Protein AF-0000000079285535 (afdb_homodimer)

Sequence (1100 aa):
MPKYRPNVFKHKVTVLSRSSKGGRFKRKDVPLKDLFSSGPSDTQQKPQEIQHEISVAPCTSSTFSVNVEEEAVNTRKYAAKKIKQCNAWVGKRLLLENAFFESSAPHLPCCSCGTDEGDRVLCLDCGPQVVRCIDCTMSYHEDSNHLHKPQLILDGILQPFPLKPYLRRVDHDCDSRSRKTIQVFDEKGRLHNCWLVTCSCEEECASLVRLNLWPASPDQPRVAFHMDLMNLLHFLLLEGHMSLKGACQSLGCRNGLPLHEVNLLYLNLVSECFEEYRYFRYRCHNLNAVLDEDIKCPACPKENGDLFVSLDANFGLVRKRSSGVSYTDAKHKSLLFAPQEDVDHFVNVYDDHNISNDCSNFQAGDVLRAKNKTKKLDTTGVFGASCRHGFPLSFLNLRHGERLAYAAFTIDCILEKAQPSVKLHVIYDIACTLTAHFKKKKDKKLELDMALPVFHAYGHKMACQVAYSTRWRCGYGLTDGEVMERLWSYLRRFSSITKEMTPAHREDLLTDALLHYSRRKRADIGSSLVLLMDRAVRVKEDSSKALEEIMPKYRPNVFKHKVTVLSRSSKGGRFKRKDVPLKDLFSSGPSDTQQKPQEIQHEISVAPCTSSTFSVNVEEEAVNTRKYAAKKIKQCNAWVGKRLLLENAFFESSAPHLPCCSCGTDEGDRVLCLDCGPQVVRCIDCTMSYHEDSNHLHKPQLILDGILQPFPLKPYLRRVDHDCDSRSRKTIQVFDEKGRLHNCWLVTCSCEEECASLVRLNLWPASPDQPRVAFHMDLMNLLHFLLLEGHMSLKGACQSLGCRNGLPLHEVNLLYLNLVSECFEEYRYFRYRCHNLNAVLDEDIKCPACPKENGDLFVSLDANFGLVRKRSSGVSYTDAKHKSLLFAPQEDVDHFVNVYDDHNISNDCSNFQAGDVLRAKNKTKKLDTTGVFGASCRHGFPLSFLNLRHGERLAYAAFTIDCILEKAQPSVKLHVIYDIACTLTAHFKKKKDKKLELDMALPVFHAYGHKMACQVAYSTRWRCGYGLTDGEVMERLWSYLRRFSSITKEMTPAHREDLLTDALLHYSRRKRADIGSSLVLLMDRAVRVKEDSSKALEEI

Solvent-accessible surface area (backbone atoms only — not comparable to full-atom values): 61893 Å² total; per-residue (Å²): 126,86,80,75,76,76,63,81,78,60,72,81,74,80,78,80,75,82,71,86,68,81,86,68,78,73,75,76,70,75,69,84,62,75,74,85,67,77,72,85,80,73,84,73,74,76,75,76,73,76,71,74,74,73,75,71,73,72,82,66,81,65,86,64,79,60,54,68,65,56,57,50,49,49,52,49,50,51,47,50,52,50,42,50,51,51,50,47,42,63,72,39,47,67,53,44,51,49,28,39,63,66,46,68,64,71,92,65,44,14,72,82,80,57,49,74,68,79,62,39,30,39,24,67,74,43,26,60,87,40,28,22,32,63,68,54,46,54,59,60,32,57,85,33,43,51,78,55,72,37,25,30,50,52,95,80,39,81,38,83,41,91,71,64,29,69,46,64,64,82,92,56,88,66,92,57,59,42,78,43,76,33,37,34,28,32,63,75,64,50,82,40,62,28,39,36,55,41,42,82,91,48,58,58,37,34,54,32,32,42,54,46,22,42,45,38,36,64,75,76,50,53,39,32,33,23,47,61,30,53,44,45,54,50,24,36,29,66,60,46,53,38,47,68,64,39,48,36,51,19,36,20,62,60,68,66,49,53,67,70,55,34,47,51,55,41,55,41,38,75,60,54,27,48,60,50,47,55,51,48,52,53,49,68,66,34,62,85,42,67,73,63,57,58,53,48,56,86,84,52,59,72,62,57,43,70,41,46,34,27,47,50,73,40,67,66,42,32,24,39,51,84,27,57,72,59,84,54,76,35,86,60,57,66,71,45,37,54,56,62,68,58,51,52,53,49,47,73,67,46,88,63,86,83,71,79,75,86,58,49,84,62,65,64,66,55,64,68,79,47,55,73,76,39,72,58,36,60,26,45,13,34,37,38,33,24,32,77,84,54,27,58,63,42,31,38,76,25,74,55,69,67,51,69,47,58,56,55,51,51,52,49,56,51,56,70,73,44,43,87,62,39,43,60,33,41,24,22,83,55,33,69,60,52,47,53,50,25,55,76,66,68,38,80,67,52,73,47,48,57,19,29,17,59,80,59,30,74,57,38,46,68,70,54,34,59,74,23,27,29,77,72,40,85,88,41,60,87,54,48,54,56,44,56,59,58,51,43,64,60,55,47,57,42,24,84,58,36,24,60,33,24,61,23,59,30,51,35,52,52,48,51,41,49,47,50,50,21,46,53,45,60,72,42,43,66,63,49,50,50,53,51,48,53,48,52,52,49,51,49,50,54,49,52,50,53,58,68,71,105,125,86,80,76,74,76,63,80,79,61,73,80,75,77,78,77,75,82,70,86,68,80,87,67,77,72,75,76,70,75,70,84,64,76,74,86,67,76,74,83,81,74,85,71,76,76,76,77,74,78,73,75,74,75,75,72,74,73,84,68,81,65,86,63,78,60,53,68,64,55,57,48,49,49,50,50,50,52,48,51,51,50,44,50,52,52,49,46,42,64,73,39,46,66,54,41,53,49,28,39,63,66,42,70,65,70,91,65,46,14,74,81,82,58,49,76,69,77,61,40,31,40,24,65,74,42,30,58,83,40,30,21,30,62,68,54,47,54,58,60,33,57,84,33,43,51,79,55,74,36,24,31,50,52,95,80,37,79,38,82,42,91,73,64,30,69,48,64,62,84,92,56,87,66,92,56,58,44,80,43,76,33,36,34,29,31,63,74,63,50,81,41,62,28,39,37,54,41,42,82,91,50,57,56,36,35,53,32,33,46,51,47,22,42,45,38,37,63,74,77,51,54,39,32,31,24,48,60,28,54,44,46,53,50,25,35,30,66,59,43,54,37,47,67,65,38,49,37,51,18,37,20,61,60,68,66,48,54,67,69,56,33,49,52,54,42,54,41,37,74,59,56,27,48,61,48,49,55,50,48,52,51,47,67,68,34,63,86,43,66,73,62,58,59,55,50,56,86,85,52,60,76,62,57,42,70,42,47,34,25,47,52,71,39,66,66,41,32,24,38,50,84,27,57,73,58,84,54,77,34,84,60,57,64,71,45,37,54,56,62,67,60,50,51,52,49,47,72,68,47,87,63,87,84,70,79,75,86,58,47,83,63,65,64,64,56,63,67,78,46,53,73,77,37,73,58,37,58,26,45,12,34,36,39,31,26,33,78,86,55,28,58,63,42,31,39,76,25,72,55,68,67,52,69,46,58,55,55,50,50,51,50,57,52,57,70,72,44,42,87,62,39,43,58,31,41,25,22,82,55,32,70,60,50,46,54,49,25,54,75,65,69,39,81,66,52,76,47,48,59,19,28,17,59,80,60,30,73,59,38,46,67,70,54,35,61,74,22,26,31,79,72,39,86,88,41,61,87,53,47,54,58,44,55,58,58,51,44,64,60,55,47,58,42,22,84,56,37,24,61,33,24,60,24,58,30,51,34,50,52,47,50,43,49,47,51,52,20,47,54,44,60,73,42,43,66,64,49,50,53,53,50,49,53,49,50,51,50,51,51,52,53,50,50,51,53,58,70,72,107

Structure (mmCIF, N/CA/C/O backbone):
data_AF-0000000079285535-model_v1
#
loop_
_entity.id
_entity.type
_entity.pdbx_description
1 polymer 'CxC2-like cysteine cluster KDZ transposase-associated domain-containing protein'
#
loop_
_atom_site.group_PDB
_atom_site.id
_atom_site.type_symbol
_atom_site.label_atom_id
_atom_site.label_alt_id
_atom_site.label_comp_id
_atom_site.label_asym_id
_atom_site.label_entity_id
_atom_site.label_seq_id
_atom_site.pdbx_PDB_ins_code
_atom_site.Cartn_x
_atom_site.Cartn_y
_atom_site.Cartn_z
_atom_site.occupancy
_atom_site.B_iso_or_equiv
_atom_site.auth_seq_id
_atom_site.auth_comp_id
_atom_site.auth_asym_id
_atom_site.auth_atom_id
_atom_site.pdbx_PDB_model_num
ATOM 1 N N . MET A 1 1 ? -32.875 -26.578 -6.125 1 20.5 1 MET A N 1
ATOM 2 C CA . MET A 1 1 ? -32.281 -25.281 -5.84 1 20.5 1 MET A CA 1
ATOM 3 C C . MET A 1 1 ? -30.891 -25.422 -5.254 1 20.5 1 MET A C 1
ATOM 5 O O . MET A 1 1 ? -30.688 -26.141 -4.27 1 20.5 1 MET A O 1
ATOM 9 N N . PRO A 1 2 ? -29.859 -25.359 -6.051 1 20.44 2 PRO A N 1
ATOM 10 C CA . PRO A 1 2 ? -28.531 -25.75 -5.574 1 20.44 2 PRO A CA 1
ATOM 11 C C . PRO A 1 2 ? -28.094 -24.984 -4.32 1 20.44 2 PRO A C 1
ATOM 13 O O . PRO A 1 2 ? -28.438 -23.812 -4.164 1 20.44 2 PRO A O 1
ATOM 16 N N . LYS A 1 3 ? -27.875 -25.656 -3.111 1 26.03 3 LYS A N 1
ATOM 17 C CA . LYS A 1 3 ? -27.453 -25.188 -1.803 1 26.03 3 LYS A CA 1
ATOM 18 C C . LYS A 1 3 ? -26.141 -24.406 -1.905 1 26.03 3 LYS A C 1
ATOM 20 O O . LYS A 1 3 ? -25.156 -24.891 -2.465 1 26.03 3 LYS A O 1
ATOM 25 N N . TYR A 1 4 ? -26.266 -23.094 -2.094 1 29.45 4 TYR A N 1
ATOM 26 C CA . TYR A 1 4 ? -25.203 -22.094 -2.109 1 29.45 4 TYR A CA 1
ATOM 27 C C . TYR A 1 4 ? -24.25 -22.281 -0.931 1 29.45 4 TYR A C 1
ATOM 29 O O . TYR A 1 4 ? -24.688 -22.422 0.214 1 29.45 4 TYR A O 1
ATOM 37 N N . ARG A 1 5 ? -23.156 -22.938 -1.17 1 30.55 5 ARG A N 1
ATOM 38 C CA . ARG A 1 5 ? -22.188 -23.266 -0.132 1 30.55 5 ARG A CA 1
ATOM 39 C C . ARG A 1 5 ? -21.625 -22 0.519 1 30.55 5 ARG A C 1
ATOM 41 O O . ARG A 1 5 ? -21.062 -21.141 -0.164 1 30.55 5 ARG A O 1
ATOM 48 N N . PRO A 1 6 ? -22.141 -21.578 1.664 1 30.34 6 PRO A N 1
ATOM 49 C CA . PRO A 1 6 ? -21.875 -20.391 2.469 1 30.34 6 PRO A CA 1
ATOM 50 C C . PRO A 1 6 ? -20.391 -20.234 2.826 1 30.34 6 PRO A C 1
ATOM 52 O O . PRO A 1 6 ? -20.016 -19.266 3.498 1 30.34 6 PRO A O 1
ATOM 55 N N . ASN A 1 7 ? -19.562 -21.25 2.652 1 29.31 7 ASN A N 1
ATOM 56 C CA . ASN A 1 7 ? -18.375 -21.281 3.498 1 29.31 7 ASN A CA 1
ATOM 57 C C . ASN A 1 7 ? -17.266 -20.438 2.92 1 29.31 7 ASN A C 1
ATOM 59 O O . ASN A 1 7 ? -16.109 -20.516 3.371 1 29.31 7 ASN A O 1
ATOM 63 N N . VAL A 1 8 ? -17.453 -19.906 1.817 1 30.55 8 VAL A N 1
ATOM 64 C CA . VAL A 1 8 ? -16.188 -19.453 1.245 1 30.55 8 VAL A CA 1
ATOM 65 C C . VAL A 1 8 ? -15.562 -18.391 2.145 1 30.55 8 VAL A C 1
ATOM 67 O O . VAL A 1 8 ? -14.336 -18.297 2.24 1 30.55 8 VAL A O 1
ATOM 70 N N . PHE A 1 9 ? -16.328 -17.422 2.559 1 29.31 9 PHE A N 1
ATOM 71 C CA . PHE A 1 9 ? -15.703 -16.297 3.24 1 29.31 9 PHE A CA 1
ATOM 72 C C . PHE A 1 9 ? -15.812 -16.453 4.754 1 29.31 9 PHE A C 1
ATOM 74 O O . PHE A 1 9 ? -16.062 -15.469 5.465 1 29.31 9 PHE A O 1
ATOM 81 N N . LYS A 1 10 ? -15.977 -17.672 5.289 1 30.53 10 LYS A N 1
ATOM 82 C CA . LYS A 1 10 ? -16.25 -17.75 6.723 1 30.53 10 LYS A CA 1
ATOM 83 C C . LYS A 1 10 ? -14.992 -17.422 7.531 1 30.53 10 LYS A C 1
ATOM 85 O O . LYS A 1 10 ? -13.922 -17.953 7.266 1 30.53 10 LYS A O 1
ATOM 90 N N . HIS A 1 11 ? -15.094 -16.344 8.141 1 30.28 11 HIS A N 1
ATOM 91 C CA . HIS A 1 11 ? -14.117 -16 9.172 1 30.28 11 HIS A CA 1
ATOM 92 C C . HIS A 1 11 ? -14.188 -16.953 10.352 1 30.28 11 HIS A C 1
ATOM 94 O O . HIS A 1 11 ? -15.273 -17.266 10.852 1 30.28 11 HIS A O 1
ATOM 100 N N . LYS A 1 12 ? -13.367 -17.922 10.461 1 29.7 12 LYS A N 1
ATOM 101 C CA . LYS A 1 12 ? -13.305 -18.812 11.617 1 29.7 12 LYS A CA 1
ATOM 102 C C . LYS A 1 12 ? -13.227 -18.016 12.914 1 29.7 12 LYS A C 1
ATOM 104 O O . LYS A 1 12 ? -12.367 -17.141 13.062 1 29.7 12 LYS A O 1
ATOM 109 N N . VAL A 1 13 ? -14.445 -17.875 13.477 1 26.69 13 VAL A N 1
ATOM 110 C CA . VAL A 1 13 ? -14.492 -17.328 14.828 1 26.69 13 VAL A CA 1
ATOM 111 C C . VAL A 1 13 ? -13.859 -18.312 15.812 1 26.69 13 VAL A C 1
ATOM 113 O O . VAL A 1 13 ? -14.289 -19.453 15.898 1 26.69 13 VAL A O 1
ATOM 116 N N . THR A 1 14 ? -12.711 -18.188 16.125 1 28.11 14 THR A N 1
ATOM 117 C CA . THR A 1 14 ? -12.133 -18.984 17.188 1 28.11 14 THR A CA 1
ATOM 118 C C . THR A 1 14 ? -12.758 -18.641 18.531 1 28.11 14 THR A C 1
ATOM 120 O O . THR A 1 14 ? -12.711 -17.484 18.969 1 28.11 14 THR A O 1
ATOM 123 N N . VAL A 1 15 ? -13.719 -19.469 18.875 1 27.12 15 VAL A N 1
ATOM 124 C CA . VAL A 1 15 ? -14.328 -19.359 20.203 1 27.12 15 VAL A CA 1
ATOM 125 C C . VAL A 1 15 ? -13.32 -19.797 21.266 1 27.12 15 VAL A C 1
ATOM 127 O O . VAL A 1 15 ? -12.812 -20.922 21.219 1 27.12 15 VAL A O 1
ATOM 130 N N . LEU A 1 16 ? -12.711 -18.906 21.875 1 28.38 16 LEU A N 1
ATOM 131 C CA . LEU A 1 16 ? -11.828 -19.203 23 1 28.38 16 LEU A CA 1
ATOM 132 C C . LEU A 1 16 ? -12.625 -19.484 24.266 1 28.38 16 LEU A C 1
ATOM 134 O O . LEU A 1 16 ? -13.523 -18.719 24.625 1 28.38 16 LEU A O 1
ATOM 138 N N . SER A 1 17 ? -12.93 -20.797 24.5 1 26.48 17 SER A N 1
ATOM 139 C CA . SER A 1 17 ? -13.555 -21.141 25.766 1 26.48 17 SER A CA 1
ATOM 140 C C . SER A 1 17 ? -12.57 -21.016 26.922 1 26.48 17 SER A C 1
ATOM 142 O O . SER A 1 17 ? -11.391 -21.328 26.781 1 26.48 17 SER A O 1
ATOM 144 N N . ARG A 1 18 ? -12.883 -20.188 27.891 1 26.2 18 ARG A N 1
ATOM 145 C CA . ARG A 1 18 ? -12.148 -19.953 29.125 1 26.2 18 ARG A CA 1
ATOM 146 C C . ARG A 1 18 ? -12.102 -21.219 29.984 1 26.2 18 ARG A C 1
ATOM 148 O O . ARG A 1 18 ? -13.133 -21.719 30.438 1 26.2 18 ARG A O 1
ATOM 155 N N . SER A 1 19 ? -11.242 -22.25 29.766 1 28.7 19 SER A N 1
ATOM 156 C CA . SER A 1 19 ? -11.219 -23.141 30.906 1 28.7 19 SER A CA 1
ATOM 157 C C . SER A 1 19 ? -10.703 -22.438 32.156 1 28.7 19 SER A C 1
ATOM 159 O O . SER A 1 19 ? -9.977 -21.438 32.062 1 28.7 19 SER A O 1
ATOM 161 N N . SER A 1 20 ? -11.117 -22.766 33.438 1 26.92 20 SER A N 1
ATOM 162 C CA . SER A 1 20 ? -10.945 -22.266 34.781 1 26.92 20 SER A CA 1
ATOM 163 C C . SER A 1 20 ? -9.492 -21.891 35.062 1 26.92 20 SER A C 1
ATOM 165 O O . SER A 1 20 ? -9.219 -20.875 35.719 1 26.92 20 SER A O 1
ATOM 167 N N . LYS A 1 21 ? -8.578 -22.984 35.406 1 25.45 21 LYS A N 1
ATOM 168 C CA . LYS A 1 21 ? -7.352 -22.672 36.125 1 25.45 21 LYS A CA 1
ATOM 169 C C . LYS A 1 21 ? -6.449 -21.75 35.312 1 25.45 21 LYS A C 1
ATOM 171 O O . LYS A 1 21 ? -6.816 -21.297 34.25 1 25.45 21 LYS A O 1
ATOM 176 N N . GLY A 1 22 ? -5.031 -22.031 35.344 1 25.67 22 GLY A N 1
ATOM 177 C CA . GLY A 1 22 ? -3.926 -21.281 34.781 1 25.67 22 GLY A CA 1
ATOM 178 C C . GLY A 1 22 ? -4.09 -21.031 33.281 1 25.67 22 GLY A C 1
ATOM 179 O O . GLY A 1 22 ? -4.793 -21.781 32.594 1 25.67 22 GLY A O 1
ATOM 180 N N . GLY A 1 23 ? -4.121 -19.734 32.906 1 25.89 23 GLY A N 1
ATOM 181 C CA . GLY A 1 23 ? -4.574 -19.016 31.719 1 25.89 23 GLY A CA 1
ATOM 182 C C . GLY A 1 23 ? -4.066 -19.594 30.422 1 25.89 23 GLY A C 1
ATOM 183 O O . GLY A 1 23 ? -3.906 -18.875 29.438 1 25.89 23 GLY A O 1
ATOM 184 N N . ARG A 1 24 ? -3.623 -20.906 30.469 1 24.45 24 ARG A N 1
ATOM 185 C CA . ARG A 1 24 ? -3.025 -21.469 29.25 1 24.45 24 ARG A CA 1
ATOM 186 C C . ARG A 1 24 ? -4.09 -21.75 28.203 1 24.45 24 ARG A C 1
ATOM 188 O O . ARG A 1 24 ? -5.082 -22.422 28.469 1 24.45 24 ARG A O 1
ATOM 195 N N . PHE A 1 25 ? -4.301 -20.844 27.438 1 23.88 25 PHE A N 1
ATOM 196 C CA . PHE A 1 25 ? -5.227 -21.047 26.328 1 23.88 25 PHE A CA 1
ATOM 197 C C . PHE A 1 25 ? -4.828 -22.266 25.5 1 23.88 25 PHE A C 1
ATOM 199 O O . PHE A 1 25 ? -3.676 -22.391 25.094 1 23.88 25 PHE A O 1
ATOM 206 N N . LYS A 1 26 ? -5.172 -23.531 25.953 1 23.91 26 LYS A N 1
ATOM 207 C CA . LYS A 1 26 ? -4.898 -24.719 25.156 1 23.91 26 LYS A CA 1
ATOM 208 C C . LYS A 1 26 ? -5.664 -24.688 23.844 1 23.91 26 LYS A C 1
ATOM 210 O O . LYS A 1 26 ? -6.887 -24.516 23.828 1 23.91 26 LYS A O 1
ATOM 215 N N . ARG A 1 27 ? -5.055 -24.266 22.891 1 25.3 27 ARG A N 1
ATOM 216 C CA . ARG A 1 27 ? -5.57 -24.438 21.531 1 25.3 27 ARG A CA 1
ATOM 217 C C . ARG A 1 27 ? -5.801 -25.906 21.219 1 25.3 27 ARG A C 1
ATOM 219 O O . ARG A 1 27 ? -4.879 -26.719 21.328 1 25.3 27 ARG A O 1
ATOM 226 N N . LYS A 1 28 ? -6.844 -26.531 21.672 1 26.08 28 LYS A N 1
ATOM 227 C CA . LYS A 1 28 ? -7.078 -27.906 21.234 1 26.08 28 LYS A CA 1
ATOM 228 C C . LYS A 1 28 ? -7.188 -27.984 19.719 1 26.08 28 LYS A C 1
ATOM 230 O O . LYS A 1 28 ? -8.133 -27.453 19.125 1 26.08 28 LYS A O 1
ATOM 235 N N . ASP A 1 29 ? -6.086 -27.984 19.109 1 25.2 29 ASP A N 1
ATOM 236 C CA . ASP A 1 29 ? -6.07 -28.406 17.719 1 25.2 29 ASP A CA 1
ATOM 237 C C . ASP A 1 29 ? -6.684 -29.797 17.547 1 25.2 29 ASP A C 1
ATOM 239 O O . ASP A 1 29 ? -6.305 -30.734 18.266 1 25.2 29 ASP A O 1
ATOM 243 N N . VAL A 1 30 ? -7.961 -29.906 17.516 1 25.14 30 VAL A N 1
ATOM 244 C CA . VAL A 1 30 ? -8.539 -31.219 17.219 1 25.14 30 VAL A CA 1
ATOM 245 C C . VAL A 1 30 ? -7.727 -31.922 16.125 1 25.14 30 VAL A C 1
ATOM 247 O O . VAL A 1 30 ? -7.488 -31.344 15.062 1 25.14 30 VAL A O 1
ATOM 250 N N . PRO A 1 31 ? -6.957 -32.906 16.547 1 26.62 31 PRO A N 1
ATOM 251 C CA . PRO A 1 31 ? -6.141 -33.688 15.625 1 26.62 31 PRO A CA 1
ATOM 252 C C . PRO A 1 31 ? -6.945 -34.25 14.461 1 26.62 31 PRO A C 1
ATOM 254 O O . PRO A 1 31 ? -8.07 -34.719 14.648 1 26.62 31 PRO A O 1
ATOM 257 N N . LEU A 1 32 ? -6.855 -33.688 13.359 1 22.69 32 LEU A N 1
ATOM 258 C CA . LEU A 1 32 ? -7.289 -34.469 12.203 1 22.69 32 LEU A CA 1
ATOM 259 C C . LEU A 1 32 ? -6.684 -35.875 12.219 1 22.69 32 LEU A C 1
ATOM 261 O O . LEU A 1 32 ? -5.516 -36.031 11.859 1 22.69 32 LEU A O 1
ATOM 265 N N . LYS A 1 33 ? -6.684 -36.562 13.43 1 24.27 33 LYS A N 1
ATOM 266 C CA . LYS A 1 33 ? -6.094 -37.906 13.617 1 24.27 33 LYS A CA 1
ATOM 267 C C . LYS A 1 33 ? -6.273 -38.75 12.367 1 24.27 33 LYS A C 1
ATOM 269 O O . LYS A 1 33 ? -5.332 -39.406 11.922 1 24.27 33 LYS A O 1
ATOM 274 N N . ASP A 1 34 ? -7.473 -39.312 12.172 1 24.62 34 ASP A N 1
ATOM 275 C CA . ASP A 1 34 ? -7.559 -40.719 11.781 1 24.62 34 ASP A CA 1
ATOM 276 C C . ASP A 1 34 ? -7.16 -40.906 10.32 1 24.62 34 ASP A C 1
ATOM 278 O O . ASP A 1 34 ? -7.359 -41.969 9.75 1 24.62 34 ASP A O 1
ATOM 282 N N . LEU A 1 35 ? -7.105 -39.75 9.5 1 21.83 35 LEU A N 1
ATOM 283 C CA . LEU A 1 35 ? -7.293 -40.344 8.18 1 21.83 35 LEU A CA 1
ATOM 284 C C . LEU A 1 35 ? -6.113 -41.219 7.805 1 21.83 35 LEU A C 1
ATOM 286 O O . LEU A 1 35 ? -6.289 -42.25 7.152 1 21.83 35 LEU A O 1
ATOM 290 N N . PHE A 1 36 ? -4.766 -40.656 7.594 1 25.33 36 PHE A N 1
ATOM 291 C CA . PHE A 1 36 ? -3.902 -41.562 6.84 1 25.33 36 PHE A CA 1
ATOM 292 C C . PHE A 1 36 ? -3.121 -42.469 7.777 1 25.33 36 PHE A C 1
ATOM 294 O O . PHE A 1 36 ? -2.256 -42 8.523 1 25.33 36 PHE A O 1
ATOM 301 N N . SER A 1 37 ? -3.705 -43.531 8.422 1 23.8 37 SER A N 1
ATOM 302 C CA . SER A 1 37 ? -3.234 -44.562 9.328 1 23.8 37 SER A CA 1
ATOM 303 C C . SER A 1 37 ? -1.881 -45.125 8.891 1 23.8 37 SER A C 1
ATOM 305 O O . SER A 1 37 ? -1.147 -45.688 9.695 1 23.8 37 SER A O 1
ATOM 307 N N . SER A 1 38 ? -1.597 -45.5 7.637 1 24.59 38 SER A N 1
ATOM 308 C CA . SER A 1 38 ? -0.909 -46.781 7.582 1 24.59 38 SER A CA 1
ATOM 309 C C . SER A 1 38 ? 0.571 -46.625 7.918 1 24.59 38 SER A C 1
ATOM 311 O O . SER A 1 38 ? 1.329 -47.594 7.852 1 24.59 38 SER A O 1
ATOM 313 N N . GLY A 1 39 ? 1.24 -45.438 7.863 1 24.06 39 GLY A N 1
ATOM 314 C CA . GLY A 1 39 ? 2.639 -45.781 7.707 1 24.06 39 GLY A CA 1
ATOM 315 C C . GLY A 1 39 ? 3.25 -46.375 8.969 1 24.06 39 GLY A C 1
ATOM 316 O O . GLY A 1 39 ? 2.65 -46.312 10.039 1 24.06 39 GLY A O 1
ATOM 317 N N . PRO A 1 40 ? 4.445 -47.125 8.945 1 25.05 40 PRO A N 1
ATOM 318 C CA . PRO A 1 40 ? 5.074 -47.969 9.945 1 25.05 40 PRO A CA 1
ATOM 319 C C . PRO A 1 40 ? 5.379 -47.25 11.25 1 25.05 40 PRO A C 1
ATOM 321 O O . PRO A 1 40 ? 5.406 -46 11.273 1 25.05 40 PRO A O 1
ATOM 324 N N . SER A 1 41 ? 5.508 -47.938 12.422 1 25.92 41 SER A N 1
ATOM 325 C CA . SER A 1 41 ? 5.586 -47.875 13.875 1 25.92 41 SER A CA 1
ATOM 326 C C . SER A 1 41 ? 6.812 -47.094 14.328 1 25.92 41 SER A C 1
ATOM 328 O O . SER A 1 41 ? 7.125 -47.031 15.516 1 25.92 41 SER A O 1
ATOM 330 N N . ASP A 1 42 ? 7.719 -46.5 13.492 1 23.08 42 ASP A N 1
ATOM 331 C CA . ASP A 1 42 ? 9.023 -46.312 14.125 1 23.08 42 ASP A CA 1
ATOM 332 C C . ASP A 1 42 ? 8.93 -45.375 15.32 1 23.08 42 ASP A C 1
ATOM 334 O O . ASP A 1 42 ? 8.047 -44.5 15.367 1 23.08 42 ASP A O 1
ATOM 338 N N . THR A 1 43 ? 9.617 -45.656 16.484 1 25.78 43 THR A N 1
ATOM 339 C CA . THR A 1 43 ? 9.781 -45.156 17.844 1 25.78 43 THR A CA 1
ATOM 340 C C . THR A 1 43 ? 10.109 -43.656 17.828 1 25.78 43 THR A C 1
ATOM 342 O O . THR A 1 43 ? 11.055 -43.219 18.484 1 25.78 43 THR A O 1
ATOM 345 N N . GLN A 1 44 ? 9.609 -42.906 16.875 1 22.64 44 GLN A N 1
ATOM 346 C CA . GLN A 1 44 ? 10.234 -41.594 16.656 1 22.64 44 GLN A CA 1
ATOM 347 C C . GLN A 1 44 ? 10.07 -40.688 17.875 1 22.64 44 GLN A C 1
ATOM 349 O O . GLN A 1 44 ? 9.016 -40.688 18.5 1 22.64 44 GLN A O 1
ATOM 354 N N . GLN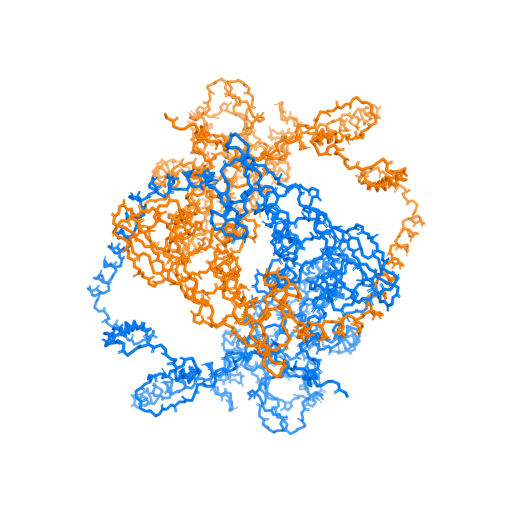 A 1 45 ? 11.266 -40.219 18.469 1 23.05 45 GLN A N 1
ATOM 355 C CA . GLN A 1 45 ? 11.523 -39.344 19.594 1 23.05 45 GLN A CA 1
ATOM 356 C C . GLN A 1 45 ? 10.641 -38.094 19.531 1 23.05 45 GLN A C 1
ATOM 358 O O . GLN A 1 45 ? 10.375 -37.594 18.453 1 23.05 45 GLN A O 1
ATOM 363 N N . LYS A 1 46 ? 9.914 -37.875 20.594 1 27.31 46 LYS A N 1
ATOM 364 C CA . LYS A 1 46 ? 8.914 -36.844 20.859 1 27.31 46 LYS A CA 1
ATOM 365 C C . LYS A 1 46 ? 9.461 -35.438 20.531 1 27.31 46 LYS A C 1
ATOM 367 O O . LYS A 1 46 ? 10.539 -35.062 21 1 27.31 46 LYS A O 1
ATOM 372 N N . PRO A 1 47 ? 9.148 -34.938 19.375 1 24.34 47 PRO A N 1
ATOM 373 C CA . PRO A 1 47 ? 9.688 -33.594 19.109 1 24.34 47 PRO A CA 1
ATOM 374 C C . PRO A 1 47 ? 9.484 -32.625 20.281 1 24.34 47 PRO A C 1
ATOM 376 O O . PRO A 1 47 ? 8.438 -32.656 20.938 1 24.34 47 PRO A O 1
ATOM 379 N N . GLN A 1 48 ? 10.602 -32.281 21.016 1 24.11 48 GLN A N 1
ATOM 380 C CA . GLN A 1 48 ? 10.594 -31.328 22.125 1 24.11 48 GLN A CA 1
ATOM 381 C C . GLN A 1 48 ? 9.75 -30.094 21.797 1 24.11 48 GLN A C 1
ATOM 383 O O . GLN A 1 48 ? 9.898 -29.5 20.719 1 24.11 48 GLN A O 1
ATOM 388 N N . GLU A 1 49 ? 8.594 -30.062 22.312 1 26.12 49 GLU A N 1
ATOM 389 C CA . GLU A 1 49 ? 7.621 -28.984 22.297 1 26.12 49 GLU A CA 1
ATOM 390 C C . GLU A 1 49 ? 8.289 -27.641 22.594 1 26.12 49 GLU A C 1
ATOM 392 O O . GLU A 1 49 ? 8.836 -27.438 23.672 1 26.12 49 GLU A O 1
ATOM 397 N N . ILE A 1 50 ? 9.07 -27.172 21.672 1 24.86 50 ILE A N 1
ATOM 398 C CA . ILE A 1 50 ? 9.633 -25.844 21.938 1 24.86 50 ILE A CA 1
ATOM 399 C C . ILE A 1 50 ? 8.523 -24.891 22.375 1 24.86 50 ILE A C 1
ATOM 401 O O . ILE A 1 50 ? 7.605 -24.609 21.609 1 24.86 50 ILE A O 1
ATOM 405 N N . GLN A 1 51 ? 8.094 -25.016 23.594 1 23.67 51 GLN A N 1
ATOM 406 C CA . GLN A 1 51 ? 7.215 -24.078 24.281 1 23.67 51 GLN A CA 1
ATOM 407 C C . GLN A 1 51 ? 7.746 -22.656 24.172 1 23.67 51 GLN A C 1
ATOM 409 O O . GLN A 1 51 ? 8.781 -22.328 24.75 1 23.67 51 GLN A O 1
ATOM 414 N N . HIS A 1 52 ? 7.879 -22.172 23.047 1 23.17 52 HIS A N 1
ATOM 415 C CA . HIS A 1 52 ? 8.289 -20.766 23.109 1 23.17 52 HIS A CA 1
ATOM 416 C C . HIS A 1 52 ? 7.309 -19.938 23.922 1 23.17 52 HIS A C 1
ATOM 418 O O . HIS A 1 52 ? 6.109 -19.906 23.625 1 23.17 52 HIS A O 1
ATOM 424 N N . GLU A 1 53 ? 7.445 -19.984 25.219 1 23.66 53 GLU A N 1
ATOM 425 C CA . GLU A 1 53 ? 6.816 -19.062 26.156 1 23.66 53 GLU A CA 1
ATOM 426 C C . GLU A 1 53 ? 6.922 -17.625 25.672 1 23.66 53 GLU A C 1
ATOM 428 O O . GLU A 1 53 ? 8.023 -17.062 25.594 1 23.66 53 GLU A O 1
ATOM 433 N N . ILE A 1 54 ? 6.234 -17.375 24.703 1 24.09 54 ILE A N 1
ATOM 434 C CA . ILE A 1 54 ? 6.219 -15.953 24.406 1 24.09 54 ILE A CA 1
ATOM 435 C C . ILE A 1 54 ? 5.664 -15.172 25.594 1 24.09 54 ILE A C 1
ATOM 437 O O . ILE A 1 54 ? 4.5 -15.344 25.969 1 24.09 54 ILE A O 1
ATOM 441 N N . SER A 1 55 ? 6.387 -15.039 26.688 1 22.56 55 SER A N 1
ATOM 442 C CA . SER A 1 55 ? 6.062 -14.188 27.828 1 22.56 55 SER A CA 1
ATOM 443 C C . SER A 1 55 ? 5.656 -12.789 27.375 1 22.56 55 SER A C 1
ATOM 445 O O . SER A 1 55 ? 6.461 -12.062 26.797 1 22.56 55 SER A O 1
ATOM 447 N N . VAL A 1 56 ? 4.52 -12.734 26.906 1 23.45 56 VAL A N 1
ATOM 448 C CA . VAL A 1 56 ? 3.982 -11.391 26.719 1 23.45 56 VAL A CA 1
ATOM 449 C C . VAL A 1 56 ? 3.918 -10.672 28.078 1 23.45 56 VAL A C 1
ATOM 451 O O . VAL A 1 56 ? 3.232 -11.125 28.984 1 23.45 56 VAL A O 1
ATOM 454 N N . ALA A 1 57 ? 4.988 -10.109 28.578 1 25.22 57 ALA A N 1
ATOM 455 C CA . ALA A 1 57 ? 5 -9.328 29.828 1 25.22 57 ALA A CA 1
ATOM 456 C C . ALA A 1 57 ? 3.84 -8.344 29.859 1 25.22 57 ALA A C 1
ATOM 458 O O . ALA A 1 57 ? 3.598 -7.621 28.891 1 25.22 57 ALA A O 1
ATOM 459 N N . PRO A 1 58 ? 2.875 -8.695 30.562 1 23.67 58 PRO A N 1
ATOM 460 C CA . PRO A 1 58 ? 1.808 -7.738 30.875 1 23.67 58 PRO A CA 1
ATOM 461 C C . PRO A 1 58 ? 2.342 -6.371 31.281 1 23.67 58 PRO A C 1
ATOM 463 O O . PRO A 1 58 ? 3.336 -6.285 32 1 23.67 58 PRO A O 1
ATOM 466 N N . CYS A 1 59 ? 2.254 -5.375 30.453 1 24.89 59 CYS A N 1
ATOM 467 C CA . CYS A 1 59 ? 2.639 -4.012 30.797 1 24.89 59 CYS A CA 1
ATOM 468 C C . CYS A 1 59 ? 1.925 -3.547 32.062 1 24.89 59 CYS A C 1
ATOM 470 O O . CYS A 1 59 ? 0.823 -3 31.984 1 24.89 59 CYS A O 1
ATOM 472 N N . THR A 1 60 ? 1.737 -4.43 33.062 1 24.77 60 THR A N 1
ATOM 473 C CA . THR A 1 60 ? 1.153 -3.857 34.25 1 24.77 60 THR A CA 1
ATOM 474 C C . THR A 1 60 ? 1.94 -2.631 34.719 1 24.77 60 THR A C 1
ATOM 476 O O . THR A 1 60 ? 3.164 -2.59 34.594 1 24.77 60 THR A O 1
ATOM 479 N N . SER A 1 61 ? 1.28 -1.495 34.875 1 25.67 61 SER A N 1
ATOM 480 C CA . SER A 1 61 ? 1.615 -0.18 35.406 1 25.67 61 SER A CA 1
ATOM 481 C C . SER A 1 61 ? 2.256 -0.292 36.781 1 25.67 61 SER A C 1
ATOM 483 O O . SER A 1 61 ? 2.275 0.678 37.562 1 25.67 61 SER A O 1
ATOM 485 N N . SER A 1 62 ? 2.48 -1.505 37.406 1 27.09 62 SER A N 1
ATOM 486 C CA . SER A 1 62 ? 2.932 -1.331 38.781 1 27.09 62 SER A CA 1
ATOM 487 C C . SER A 1 62 ? 4.125 -0.386 38.844 1 27.09 62 SER A C 1
ATOM 489 O O . SER A 1 62 ? 4.832 -0.188 37.875 1 27.09 62 SER A O 1
ATOM 491 N N . THR A 1 63 ? 4.215 0.36 40.031 1 30.56 63 THR A N 1
ATOM 492 C CA . THR A 1 63 ? 5.289 1.178 40.594 1 30.56 63 THR A CA 1
ATOM 493 C C . THR A 1 63 ? 6.637 0.483 40.438 1 30.56 63 THR A C 1
ATOM 495 O O . THR A 1 63 ? 6.945 -0.465 41.156 1 30.56 63 THR A O 1
ATOM 498 N N . PHE A 1 64 ? 6.957 0.074 39.312 1 31.81 64 PHE A N 1
ATOM 499 C CA . PHE A 1 64 ? 8.18 -0.668 39.031 1 31.81 64 PHE A CA 1
ATOM 500 C C . PHE A 1 64 ? 9.398 0.068 39.594 1 31.81 64 PHE A C 1
ATOM 502 O O . PHE A 1 64 ? 9.797 1.102 39.062 1 31.81 64 PHE A O 1
ATOM 509 N N . SER A 1 65 ? 9.453 0.11 40.812 1 33.22 65 SER A N 1
ATOM 510 C CA . SER A 1 65 ? 10.844 0.247 41.219 1 33.22 65 SER A CA 1
ATOM 511 C C . SER A 1 65 ? 11.75 -0.7 40.469 1 33.22 65 SER A C 1
ATOM 513 O O . SER A 1 65 ? 11.969 -1.839 40.875 1 33.22 65 SER A O 1
ATOM 515 N N . VAL A 1 66 ? 11.43 -0.932 39.25 1 40.03 66 VAL A N 1
ATOM 516 C CA . VAL A 1 66 ? 12.32 -1.793 38.469 1 40.03 66 VAL A CA 1
ATOM 517 C C . VAL A 1 66 ? 13.766 -1.349 38.656 1 40.03 66 VAL A C 1
ATOM 519 O O . VAL A 1 66 ? 14.086 -0.168 38.5 1 40.03 66 VAL A O 1
ATOM 522 N N . ASN A 1 67 ? 14.398 -2.043 39.344 1 42.22 67 ASN A N 1
ATOM 523 C CA . ASN A 1 67 ? 15.812 -1.834 39.594 1 42.22 67 ASN A CA 1
ATOM 524 C C . ASN A 1 67 ? 16.578 -1.432 38.344 1 42.22 67 ASN A C 1
ATOM 526 O O . ASN A 1 67 ? 16.531 -2.137 37.344 1 42.22 67 ASN A O 1
ATOM 530 N N . VAL A 1 68 ? 16.797 -0.156 38.062 1 51.16 68 VAL A N 1
ATOM 531 C CA . VAL A 1 68 ? 17.625 0.495 37.031 1 51.16 68 VAL A CA 1
ATOM 532 C C . VAL A 1 68 ? 18.719 -0.466 36.562 1 51.16 68 VAL A C 1
ATOM 534 O O . VAL A 1 68 ? 19.047 -0.513 35.375 1 51.16 68 VAL A O 1
ATOM 537 N N . GLU A 1 69 ? 19.094 -1.338 37.5 1 52.47 69 GLU A N 1
ATOM 538 C CA . GLU A 1 69 ? 20.172 -2.258 37.156 1 52.47 69 GLU A CA 1
ATOM 539 C C . GLU A 1 69 ? 19.672 -3.383 36.25 1 52.47 69 GLU A C 1
ATOM 541 O O . GLU A 1 69 ? 20.359 -3.793 35.312 1 52.47 69 GLU A O 1
ATOM 546 N N . GLU A 1 70 ? 18.469 -3.863 36.5 1 55.03 70 GLU A N 1
ATOM 547 C CA . GLU A 1 70 ? 17.938 -4.961 35.688 1 55.03 70 GLU A CA 1
ATOM 548 C C . GLU A 1 70 ? 17.516 -4.48 34.312 1 55.03 70 GLU A C 1
ATOM 550 O O . GLU A 1 70 ? 17.719 -5.184 33.312 1 55.03 70 GLU A O 1
ATOM 555 N N . GLU A 1 71 ? 16.922 -3.336 34.219 1 59.06 71 GLU A N 1
ATOM 556 C CA . GLU A 1 71 ? 16.594 -2.775 32.938 1 59.06 71 GLU A CA 1
ATOM 557 C C . GLU A 1 71 ? 17.844 -2.525 32.094 1 59.06 71 GLU A C 1
ATOM 559 O O . GLU A 1 71 ? 17.859 -2.748 30.891 1 59.06 71 GLU A O 1
ATOM 564 N N . ALA A 1 72 ? 18.875 -2.096 32.844 1 62.38 72 ALA A N 1
ATOM 565 C CA . ALA A 1 72 ? 20.141 -1.861 32.188 1 62.38 72 ALA A CA 1
ATOM 566 C C . ALA A 1 72 ? 20.75 -3.17 31.672 1 62.38 72 ALA A C 1
ATOM 568 O O . ALA A 1 72 ? 21.297 -3.227 30.562 1 62.38 72 ALA A O 1
ATOM 569 N N . VAL A 1 73 ? 20.578 -4.188 32.5 1 67.31 73 VAL A N 1
ATOM 570 C CA . VAL A 1 73 ? 21.094 -5.496 32.094 1 67.31 73 VAL A CA 1
ATOM 571 C C . VAL A 1 73 ? 20.297 -6.035 30.922 1 67.31 73 VAL A C 1
ATOM 573 O O . VAL A 1 73 ? 20.875 -6.594 29.984 1 67.31 73 VAL A O 1
ATOM 576 N N . ASN A 1 74 ? 19.016 -5.82 30.906 1 70.69 74 ASN A N 1
ATOM 577 C CA . ASN A 1 74 ? 18.156 -6.293 29.828 1 70.69 74 ASN A CA 1
ATOM 578 C C . ASN A 1 74 ? 18.422 -5.516 28.531 1 70.69 74 ASN A C 1
ATOM 580 O O . ASN A 1 74 ? 18.438 -6.098 27.453 1 70.69 74 ASN A O 1
ATOM 584 N N . THR A 1 75 ? 18.609 -4.309 28.703 1 70.62 75 THR A N 1
ATOM 585 C CA . THR A 1 75 ? 18.922 -3.482 27.547 1 70.62 75 THR A CA 1
ATOM 586 C C . THR A 1 75 ? 20.266 -3.873 26.938 1 70.62 75 THR A C 1
ATOM 588 O O . THR A 1 75 ? 20.438 -3.877 25.719 1 70.62 75 THR A O 1
ATOM 591 N N . ARG A 1 76 ? 21.219 -4.223 27.812 1 73.56 76 ARG A N 1
ATOM 592 C CA . ARG A 1 76 ? 22.531 -4.641 27.359 1 73.56 76 ARG A CA 1
ATOM 593 C C . ARG A 1 76 ? 22.469 -5.992 26.656 1 73.56 76 ARG A C 1
ATOM 595 O O . ARG A 1 76 ? 23.141 -6.203 25.641 1 73.56 76 ARG A O 1
ATOM 602 N N . LYS A 1 77 ? 21.609 -6.809 27.188 1 81.12 77 LYS A N 1
ATOM 603 C CA . LYS A 1 77 ? 21.453 -8.125 26.562 1 81.12 77 LYS A CA 1
ATOM 604 C C . LYS A 1 77 ? 20.781 -8.008 25.203 1 81.12 77 LYS A C 1
ATOM 606 O O . LYS A 1 77 ? 21.188 -8.672 24.25 1 81.12 77 LYS A O 1
ATOM 611 N N . TYR A 1 78 ? 19.828 -7.199 25.156 1 82.25 78 TYR A N 1
ATOM 612 C CA . TYR A 1 78 ? 19.125 -6.961 23.906 1 82.25 78 TYR A CA 1
ATOM 613 C C . TYR A 1 78 ? 20.062 -6.355 22.859 1 82.25 78 TYR A C 1
ATOM 615 O O . TYR A 1 78 ? 20.078 -6.777 21.703 1 82.25 78 TYR A O 1
ATOM 623 N N . ALA A 1 79 ? 20.859 -5.477 23.359 1 84.44 79 ALA A N 1
ATOM 624 C CA . ALA A 1 79 ? 21.812 -4.828 22.469 1 84.44 79 ALA A CA 1
ATOM 625 C C . ALA A 1 79 ? 22.844 -5.828 21.953 1 84.44 79 ALA A C 1
ATOM 627 O O . ALA A 1 79 ? 23.188 -5.824 20.766 1 84.44 79 ALA A O 1
ATOM 628 N N . ALA A 1 80 ? 23.297 -6.625 22.781 1 87.62 80 ALA A N 1
ATOM 629 C CA . ALA A 1 80 ? 24.297 -7.625 22.406 1 87.62 80 ALA A CA 1
ATOM 630 C C . ALA A 1 80 ? 23.719 -8.609 21.391 1 87.62 80 ALA A C 1
ATOM 632 O O . ALA A 1 80 ? 24.391 -8.992 20.438 1 87.62 80 ALA A O 1
ATOM 633 N N . LYS A 1 81 ? 22.516 -9 21.641 1 86 81 LYS A N 1
ATOM 634 C CA . LYS A 1 81 ? 21.859 -9.922 20.719 1 86 81 LYS A CA 1
ATOM 635 C C . LYS A 1 81 ? 21.672 -9.281 19.359 1 86 81 LYS A C 1
ATOM 637 O O . LYS A 1 81 ? 21.891 -9.938 18.328 1 86 81 LYS A O 1
ATOM 642 N N . LYS A 1 82 ? 21.312 -8.094 19.391 1 86.44 82 LYS A N 1
ATOM 643 C CA . LYS A 1 82 ? 21.094 -7.379 18.141 1 86.44 82 LYS A CA 1
ATOM 644 C C . LYS A 1 82 ? 22.406 -7.207 17.359 1 86.44 82 LYS A C 1
ATOM 646 O O . LYS A 1 82 ? 22.438 -7.379 16.141 1 86.44 82 LYS A O 1
ATOM 651 N N . ILE A 1 83 ? 23.406 -6.898 18.078 1 89.94 83 ILE A N 1
ATOM 652 C CA . ILE A 1 83 ? 24.719 -6.723 17.469 1 89.94 83 ILE A CA 1
ATOM 653 C C . ILE A 1 83 ? 25.203 -8.055 16.891 1 89.94 83 ILE A C 1
ATOM 655 O O . ILE A 1 83 ? 25.734 -8.094 15.773 1 89.94 83 ILE A O 1
ATOM 659 N N . LYS A 1 84 ? 24.969 -9.047 17.594 1 89.38 84 LYS A N 1
ATOM 660 C CA . LYS A 1 84 ? 25.344 -10.375 17.125 1 89.38 84 LYS A CA 1
ATOM 661 C C . LYS A 1 84 ? 24.594 -10.742 15.859 1 89.38 84 LYS A C 1
ATOM 663 O O . LYS A 1 84 ? 25.172 -11.281 14.914 1 89.38 84 LYS A O 1
ATOM 668 N N . GLN A 1 85 ? 23.391 -10.477 15.875 1 88.94 85 GLN A N 1
ATOM 669 C CA . GLN A 1 85 ? 22.562 -10.773 14.711 1 88.94 85 GLN A CA 1
ATOM 670 C C . GLN A 1 85 ? 23.016 -9.969 13.492 1 88.94 85 GLN A C 1
ATOM 672 O O . GLN A 1 85 ? 23.109 -10.508 12.391 1 88.94 85 GLN A O 1
ATOM 677 N N . CYS A 1 86 ? 23.25 -8.75 13.68 1 90.56 86 CYS A N 1
ATOM 678 C CA . CYS A 1 86 ? 23.703 -7.879 12.602 1 90.56 86 CYS A CA 1
ATOM 679 C C . CYS A 1 86 ? 25.047 -8.352 12.047 1 90.56 86 CYS A C 1
ATOM 681 O O . CYS A 1 86 ? 25.234 -8.383 10.828 1 90.56 86 CYS A O 1
ATOM 683 N N . ASN A 1 87 ? 25.875 -8.719 12.953 1 91.69 87 ASN A N 1
ATOM 684 C CA . ASN A 1 87 ? 27.188 -9.195 12.531 1 91.69 87 ASN A CA 1
ATOM 685 C C . ASN A 1 87 ? 27.078 -10.508 11.758 1 91.69 87 ASN A C 1
ATOM 687 O O . ASN A 1 87 ? 27.844 -10.742 10.828 1 91.69 87 ASN A O 1
ATOM 691 N N . ALA A 1 88 ? 26.172 -11.281 12.195 1 93.75 88 ALA A N 1
ATOM 692 C CA . ALA A 1 88 ? 25.953 -12.539 11.484 1 93.75 88 ALA A CA 1
ATOM 693 C C . ALA A 1 88 ? 25.531 -12.289 10.039 1 93.75 88 ALA A C 1
ATOM 695 O O . ALA A 1 88 ? 26 -12.961 9.117 1 93.75 88 ALA A O 1
ATOM 696 N N . TRP A 1 89 ? 24.688 -11.367 9.836 1 95 89 TRP A N 1
ATOM 697 C CA . TRP A 1 89 ? 24.266 -11 8.492 1 95 89 TRP A CA 1
ATOM 698 C C . TRP A 1 89 ? 25.438 -10.469 7.676 1 95 89 TRP A C 1
ATOM 700 O O . TRP A 1 89 ? 25.609 -10.852 6.516 1 95 89 TRP A O 1
ATOM 710 N N . VAL A 1 90 ? 26.203 -9.586 8.297 1 94.44 90 VAL A N 1
ATOM 711 C CA . VAL A 1 90 ? 27.344 -8.977 7.605 1 94.44 90 VAL A CA 1
ATOM 712 C C . VAL A 1 90 ? 28.297 -10.062 7.109 1 94.44 90 VAL A C 1
ATOM 714 O O . VAL A 1 90 ? 28.781 -10 5.977 1 94.44 90 VAL A O 1
ATOM 717 N N . GLY A 1 91 ? 28.484 -11.031 7.926 1 94 91 GLY A N 1
ATOM 718 C CA . GLY A 1 91 ? 29.406 -12.117 7.586 1 94 91 GLY A CA 1
ATOM 719 C C . GLY A 1 91 ? 28.875 -13 6.469 1 94 91 GLY A C 1
ATOM 720 O O . GLY A 1 91 ? 29.656 -13.703 5.812 1 94 91 GLY A O 1
ATOM 721 N N . LYS A 1 92 ? 27.578 -12.992 6.18 1 96.12 92 LYS A N 1
ATOM 722 C CA . LYS A 1 92 ? 26.984 -13.914 5.219 1 96.12 92 LYS A CA 1
ATOM 723 C C . LYS A 1 92 ? 26.625 -13.203 3.918 1 96.12 92 LYS A C 1
ATOM 725 O O . LYS A 1 92 ? 26.188 -13.836 2.953 1 96.12 92 LYS A O 1
ATOM 730 N N . ARG A 1 93 ? 26.844 -11.891 3.803 1 94.88 93 ARG A N 1
ATOM 731 C CA . ARG A 1 93 ? 26.391 -11.094 2.67 1 94.88 93 ARG A CA 1
ATOM 732 C C . ARG A 1 93 ? 27.016 -11.594 1.366 1 94.88 93 ARG A C 1
ATOM 734 O O . ARG A 1 93 ? 26.297 -11.852 0.397 1 94.88 93 ARG A O 1
ATOM 741 N N . LEU A 1 94 ? 28.281 -11.75 1.381 1 94.31 94 LEU A N 1
ATOM 742 C CA . LEU A 1 94 ? 28.953 -12.18 0.167 1 94.31 94 LEU A CA 1
ATOM 743 C C . LEU A 1 94 ? 28.531 -13.594 -0.218 1 94.31 94 LEU A C 1
ATOM 745 O O . LEU A 1 94 ? 28.375 -13.898 -1.402 1 94.31 94 LEU A O 1
ATOM 749 N N . LEU A 1 95 ? 28.344 -14.398 0.782 1 95.69 95 LEU A N 1
ATOM 750 C CA . LEU A 1 95 ? 27.906 -15.766 0.561 1 95.69 95 LEU A CA 1
ATOM 751 C C . LEU A 1 95 ? 26.531 -15.797 -0.116 1 95.69 95 LEU A C 1
ATOM 753 O O . LEU A 1 95 ? 26.328 -16.547 -1.07 1 95.69 95 LEU A O 1
ATOM 757 N N . LEU A 1 96 ? 25.672 -15.023 0.357 1 96.5 96 LEU A N 1
ATOM 758 C CA . LEU A 1 96 ? 24.312 -14.984 -0.164 1 96.5 96 LEU A CA 1
ATOM 759 C C . LEU A 1 96 ? 24.281 -14.414 -1.577 1 96.5 96 LEU A C 1
ATOM 761 O O . LEU A 1 96 ? 23.547 -14.906 -2.438 1 96.5 96 LEU A O 1
ATOM 765 N N . GLU A 1 97 ? 25.078 -13.398 -1.821 1 94.44 97 GLU A N 1
ATOM 766 C CA . GLU A 1 97 ? 25.172 -12.82 -3.158 1 94.44 97 GLU A CA 1
ATOM 767 C C . GLU A 1 97 ? 25.703 -13.844 -4.16 1 94.44 97 GLU A C 1
ATOM 769 O O . GLU A 1 97 ? 25.156 -13.992 -5.254 1 94.44 97 GLU A O 1
ATOM 774 N N . ASN A 1 98 ? 26.688 -14.523 -3.76 1 93.69 98 ASN A N 1
ATOM 775 C CA . ASN A 1 98 ? 27.266 -15.547 -4.625 1 93.69 98 ASN A CA 1
ATOM 776 C C . ASN A 1 98 ? 26.266 -16.656 -4.922 1 93.69 98 ASN A C 1
ATOM 778 O O . ASN A 1 98 ? 26.156 -17.109 -6.066 1 93.69 98 ASN A O 1
ATOM 782 N N . ALA A 1 99 ? 25.594 -17.078 -3.891 1 94.19 99 ALA A N 1
ATOM 783 C CA . ALA A 1 99 ? 24.594 -18.125 -4.07 1 94.19 99 ALA A CA 1
ATOM 784 C C . ALA A 1 99 ? 23.516 -17.688 -5.07 1 94.19 99 ALA A C 1
ATOM 786 O O . ALA A 1 99 ? 23.109 -18.469 -5.926 1 94.19 99 ALA A O 1
ATOM 787 N N . PHE A 1 100 ? 23.141 -16.484 -4.992 1 93.94 100 PHE A N 1
ATOM 788 C CA . PHE A 1 100 ? 22.125 -15.93 -5.867 1 93.94 100 PHE A CA 1
ATOM 789 C C . PHE A 1 100 ? 22.594 -15.906 -7.316 1 93.94 100 PHE A C 1
ATOM 791 O O . PHE A 1 100 ? 21.891 -16.375 -8.211 1 93.94 100 PHE A O 1
ATOM 798 N N . PHE A 1 101 ? 23.75 -15.414 -7.535 1 89.81 101 PHE A N 1
ATOM 799 C CA . PHE A 1 101 ? 24.266 -15.258 -8.891 1 89.81 101 PHE A CA 1
ATOM 800 C C . PHE A 1 101 ? 24.562 -16.625 -9.516 1 89.81 101 PHE A C 1
ATOM 802 O O . PHE A 1 101 ? 24.297 -16.844 -10.695 1 89.81 101 PHE A O 1
ATOM 809 N N . GLU A 1 102 ? 25.016 -17.516 -8.68 1 88.44 102 GLU A N 1
ATOM 810 C CA . GLU A 1 102 ? 25.375 -18.844 -9.18 1 88.44 102 GLU A CA 1
ATOM 811 C C . GLU A 1 102 ? 24.125 -19.625 -9.57 1 88.44 102 GLU A C 1
ATOM 813 O O . GLU A 1 102 ? 24.172 -20.469 -10.469 1 88.44 102 GLU A O 1
ATOM 818 N N . SER A 1 103 ? 23 -19.312 -8.953 1 88.38 103 SER A N 1
ATOM 819 C CA . SER A 1 103 ? 21.797 -20.094 -9.18 1 88.38 103 SER A CA 1
ATOM 820 C C . SER A 1 103 ? 20.875 -19.391 -10.172 1 88.38 103 SER A C 1
ATOM 822 O O . SER A 1 103 ? 19.797 -19.906 -10.492 1 88.38 103 SER A O 1
ATOM 824 N N . SER A 1 104 ? 21.203 -18.312 -10.695 1 84 104 SER A N 1
ATOM 825 C CA . SER A 1 104 ? 20.312 -17.5 -11.531 1 84 104 SER A CA 1
ATOM 826 C C . SER A 1 104 ? 20.141 -18.125 -12.914 1 84 104 SER A C 1
ATOM 828 O O . SER A 1 104 ? 19.109 -17.906 -13.57 1 84 104 SER A O 1
ATOM 830 N N . ALA A 1 105 ? 21.047 -18.844 -13.453 1 81.94 105 ALA A N 1
ATOM 831 C CA . ALA A 1 105 ? 20.953 -19.547 -14.727 1 81.94 105 ALA A CA 1
ATOM 832 C C . ALA A 1 105 ? 21.484 -20.969 -14.609 1 81.94 105 ALA A C 1
ATOM 834 O O . ALA A 1 105 ? 22.609 -21.25 -15.031 1 81.94 105 ALA A O 1
ATOM 835 N N . PRO A 1 106 ? 20.562 -21.781 -14.18 1 82.12 106 PRO A N 1
ATOM 836 C CA . PRO A 1 106 ? 21.031 -23.141 -13.922 1 82.12 106 PRO A CA 1
ATOM 837 C C . PRO A 1 106 ? 21.281 -23.922 -15.211 1 82.12 106 PRO A C 1
ATOM 839 O O . PRO A 1 106 ? 20.547 -23.766 -16.188 1 82.12 106 PRO A O 1
ATOM 842 N N . HIS A 1 107 ? 22.312 -24.641 -15.125 1 83.81 107 HIS A N 1
ATOM 843 C CA . HIS A 1 107 ? 22.609 -25.578 -16.188 1 83.81 107 HIS A CA 1
ATOM 844 C C . HIS A 1 107 ? 22.188 -27 -15.797 1 83.81 107 HIS A C 1
ATOM 846 O O . HIS A 1 107 ? 23 -27.781 -15.312 1 83.81 107 HIS A O 1
ATOM 852 N N . LEU A 1 108 ? 20.922 -27.266 -16.047 1 89.31 108 LEU A N 1
ATOM 853 C CA . LEU A 1 108 ? 20.328 -28.531 -15.641 1 89.31 108 LEU A CA 1
ATOM 854 C C . LEU A 1 108 ? 19.625 -29.203 -16.828 1 89.31 108 LEU A C 1
ATOM 856 O O . LEU A 1 108 ? 19.188 -28.531 -17.75 1 89.31 108 LEU A O 1
ATOM 860 N N . PRO A 1 109 ? 19.594 -30.516 -16.781 1 92.38 109 PRO A N 1
ATOM 861 C CA . PRO A 1 109 ? 18.797 -31.203 -17.797 1 92.38 109 PRO A CA 1
ATOM 862 C C . PRO A 1 109 ? 17.297 -30.969 -17.609 1 92.38 109 PRO A C 1
ATOM 864 O O . PRO A 1 109 ? 16.859 -30.469 -16.562 1 92.38 109 PRO A O 1
ATOM 867 N N . CYS A 1 110 ? 16.625 -31.25 -18.688 1 94.5 110 CYS A N 1
ATOM 868 C CA . CYS A 1 110 ? 15.18 -31.141 -18.609 1 94.5 110 CYS A CA 1
ATOM 869 C C . CYS A 1 110 ? 14.625 -31.984 -17.469 1 94.5 110 CYS A C 1
ATOM 871 O O . CYS A 1 110 ? 14.891 -33.188 -17.406 1 94.5 110 CYS A O 1
ATOM 873 N N . CYS A 1 111 ? 13.852 -31.438 -16.672 1 91.62 111 CYS A N 1
ATOM 874 C CA . CYS A 1 111 ? 13.367 -32.156 -15.492 1 91.62 111 CYS A CA 1
ATOM 875 C C . CYS A 1 111 ? 12.234 -33.094 -15.859 1 91.62 111 CYS A C 1
ATOM 877 O O . CYS A 1 111 ? 11.875 -33.969 -15.07 1 91.62 111 CYS A O 1
ATOM 879 N N . SER A 1 112 ? 11.688 -32.938 -17.031 1 91.5 112 SER A N 1
ATOM 880 C CA . SER A 1 112 ? 10.578 -33.781 -17.469 1 91.5 112 SER A CA 1
ATOM 881 C C . SER A 1 112 ? 11.07 -35 -18.25 1 91.5 112 SER A C 1
ATOM 883 O O . SER A 1 112 ? 10.688 -36.125 -17.969 1 91.5 112 SER A O 1
ATOM 885 N N . CYS A 1 113 ? 11.977 -34.781 -19.234 1 93.75 113 CYS A N 1
ATOM 886 C CA . CYS A 1 113 ? 12.367 -35.875 -20.109 1 93.75 113 CYS A CA 1
ATOM 887 C C . CYS A 1 113 ? 13.828 -36.25 -19.891 1 93.75 113 CYS A C 1
ATOM 889 O O . CYS A 1 113 ? 14.297 -37.25 -20.422 1 93.75 113 CYS A O 1
ATOM 891 N N . GLY A 1 114 ? 14.586 -35.406 -19.234 1 92.56 114 GLY A N 1
ATOM 892 C CA . GLY A 1 114 ? 15.953 -35.75 -18.875 1 92.56 114 GLY A CA 1
ATOM 893 C C . GLY A 1 114 ? 16.969 -35.375 -19.906 1 92.56 114 GLY A C 1
ATOM 894 O O . GLY A 1 114 ? 18.188 -35.5 -19.688 1 92.56 114 GLY A O 1
ATOM 895 N N . THR A 1 115 ? 16.547 -34.781 -21.016 1 92.56 115 THR A N 1
ATOM 896 C CA . THR A 1 115 ? 17.469 -34.438 -22.094 1 92.56 115 THR A CA 1
ATOM 897 C C . THR A 1 115 ? 18.391 -33.312 -21.688 1 92.56 115 THR A C 1
ATOM 899 O O . THR A 1 115 ? 17.953 -32.406 -20.953 1 92.56 115 THR A O 1
ATOM 902 N N . ASP A 1 116 ? 19.547 -33.406 -22.094 1 88.69 116 ASP A N 1
ATOM 903 C CA . ASP A 1 116 ? 20.516 -32.312 -21.859 1 88.69 116 ASP A CA 1
ATOM 904 C C . ASP A 1 116 ? 20.812 -31.547 -23.141 1 88.69 116 ASP A C 1
ATOM 906 O O . ASP A 1 116 ? 21.625 -30.625 -23.141 1 88.69 116 ASP A O 1
ATOM 910 N N . GLU A 1 117 ? 20.109 -31.891 -24.125 1 84.5 117 GLU A N 1
ATOM 911 C CA . GLU A 1 117 ? 20.391 -31.266 -25.422 1 84.5 117 GLU A CA 1
ATOM 912 C C . GLU A 1 117 ? 19.375 -30.172 -25.734 1 84.5 117 GLU A C 1
ATOM 914 O O . GLU A 1 117 ? 18.219 -30.234 -25.281 1 84.5 117 GLU A O 1
ATOM 919 N N . GLY A 1 118 ? 19.922 -29.188 -26.344 1 85.5 118 GLY A N 1
ATOM 920 C CA . GLY A 1 118 ? 19.031 -28.156 -26.875 1 85.5 118 GLY A CA 1
ATOM 921 C C . GLY A 1 118 ? 18.844 -27 -25.922 1 85.5 118 GLY A C 1
ATOM 922 O O . GLY A 1 118 ? 19.516 -26.922 -24.891 1 85.5 118 GLY A O 1
ATOM 923 N N . ASP A 1 119 ? 17.938 -26.109 -26.312 1 88.75 119 ASP A N 1
ATOM 924 C CA . ASP A 1 119 ? 17.625 -24.922 -25.531 1 88.75 119 ASP A CA 1
ATOM 925 C C . ASP A 1 119 ? 16.828 -25.266 -24.281 1 88.75 119 ASP A C 1
ATOM 927 O O . ASP A 1 119 ? 15.992 -26.172 -24.312 1 88.75 119 ASP A O 1
ATOM 931 N N . ARG A 1 120 ? 17.188 -24.562 -23.234 1 92.31 120 ARG A N 1
ATOM 932 C CA . ARG A 1 120 ? 16.547 -24.812 -21.953 1 92.31 120 ARG A CA 1
ATOM 933 C C . ARG A 1 120 ? 15.672 -23.625 -21.547 1 92.31 120 ARG A C 1
ATOM 935 O O . ARG A 1 120 ? 15.992 -22.469 -21.859 1 92.31 120 ARG A O 1
ATOM 942 N N . VAL A 1 121 ? 14.539 -24 -20.938 1 95.19 121 VAL A N 1
ATOM 943 C CA . VAL A 1 121 ? 13.586 -23 -20.469 1 95.19 121 VAL A CA 1
ATOM 944 C C . VAL A 1 121 ? 13.461 -23.078 -18.953 1 95.19 121 VAL A C 1
ATOM 946 O O . VAL A 1 121 ? 13.18 -24.141 -18.391 1 95.19 121 VAL A O 1
ATOM 949 N N . LEU A 1 122 ? 13.758 -21.984 -18.328 1 94.62 122 LEU A N 1
ATOM 950 C CA . LEU A 1 122 ? 13.602 -21.859 -16.891 1 94.62 122 LEU A CA 1
ATOM 951 C C . LEU A 1 122 ? 12.25 -21.25 -16.531 1 94.62 122 LEU A C 1
ATOM 953 O O . LEU A 1 122 ? 11.875 -20.203 -17.062 1 94.62 122 LEU A O 1
ATOM 957 N N . CYS A 1 123 ? 11.461 -21.891 -15.68 1 95.5 123 CYS A N 1
ATOM 958 C CA . CYS A 1 123 ? 10.219 -21.312 -15.188 1 95.5 123 CYS A CA 1
ATOM 959 C C . CYS A 1 123 ? 10.266 -21.125 -13.672 1 95.5 123 CYS A C 1
ATOM 961 O O . CYS A 1 123 ? 9.984 -22.078 -12.93 1 95.5 123 CYS A O 1
ATOM 963 N N . LEU A 1 124 ? 10.453 -19.953 -13.234 1 93.31 124 LEU A N 1
ATOM 964 C CA . LEU A 1 124 ? 10.562 -19.656 -11.812 1 93.31 124 LEU A CA 1
ATOM 965 C C . LEU A 1 124 ? 9.195 -19.719 -11.133 1 93.31 124 LEU A C 1
ATOM 967 O O . LEU A 1 124 ? 9.109 -19.859 -9.914 1 93.31 124 LEU A O 1
ATOM 971 N N . ASP A 1 125 ? 8.125 -19.656 -11.945 1 95.25 125 ASP A N 1
ATOM 972 C CA . ASP A 1 125 ? 6.777 -19.812 -11.398 1 95.25 125 ASP A CA 1
ATOM 973 C C . ASP A 1 125 ? 6.496 -21.266 -11.016 1 95.25 125 ASP A C 1
ATOM 975 O O . ASP A 1 125 ? 5.719 -21.531 -10.102 1 95.25 125 ASP A O 1
ATOM 979 N N . CYS A 1 126 ? 7.141 -22.141 -11.742 1 95.25 126 CYS A N 1
ATOM 980 C CA . CYS A 1 126 ? 7.004 -23.562 -11.422 1 95.25 126 CYS A CA 1
ATOM 981 C C . CYS A 1 126 ? 7.836 -23.922 -10.195 1 95.25 126 CYS A C 1
ATOM 983 O O . CYS A 1 126 ? 7.504 -24.859 -9.469 1 95.25 126 CYS A O 1
ATOM 985 N N . GLY A 1 127 ? 8.891 -23.266 -10.016 1 91.62 127 GLY A N 1
ATOM 986 C CA . GLY A 1 127 ? 9.797 -23.516 -8.898 1 91.62 127 GLY A CA 1
ATOM 987 C C . GLY A 1 127 ? 11.227 -23.125 -9.195 1 91.62 127 GLY A C 1
ATOM 988 O O . GLY A 1 127 ? 11.562 -22.797 -10.336 1 91.62 127 GLY A O 1
ATOM 989 N N . PRO A 1 128 ? 11.875 -23.266 -8.008 1 86.81 128 PRO A N 1
ATOM 990 C CA . PRO A 1 128 ? 13.289 -22.938 -8.211 1 86.81 128 PRO A CA 1
ATOM 991 C C . PRO A 1 128 ? 14.031 -24 -9.008 1 86.81 128 PRO A C 1
ATOM 993 O O . PRO A 1 128 ? 13.703 -25.188 -8.914 1 86.81 128 PRO A O 1
ATOM 996 N N . GLN A 1 129 ? 14.773 -23.75 -9.984 1 87.38 129 GLN A N 1
ATOM 997 C CA . GLN A 1 129 ? 15.625 -24.641 -10.758 1 87.38 129 GLN A CA 1
ATOM 998 C C . GLN A 1 129 ? 14.797 -25.562 -11.656 1 87.38 129 GLN A C 1
ATOM 1000 O O . GLN A 1 129 ? 15.148 -26.719 -11.859 1 87.38 129 GLN A O 1
ATOM 1005 N N . VAL A 1 130 ? 13.594 -25.219 -11.922 1 93 130 VAL A N 1
ATOM 1006 C CA . VAL A 1 130 ? 12.773 -25.984 -12.859 1 93 130 VAL A CA 1
ATOM 1007 C C . VAL A 1 130 ? 13.133 -25.609 -14.289 1 93 130 VAL A C 1
ATOM 1009 O O . VAL A 1 130 ? 12.758 -24.531 -14.773 1 93 130 VAL A O 1
ATOM 1012 N N . VAL A 1 131 ? 13.883 -26.516 -14.883 1 94.25 131 VAL A N 1
ATOM 1013 C CA . VAL A 1 131 ? 14.352 -26.312 -16.25 1 94.25 131 VAL A CA 1
ATOM 1014 C C . VAL A 1 131 ? 13.789 -27.422 -17.156 1 94.25 131 VAL A C 1
ATOM 1016 O O . VAL A 1 131 ? 13.812 -28.594 -16.797 1 94.25 131 VAL A O 1
ATOM 1019 N N . ARG A 1 132 ? 13.219 -27.016 -18.219 1 94.81 132 ARG A N 1
ATOM 1020 C CA . ARG A 1 132 ? 12.672 -27.953 -19.203 1 94.81 132 ARG A CA 1
ATOM 1021 C C . ARG A 1 132 ? 13.156 -27.609 -20.609 1 94.81 132 ARG A C 1
ATOM 1023 O O . ARG A 1 132 ? 13.578 -26.484 -20.875 1 94.81 132 ARG A O 1
ATOM 1030 N N . CYS A 1 133 ? 13.125 -28.672 -21.453 1 95.19 133 CYS A N 1
ATOM 1031 C CA . CYS A 1 133 ? 13.305 -28.391 -22.875 1 95.19 133 CYS A CA 1
ATOM 1032 C C . CYS A 1 133 ? 12.086 -27.672 -23.453 1 95.19 133 CYS A C 1
ATOM 1034 O O . CYS A 1 133 ? 11.047 -27.594 -22.797 1 95.19 133 CYS A O 1
ATOM 1036 N N . ILE A 1 134 ? 12.164 -27.156 -24.609 1 94.56 134 ILE A N 1
ATOM 1037 C CA . ILE A 1 134 ? 11.102 -26.359 -25.234 1 94.56 134 ILE A CA 1
ATOM 1038 C C . ILE A 1 134 ? 9.836 -27.203 -25.359 1 94.56 134 ILE A C 1
ATOM 1040 O O . ILE A 1 134 ? 8.75 -26.766 -24.984 1 94.56 134 ILE A O 1
ATOM 1044 N N . ASP A 1 135 ? 9.977 -28.438 -25.766 1 94.75 135 ASP A N 1
ATOM 1045 C CA . ASP A 1 135 ? 8.828 -29.297 -26 1 94.75 135 ASP A CA 1
ATOM 1046 C C . ASP A 1 135 ? 8.125 -29.625 -24.672 1 94.75 135 ASP A C 1
ATOM 1048 O O . ASP A 1 135 ? 6.898 -29.578 -24.594 1 94.75 135 ASP A O 1
ATOM 1052 N N . CYS A 1 136 ? 8.914 -29.938 -23.688 1 94.75 136 CYS A N 1
ATOM 1053 C CA . CYS A 1 136 ? 8.352 -30.266 -22.391 1 94.75 136 CYS A CA 1
ATOM 1054 C C . CYS A 1 136 ? 7.695 -29.031 -21.75 1 94.75 136 CYS A C 1
ATOM 1056 O O . CYS A 1 136 ? 6.699 -29.156 -21.031 1 94.75 136 CYS A O 1
ATOM 1058 N N . THR A 1 137 ? 8.297 -27.891 -22 1 95.38 137 THR A N 1
ATOM 1059 C CA . THR A 1 137 ? 7.715 -26.656 -21.484 1 95.38 137 THR A CA 1
ATOM 1060 C C . THR A 1 137 ? 6.328 -26.422 -22.062 1 95.38 137 THR A C 1
ATOM 1062 O O . THR A 1 137 ? 5.379 -26.125 -21.344 1 95.38 137 THR A O 1
ATOM 1065 N N . MET A 1 138 ? 6.219 -26.625 -23.328 1 94.62 138 MET A N 1
ATOM 1066 C CA . MET A 1 138 ? 4.941 -26.406 -24.016 1 94.62 138 MET A CA 1
ATOM 1067 C C . MET A 1 138 ? 3.898 -27.422 -23.531 1 94.62 138 MET A C 1
ATOM 1069 O O . MET A 1 138 ? 2.758 -27.047 -23.25 1 94.62 138 MET A O 1
ATOM 1073 N N . SER A 1 139 ? 4.316 -28.578 -23.375 1 92.56 139 SER A N 1
ATOM 1074 C CA . SER A 1 139 ? 3.402 -29.625 -22.953 1 92.56 139 SER A CA 1
ATOM 1075 C C . SER A 1 139 ? 2.959 -29.422 -21.5 1 92.56 139 SER A C 1
ATOM 1077 O O . SER A 1 139 ? 1.779 -29.578 -21.188 1 92.56 139 SER A O 1
ATOM 1079 N N . TYR A 1 140 ? 3.908 -29.047 -20.703 1 92.12 140 TYR A N 1
ATOM 1080 C CA . TYR A 1 140 ? 3.643 -28.891 -19.281 1 92.12 140 TYR A CA 1
ATOM 1081 C C . TYR A 1 140 ? 2.654 -27.75 -19.031 1 92.12 140 TYR A C 1
ATOM 1083 O O . TYR A 1 140 ? 1.813 -27.844 -18.125 1 92.12 140 TYR A O 1
ATOM 1091 N N . HIS A 1 141 ? 2.654 -26.719 -19.812 1 93.62 141 HIS A N 1
ATOM 1092 C CA . HIS A 1 141 ? 1.851 -25.516 -19.562 1 93.62 141 HIS A CA 1
ATOM 1093 C C . HIS A 1 141 ? 0.603 -25.516 -20.453 1 93.62 141 HIS A C 1
ATOM 1095 O O . HIS A 1 141 ? -0.141 -24.531 -20.469 1 93.62 141 HIS A O 1
ATOM 1101 N N . GLU A 1 142 ? 0.398 -26.547 -21.109 1 88.12 142 GLU A N 1
ATOM 1102 C CA . GLU A 1 142 ? -0.763 -26.641 -21.984 1 88.12 142 GLU A CA 1
ATOM 1103 C C . GLU A 1 142 ? -2.051 -26.828 -21.188 1 88.12 142 GLU A C 1
ATOM 1105 O O . GLU A 1 142 ? -3.066 -26.188 -21.484 1 88.12 142 GLU A O 1
ATOM 1110 N N . ASP A 1 143 ? -1.955 -27.625 -20.172 1 80.75 143 ASP A N 1
ATOM 1111 C CA . ASP A 1 143 ? -3.188 -27.969 -19.469 1 80.75 143 ASP A CA 1
ATOM 1112 C C . ASP A 1 143 ? -3.264 -27.25 -18.125 1 80.75 143 ASP A C 1
ATOM 1114 O O . ASP A 1 143 ? -4.34 -27.141 -17.531 1 80.75 143 ASP A O 1
ATOM 1118 N N . SER A 1 144 ? -2.17 -26.859 -17.656 1 89.81 144 SER A N 1
ATOM 1119 C CA . SER A 1 144 ? -2.125 -26.172 -16.359 1 89.81 144 SER A CA 1
ATOM 1120 C C . SER A 1 144 ? -1.025 -25.125 -16.328 1 89.81 144 SER A C 1
ATOM 1122 O O . SER A 1 144 ? -0.202 -25.047 -17.25 1 89.81 144 SER A O 1
ATOM 1124 N N . ASN A 1 145 ? -1.111 -24.234 -15.414 1 94.38 145 ASN A N 1
ATOM 1125 C CA . ASN A 1 145 ? -0.097 -23.203 -15.227 1 94.38 145 ASN A CA 1
ATOM 1126 C C . ASN A 1 145 ? 0.017 -22.297 -16.438 1 94.38 145 ASN A C 1
ATOM 1128 O O . ASN A 1 145 ? 1.123 -21.969 -16.875 1 94.38 145 ASN A O 1
ATOM 1132 N N . HIS A 1 146 ? -1.154 -21.906 -16.922 1 93.12 146 HIS A N 1
ATOM 1133 C CA . HIS A 1 146 ? -1.251 -21.188 -18.188 1 93.12 146 HIS A CA 1
ATOM 1134 C C . HIS A 1 146 ? -0.61 -19.797 -18.094 1 93.12 146 HIS A C 1
ATOM 1136 O O . HIS A 1 146 ? -0.112 -19.266 -19.078 1 93.12 146 HIS A O 1
ATOM 1142 N N . LEU A 1 147 ? -0.595 -19.281 -16.891 1 95.81 147 LEU A N 1
ATOM 1143 C CA . LEU A 1 147 ? -0.205 -17.875 -16.781 1 95.81 147 LEU A CA 1
ATOM 1144 C C . LEU A 1 147 ? 1.191 -17.75 -16.188 1 95.81 147 LEU A C 1
ATOM 1146 O O . LEU A 1 147 ? 1.532 -16.703 -15.617 1 95.81 147 LEU A O 1
ATOM 1150 N N . HIS A 1 148 ? 1.978 -18.844 -16.234 1 96.56 148 HIS A N 1
ATOM 1151 C CA . HIS A 1 148 ? 3.391 -18.766 -15.891 1 96.56 148 HIS A CA 1
ATOM 1152 C C . HIS A 1 148 ? 4.18 -18.016 -16.969 1 96.56 148 HIS A C 1
ATOM 1154 O O . HIS A 1 148 ? 3.717 -17.891 -18.109 1 96.56 148 HIS A O 1
ATOM 1160 N N . LYS A 1 149 ? 5.289 -17.422 -16.609 1 95.31 149 LYS A N 1
ATOM 1161 C CA . LYS A 1 149 ? 6.176 -16.734 -17.547 1 95.31 149 LYS A CA 1
ATOM 1162 C C . LYS A 1 149 ? 7.559 -17.375 -17.562 1 95.31 149 LYS A C 1
ATOM 1164 O O . LYS A 1 149 ? 8.484 -16.875 -16.922 1 95.31 149 LYS A O 1
ATOM 1169 N N . PRO A 1 150 ? 7.68 -18.438 -18.328 1 95.62 150 PRO A N 1
ATOM 1170 C CA . PRO A 1 150 ? 9 -19.062 -18.438 1 95.62 150 PRO A CA 1
ATOM 1171 C C . PRO A 1 150 ? 10 -18.203 -19.203 1 95.62 150 PRO A C 1
ATOM 1173 O O . PRO A 1 150 ? 9.617 -17.234 -19.859 1 95.62 150 PRO A O 1
ATOM 1176 N N . GLN A 1 151 ? 11.281 -18.484 -18.984 1 94.56 151 GLN A N 1
ATOM 1177 C CA . GLN A 1 151 ? 12.375 -17.75 -19.625 1 94.56 151 GLN A CA 1
ATOM 1178 C C . GLN A 1 151 ? 13.32 -18.688 -20.359 1 94.56 151 GLN A C 1
ATOM 1180 O O . GLN A 1 151 ? 13.656 -19.766 -19.844 1 94.56 151 GLN A O 1
ATOM 1185 N N . LEU A 1 152 ? 13.656 -18.297 -21.547 1 93.81 152 LEU A N 1
ATOM 1186 C CA . LEU A 1 152 ? 14.617 -19.047 -22.359 1 93.81 152 LEU A CA 1
ATOM 1187 C C . LEU A 1 152 ? 16.047 -18.734 -21.953 1 93.81 152 LEU A C 1
ATOM 1189 O O . LEU A 1 152 ? 16.406 -17.562 -21.766 1 93.81 152 LEU A O 1
ATOM 1193 N N . ILE A 1 153 ? 16.781 -19.781 -21.672 1 88.25 153 ILE A N 1
ATOM 1194 C CA . ILE A 1 153 ? 18.188 -19.609 -21.344 1 88.25 153 ILE A CA 1
ATOM 1195 C C . ILE A 1 153 ? 19.016 -19.625 -22.625 1 88.25 153 ILE A C 1
ATOM 1197 O O . ILE A 1 153 ? 19.172 -20.688 -23.25 1 88.25 153 ILE A O 1
ATOM 1201 N N . LEU A 1 154 ? 19.484 -18.484 -23.078 1 83.5 154 LEU A N 1
ATOM 1202 C CA . LEU A 1 154 ? 20.328 -18.406 -24.266 1 83.5 154 LEU A CA 1
ATOM 1203 C C . LEU A 1 154 ? 21.703 -17.859 -23.891 1 83.5 154 LEU A C 1
ATOM 1205 O O . LEU A 1 154 ? 21.844 -16.672 -23.578 1 83.5 154 LEU A O 1
ATOM 1209 N N . ASP A 1 155 ? 22.719 -18.641 -24.062 1 76.75 155 ASP A N 1
ATOM 1210 C CA . ASP A 1 155 ? 24.109 -18.234 -23.812 1 76.75 155 ASP A CA 1
ATOM 1211 C C . ASP A 1 155 ? 24.234 -17.547 -22.453 1 76.75 155 ASP A C 1
ATOM 1213 O O . ASP A 1 155 ? 24.844 -16.484 -22.344 1 76.75 155 ASP A O 1
ATOM 1217 N N . GLY A 1 156 ? 23.5 -18.078 -21.562 1 73.25 156 GLY A N 1
ATOM 1218 C CA . GLY A 1 156 ? 23.625 -17.578 -20.203 1 73.25 156 GLY A CA 1
ATOM 1219 C C . GLY A 1 156 ? 22.719 -16.391 -19.922 1 73.25 156 GLY A C 1
ATOM 1220 O O . GLY A 1 156 ? 22.703 -15.867 -18.797 1 73.25 156 GLY A O 1
ATOM 1221 N N . ILE A 1 157 ? 21.953 -15.93 -20.891 1 80.94 157 ILE A N 1
ATOM 1222 C CA . ILE A 1 157 ? 21.062 -14.797 -20.719 1 80.94 157 ILE A CA 1
ATOM 1223 C C . ILE A 1 157 ? 19.609 -15.273 -20.734 1 80.94 157 ILE A C 1
ATOM 1225 O O . ILE A 1 157 ? 19.25 -16.156 -21.516 1 80.94 157 ILE A O 1
ATOM 1229 N N . LEU A 1 158 ? 18.922 -14.656 -19.828 1 87.12 158 LEU A N 1
ATOM 1230 C CA . LEU A 1 158 ? 17.5 -15.031 -19.75 1 87.12 158 LEU A CA 1
ATOM 1231 C C . LEU A 1 158 ? 16.656 -14.117 -20.609 1 87.12 158 LEU A C 1
ATOM 1233 O O . LEU A 1 158 ? 16.797 -12.891 -20.562 1 87.12 158 LEU A O 1
ATOM 1237 N N . GLN A 1 159 ? 15.859 -14.766 -21.453 1 89.19 159 GLN A N 1
ATOM 1238 C CA . GLN A 1 159 ? 14.906 -14.039 -22.281 1 89.19 159 GLN A CA 1
ATOM 1239 C C . GLN A 1 159 ? 13.492 -14.578 -22.109 1 89.19 159 GLN A C 1
ATOM 1241 O O . GLN A 1 159 ? 13.312 -15.766 -21.828 1 89.19 159 GLN A O 1
ATOM 1246 N N . PRO A 1 160 ? 12.578 -13.703 -22.297 1 90.5 160 PRO A N 1
ATOM 1247 C CA . PRO A 1 160 ? 11.203 -14.195 -22.156 1 90.5 160 PRO A CA 1
ATOM 1248 C C . PRO A 1 160 ? 10.875 -15.289 -23.172 1 90.5 160 PRO A C 1
ATOM 1250 O O . PRO A 1 160 ? 11.297 -15.219 -24.328 1 90.5 160 PRO A O 1
ATOM 1253 N N . PHE A 1 161 ? 10.242 -16.328 -22.688 1 92.81 161 PHE A N 1
ATOM 1254 C CA . PHE A 1 161 ? 9.734 -17.391 -23.531 1 92.81 161 PHE A CA 1
ATOM 1255 C C . PHE A 1 161 ? 8.305 -17.094 -23.984 1 92.81 161 PHE A C 1
ATOM 1257 O O . PHE A 1 161 ? 7.434 -16.828 -23.141 1 92.81 161 PHE A O 1
ATOM 1264 N N . PRO A 1 162 ? 8.039 -17.031 -25.203 1 88.19 162 PRO A N 1
ATOM 1265 C CA . PRO A 1 162 ? 6.715 -16.625 -25.688 1 88.19 162 PRO A CA 1
ATOM 1266 C C . PRO A 1 162 ? 5.668 -17.734 -25.531 1 88.19 162 PRO A C 1
ATOM 1268 O O . PRO A 1 162 ? 5.324 -18.406 -26.5 1 88.19 162 PRO A O 1
ATOM 1271 N N . LEU A 1 163 ? 5.133 -17.859 -24.406 1 90.38 163 LEU A N 1
ATOM 1272 C CA . LEU A 1 163 ? 3.992 -18.734 -24.172 1 90.38 163 LEU A CA 1
ATOM 1273 C C . LEU A 1 163 ? 2.686 -18.031 -24.516 1 90.38 163 LEU A C 1
ATOM 1275 O O . LEU A 1 163 ? 2.5 -16.859 -24.188 1 90.38 163 LEU A O 1
ATOM 1279 N N . LYS A 1 164 ? 1.842 -18.594 -25.344 1 90.56 164 LYS A N 1
ATOM 1280 C CA . LYS A 1 164 ? 0.496 -18.094 -25.625 1 90.56 164 LYS A CA 1
ATOM 1281 C C . LYS A 1 164 ? -0.563 -19.078 -25.109 1 90.56 164 LYS A C 1
ATOM 1283 O O . LYS A 1 164 ? -1.008 -19.953 -25.844 1 90.56 164 LYS A O 1
ATOM 1288 N N . PRO A 1 165 ? -0.968 -18.797 -23.906 1 92 165 PRO A N 1
ATOM 1289 C CA . PRO A 1 165 ? -1.884 -19.734 -23.266 1 92 165 PRO A CA 1
ATOM 1290 C C . PRO A 1 165 ? -3.225 -19.859 -23.984 1 92 165 PRO A C 1
ATOM 1292 O O . PRO A 1 165 ? -3.713 -18.875 -24.547 1 92 165 PRO A O 1
ATOM 1295 N N . TYR A 1 166 ? -3.684 -21.078 -23.953 1 92.19 166 TYR A N 1
ATOM 1296 C CA . TYR A 1 166 ? -5.016 -21.406 -24.453 1 92.19 166 TYR A CA 1
ATOM 1297 C C . TYR A 1 166 ? -6 -21.594 -23.312 1 92.19 166 TYR A C 1
ATOM 1299 O O . TYR A 1 166 ? -6.031 -22.641 -22.672 1 92.19 166 TYR A O 1
ATOM 1307 N N . LEU A 1 167 ? -6.867 -20.547 -23.109 1 94.25 167 LEU A N 1
ATOM 1308 C CA . LEU A 1 167 ? -7.832 -20.594 -22.016 1 94.25 167 LEU A CA 1
ATOM 1309 C C . LEU A 1 167 ? -9.172 -21.141 -22.5 1 94.25 167 LEU A C 1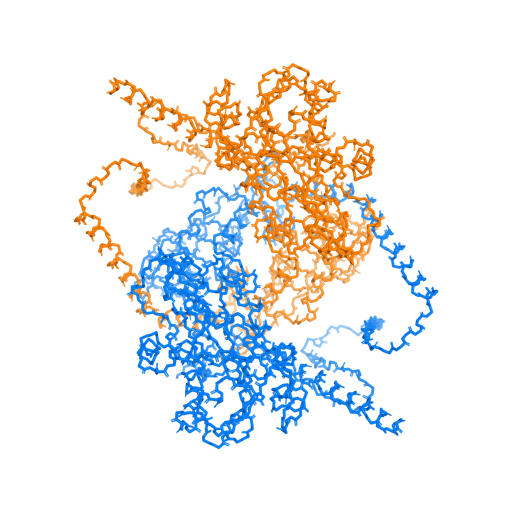
ATOM 1311 O O . LEU A 1 167 ? -9.828 -20.562 -23.359 1 94.25 167 LEU A O 1
ATOM 1315 N N . ARG A 1 168 ? -9.492 -22.266 -21.953 1 91.12 168 ARG A N 1
ATOM 1316 C CA . ARG A 1 168 ? -10.742 -22.922 -22.328 1 91.12 168 ARG A CA 1
ATOM 1317 C C . ARG A 1 168 ? -11.398 -23.594 -21.141 1 91.12 168 ARG A C 1
ATOM 1319 O O . ARG A 1 168 ? -10.711 -24.062 -20.219 1 91.12 168 ARG A O 1
ATOM 1326 N N . ARG A 1 169 ? -12.68 -23.609 -21.203 1 90 169 ARG A N 1
ATOM 1327 C CA . ARG A 1 169 ? -13.438 -24.359 -20.203 1 90 169 ARG A CA 1
ATOM 1328 C C . ARG A 1 169 ? -13.398 -25.859 -20.5 1 90 169 ARG A C 1
ATOM 1330 O O . ARG A 1 169 ? -13.75 -26.281 -21.609 1 90 169 ARG A O 1
ATOM 1337 N N . VAL A 1 170 ? -12.992 -26.516 -19.531 1 86.31 170 VAL A N 1
ATOM 1338 C CA . VAL A 1 170 ? -12.875 -27.953 -19.719 1 86.31 170 VAL A CA 1
ATOM 1339 C C . VAL A 1 170 ? -14.227 -28.625 -19.453 1 86.31 170 VAL A C 1
ATOM 1341 O O . VAL A 1 170 ? -14.5 -29.703 -19.984 1 86.31 170 VAL A O 1
ATOM 1344 N N . ASP A 1 171 ? -15.039 -28.016 -18.672 1 85.69 171 ASP A N 1
ATOM 1345 C CA . ASP A 1 171 ? -16.312 -28.578 -18.25 1 85.69 171 ASP A CA 1
ATOM 1346 C C . ASP A 1 171 ? -17.406 -28.297 -19.281 1 85.69 171 ASP A C 1
ATOM 1348 O O . ASP A 1 171 ? -18.578 -28.594 -19.062 1 85.69 171 ASP A O 1
ATOM 1352 N N . HIS A 1 172 ? -17.016 -27.656 -20.344 1 87.31 172 HIS A N 1
ATOM 1353 C CA . HIS A 1 172 ? -18.031 -27.25 -21.328 1 87.31 172 HIS A CA 1
ATOM 1354 C C . HIS A 1 172 ? -17.578 -27.562 -22.75 1 87.31 172 HIS A C 1
ATOM 1356 O O . HIS A 1 172 ? -16.531 -27.078 -23.188 1 87.31 172 HIS A O 1
ATOM 1362 N N . ASP A 1 173 ? -18.359 -28.438 -23.344 1 84.56 173 ASP A N 1
ATOM 1363 C CA . ASP A 1 173 ? -18.109 -28.75 -24.75 1 84.56 173 ASP A CA 1
ATOM 1364 C C . ASP A 1 173 ? -19.312 -28.375 -25.625 1 84.56 173 ASP A C 1
ATOM 1366 O O . ASP A 1 173 ? -20.453 -28.766 -25.328 1 84.56 173 ASP A O 1
ATOM 1370 N N . CYS A 1 174 ? -19.031 -27.453 -26.453 1 87.31 174 CYS A N 1
ATOM 1371 C CA . CYS A 1 174 ? -20.109 -26.984 -27.312 1 87.31 174 CYS A CA 1
ATOM 1372 C C . CYS A 1 174 ? -19.609 -26.812 -28.75 1 87.31 174 CYS A C 1
ATOM 1374 O O . CYS A 1 174 ? -18.438 -26.578 -28.984 1 87.31 174 CYS A O 1
ATOM 1376 N N . ASP A 1 175 ? -20.516 -26.938 -29.734 1 89.75 175 ASP A N 1
ATOM 1377 C CA . ASP A 1 175 ? -20.188 -26.906 -31.156 1 89.75 175 ASP A CA 1
ATOM 1378 C C . ASP A 1 175 ? -19.969 -25.469 -31.625 1 89.75 175 ASP A C 1
ATOM 1380 O O . ASP A 1 175 ? -19.359 -25.25 -32.688 1 89.75 175 ASP A O 1
ATOM 1384 N N . SER A 1 176 ? -20.312 -24.562 -30.875 1 91.5 176 SER A N 1
ATOM 1385 C CA . SER A 1 176 ? -20.234 -23.172 -31.312 1 91.5 176 SER A CA 1
ATOM 1386 C C . SER A 1 176 ? -18.953 -22.5 -30.797 1 91.5 176 SER A C 1
ATOM 1388 O O . SER A 1 176 ? -18.875 -21.281 -30.734 1 91.5 176 SER A O 1
ATOM 1390 N N . ARG A 1 177 ? -18.047 -23.234 -30.594 1 90.69 177 ARG A N 1
ATOM 1391 C CA . ARG A 1 177 ? -16.812 -22.703 -30.016 1 90.69 177 ARG A CA 1
ATOM 1392 C C . ARG A 1 177 ? -16.094 -21.797 -31 1 90.69 177 ARG A C 1
ATOM 1394 O O . ARG A 1 177 ? -16.062 -22.094 -32.219 1 90.69 177 ARG A O 1
ATOM 1401 N N . SER A 1 178 ? -15.609 -20.672 -30.469 1 91.88 178 SER A N 1
ATOM 1402 C CA . SER A 1 178 ? -14.797 -19.734 -31.234 1 91.88 178 SER A CA 1
ATOM 1403 C C . SER A 1 178 ? -13.617 -19.234 -30.406 1 91.88 178 SER A C 1
ATOM 1405 O O . SER A 1 178 ? -13.641 -19.297 -29.172 1 91.88 178 SER A O 1
ATOM 1407 N N . ARG A 1 179 ? -12.625 -18.844 -31.172 1 92.5 179 ARG A N 1
ATOM 1408 C CA . ARG A 1 179 ? -11.422 -18.375 -30.5 1 92.5 179 ARG A CA 1
ATOM 1409 C C . ARG A 1 179 ? -11.234 -16.875 -30.703 1 92.5 179 ARG A C 1
ATOM 1411 O O . ARG A 1 179 ? -11.484 -16.344 -31.781 1 92.5 179 ARG A O 1
ATOM 1418 N N . LYS A 1 180 ? -10.812 -16.25 -29.625 1 93.75 180 LYS A N 1
ATOM 1419 C CA . LYS A 1 180 ? -10.445 -14.852 -29.719 1 93.75 180 LYS A CA 1
ATOM 1420 C C . LYS A 1 180 ? -9.219 -14.539 -28.875 1 93.75 180 LYS A C 1
ATOM 1422 O O . LYS A 1 180 ? -8.875 -15.305 -27.969 1 93.75 180 LYS A O 1
ATOM 1427 N N . THR A 1 181 ? -8.578 -13.453 -29.234 1 95.69 181 THR A N 1
ATOM 1428 C CA . THR A 1 181 ? -7.426 -13.016 -28.453 1 95.69 181 THR A CA 1
ATOM 1429 C C . THR A 1 181 ? -7.867 -12.148 -27.266 1 95.69 181 THR A C 1
ATOM 1431 O O . THR A 1 181 ? -8.773 -11.328 -27.406 1 95.69 181 THR A O 1
ATOM 1434 N N . ILE A 1 182 ? -7.242 -12.375 -26.141 1 97.31 182 ILE A N 1
ATOM 1435 C CA . ILE A 1 182 ? -7.531 -11.578 -24.953 1 97.31 182 ILE A CA 1
ATOM 1436 C C . ILE A 1 182 ? -6.238 -11.32 -24.172 1 97.31 182 ILE A C 1
ATOM 1438 O O . ILE A 1 182 ? -5.316 -12.141 -24.203 1 97.31 182 ILE A O 1
ATOM 1442 N N . GLN A 1 183 ? -6.133 -10.172 -23.578 1 98 183 GLN A N 1
ATOM 1443 C CA . GLN A 1 183 ? -5.02 -9.859 -22.688 1 98 183 GLN A CA 1
ATOM 1444 C C . GLN A 1 183 ? -5.395 -10.109 -21.234 1 98 183 GLN A C 1
ATOM 1446 O O . GLN A 1 183 ? -6.469 -9.703 -20.781 1 98 183 GLN A O 1
ATOM 1451 N N . VAL A 1 184 ? -4.516 -10.812 -20.516 1 98.38 184 VAL A N 1
ATOM 1452 C CA . VAL A 1 184 ? -4.828 -11.195 -19.141 1 98.38 184 VAL A CA 1
ATOM 1453 C C . VAL A 1 184 ? -3.707 -10.734 -18.219 1 98.38 184 VAL A C 1
ATOM 1455 O O . VAL A 1 184 ? -2.531 -11 -18.469 1 98.38 184 VAL A O 1
ATOM 1458 N N . PHE A 1 185 ? -4.051 -9.961 -17.203 1 98.56 185 PHE A N 1
ATOM 1459 C CA . PHE A 1 185 ? -3.115 -9.719 -16.109 1 98.56 185 PHE A CA 1
ATOM 1460 C C . PHE A 1 185 ? -3.176 -10.852 -15.086 1 98.56 185 PHE A C 1
ATOM 1462 O O . PHE A 1 185 ? -4.238 -11.133 -14.531 1 98.56 185 PHE A O 1
ATOM 1469 N N . ASP A 1 186 ? -2.049 -11.469 -14.859 1 97.62 186 ASP A N 1
ATOM 1470 C CA . ASP A 1 186 ? -2.02 -12.625 -13.969 1 97.62 186 ASP A CA 1
ATOM 1471 C C . ASP A 1 186 ? -2.047 -12.188 -12.508 1 97.62 186 ASP A C 1
ATOM 1473 O O . ASP A 1 186 ? -2.309 -11.023 -12.203 1 97.62 186 ASP A O 1
ATOM 1477 N N . GLU A 1 187 ? -1.844 -13.109 -11.602 1 96.69 187 GLU A N 1
ATOM 1478 C CA . GLU A 1 187 ? -1.993 -12.867 -10.164 1 96.69 187 GLU A CA 1
ATOM 1479 C C . GLU A 1 187 ? -0.925 -11.906 -9.656 1 96.69 187 GLU A C 1
ATOM 1481 O O . GLU A 1 187 ? -1.083 -11.297 -8.594 1 96.69 187 GLU A O 1
ATOM 1486 N N . LYS A 1 188 ? 0.185 -11.742 -10.406 1 96.62 188 LYS A N 1
ATOM 1487 C CA . LYS A 1 188 ? 1.282 -10.875 -10 1 96.62 188 LYS A CA 1
ATOM 1488 C C . LYS A 1 188 ? 1.209 -9.523 -10.719 1 96.62 188 LYS A C 1
ATOM 1490 O O . LYS A 1 188 ? 2.049 -8.648 -10.5 1 96.62 188 LYS A O 1
ATOM 1495 N N . GLY A 1 189 ? 0.219 -9.352 -11.578 1 97.56 189 GLY A N 1
ATOM 1496 C CA . GLY A 1 189 ? 0.057 -8.109 -12.32 1 97.56 189 GLY A CA 1
ATOM 1497 C C . GLY A 1 189 ? 0.81 -8.094 -13.633 1 97.56 189 GLY A C 1
ATOM 1498 O O . GLY A 1 189 ? 1.03 -7.027 -14.219 1 97.56 189 GLY A O 1
ATOM 1499 N N . ARG A 1 190 ? 1.3 -9.297 -14.188 1 96.69 190 ARG A N 1
ATOM 1500 C CA . ARG A 1 190 ? 2.012 -9.391 -15.461 1 96.69 190 ARG A CA 1
ATOM 1501 C C . ARG A 1 190 ? 1.043 -9.625 -16.609 1 96.69 190 ARG A C 1
ATOM 1503 O O . ARG A 1 190 ? 0.067 -10.367 -16.469 1 96.69 190 ARG A O 1
ATOM 1510 N N . LEU A 1 191 ? 1.337 -9.055 -17.703 1 97.31 191 LEU A N 1
ATOM 1511 C CA . LEU A 1 191 ? 0.448 -9.109 -18.859 1 97.31 191 LEU A CA 1
ATOM 1512 C C . LEU A 1 191 ? 0.742 -10.336 -19.703 1 97.31 191 LEU A C 1
ATOM 1514 O O . LEU A 1 191 ? 1.903 -10.648 -19.984 1 97.31 191 LEU A O 1
ATOM 1518 N N . HIS A 1 192 ? -0.328 -11.078 -20.094 1 97.19 192 HIS A N 1
ATOM 1519 C CA . HIS A 1 192 ? -0.27 -12.219 -21.016 1 97.19 192 HIS A CA 1
ATOM 1520 C C . HIS A 1 192 ? -1.182 -12.016 -22.219 1 97.19 192 HIS A C 1
ATOM 1522 O O . HIS A 1 192 ? -2.301 -11.516 -22.078 1 97.19 192 HIS A O 1
ATOM 1528 N N . ASN A 1 193 ? -0.69 -12.312 -23.359 1 96.12 193 ASN A N 1
ATOM 1529 C CA . ASN A 1 193 ? -1.535 -12.438 -24.547 1 96.12 193 ASN A CA 1
ATOM 1530 C C . ASN A 1 193 ? -2.051 -13.867 -24.719 1 96.12 193 ASN A C 1
ATOM 1532 O O . ASN A 1 193 ? -1.272 -14.781 -24.984 1 96.12 193 ASN A O 1
ATOM 1536 N N . CYS A 1 194 ? -3.367 -14.047 -24.609 1 96.69 194 CYS A N 1
ATOM 1537 C CA . CYS A 1 194 ? -3.936 -15.383 -24.562 1 96.69 194 CYS A CA 1
ATOM 1538 C C . CYS A 1 194 ? -4.957 -15.586 -25.672 1 96.69 194 CYS A C 1
ATOM 1540 O O . CYS A 1 194 ? -5.461 -14.617 -26.234 1 96.69 194 CYS A O 1
ATOM 1542 N N . TRP A 1 195 ? -5.125 -16.875 -25.953 1 95.25 195 TRP A N 1
ATOM 1543 C CA . TRP A 1 195 ? -6.309 -17.297 -26.703 1 95.25 195 TRP A CA 1
ATOM 1544 C C . TRP A 1 195 ? -7.438 -17.688 -25.766 1 95.25 195 TRP A C 1
ATOM 1546 O O . TRP A 1 195 ? -7.227 -18.422 -24.797 1 95.25 195 TRP A O 1
ATOM 1556 N N . LEU A 1 196 ? -8.602 -17.125 -25.984 1 95.62 196 LEU A N 1
ATOM 1557 C CA . LEU A 1 196 ? -9.789 -17.469 -25.203 1 95.62 196 LEU A CA 1
ATOM 1558 C C . LEU A 1 196 ? -10.812 -18.203 -26.062 1 95.62 196 LEU A C 1
ATOM 1560 O O . LEU A 1 196 ? -11.156 -17.734 -27.156 1 95.62 196 LEU A O 1
ATOM 1564 N N . VAL A 1 197 ? -11.203 -19.328 -25.562 1 93.5 197 VAL A N 1
ATOM 1565 C CA . VAL A 1 197 ? -12.258 -20.078 -26.25 1 93.5 197 VAL A CA 1
ATOM 1566 C C . VAL A 1 197 ? -13.617 -19.672 -25.688 1 93.5 197 VAL A C 1
ATOM 1568 O O . VAL A 1 197 ? -13.852 -19.797 -24.469 1 93.5 197 VAL A O 1
ATOM 1571 N N . THR A 1 198 ? -14.422 -19.188 -26.516 1 91.25 198 THR A N 1
ATOM 1572 C CA . THR A 1 198 ? -15.773 -18.797 -26.141 1 91.25 198 THR A CA 1
ATOM 1573 C C . THR A 1 198 ? -16.812 -19.562 -26.953 1 91.25 198 THR A C 1
ATOM 1575 O O . THR A 1 198 ? -16.469 -20.312 -27.859 1 91.25 198 THR A O 1
ATOM 1578 N N . CYS A 1 199 ? -18.016 -19.484 -26.484 1 92 199 CYS A N 1
ATOM 1579 C CA . CYS A 1 199 ? -19.125 -20.094 -27.234 1 92 199 CYS A CA 1
ATOM 1580 C C . CYS A 1 199 ? -20.359 -19.188 -27.203 1 92 199 CYS A C 1
ATOM 1582 O O . CYS A 1 199 ? -20.422 -18.234 -26.422 1 92 199 CYS A O 1
ATOM 1584 N N . SER A 1 200 ? -21.375 -19.469 -28.031 1 90.81 200 SER A N 1
ATOM 1585 C CA . SER A 1 200 ? -22.562 -18.656 -28.156 1 90.81 200 SER A CA 1
ATOM 1586 C C . SER A 1 200 ? -23.547 -18.922 -27.016 1 90.81 200 SER A C 1
ATOM 1588 O O . SER A 1 200 ? -24.453 -18.125 -26.781 1 90.81 200 SER A O 1
ATOM 1590 N N . CYS A 1 201 ? -23.344 -19.953 -26.281 1 90.44 201 CYS A N 1
ATOM 1591 C CA . CYS A 1 201 ? -24.297 -20.359 -25.266 1 90.44 201 CYS A CA 1
ATOM 1592 C C . CYS A 1 201 ? -24.125 -19.531 -24 1 90.44 201 CYS A C 1
ATOM 1594 O O . CYS A 1 201 ? -25.016 -19.484 -23.141 1 90.44 201 CYS A O 1
ATOM 1596 N N . GLU A 1 202 ? -23 -18.922 -23.875 1 92.19 202 GLU A N 1
ATOM 1597 C CA . GLU A 1 202 ? -22.719 -18.141 -22.688 1 92.19 202 GLU A CA 1
ATOM 1598 C C . GLU A 1 202 ? -21.984 -16.844 -23.016 1 92.19 202 GLU A C 1
ATOM 1600 O O . GLU A 1 202 ? -21.172 -16.812 -23.938 1 92.19 202 GLU A O 1
ATOM 1605 N N . GLU A 1 203 ? -22.266 -15.906 -22.234 1 94.19 203 GLU A N 1
ATOM 1606 C CA . GLU A 1 203 ? -21.578 -14.633 -22.438 1 94.19 203 GLU A CA 1
ATOM 1607 C C . GLU A 1 203 ? -20.094 -14.742 -22.047 1 94.19 203 GLU A C 1
ATOM 1609 O O . GLU A 1 203 ? -19.75 -15.438 -21.078 1 94.19 203 GLU A O 1
ATOM 1614 N N . GLU A 1 204 ? -19.297 -14 -22.688 1 94.94 204 GLU A N 1
ATOM 1615 C CA . GLU A 1 204 ? -17.859 -14.07 -22.516 1 94.94 204 GLU A CA 1
ATOM 1616 C C . GLU A 1 204 ? -17.469 -13.727 -21.078 1 94.94 204 GLU A C 1
ATOM 1618 O O . GLU A 1 204 ? -16.562 -14.344 -20.516 1 94.94 204 GLU A O 1
ATOM 1623 N N . CYS A 1 205 ? -18.156 -12.75 -20.531 1 96.88 205 CYS A N 1
ATOM 1624 C CA . CYS A 1 205 ? -17.797 -12.32 -19.188 1 96.88 205 CYS A CA 1
ATOM 1625 C C . CYS A 1 205 ? -18.047 -13.438 -18.172 1 96.88 205 CYS A C 1
ATOM 1627 O O . CYS A 1 205 ? -17.266 -13.617 -17.234 1 96.88 205 CYS A O 1
ATOM 1629 N N . ALA A 1 206 ? -19.062 -14.18 -18.375 1 96.25 206 ALA A N 1
ATOM 1630 C CA . ALA A 1 206 ? -19.344 -15.305 -17.484 1 96.25 206 ALA A CA 1
ATOM 1631 C C . ALA A 1 206 ? -18.297 -16.406 -17.641 1 96.25 206 ALA A C 1
ATOM 1633 O O . ALA A 1 206 ? -17.859 -17 -16.641 1 96.25 206 ALA A O 1
ATOM 1634 N N . SER A 1 207 ? -17.891 -16.656 -18.875 1 95.25 207 SER A N 1
ATOM 1635 C CA . SER A 1 207 ? -16.844 -17.656 -19.125 1 95.25 207 SER A CA 1
ATOM 1636 C C . SER A 1 207 ? -15.547 -17.266 -18.438 1 95.25 207 SER A C 1
ATOM 1638 O O . SER A 1 207 ? -14.859 -18.125 -17.875 1 95.25 207 SER A O 1
ATOM 1640 N N . LEU A 1 208 ? -15.266 -16.016 -18.484 1 97.19 208 LEU A N 1
ATOM 1641 C CA . LEU A 1 208 ? -14.047 -15.531 -17.844 1 97.19 208 LEU A CA 1
ATOM 1642 C C . LEU A 1 208 ? -14.102 -15.75 -16.344 1 97.19 208 LEU A C 1
ATOM 1644 O O . LEU A 1 208 ? -13.133 -16.219 -15.734 1 97.19 208 LEU A O 1
ATOM 1648 N N . VAL A 1 209 ? -15.219 -15.453 -15.742 1 97.25 209 VAL A N 1
ATOM 1649 C CA . VAL A 1 209 ? -15.367 -15.633 -14.305 1 97.25 209 VAL A CA 1
ATOM 1650 C C . VAL A 1 209 ? -15.211 -17.109 -13.945 1 97.25 209 VAL A C 1
ATOM 1652 O O . VAL A 1 209 ? -14.57 -17.453 -12.953 1 97.25 209 VAL A O 1
ATOM 1655 N N . ARG A 1 210 ? -15.727 -18 -14.805 1 95.12 210 ARG A N 1
ATOM 1656 C CA . ARG A 1 210 ? -15.602 -19.438 -14.578 1 95.12 210 ARG A CA 1
ATOM 1657 C C . ARG A 1 210 ? -14.148 -19.875 -14.664 1 95.12 210 ARG A C 1
ATOM 1659 O O . ARG A 1 210 ? -13.758 -20.891 -14.055 1 95.12 210 ARG A O 1
ATOM 1666 N N . LEU A 1 211 ? -13.398 -19.125 -15.391 1 95.44 211 LEU A N 1
ATOM 1667 C CA . LEU A 1 211 ? -11.977 -19.406 -15.539 1 95.44 211 LEU A CA 1
ATOM 1668 C C . LEU A 1 211 ? -11.156 -18.672 -14.484 1 95.44 211 LEU A C 1
ATOM 1670 O O . LEU A 1 211 ? -9.938 -18.547 -14.609 1 95.44 211 LEU A O 1
ATOM 1674 N N . ASN A 1 212 ? -11.82 -18.078 -13.492 1 96.38 212 ASN A N 1
ATOM 1675 C CA . ASN A 1 212 ? -11.203 -17.359 -12.383 1 96.38 212 ASN A CA 1
ATOM 1676 C C . ASN A 1 212 ? -10.555 -16.062 -12.844 1 96.38 212 ASN A C 1
ATOM 1678 O O . ASN A 1 212 ? -9.484 -15.688 -12.359 1 96.38 212 ASN A O 1
ATOM 1682 N N . LEU A 1 213 ? -11.188 -15.461 -13.852 1 97.94 213 LEU A N 1
ATOM 1683 C CA . LEU A 1 213 ? -10.758 -14.18 -14.398 1 97.94 213 LEU A CA 1
ATOM 1684 C C . LEU A 1 213 ? -11.883 -13.156 -14.328 1 97.94 213 LEU A C 1
ATOM 1686 O O . LEU A 1 213 ? -13.055 -13.484 -14.555 1 97.94 213 LEU A O 1
ATOM 1690 N N . TRP A 1 214 ? -11.57 -11.961 -13.969 1 98.69 214 TRP A N 1
ATOM 1691 C CA . TRP A 1 214 ? -12.531 -10.867 -13.938 1 98.69 214 TRP A CA 1
ATOM 1692 C C . TRP A 1 214 ? -12.461 -10.047 -15.219 1 98.69 214 TRP A C 1
ATOM 1694 O O . TRP A 1 214 ? -11.391 -9.562 -15.602 1 98.69 214 TRP A O 1
ATOM 1704 N N . PRO A 1 215 ? -13.555 -9.922 -15.883 1 98.44 215 PRO A N 1
ATOM 1705 C CA . PRO A 1 215 ? -13.539 -9.156 -17.125 1 98.44 215 PRO A CA 1
ATOM 1706 C C . PRO A 1 215 ? -13.367 -7.656 -16.891 1 98.44 215 PRO A C 1
ATOM 1708 O O . PRO A 1 215 ? -13.953 -7.102 -15.961 1 98.44 215 PRO A O 1
ATOM 1711 N N . ALA A 1 216 ? -12.617 -6.965 -17.703 1 98.06 216 ALA A N 1
ATOM 1712 C CA . ALA A 1 216 ? -12.422 -5.523 -17.594 1 98.06 216 ALA A CA 1
ATOM 1713 C C . ALA A 1 216 ? -13.664 -4.758 -18.016 1 98.06 216 ALA A C 1
ATOM 1715 O O . ALA A 1 216 ? -13.867 -3.609 -17.625 1 98.06 216 ALA A O 1
ATOM 1716 N N . SER A 1 217 ? -14.453 -5.422 -18.891 1 96.31 217 SER A N 1
ATOM 1717 C CA . SER A 1 217 ? -15.711 -4.863 -19.359 1 96.31 217 SER A CA 1
ATOM 1718 C C . SER A 1 217 ? -16.812 -5.926 -19.406 1 96.31 217 SER A C 1
ATOM 1720 O O . SER A 1 217 ? -16.516 -7.117 -19.531 1 96.31 217 SER A O 1
ATOM 1722 N N . PRO A 1 218 ? -18 -5.543 -19.266 1 94.38 218 PRO A N 1
ATOM 1723 C CA . PRO A 1 218 ? -19.094 -6.523 -19.125 1 94.38 218 PRO A CA 1
ATOM 1724 C C . PRO A 1 218 ? -19.484 -7.145 -20.469 1 94.38 218 PRO A C 1
ATOM 1726 O O . PRO A 1 218 ? -19.875 -8.312 -20.516 1 94.38 218 PRO A O 1
ATOM 1729 N N . ASP A 1 219 ? -19.406 -6.527 -21.562 1 91.31 219 ASP A N 1
ATOM 1730 C CA . ASP A 1 219 ? -20 -7.02 -22.812 1 91.31 219 ASP A CA 1
ATOM 1731 C C . ASP A 1 219 ? -18.953 -7.73 -23.656 1 91.31 219 ASP A C 1
ATOM 1733 O O . ASP A 1 219 ? -19.109 -8.898 -24.016 1 91.31 219 ASP A O 1
ATOM 1737 N N . GLN A 1 220 ? -17.938 -7.086 -24.031 1 91.06 220 GLN A N 1
ATOM 1738 C CA . GLN A 1 220 ? -16.875 -7.664 -24.859 1 91.06 220 GLN A CA 1
ATOM 1739 C C . GLN A 1 220 ? -15.5 -7.359 -24.297 1 91.06 220 GLN A C 1
ATOM 1741 O O . GLN A 1 220 ? -14.742 -6.578 -24.875 1 91.06 220 GLN A O 1
ATOM 1746 N N . PRO A 1 221 ? -15.266 -8.148 -23.328 1 95.88 221 PRO A N 1
ATOM 1747 C CA . PRO A 1 221 ? -13.984 -7.84 -22.688 1 95.88 221 PRO A CA 1
ATOM 1748 C C . PRO A 1 221 ? -12.781 -8.18 -23.562 1 95.88 221 PRO A C 1
ATOM 1750 O O . PRO A 1 221 ? -12.742 -9.25 -24.172 1 95.88 221 PRO A O 1
ATOM 1753 N N . ARG A 1 222 ? -11.805 -7.309 -23.656 1 97 222 ARG A N 1
ATOM 1754 C CA . ARG A 1 222 ? -10.531 -7.527 -24.344 1 97 222 ARG A CA 1
ATOM 1755 C C . ARG A 1 222 ? -9.398 -7.734 -23.344 1 97 222 ARG A C 1
ATOM 1757 O O . ARG A 1 222 ? -8.312 -8.195 -23.703 1 97 222 ARG A O 1
ATOM 1764 N N . VAL A 1 223 ? -9.68 -7.371 -22.172 1 98.38 223 VAL A N 1
ATOM 1765 C CA . VAL A 1 223 ? -8.734 -7.512 -21.062 1 98.38 223 VAL A CA 1
ATOM 1766 C C . VAL A 1 223 ? -9.414 -8.203 -19.891 1 98.38 223 VAL A C 1
ATOM 1768 O O . VAL A 1 223 ? -10.609 -8.016 -19.656 1 98.38 223 VAL A O 1
ATOM 1771 N N . ALA A 1 224 ? -8.68 -9.031 -19.203 1 98.62 224 ALA A N 1
ATOM 1772 C CA . ALA A 1 224 ? -9.18 -9.68 -18 1 98.62 224 ALA A CA 1
ATOM 1773 C C . ALA A 1 224 ? -8.125 -9.688 -16.891 1 98.62 224 ALA A C 1
ATOM 1775 O O . ALA A 1 224 ? -6.938 -9.5 -17.172 1 98.62 224 ALA A O 1
ATOM 1776 N N . PHE A 1 225 ? -8.609 -9.797 -15.672 1 98.75 225 PHE A N 1
ATOM 1777 C CA . PHE A 1 225 ? -7.738 -9.812 -14.5 1 98.75 225 PHE A CA 1
ATOM 1778 C C . PHE A 1 225 ? -7.902 -11.109 -13.719 1 98.75 225 PHE A C 1
ATOM 1780 O O . PHE A 1 225 ? -9.023 -11.562 -13.484 1 98.75 225 PHE A O 1
ATOM 1787 N N . HIS A 1 226 ? -6.785 -11.688 -13.414 1 98.31 226 HIS A N 1
ATOM 1788 C CA . HIS A 1 226 ? -6.867 -12.82 -12.5 1 98.31 226 HIS A CA 1
ATOM 1789 C C . HIS A 1 226 ? -7.559 -12.43 -11.203 1 98.31 226 HIS A C 1
ATOM 1791 O O . HIS A 1 226 ? -7.289 -11.359 -10.648 1 98.31 226 HIS A O 1
ATOM 1797 N N . MET A 1 227 ? -8.375 -13.289 -10.633 1 97.25 227 MET A N 1
ATOM 1798 C CA . MET A 1 227 ? -9.156 -12.977 -9.445 1 97.25 227 MET A CA 1
ATOM 1799 C C . MET A 1 227 ? -8.25 -12.703 -8.25 1 97.25 227 MET A C 1
ATOM 1801 O O . MET A 1 227 ? -8.562 -11.867 -7.402 1 97.25 227 MET A O 1
ATOM 1805 N N . ASP A 1 228 ? -7.137 -13.32 -8.172 1 97.06 228 ASP A N 1
ATOM 1806 C CA . ASP A 1 228 ? -6.195 -13.109 -7.074 1 97.06 228 ASP A CA 1
ATOM 1807 C C . ASP A 1 228 ? -5.609 -11.695 -7.117 1 97.06 228 ASP A C 1
ATOM 1809 O O . ASP A 1 228 ? -5.32 -11.109 -6.074 1 97.06 228 ASP A O 1
ATOM 1813 N N . LEU A 1 229 ? -5.332 -11.234 -8.305 1 98.25 229 LEU A N 1
ATOM 1814 C CA . LEU A 1 229 ? -4.852 -9.859 -8.438 1 98.25 229 LEU A CA 1
ATOM 1815 C C . LEU A 1 229 ? -5.898 -8.867 -7.938 1 98.25 229 LEU A C 1
ATOM 1817 O O . LEU A 1 229 ? -5.574 -7.93 -7.207 1 98.25 229 LEU A O 1
ATOM 1821 N N . MET A 1 230 ? -7.152 -9.125 -8.32 1 98.5 230 MET A N 1
ATOM 1822 C CA . MET A 1 230 ? -8.242 -8.258 -7.891 1 98.5 230 MET A CA 1
ATOM 1823 C C . MET A 1 230 ? -8.375 -8.266 -6.371 1 98.5 230 MET A C 1
ATOM 1825 O O . MET A 1 230 ? -8.578 -7.215 -5.754 1 98.5 230 MET A O 1
ATOM 1829 N N . ASN A 1 231 ? -8.219 -9.422 -5.852 1 97.75 231 ASN A N 1
ATOM 1830 C CA . ASN A 1 231 ? -8.266 -9.562 -4.398 1 97.75 231 ASN A CA 1
ATOM 1831 C C . ASN A 1 231 ? -7.113 -8.828 -3.725 1 97.75 231 ASN A C 1
ATOM 1833 O O . ASN A 1 231 ? -7.305 -8.188 -2.688 1 97.75 231 ASN A O 1
ATOM 1837 N N . LEU A 1 232 ? -5.969 -8.938 -4.285 1 98.06 232 LEU A N 1
ATOM 1838 C CA . LEU A 1 232 ? -4.812 -8.219 -3.756 1 98.06 232 LEU A CA 1
ATOM 1839 C C . LEU A 1 232 ? -5.059 -6.719 -3.752 1 98.06 232 LEU A C 1
ATOM 1841 O O . LEU A 1 232 ? -4.863 -6.055 -2.732 1 98.06 232 LEU A O 1
ATOM 1845 N N . LEU A 1 233 ? -5.504 -6.215 -4.887 1 98.56 233 LEU A N 1
ATOM 1846 C CA . LEU A 1 233 ? -5.75 -4.781 -5.016 1 98.56 233 LEU A CA 1
ATOM 1847 C C . LEU A 1 233 ? -6.809 -4.32 -4.023 1 98.56 233 LEU A C 1
ATOM 1849 O O . LEU A 1 233 ? -6.695 -3.232 -3.451 1 98.56 233 LEU A O 1
ATOM 1853 N N . HIS A 1 234 ? -7.773 -5.172 -3.83 1 98.31 234 HIS A N 1
ATOM 1854 C CA . HIS A 1 234 ? -8.852 -4.879 -2.895 1 98.31 234 HIS A CA 1
ATOM 1855 C C . HIS A 1 234 ? -8.32 -4.664 -1.483 1 98.31 234 HIS A C 1
ATOM 1857 O O . HIS A 1 234 ? -8.664 -3.678 -0.828 1 98.31 234 HIS A O 1
ATOM 1863 N N . PHE A 1 235 ? -7.457 -5.457 -1.066 1 97.88 235 PHE A N 1
ATOM 1864 C CA . PHE A 1 235 ? -7.008 -5.375 0.319 1 97.88 235 PHE A CA 1
ATOM 1865 C C . PHE A 1 235 ? -5.863 -4.375 0.458 1 97.88 235 PHE A C 1
ATOM 1867 O O . PHE A 1 235 ? -5.676 -3.783 1.522 1 97.88 235 PHE A O 1
ATOM 1874 N N . LEU A 1 236 ? -5.102 -4.176 -0.628 1 98 236 LEU A N 1
ATOM 1875 C CA . LEU A 1 236 ? -4.148 -3.074 -0.588 1 98 236 LEU A CA 1
ATOM 1876 C C . LEU A 1 236 ? -4.863 -1.741 -0.406 1 98 236 LEU A C 1
ATOM 1878 O O . LEU A 1 236 ? -4.344 -0.835 0.247 1 98 236 LEU A O 1
ATOM 1882 N N . LEU A 1 237 ? -6.031 -1.721 -0.942 1 97.81 237 LEU A N 1
ATOM 1883 C CA . LEU A 1 237 ? -6.844 -0.514 -0.826 1 97.81 237 LEU A CA 1
ATOM 1884 C C . LEU A 1 237 ? -7.438 -0.392 0.574 1 97.81 237 LEU A C 1
ATOM 1886 O O . LEU A 1 237 ? -7.23 0.614 1.256 1 97.81 237 LEU A O 1
ATOM 1890 N N . LEU A 1 238 ? -8.094 -1.43 1.074 1 97.62 238 LEU A N 1
ATOM 1891 C CA . LEU A 1 238 ? -8.906 -1.334 2.287 1 97.62 238 LEU A CA 1
ATOM 1892 C C . LEU A 1 238 ? -8.023 -1.424 3.531 1 97.62 238 LEU A C 1
ATOM 1894 O O . LEU A 1 238 ? -8.312 -0.791 4.547 1 97.62 238 LEU A O 1
ATOM 1898 N N . GLU A 1 239 ? -7.008 -2.223 3.447 1 96 239 GLU A N 1
ATOM 1899 C CA . GLU A 1 239 ? -6.145 -2.412 4.609 1 96 239 GLU A CA 1
ATOM 1900 C C . GLU A 1 239 ? -4.887 -1.558 4.508 1 96 239 GLU A C 1
ATOM 1902 O O . GLU A 1 239 ? -4.426 -0.999 5.504 1 96 239 GLU A O 1
ATOM 1907 N N . GLY A 1 240 ? -4.398 -1.449 3.336 1 94.69 240 GLY A N 1
ATOM 1908 C CA . GLY A 1 240 ? -3.154 -0.721 3.135 1 94.69 240 GLY A CA 1
ATOM 1909 C C . GLY A 1 240 ? -3.369 0.741 2.789 1 94.69 240 GLY A C 1
ATOM 1910 O O . GLY A 1 240 ? -2.426 1.534 2.814 1 94.69 240 GLY A O 1
ATOM 1911 N N . HIS A 1 241 ? -4.594 1.157 2.441 1 96.06 241 HIS A N 1
ATOM 1912 C CA . HIS A 1 241 ? -4.957 2.521 2.074 1 96.06 241 HIS A CA 1
ATOM 1913 C C . HIS A 1 241 ? -4.16 2.994 0.862 1 96.06 241 HIS A C 1
ATOM 1915 O O . HIS A 1 241 ? -3.723 4.148 0.814 1 96.06 241 HIS A O 1
ATOM 1921 N N . MET A 1 242 ? -3.945 2.051 -0.013 1 95.88 242 MET A N 1
ATOM 1922 C CA . MET A 1 242 ? -3.215 2.365 -1.238 1 95.88 242 MET A CA 1
ATOM 1923 C C . MET A 1 242 ? -4.176 2.664 -2.383 1 95.88 242 MET A C 1
ATOM 1925 O O . MET A 1 242 ? -5.172 1.961 -2.562 1 95.88 242 MET A O 1
ATOM 1929 N N . SER A 1 243 ? -3.875 3.725 -3.076 1 95.38 243 SER A N 1
ATOM 1930 C CA . SER A 1 243 ? -4.672 4.027 -4.262 1 95.38 243 SER A CA 1
ATOM 1931 C C . SER A 1 243 ? -4.434 3.004 -5.363 1 95.38 243 SER A C 1
ATOM 1933 O O . SER A 1 243 ? -3.408 2.322 -5.375 1 95.38 243 SER A O 1
ATOM 1935 N N . LEU A 1 244 ? -5.363 2.904 -6.234 1 96.56 244 LEU A N 1
ATOM 1936 C CA . LEU A 1 244 ? -5.207 2.002 -7.371 1 96.56 244 LEU A CA 1
ATOM 1937 C C . LEU A 1 244 ? -4.004 2.396 -8.219 1 96.56 244 LEU A C 1
ATOM 1939 O O . LEU A 1 244 ? -3.271 1.531 -8.703 1 96.56 244 LEU A O 1
ATOM 1943 N N . LYS A 1 245 ? -3.836 3.639 -8.406 1 95.69 245 LYS A N 1
ATOM 1944 C CA . LYS A 1 245 ? -2.68 4.121 -9.164 1 95.69 245 LYS A CA 1
ATOM 1945 C C . LYS A 1 245 ? -1.375 3.691 -8.5 1 95.69 245 LYS A C 1
ATOM 1947 O O . LYS A 1 245 ? -0.473 3.18 -9.164 1 95.69 245 LYS A O 1
ATOM 1952 N N . GLY A 1 246 ? -1.297 3.949 -7.191 1 95.31 246 GLY A N 1
ATOM 1953 C CA . GLY A 1 246 ? -0.113 3.535 -6.453 1 95.31 246 GLY A CA 1
ATOM 1954 C C . GLY A 1 246 ? 0.136 2.041 -6.516 1 95.31 246 GLY A C 1
ATOM 1955 O O . GLY A 1 246 ? 1.279 1.601 -6.648 1 95.31 246 GLY A O 1
ATOM 1956 N N . ALA A 1 247 ? -0.909 1.287 -6.449 1 97.88 247 ALA A N 1
ATOM 1957 C CA . ALA A 1 247 ? -0.79 -0.167 -6.516 1 97.88 247 ALA A CA 1
ATOM 1958 C C . ALA A 1 247 ? -0.285 -0.613 -7.887 1 97.88 247 ALA A C 1
ATOM 1960 O O . ALA A 1 247 ? 0.591 -1.476 -7.98 1 97.88 247 ALA A O 1
ATOM 1961 N N . CYS A 1 248 ? -0.846 -0.027 -8.914 1 98 248 CYS A N 1
ATOM 1962 C CA . CYS A 1 248 ? -0.435 -0.38 -10.266 1 98 248 CYS A CA 1
ATOM 1963 C C . CYS A 1 248 ? 1.027 -0.022 -10.5 1 98 248 CYS A C 1
ATOM 1965 O O . CYS A 1 248 ? 1.772 -0.8 -11.102 1 98 248 CYS A O 1
ATOM 1967 N N . GLN A 1 249 ? 1.442 1.102 -10.016 1 96.44 249 GLN A N 1
ATOM 1968 C CA . GLN A 1 249 ? 2.836 1.512 -10.148 1 96.44 249 GLN A CA 1
ATOM 1969 C C . GLN A 1 249 ? 3.76 0.564 -9.383 1 96.44 249 GLN A C 1
ATOM 1971 O O . GLN A 1 249 ? 4.832 0.204 -9.883 1 96.44 249 GLN A O 1
ATOM 1976 N N . SER A 1 250 ? 3.355 0.193 -8.211 1 97.5 250 SER A N 1
ATOM 1977 C CA . SER A 1 250 ? 4.145 -0.739 -7.41 1 97.5 250 SER A CA 1
ATOM 1978 C C . SER A 1 250 ? 4.305 -2.078 -8.125 1 97.5 250 SER A C 1
ATOM 1980 O O . SER A 1 250 ? 5.402 -2.643 -8.156 1 97.5 250 SER A O 1
ATOM 1982 N N . LEU A 1 251 ? 3.217 -2.51 -8.703 1 97.94 251 LEU A N 1
ATOM 1983 C CA . LEU A 1 251 ? 3.27 -3.766 -9.445 1 97.94 251 LEU A CA 1
ATOM 1984 C C . LEU A 1 251 ? 4.133 -3.625 -10.695 1 97.94 251 LEU A C 1
ATOM 1986 O O . LEU A 1 251 ? 4.836 -4.562 -11.078 1 97.94 251 LEU A O 1
ATOM 1990 N N . GLY A 1 252 ? 3.994 -2.459 -11.328 1 96.94 252 GLY A N 1
ATOM 1991 C CA . GLY A 1 252 ? 4.848 -2.188 -12.477 1 96.94 252 GLY A CA 1
ATOM 1992 C C . GLY A 1 252 ? 6.324 -2.256 -12.148 1 96.94 252 GLY A C 1
ATOM 1993 O O . GLY A 1 252 ? 7.098 -2.896 -12.867 1 96.94 252 GLY A O 1
ATOM 1994 N N . CYS A 1 253 ? 6.719 -1.694 -11.039 1 94.69 253 CYS A N 1
ATOM 1995 C CA . CYS A 1 253 ? 8.109 -1.706 -10.602 1 94.69 253 CYS A CA 1
ATOM 1996 C C . CYS A 1 253 ? 8.547 -3.111 -10.203 1 94.69 253 CYS A C 1
ATOM 1998 O O . CYS A 1 253 ? 9.625 -3.561 -10.578 1 94.69 253 CYS A O 1
ATOM 2000 N N . ARG A 1 254 ? 7.703 -3.754 -9.555 1 95.06 254 ARG A N 1
ATOM 2001 C CA . ARG A 1 254 ? 7.996 -5.102 -9.07 1 95.06 254 ARG A CA 1
ATOM 2002 C C . ARG A 1 254 ? 8.32 -6.035 -10.234 1 95.06 254 ARG A C 1
ATOM 2004 O O . ARG A 1 254 ? 9.227 -6.863 -10.133 1 95.06 254 ARG A O 1
ATOM 2011 N N . ASN A 1 255 ? 7.551 -5.855 -11.281 1 95.38 255 ASN A N 1
ATOM 2012 C CA . ASN A 1 255 ? 7.641 -6.801 -12.391 1 95.38 255 ASN A CA 1
ATOM 2013 C C . ASN A 1 255 ? 8.461 -6.23 -13.547 1 95.38 255 ASN A C 1
ATOM 2015 O O . ASN A 1 255 ? 8.641 -6.895 -14.57 1 95.38 255 ASN A O 1
ATOM 2019 N N . GLY A 1 256 ? 8.906 -4.996 -13.414 1 91.69 256 GLY A N 1
ATOM 2020 C CA . GLY A 1 256 ? 9.625 -4.367 -14.516 1 91.69 256 GLY A CA 1
ATOM 2021 C C . GLY A 1 256 ? 8.766 -4.156 -15.742 1 91.69 256 GLY A C 1
ATOM 2022 O O . GLY A 1 256 ? 9.211 -4.398 -16.875 1 91.69 256 GLY A O 1
ATOM 2023 N N . LEU A 1 257 ? 7.523 -3.752 -15.547 1 93.88 257 LEU A N 1
ATOM 2024 C CA . LEU A 1 257 ? 6.613 -3.527 -16.656 1 93.88 257 LEU A CA 1
ATOM 2025 C C . LEU A 1 257 ? 6.934 -2.217 -17.375 1 93.88 257 LEU A C 1
ATOM 2027 O O . LEU A 1 257 ? 7.242 -1.215 -16.719 1 93.88 257 LEU A O 1
ATOM 2031 N N . PRO A 1 258 ? 6.809 -2.307 -18.672 1 90.75 258 PRO A N 1
ATOM 2032 C CA . PRO A 1 258 ? 6.875 -1.019 -19.375 1 90.75 258 PRO A CA 1
ATOM 2033 C C . PRO A 1 258 ? 5.719 -0.091 -19 1 90.75 258 PRO A C 1
ATOM 2035 O O . PRO A 1 258 ? 4.664 -0.556 -18.562 1 90.75 258 PRO A O 1
ATOM 2038 N N . LEU A 1 259 ? 5.906 1.077 -19.234 1 88.81 259 LEU A N 1
ATOM 2039 C CA . LEU A 1 259 ? 4.949 2.105 -18.844 1 88.81 259 LEU A CA 1
ATOM 2040 C C . LEU A 1 259 ? 3.592 1.867 -19.5 1 88.81 259 LEU A C 1
ATOM 2042 O O . LEU A 1 259 ? 2.553 2.053 -18.859 1 88.81 259 LEU A O 1
ATOM 2046 N N . HIS A 1 260 ? 3.621 1.479 -20.719 1 91.81 260 HIS A N 1
ATOM 2047 C CA . HIS A 1 260 ? 2.359 1.292 -21.438 1 91.81 260 HIS A CA 1
ATOM 2048 C C . HIS A 1 260 ? 1.537 0.171 -20.812 1 91.81 260 HIS A C 1
ATOM 2050 O O . HIS A 1 260 ? 0.306 0.236 -20.781 1 91.81 260 HIS A O 1
ATOM 2056 N N . GLU A 1 261 ? 2.209 -0.845 -20.281 1 95.88 261 GLU A N 1
ATOM 2057 C CA . GLU A 1 261 ? 1.495 -1.937 -19.625 1 95.88 261 GLU A CA 1
ATOM 2058 C C . GLU A 1 261 ? 0.932 -1.495 -18.281 1 95.88 261 GLU A C 1
ATOM 2060 O O . GLU A 1 261 ? -0.175 -1.889 -17.906 1 95.88 261 GLU A O 1
ATOM 2065 N N . VAL A 1 262 ? 1.697 -0.713 -17.594 1 96.5 262 VAL A N 1
ATOM 2066 C CA . VAL A 1 262 ? 1.218 -0.172 -16.328 1 96.5 262 VAL A CA 1
ATOM 2067 C C . VAL A 1 262 ? -0.017 0.692 -16.578 1 96.5 262 VAL A C 1
ATOM 2069 O O . VAL A 1 262 ? -0.998 0.606 -15.828 1 96.5 262 VAL A O 1
ATOM 2072 N N . ASN A 1 263 ? 0.045 1.484 -17.594 1 95.62 263 ASN A N 1
ATOM 2073 C CA . ASN A 1 263 ? -1.084 2.34 -17.938 1 95.62 263 ASN A CA 1
ATOM 2074 C C . ASN A 1 263 ? -2.307 1.52 -18.328 1 95.62 263 ASN A C 1
ATOM 2076 O O . ASN A 1 263 ? -3.434 1.854 -17.969 1 95.62 263 ASN A O 1
ATOM 2080 N N . LEU A 1 264 ? -2.023 0.487 -19.094 1 96.69 264 LEU A N 1
ATOM 2081 C CA . LEU A 1 264 ? -3.105 -0.405 -19.5 1 96.69 264 LEU A CA 1
ATOM 2082 C C . LEU A 1 264 ? -3.777 -1.027 -18.266 1 96.69 264 LEU A C 1
ATOM 2084 O O . LEU A 1 264 ? -5.004 -1.109 -18.203 1 96.69 264 LEU A O 1
ATOM 2088 N N . LEU A 1 265 ? -2.977 -1.46 -17.375 1 98.06 265 LEU A N 1
ATOM 2089 C CA . LEU A 1 265 ? -3.467 -2.02 -16.109 1 98.06 265 LEU A CA 1
ATOM 2090 C C . LEU A 1 265 ? -4.352 -1.016 -15.375 1 98.06 265 LEU A C 1
ATOM 2092 O O . LEU A 1 265 ? -5.5 -1.318 -15.047 1 98.06 265 LEU A O 1
ATOM 2096 N N . TYR A 1 266 ? -3.908 0.181 -15.203 1 98 266 TYR A N 1
ATOM 2097 C CA . TYR A 1 266 ? -4.59 1.218 -14.438 1 98 266 TYR A CA 1
ATOM 2098 C C . TYR A 1 266 ? -5.871 1.661 -15.133 1 98 266 TYR A C 1
ATOM 2100 O O . TYR A 1 266 ? -6.93 1.737 -14.516 1 98 266 TYR A O 1
ATOM 2108 N N . LEU A 1 267 ? -5.812 1.858 -16.406 1 96.94 267 LEU A N 1
ATOM 2109 C CA . LEU A 1 267 ? -6.938 2.398 -17.172 1 96.94 267 LEU A CA 1
ATOM 2110 C C . LEU A 1 267 ? -8.102 1.41 -17.188 1 96.94 267 LEU A C 1
ATOM 2112 O O . LEU A 1 267 ? -9.258 1.809 -17.094 1 96.94 267 LEU A O 1
ATOM 2116 N N . ASN A 1 268 ? -7.766 0.185 -17.312 1 97.06 268 ASN A N 1
ATOM 2117 C CA . ASN A 1 268 ? -8.82 -0.823 -17.328 1 97.06 268 ASN A CA 1
ATOM 2118 C C . ASN A 1 268 ? -9.461 -0.99 -15.953 1 97.06 268 ASN A C 1
ATOM 2120 O O . ASN A 1 268 ? -10.664 -1.236 -15.852 1 97.06 268 ASN A O 1
ATOM 2124 N N . LEU A 1 269 ? -8.703 -0.812 -14.938 1 97.5 269 LEU A N 1
ATOM 2125 C CA . LEU A 1 269 ? -9.227 -0.977 -13.586 1 97.5 269 LEU A CA 1
ATOM 2126 C C . LEU A 1 269 ? -10.141 0.186 -13.211 1 97.5 269 LEU A C 1
ATOM 2128 O O . LEU A 1 269 ? -11.18 -0.014 -12.578 1 97.5 269 LEU A O 1
ATOM 2132 N N . VAL A 1 270 ? -9.836 1.41 -13.625 1 93.62 270 VAL A N 1
ATOM 2133 C CA . VAL A 1 270 ? -10.539 2.598 -13.148 1 93.62 270 VAL A CA 1
ATOM 2134 C C . VAL A 1 270 ? -11.781 2.84 -14.008 1 93.62 270 VAL A C 1
ATOM 2136 O O . VAL A 1 270 ? -12.57 3.742 -13.734 1 93.62 270 VAL A O 1
ATOM 2139 N N . SER A 1 271 ? -12.023 2 -15.016 1 90 271 SER A N 1
ATOM 2140 C CA . SER A 1 271 ? -13.188 2.105 -15.891 1 90 271 SER A CA 1
ATOM 2141 C C . SER A 1 271 ? -14.375 1.33 -15.32 1 90 271 SER A C 1
ATOM 2143 O O . SER A 1 271 ? -14.977 0.513 -16.016 1 90 271 SER A O 1
ATOM 2145 N N . GLU A 1 272 ? -14.68 1.477 -14.102 1 93.31 272 GLU A N 1
ATOM 2146 C CA . GLU A 1 272 ? -15.781 0.852 -13.375 1 93.31 272 GLU A CA 1
ATOM 2147 C C . GLU A 1 272 ? -15.477 -0.611 -13.07 1 93.31 272 GLU A C 1
ATOM 2149 O O . GLU A 1 272 ? -16.188 -1.248 -12.289 1 93.31 272 GLU A O 1
ATOM 2154 N N . CYS A 1 273 ? -14.414 -1.085 -13.633 1 96.81 273 CYS A N 1
ATOM 2155 C CA . CYS A 1 273 ? -14.055 -2.494 -13.516 1 96.81 273 CYS A CA 1
ATOM 2156 C C . CYS A 1 273 ? -13.789 -2.867 -12.062 1 96.81 273 CYS A C 1
ATOM 2158 O O . CYS A 1 273 ? -14.414 -3.781 -11.523 1 96.81 273 CYS A O 1
ATOM 2160 N N . PHE A 1 274 ? -12.945 -2.102 -11.43 1 97.88 274 PHE A N 1
ATOM 2161 C CA . PHE A 1 274 ? -12.547 -2.424 -10.062 1 97.88 274 PHE A CA 1
ATOM 2162 C C . PHE A 1 274 ? -13.688 -2.154 -9.094 1 97.88 274 PHE A C 1
ATOM 2164 O O . PHE A 1 274 ? -13.875 -2.893 -8.125 1 97.88 274 PHE A O 1
ATOM 2171 N N . GLU A 1 275 ? -14.469 -1.14 -9.258 1 96.5 275 GLU A N 1
ATOM 2172 C CA . GLU A 1 275 ? -15.625 -0.841 -8.422 1 96.5 275 GLU A CA 1
ATOM 2173 C C . GLU A 1 275 ? -16.656 -1.973 -8.477 1 96.5 275 GLU A C 1
ATOM 2175 O O . GLU A 1 275 ? -17.219 -2.355 -7.449 1 96.5 275 GLU A O 1
ATOM 2180 N N . GLU A 1 276 ? -16.812 -2.441 -9.656 1 97.44 276 GLU A N 1
ATOM 2181 C CA . GLU A 1 276 ? -17.75 -3.541 -9.828 1 97.44 276 GLU A CA 1
ATOM 2182 C C . GLU A 1 276 ? -17.25 -4.816 -9.156 1 97.44 276 GLU A C 1
ATOM 2184 O O . GLU A 1 276 ? -18.031 -5.594 -8.609 1 97.44 276 GLU A O 1
ATOM 2189 N N . TYR A 1 277 ? -15.992 -5 -9.227 1 98.06 277 TYR A N 1
ATOM 2190 C CA . TYR A 1 277 ? -15.43 -6.168 -8.555 1 98.06 277 TYR A CA 1
ATOM 2191 C C . TYR A 1 277 ? -15.633 -6.086 -7.051 1 98.06 277 TYR A C 1
ATOM 2193 O O . TYR A 1 277 ? -15.992 -7.078 -6.41 1 98.06 277 TYR A O 1
ATOM 2201 N N . ARG A 1 278 ? -15.32 -4.949 -6.457 1 97.25 278 ARG A N 1
ATOM 2202 C CA . ARG A 1 278 ? -15.508 -4.766 -5.023 1 97.25 278 ARG A CA 1
ATOM 2203 C C . ARG A 1 278 ? -16.953 -5.02 -4.621 1 97.25 278 ARG A C 1
ATOM 2205 O O . ARG A 1 278 ? -17.219 -5.664 -3.602 1 97.25 278 ARG A O 1
ATOM 2212 N N . TYR A 1 279 ? -17.844 -4.5 -5.438 1 96.56 279 TYR A N 1
ATOM 2213 C CA . TYR A 1 279 ? -19.266 -4.703 -5.156 1 96.56 279 TYR A CA 1
ATOM 2214 C C . TYR A 1 279 ? -19.641 -6.168 -5.324 1 96.56 279 TYR A C 1
ATOM 2216 O O . TYR A 1 279 ? -20.438 -6.707 -4.539 1 96.56 279 TYR A O 1
ATOM 2224 N N . PHE A 1 280 ? -19.094 -6.766 -6.371 1 96.19 280 PHE A N 1
ATOM 2225 C CA . PHE A 1 280 ? -19.281 -8.195 -6.59 1 96.19 280 PHE A CA 1
ATOM 2226 C C . PHE A 1 280 ? -18.828 -8.992 -5.367 1 96.19 280 PHE A C 1
ATOM 2228 O O . PHE A 1 280 ? -19.547 -9.883 -4.902 1 96.19 280 PHE A O 1
ATOM 2235 N N . ARG A 1 281 ? -17.703 -8.664 -4.871 1 93.94 281 ARG A N 1
ATOM 2236 C CA . ARG A 1 281 ? -17.172 -9.328 -3.686 1 93.94 281 ARG A CA 1
ATOM 2237 C C . ARG A 1 281 ? -18.109 -9.156 -2.494 1 93.94 281 ARG A C 1
ATOM 2239 O O . ARG A 1 281 ? -18.344 -10.102 -1.739 1 93.94 281 ARG A O 1
ATOM 2246 N N . TYR A 1 282 ? -18.609 -7.969 -2.285 1 92.31 282 TYR A N 1
ATOM 2247 C CA . TYR A 1 282 ? -19.547 -7.68 -1.213 1 92.31 282 TYR A CA 1
ATOM 2248 C C . TYR A 1 282 ? -20.812 -8.523 -1.353 1 92.31 282 TYR A C 1
ATOM 2250 O O . TYR A 1 282 ? -21.266 -9.133 -0.381 1 92.31 282 TYR A O 1
ATOM 2258 N N . ARG A 1 283 ? -21.281 -8.586 -2.545 1 90.94 283 ARG A N 1
ATOM 2259 C CA . ARG A 1 283 ? -22.531 -9.32 -2.787 1 90.94 283 ARG A CA 1
ATOM 2260 C C . ARG A 1 283 ? -22.328 -10.812 -2.561 1 90.94 283 ARG A C 1
ATOM 2262 O O . ARG A 1 283 ? -23.188 -11.477 -1.978 1 90.94 283 ARG A O 1
ATOM 2269 N N . CYS A 1 284 ? -21.188 -11.297 -3.039 1 89 284 CYS A N 1
ATOM 2270 C CA . CYS A 1 284 ? -20.906 -12.711 -2.859 1 89 284 CYS A CA 1
ATOM 2271 C C . CYS A 1 284 ? -20.766 -13.062 -1.382 1 89 284 CYS A C 1
ATOM 2273 O O . CYS A 1 284 ? -21.141 -14.148 -0.957 1 89 284 CYS A O 1
ATOM 2275 N N . HIS A 1 285 ? -20.266 -12.18 -0.636 1 83.25 285 HIS A N 1
ATOM 2276 C CA . HIS A 1 285 ? -20.094 -12.391 0.795 1 83.25 285 HIS A CA 1
ATOM 2277 C C . HIS A 1 285 ? -21.422 -12.328 1.534 1 83.25 285 HIS A C 1
ATOM 2279 O O . HIS A 1 285 ? -21.609 -13.008 2.545 1 83.25 285 HIS A O 1
ATOM 2285 N N . ASN A 1 286 ? -22.375 -11.57 1.105 1 75.38 286 ASN A N 1
ATOM 2286 C CA . ASN A 1 286 ? -23.609 -11.328 1.841 1 75.38 286 ASN A CA 1
ATOM 2287 C C . ASN A 1 286 ? -24.781 -12.086 1.228 1 75.38 286 ASN A C 1
ATOM 2289 O O . ASN A 1 286 ? -25.938 -11.789 1.522 1 75.38 286 ASN A O 1
ATOM 2293 N N . LEU A 1 287 ? -24.594 -12.875 0.273 1 63.69 287 LEU A N 1
ATOM 2294 C CA . LEU A 1 287 ? -25.672 -13.633 -0.362 1 63.69 287 LEU A CA 1
ATOM 2295 C C . LEU A 1 287 ? -26.516 -14.359 0.68 1 63.69 287 LEU A C 1
ATOM 2297 O O . LEU A 1 287 ? -27.734 -14.336 0.617 1 63.69 287 LEU A O 1
ATOM 2301 N N . ASN A 1 288 ? -25.875 -15.383 1.363 1 52.78 288 ASN A N 1
ATOM 2302 C CA . ASN A 1 288 ? -26.719 -16.156 2.27 1 52.78 288 ASN A CA 1
ATOM 2303 C C . ASN A 1 288 ? -27.109 -15.344 3.502 1 52.78 288 ASN A C 1
ATOM 2305 O O . ASN A 1 288 ? -27.969 -15.758 4.281 1 52.78 288 ASN A O 1
ATOM 2309 N N . ALA A 1 289 ? -26.188 -14.477 3.818 1 50.16 289 ALA A N 1
ATOM 2310 C CA . ALA A 1 289 ? -26.391 -13.836 5.113 1 50.16 289 ALA A CA 1
ATOM 2311 C C . ALA A 1 289 ? -27.453 -12.75 5.035 1 50.16 289 ALA A C 1
ATOM 2313 O O . ALA A 1 289 ? -27.641 -12.133 3.984 1 50.16 289 ALA A O 1
ATOM 2314 N N . VAL A 1 290 ? -28.344 -12.891 5.727 1 45.19 290 VAL A N 1
ATOM 2315 C CA . VAL A 1 290 ? -29.156 -11.711 5.992 1 45.19 290 VAL A CA 1
ATOM 2316 C C . VAL A 1 290 ? -28.281 -10.461 5.965 1 45.19 290 VAL A C 1
ATOM 2318 O O . VAL A 1 290 ? -27.297 -10.367 6.715 1 45.19 290 VAL A O 1
ATOM 2321 N N . LEU A 1 291 ? -28.125 -9.805 4.789 1 51 291 LEU A N 1
ATOM 2322 C CA . LEU A 1 291 ? -27.375 -8.594 4.434 1 51 291 LEU A CA 1
ATOM 2323 C C . LEU A 1 291 ? -26.859 -7.891 5.68 1 51 291 LEU A C 1
ATOM 2325 O O . LEU A 1 291 ? -25.781 -7.312 5.664 1 51 291 LEU A O 1
ATOM 2329 N N . ASP A 1 292 ? -27.594 -7.961 6.816 1 57.16 292 ASP A N 1
ATOM 2330 C CA . ASP A 1 292 ? -27.438 -7.016 7.922 1 57.16 292 ASP A CA 1
ATOM 2331 C C . ASP A 1 292 ? -26.453 -7.539 8.953 1 57.16 292 ASP A C 1
ATOM 2333 O O . ASP A 1 292 ? -26.156 -6.855 9.938 1 57.16 292 ASP A O 1
ATOM 2337 N N . GLU A 1 293 ? -25.672 -8.664 8.547 1 61.53 293 GLU A N 1
ATOM 2338 C CA . GLU A 1 293 ? -24.906 -9.227 9.656 1 61.53 293 GLU A CA 1
ATOM 2339 C C . GLU A 1 293 ? -23.531 -8.57 9.766 1 61.53 293 GLU A C 1
ATOM 2341 O O . GLU A 1 293 ? -22.984 -8.445 10.859 1 61.53 293 GLU A O 1
ATOM 2346 N N . ASP A 1 294 ? -23.062 -8.023 8.688 1 64.88 294 ASP A N 1
ATOM 2347 C CA . ASP A 1 294 ? -21.703 -7.473 8.734 1 64.88 294 ASP A CA 1
ATOM 2348 C C . ASP A 1 294 ? -21.688 -6.141 9.477 1 64.88 294 ASP A C 1
ATOM 2350 O O . ASP A 1 294 ? -20.641 -5.738 10.016 1 64.88 294 ASP A O 1
ATOM 2354 N N . ILE A 1 295 ? -22.828 -5.617 9.562 1 76.94 295 ILE A N 1
ATOM 2355 C CA . ILE A 1 295 ? -22.781 -4.266 10.109 1 76.94 295 ILE A CA 1
ATOM 2356 C C . ILE A 1 295 ? -23.344 -4.266 11.523 1 76.94 295 ILE A C 1
ATOM 2358 O O . ILE A 1 295 ? -23.109 -3.334 12.297 1 76.94 295 ILE A O 1
ATOM 2362 N N . LYS A 1 296 ? -23.922 -5.367 11.906 1 86.06 296 LYS A N 1
ATOM 2363 C CA . LYS A 1 296 ? -24.516 -5.383 13.242 1 86.06 296 LYS A CA 1
ATOM 2364 C C . LYS A 1 296 ? -23.516 -5.855 14.289 1 86.06 296 LYS A C 1
ATOM 2366 O O . LYS A 1 296 ? -22.875 -6.887 14.117 1 86.06 296 LYS A O 1
ATOM 2371 N N . CYS A 1 297 ? -23.438 -5.066 15.25 1 92.5 297 CYS A N 1
ATOM 2372 C CA . CYS A 1 297 ? -22.578 -5.434 16.375 1 92.5 297 CYS A CA 1
ATOM 2373 C C . CYS A 1 297 ? -23.156 -6.621 17.125 1 92.5 297 CYS A C 1
ATOM 2375 O O . CYS A 1 297 ? -24.281 -6.559 17.625 1 92.5 297 CYS A O 1
ATOM 2377 N N . PRO A 1 298 ? -22.469 -7.668 17.312 1 90.12 298 PRO A N 1
ATOM 2378 C CA . PRO A 1 298 ? -23 -8.828 18.047 1 90.12 298 PRO A CA 1
ATOM 2379 C C . PRO A 1 298 ? -23.125 -8.57 19.547 1 90.12 298 PRO A C 1
ATOM 2381 O O . PRO A 1 298 ? -23.891 -9.258 20.219 1 90.12 298 PRO A O 1
ATOM 2384 N N . ALA A 1 299 ? -22.438 -7.645 20.047 1 91.81 299 ALA A N 1
ATOM 2385 C CA . ALA A 1 299 ? -22.375 -7.418 21.484 1 91.81 299 ALA A CA 1
ATOM 2386 C C . ALA A 1 299 ? -23.453 -6.418 21.922 1 91.81 299 ALA A C 1
ATOM 2388 O O . ALA A 1 299 ? -23.828 -6.379 23.094 1 91.81 299 ALA A O 1
ATOM 2389 N N . CYS A 1 300 ? -23.938 -5.621 21.031 1 92.88 300 CYS A N 1
ATOM 2390 C CA . CYS A 1 300 ? -24.938 -4.617 21.375 1 92.88 300 CYS A CA 1
ATOM 2391 C C . CYS A 1 300 ? -26.312 -5.258 21.547 1 92.88 300 CYS A C 1
ATOM 2393 O O . CYS A 1 300 ? -26.609 -6.27 20.906 1 92.88 300 CYS A O 1
ATOM 2395 N N . PRO A 1 301 ? -27.078 -4.672 22.359 1 91.12 301 PRO A N 1
ATOM 2396 C CA . PRO A 1 301 ? -28.422 -5.203 22.516 1 91.12 301 PRO A CA 1
ATOM 2397 C C . PRO A 1 301 ? -29.266 -5.078 21.25 1 91.12 301 PRO A C 1
ATOM 2399 O O . PRO A 1 301 ? -29.172 -4.074 20.531 1 91.12 301 PRO A O 1
ATOM 2402 N N . LYS A 1 302 ? -30.109 -6.172 21.078 1 85.19 302 LYS A N 1
ATOM 2403 C CA . LYS A 1 302 ? -30.938 -6.176 19.875 1 85.19 302 LYS A CA 1
ATOM 2404 C C . LYS A 1 302 ? -32.375 -5.867 20.203 1 85.19 302 LYS A C 1
ATOM 2406 O O . LYS A 1 302 ? -33.031 -5.094 19.5 1 85.19 302 LYS A O 1
ATOM 2411 N N . GLU A 1 303 ? -32.875 -6.398 21.219 1 87.06 303 GLU A N 1
ATOM 2412 C CA . GLU A 1 303 ? -34.281 -6.27 21.547 1 87.06 303 GLU A CA 1
ATOM 2413 C C . GLU A 1 303 ? -34.5 -5.328 22.719 1 87.06 303 GLU A C 1
ATOM 2415 O O . GLU A 1 303 ? -35.375 -4.461 22.672 1 87.06 303 GLU A O 1
ATOM 2420 N N . ASN A 1 304 ? -33.688 -5.574 23.719 1 90.06 304 ASN A N 1
ATOM 2421 C CA . ASN A 1 304 ? -33.812 -4.746 24.922 1 90.06 304 ASN A CA 1
ATOM 2422 C C . ASN A 1 304 ? -32.469 -4.5 25.562 1 90.06 304 ASN A C 1
ATOM 2424 O O . ASN A 1 304 ? -31.562 -5.328 25.453 1 90.06 304 ASN A O 1
ATOM 2428 N N . GLY A 1 305 ? -32.375 -3.254 26.016 1 91.75 305 GLY A N 1
ATOM 2429 C CA . GLY A 1 305 ? -31.125 -2.939 26.703 1 91.75 305 GLY A CA 1
ATOM 2430 C C . GLY A 1 305 ? -30.594 -1.561 26.359 1 91.75 305 GLY A C 1
ATOM 2431 O O . GLY A 1 305 ? -31.312 -0.732 25.797 1 91.75 305 GLY A O 1
ATOM 2432 N N . ASP A 1 306 ? -29.312 -1.322 26.797 1 93.62 306 ASP A N 1
ATOM 2433 C CA . ASP A 1 306 ? -28.688 -0.013 26.641 1 93.62 306 ASP A CA 1
ATOM 2434 C C . ASP A 1 306 ? -27.75 0.004 25.422 1 93.62 306 ASP A C 1
ATOM 2436 O O . ASP A 1 306 ? -26.797 -0.783 25.359 1 93.62 306 ASP A O 1
ATOM 2440 N N . LEU A 1 307 ? -28.062 0.851 24.562 1 94.88 307 LEU A N 1
ATOM 2441 C CA . LEU A 1 307 ? -27.203 1.057 23.406 1 94.88 307 LEU A CA 1
ATOM 2442 C C . LEU A 1 307 ? -26.406 2.348 23.547 1 94.88 307 LEU A C 1
ATOM 2444 O O . LEU A 1 307 ? -26.984 3.436 23.609 1 94.88 307 LEU A O 1
ATOM 2448 N N . PHE A 1 308 ? -25.125 2.236 23.625 1 96.56 308 PHE A N 1
ATOM 2449 C CA . PHE A 1 308 ? -24.25 3.395 23.734 1 96.56 308 PHE A CA 1
ATOM 2450 C C . PHE A 1 308 ? -23.672 3.75 22.359 1 96.56 308 PHE A C 1
ATOM 2452 O O . PHE A 1 308 ? -23.078 2.898 21.688 1 96.56 308 PHE A O 1
ATOM 2459 N N . VAL A 1 309 ? -23.844 4.996 21.984 1 97 309 VAL A N 1
ATOM 2460 C CA . VAL A 1 309 ? -23.422 5.434 20.656 1 97 309 VAL A CA 1
ATOM 2461 C C . VAL A 1 309 ? -22.562 6.695 20.781 1 97 309 VAL A C 1
ATOM 2463 O O . VAL A 1 309 ? -22.875 7.594 21.562 1 97 309 VAL A O 1
ATOM 2466 N N . SER A 1 310 ? -21.5 6.707 20.047 1 98.06 310 SER A N 1
ATOM 2467 C CA . SER A 1 310 ? -20.656 7.891 19.969 1 98.06 310 SER A CA 1
ATOM 2468 C C . SER A 1 310 ? -20.812 8.602 18.641 1 98.06 310 SER A C 1
ATOM 2470 O O . SER A 1 310 ? -20.906 7.949 17.594 1 98.06 310 SER A O 1
ATOM 2472 N N . LEU A 1 311 ? -20.875 9.93 18.688 1 97.31 311 LEU A N 1
ATOM 2473 C CA . LEU A 1 311 ? -20.969 10.773 17.5 1 97.31 311 LEU A CA 1
ATOM 2474 C C . LEU A 1 311 ? -19.734 11.648 17.344 1 97.31 311 LEU A C 1
ATOM 2476 O O . LEU A 1 311 ? -19.141 12.055 18.344 1 97.31 311 LEU A O 1
ATOM 2480 N N . ASP A 1 312 ? -19.391 11.844 16.172 1 96.06 312 ASP A N 1
ATOM 2481 C CA . ASP A 1 312 ? -18.297 12.766 15.914 1 96.06 312 ASP A CA 1
ATOM 2482 C C . ASP A 1 312 ? -18.188 13.094 14.422 1 96.06 312 ASP A C 1
ATOM 2484 O O . ASP A 1 312 ? -18.734 12.375 13.578 1 96.06 312 ASP A O 1
ATOM 2488 N N . ALA A 1 313 ? -17.594 14.188 14.164 1 95.38 313 ALA A N 1
ATOM 2489 C CA . ALA A 1 313 ? -17.344 14.602 12.781 1 95.38 313 ALA A CA 1
ATOM 2490 C C . ALA A 1 313 ? -15.875 14.453 12.422 1 95.38 313 ALA A C 1
ATOM 2492 O O . ALA A 1 313 ? -15 14.594 13.281 1 95.38 313 ALA A O 1
ATOM 2493 N N . ASN A 1 314 ? -15.633 14.062 11.203 1 95.31 314 ASN A N 1
ATOM 2494 C CA . ASN A 1 314 ? -14.289 14.031 10.633 1 95.31 314 ASN A CA 1
ATOM 2495 C C . ASN A 1 314 ? -14.141 15.023 9.484 1 95.31 314 ASN A C 1
ATOM 2497 O O . ASN A 1 314 ? -14.508 14.734 8.344 1 95.31 314 ASN A O 1
ATOM 2501 N N . PHE A 1 315 ? -13.438 16.078 9.695 1 93.38 315 PHE A N 1
ATOM 2502 C CA . PHE A 1 315 ? -13.32 17.141 8.711 1 93.38 315 PHE A CA 1
ATOM 2503 C C . PHE A 1 315 ? -12.133 16.891 7.781 1 93.38 315 PHE A C 1
ATOM 2505 O O . PHE A 1 315 ? -11.883 17.688 6.867 1 93.38 315 PHE A O 1
ATOM 2512 N N . GLY A 1 316 ? -11.477 15.805 8.016 1 92.81 316 GLY A N 1
ATOM 2513 C CA . GLY A 1 316 ? -10.406 15.414 7.121 1 92.81 316 GLY A CA 1
ATOM 2514 C C . GLY A 1 316 ? -10.898 14.695 5.879 1 92.81 316 GLY A C 1
ATOM 2515 O O . GLY A 1 316 ? -10.18 14.625 4.875 1 92.81 316 GLY A O 1
ATOM 2516 N N . LEU A 1 317 ? -12.047 14.258 5.91 1 96.25 317 LEU A N 1
ATOM 2517 C CA . LEU A 1 317 ? -12.633 13.531 4.785 1 96.25 317 LEU A CA 1
ATOM 2518 C C . LEU A 1 317 ? -13.43 14.469 3.889 1 96.25 317 LEU A C 1
ATOM 2520 O O . LEU A 1 317 ? -14.656 14.391 3.836 1 96.25 317 LEU A O 1
ATOM 2524 N N . VAL A 1 318 ? -12.711 15.227 3.104 1 95.75 318 VAL A N 1
ATOM 2525 C CA . VAL A 1 318 ? -13.305 16.25 2.236 1 95.75 318 VAL A CA 1
ATOM 2526 C C . VAL A 1 318 ? -13.398 15.711 0.808 1 95.75 318 VAL A C 1
ATOM 2528 O O . VAL A 1 318 ? -12.82 14.672 0.488 1 95.75 318 VAL A O 1
ATOM 2531 N N . ARG A 1 319 ? -14.188 16.375 0.03 1 95.88 319 ARG A N 1
ATOM 2532 C CA . ARG A 1 319 ? -14.25 16.141 -1.409 1 95.88 319 ARG A CA 1
ATOM 2533 C C . ARG A 1 319 ? -14.234 17.453 -2.184 1 95.88 319 ARG A C 1
ATOM 2535 O O . ARG A 1 319 ? -14.961 18.391 -1.847 1 95.88 319 ARG A O 1
ATOM 2542 N N . LYS A 1 320 ? -13.5 17.469 -3.217 1 94.12 320 LYS A N 1
ATOM 2543 C CA . LYS A 1 320 ? -13.391 18.656 -4.039 1 94.12 320 LYS A CA 1
ATOM 2544 C C . LYS A 1 320 ? -14.594 18.797 -4.969 1 94.12 320 LYS A C 1
ATOM 2546 O O . LYS A 1 320 ? -15.102 17.812 -5.492 1 94.12 320 LYS A O 1
ATOM 2551 N N . ARG A 1 321 ? -14.938 19.984 -5.258 1 90.44 321 ARG A N 1
ATOM 2552 C CA . ARG A 1 321 ? -16.016 20.266 -6.191 1 90.44 321 ARG A CA 1
ATOM 2553 C C . ARG A 1 321 ? -15.633 19.891 -7.617 1 90.44 321 ARG A C 1
ATOM 2555 O O . ARG A 1 321 ? -16.484 19.484 -8.414 1 90.44 321 ARG A O 1
ATOM 2562 N N . SER A 1 322 ? -14.445 19.938 -7.863 1 90.06 322 SER A N 1
ATOM 2563 C CA . SER A 1 322 ? -13.914 19.703 -9.203 1 90.06 322 SER A CA 1
ATOM 2564 C C . SER A 1 322 ? -13.852 18.203 -9.516 1 90.06 322 SER A C 1
ATOM 2566 O O . SER A 1 322 ? -13.57 17.812 -10.648 1 90.06 322 SER A O 1
ATOM 2568 N N . SER A 1 323 ? -14.141 17.344 -8.555 1 89 323 SER A N 1
ATOM 2569 C CA . SER A 1 323 ? -13.93 15.906 -8.711 1 89 323 SER A CA 1
ATOM 2570 C C . SER A 1 323 ? -15.102 15.25 -9.43 1 89 323 SER A C 1
ATOM 2572 O O . SER A 1 323 ? -15.273 14.031 -9.367 1 89 323 SER A O 1
ATOM 2574 N N . GLY A 1 324 ? -15.93 15.992 -10.07 1 84.31 324 GLY A N 1
ATOM 2575 C CA . GLY A 1 324 ? -16.938 15.453 -10.977 1 84.31 324 GLY A CA 1
ATOM 2576 C C . GLY A 1 324 ? -18.25 15.148 -10.289 1 84.31 324 GLY A C 1
ATOM 2577 O O . GLY A 1 324 ? -18.422 15.43 -9.094 1 84.31 324 GLY A O 1
ATOM 2578 N N . VAL A 1 325 ? -19.141 14.602 -11.164 1 87.12 325 VAL A N 1
ATOM 2579 C CA . VAL A 1 325 ? -20.484 14.281 -10.703 1 87.12 325 VAL A CA 1
ATOM 2580 C C . VAL A 1 325 ? -20.766 12.797 -10.906 1 87.12 325 VAL A C 1
ATOM 2582 O O . VAL A 1 325 ? -20.062 12.133 -11.68 1 87.12 325 VAL A O 1
ATOM 2585 N N . SER A 1 326 ? -21.688 12.336 -10.156 1 89.19 326 SER A N 1
ATOM 2586 C CA . SER A 1 326 ? -22.078 10.938 -10.312 1 89.19 326 SER A CA 1
ATOM 2587 C C . SER A 1 326 ? -23.125 10.766 -11.398 1 89.19 326 SER A C 1
ATOM 2589 O O . SER A 1 326 ? -24.078 11.539 -11.469 1 89.19 326 SER A O 1
ATOM 2591 N N . TYR A 1 327 ? -22.875 9.758 -12.203 1 84.38 327 TYR A N 1
ATOM 2592 C CA . TYR A 1 327 ? -23.844 9.453 -13.25 1 84.38 327 TYR A CA 1
ATOM 2593 C C . TYR A 1 327 ? -24.781 8.328 -12.812 1 84.38 327 TYR A C 1
ATOM 2595 O O . TYR A 1 327 ? -25.844 8.117 -13.422 1 84.38 327 TYR A O 1
ATOM 2603 N N . THR A 1 328 ? -24.312 7.656 -11.844 1 86.62 328 THR A N 1
ATOM 2604 C CA . THR A 1 328 ? -25.109 6.605 -11.234 1 86.62 328 THR A CA 1
ATOM 2605 C C . THR A 1 328 ? -25.078 6.711 -9.711 1 86.62 328 THR A C 1
ATOM 2607 O O . THR A 1 328 ? -24.219 7.383 -9.156 1 86.62 328 THR A O 1
ATOM 2610 N N . ASP A 1 329 ? -26.062 6.062 -9.18 1 89.94 329 ASP A N 1
ATOM 2611 C CA . ASP A 1 329 ? -26.094 6.031 -7.719 1 89.94 329 ASP A CA 1
ATOM 2612 C C . ASP A 1 329 ? -25 5.133 -7.156 1 89.94 329 ASP A C 1
ATOM 2614 O O . ASP A 1 329 ? -24.484 4.266 -7.859 1 89.94 329 ASP A O 1
ATOM 2618 N N . ALA A 1 330 ? -24.703 5.457 -5.93 1 94.44 330 ALA A N 1
ATOM 2619 C CA . ALA A 1 330 ? -23.781 4.57 -5.234 1 94.44 330 ALA A CA 1
ATOM 2620 C C . ALA A 1 330 ? -24.312 3.143 -5.191 1 94.44 330 ALA A C 1
ATOM 2622 O O . ALA A 1 330 ? -25.516 2.926 -5.008 1 94.44 330 ALA A O 1
ATOM 2623 N N . LYS A 1 331 ? -23.484 2.232 -5.316 1 94.19 331 LYS A N 1
ATOM 2624 C CA . LYS A 1 331 ? -23.859 0.827 -5.387 1 94.19 331 LYS A CA 1
ATOM 2625 C C . LYS A 1 331 ? -24.406 0.34 -4.043 1 94.19 331 LYS A C 1
ATOM 2627 O O . LYS A 1 331 ? -25.344 -0.466 -4 1 94.19 331 LYS A O 1
ATOM 2632 N N . HIS A 1 332 ? -23.875 0.802 -2.973 1 93.25 332 HIS A N 1
ATOM 2633 C CA . HIS A 1 332 ? -24.297 0.385 -1.641 1 93.25 332 HIS A CA 1
ATOM 2634 C C . HIS A 1 332 ? -25.547 1.144 -1.199 1 93.25 332 HIS A C 1
ATOM 2636 O O . HIS A 1 332 ? -26.125 0.849 -0.146 1 93.25 332 HIS A O 1
ATOM 2642 N N . LYS A 1 333 ? -25.891 2.121 -1.938 1 89.44 333 LYS A N 1
ATOM 2643 C CA . LYS A 1 333 ? -27.062 2.943 -1.632 1 89.44 333 LYS A CA 1
ATOM 2644 C C . LYS A 1 333 ? -27 3.482 -0.206 1 89.44 333 LYS A C 1
ATOM 2646 O O . LYS A 1 333 ? -25.969 4.012 0.217 1 89.44 333 LYS A O 1
ATOM 2651 N N . SER A 1 334 ? -28.047 3.328 0.584 1 89.5 334 SER A N 1
ATOM 2652 C CA . SER A 1 334 ? -28.109 3.943 1.905 1 89.5 334 SER A CA 1
ATOM 2653 C C . SER A 1 334 ? -27.797 2.936 3.004 1 89.5 334 SER A C 1
ATOM 2655 O O . SER A 1 334 ? -28.406 2.961 4.074 1 89.5 334 SER A O 1
ATOM 2657 N N . LEU A 1 335 ? -26.859 2.07 2.67 1 90.81 335 LEU A N 1
ATOM 2658 C CA . LEU A 1 335 ? -26.531 1.042 3.648 1 90.81 335 LEU A CA 1
ATOM 2659 C C . LEU A 1 335 ? -25.969 1.667 4.926 1 90.81 335 LEU A C 1
ATOM 2661 O O . LEU A 1 335 ? -26.453 1.379 6.023 1 90.81 335 LEU A O 1
ATOM 2665 N N . LEU A 1 336 ? -24.953 2.609 4.758 1 94.81 336 LEU A N 1
ATOM 2666 C CA . LEU A 1 336 ? -24.359 3.244 5.922 1 94.81 336 LEU A CA 1
ATOM 2667 C C . LEU A 1 336 ? -24.406 4.762 5.805 1 94.81 336 LEU A C 1
ATOM 2669 O O . LEU A 1 336 ? -24.422 5.469 6.816 1 94.81 336 LEU A O 1
ATOM 2673 N N . PHE A 1 337 ? -24.469 5.211 4.637 1 96.75 337 PHE A N 1
ATOM 2674 C CA . PHE A 1 337 ? -24.562 6.648 4.406 1 96.75 337 PHE A CA 1
ATOM 2675 C C . PHE A 1 337 ? -26 7.062 4.125 1 96.75 337 PHE A C 1
ATOM 2677 O O . PHE A 1 337 ? -26.656 6.496 3.246 1 96.75 337 PHE A O 1
ATOM 2684 N N . ALA A 1 338 ? -26.422 8.023 4.824 1 96.44 338 ALA A N 1
ATOM 2685 C CA . ALA A 1 338 ? -27.75 8.555 4.562 1 96.44 338 ALA A CA 1
ATOM 2686 C C . ALA A 1 338 ? -27.797 9.273 3.217 1 96.44 338 ALA A C 1
ATOM 2688 O O . ALA A 1 338 ? -26.828 9.906 2.805 1 96.44 338 ALA A O 1
ATOM 2689 N N . PRO A 1 339 ? -29 9.195 2.547 1 95.06 339 PRO A N 1
ATOM 2690 C CA . PRO A 1 339 ? -29.125 9.953 1.295 1 95.06 339 PRO A CA 1
ATOM 2691 C C . PRO A 1 339 ? -28.891 11.445 1.479 1 95.06 339 PRO A C 1
ATOM 2693 O O . PRO A 1 339 ? -29.5 12.062 2.365 1 95.06 339 PRO A O 1
ATOM 2696 N N . GLN A 1 340 ? -28.125 11.938 0.623 1 93.56 340 GLN A N 1
ATOM 2697 C CA . GLN A 1 340 ? -27.703 13.328 0.785 1 93.56 340 GLN A CA 1
ATOM 2698 C C . GLN A 1 340 ? -28.891 14.273 0.694 1 93.56 340 GLN A C 1
ATOM 2700 O O . GLN A 1 340 ? -28.922 15.297 1.378 1 93.56 340 GLN A O 1
ATOM 2705 N N . GLU A 1 341 ? -29.766 13.93 -0.136 1 92.81 341 GLU A N 1
ATOM 2706 C CA . GLU A 1 341 ? -30.953 14.766 -0.296 1 92.81 341 GLU A CA 1
ATOM 2707 C C . GLU A 1 341 ? -31.734 14.867 1.012 1 92.81 341 GLU A C 1
ATOM 2709 O O . GLU A 1 341 ? -32.219 15.945 1.364 1 92.81 341 GLU A O 1
ATOM 2714 N N . ASP A 1 342 ? -31.859 13.789 1.694 1 95.31 342 ASP A N 1
ATOM 2715 C CA . ASP A 1 342 ? -32.562 13.773 2.977 1 95.31 342 ASP A CA 1
ATOM 2716 C C . ASP A 1 342 ? -31.812 14.602 4.016 1 95.31 342 ASP A C 1
ATOM 2718 O O . ASP A 1 342 ? -32.406 15.344 4.793 1 95.31 342 ASP A O 1
ATOM 2722 N N . VAL A 1 343 ? -30.531 14.523 4.004 1 95.44 343 VAL A N 1
ATOM 2723 C CA . VAL A 1 343 ? -29.703 15.258 4.945 1 95.44 343 VAL A CA 1
ATOM 2724 C C . VAL A 1 343 ? -29.828 16.766 4.688 1 95.44 343 VAL A C 1
ATOM 2726 O O . VAL A 1 343 ? -30.047 17.531 5.621 1 95.44 343 VAL A O 1
ATOM 2729 N N . ASP A 1 344 ? -29.703 17.109 3.406 1 93.06 344 ASP A N 1
ATOM 2730 C CA . ASP A 1 344 ? -29.781 18.516 3.033 1 93.06 344 ASP A CA 1
ATOM 2731 C C . ASP A 1 344 ? -31.141 19.109 3.396 1 93.06 344 ASP A C 1
ATOM 2733 O O . ASP A 1 344 ? -31.219 20.234 3.908 1 93.06 344 ASP A O 1
ATOM 2737 N N . HIS A 1 345 ? -32.125 18.375 3.135 1 94.81 345 HIS A N 1
ATOM 2738 C CA . HIS A 1 345 ? -33.469 18.828 3.459 1 94.81 345 HIS A CA 1
ATOM 2739 C C . HIS A 1 345 ? -33.625 19.047 4.961 1 94.81 345 HIS A C 1
ATOM 2741 O O . HIS A 1 345 ? -34.125 20.078 5.395 1 94.81 345 HIS A O 1
ATOM 2747 N N . PHE A 1 346 ? -33.188 18.109 5.684 1 94.81 346 PHE A N 1
ATOM 2748 C CA . PHE A 1 346 ? -33.312 18.188 7.133 1 94.81 346 PHE A CA 1
ATOM 2749 C C . PHE A 1 346 ? -32.531 19.375 7.68 1 94.81 346 PHE A C 1
ATOM 2751 O O . PHE A 1 346 ? -33.062 20.141 8.5 1 94.81 346 PHE A O 1
ATOM 2758 N N . VAL A 1 347 ? -31.344 19.531 7.254 1 91.25 347 VAL A N 1
ATOM 2759 C CA . VAL A 1 347 ? -30.438 20.562 7.758 1 91.25 347 VAL A CA 1
ATOM 2760 C C . VAL A 1 347 ? -30.969 21.953 7.383 1 91.25 347 VAL A C 1
ATOM 2762 O O . VAL A 1 347 ? -30.844 22.906 8.156 1 91.25 347 VAL A O 1
ATOM 2765 N N . ASN A 1 348 ? -31.531 22.047 6.234 1 89 348 ASN A N 1
ATOM 2766 C CA . ASN A 1 348 ? -32.062 23.328 5.77 1 89 348 ASN A CA 1
ATOM 2767 C C . ASN A 1 348 ? -33.281 23.75 6.578 1 89 348 ASN A C 1
ATOM 2769 O O . ASN A 1 348 ? -33.5 24.953 6.785 1 89 348 ASN A O 1
ATOM 2773 N N . VAL A 1 349 ? -33.969 22.797 7.082 1 89.75 349 VAL A N 1
ATOM 2774 C CA . VAL A 1 349 ? -35.219 23.109 7.789 1 89.75 349 VAL A CA 1
ATOM 2775 C C . VAL A 1 349 ? -34.938 23.203 9.289 1 89.75 349 VAL A C 1
ATOM 2777 O O . VAL A 1 349 ? -35.656 23.891 10.016 1 89.75 349 VAL A O 1
ATOM 2780 N N . TYR A 1 350 ? -33.938 22.578 9.648 1 87.94 350 TYR A N 1
ATOM 2781 C CA . TYR A 1 350 ? -33.625 22.484 11.07 1 87.94 350 TYR A CA 1
ATOM 2782 C C . TYR A 1 350 ? -33.125 23.812 11.609 1 87.94 350 TYR A C 1
ATOM 2784 O O . TYR A 1 350 ? -32.188 24.391 11.078 1 87.94 350 TYR A O 1
ATOM 2792 N N . ASP A 1 351 ? -33.75 24.406 12.508 1 76.31 351 ASP A N 1
ATOM 2793 C CA . ASP A 1 351 ? -33.438 25.734 13.055 1 76.31 351 ASP A CA 1
ATOM 2794 C C . ASP A 1 351 ? -32.344 25.625 14.133 1 76.31 351 ASP A C 1
ATOM 2796 O O . ASP A 1 351 ? -32.656 25.391 15.305 1 76.31 351 ASP A O 1
ATOM 2800 N N . ASP A 1 352 ? -31.109 25.672 13.797 1 69 352 ASP A N 1
ATOM 2801 C CA . ASP A 1 352 ? -30.031 25.641 14.781 1 69 352 ASP A CA 1
ATOM 2802 C C . ASP A 1 352 ? -29.094 26.828 14.617 1 69 352 ASP A C 1
ATOM 2804 O O . ASP A 1 352 ? -27.938 26.781 15.023 1 69 352 ASP A O 1
ATOM 2808 N N . HIS A 1 353 ? -29.328 27.984 13.938 1 61.31 353 HIS A N 1
ATOM 2809 C CA . HIS A 1 353 ? -28.484 29.109 13.594 1 61.31 353 HIS A CA 1
ATOM 2810 C C . HIS A 1 353 ? -27.984 29.828 14.836 1 61.31 353 HIS A C 1
ATOM 2812 O O . HIS A 1 353 ? -26.922 30.453 14.812 1 61.31 353 HIS A O 1
ATOM 2818 N N . ASN A 1 354 ? -28.641 29.859 15.938 1 53.22 354 ASN A N 1
ATOM 2819 C CA . ASN A 1 354 ? -28.297 30.75 17.031 1 53.22 354 ASN A CA 1
ATOM 2820 C C . ASN A 1 354 ? -27.516 30.031 18.125 1 53.22 354 ASN A C 1
ATOM 2822 O O . ASN A 1 354 ? -27.875 30.109 19.297 1 53.22 354 ASN A O 1
ATOM 2826 N N . ILE A 1 355 ? -26.5 29.203 17.734 1 54.88 355 ILE A N 1
ATOM 2827 C CA . ILE A 1 355 ? -26 28.469 18.891 1 54.88 355 ILE A CA 1
ATOM 2828 C C . ILE A 1 355 ? -24.766 29.156 19.453 1 54.88 355 ILE A C 1
ATOM 2830 O O . ILE A 1 355 ? -23.797 29.391 18.734 1 54.88 355 ILE A O 1
ATOM 2834 N N . SER A 1 356 ? -24.859 29.891 20.562 1 50.84 356 SER A N 1
ATOM 2835 C CA . SER A 1 356 ? -23.797 30.469 21.375 1 50.84 356 SER A CA 1
ATOM 2836 C C . SER A 1 356 ? -23 29.391 22.109 1 50.84 356 SER A C 1
ATOM 2838 O O . SER A 1 356 ? -23.578 28.5 22.734 1 50.84 356 SER A O 1
ATOM 2840 N N . ASN A 1 357 ? -21.828 29.016 21.656 1 53.22 357 ASN A N 1
ATOM 2841 C CA . ASN A 1 357 ? -21.016 28.047 22.375 1 53.22 357 ASN A CA 1
ATOM 2842 C C . ASN A 1 357 ? -20.312 28.672 23.562 1 53.22 357 ASN A C 1
ATOM 2844 O O . ASN A 1 357 ? -19.328 29.391 23.391 1 53.22 357 ASN A O 1
ATOM 2848 N N . ASP A 1 358 ? -20.891 28.922 24.656 1 53.12 358 ASP A N 1
ATOM 2849 C CA . ASP A 1 358 ? -20.234 29.5 25.812 1 53.12 358 ASP A CA 1
ATOM 2850 C C . ASP A 1 358 ? -19.375 28.469 26.547 1 53.12 358 ASP A C 1
ATOM 2852 O O . ASP A 1 358 ? -18.672 28.797 27.5 1 53.12 358 ASP A O 1
ATOM 2856 N N . CYS A 1 359 ? -19.5 27.203 26.156 1 52.16 359 CYS A N 1
ATOM 2857 C CA . CYS A 1 359 ? -18.938 26.281 27.141 1 52.16 359 CYS A CA 1
ATOM 2858 C C . CYS A 1 359 ? -17.562 25.812 26.703 1 52.16 359 CYS A C 1
ATOM 2860 O O . CYS A 1 359 ? -16.781 25.312 27.516 1 52.16 359 CYS A O 1
ATOM 2862 N N . SER A 1 360 ? -17.281 25.516 25.406 1 56.72 360 SER A N 1
ATOM 2863 C CA . SER A 1 360 ? -16.078 24.75 25.109 1 56.72 360 SER A CA 1
ATOM 2864 C C . SER A 1 360 ? -15.195 25.469 24.094 1 56.72 360 SER A C 1
ATOM 2866 O O . SER A 1 360 ? -15.688 26.266 23.281 1 56.72 360 SER A O 1
ATOM 2868 N N . ASN A 1 361 ? -13.898 25.516 24.406 1 46.84 361 ASN A N 1
ATOM 2869 C CA . ASN A 1 361 ? -12.867 26.031 23.5 1 46.84 361 ASN A CA 1
ATOM 2870 C C . ASN A 1 361 ? -12.812 25.234 22.203 1 46.84 361 ASN A C 1
ATOM 2872 O O . ASN A 1 361 ? -11.883 25.391 21.406 1 46.84 361 ASN A O 1
ATOM 2876 N N . PHE A 1 362 ? -13.75 24.328 22.062 1 50.19 362 PHE A N 1
ATOM 2877 C CA . PHE A 1 362 ? -13.594 23.516 20.859 1 50.19 362 PHE A CA 1
ATOM 2878 C C . PHE A 1 362 ? -14.086 24.25 19.625 1 50.19 362 PHE A C 1
ATOM 2880 O O . PHE A 1 362 ? -15.109 24.938 19.672 1 50.19 362 PHE A O 1
ATOM 2887 N N . GLN A 1 363 ? -13.211 24.547 18.719 1 46.44 363 GLN A N 1
ATOM 2888 C CA . GLN A 1 363 ? -13.414 25.219 17.438 1 46.44 363 GLN A CA 1
ATOM 2889 C C . GLN A 1 363 ? -14.586 24.609 16.688 1 46.44 363 GLN A C 1
ATOM 2891 O O . GLN A 1 363 ? -15.008 25.141 15.648 1 46.44 363 GLN A O 1
ATOM 2896 N N . ALA A 1 364 ? -15.109 23.5 17.016 1 48.12 364 ALA A N 1
ATOM 2897 C CA . ALA A 1 364 ? -16.078 22.75 16.219 1 48.12 364 ALA A CA 1
ATOM 2898 C C . ALA A 1 364 ? -17.25 23.641 15.812 1 48.12 364 ALA A C 1
ATOM 2900 O O . ALA A 1 364 ? -17.875 23.438 14.766 1 48.12 364 ALA A O 1
ATOM 2901 N N . GLY A 1 365 ? -17.453 24.703 16.484 1 43.5 365 GLY A N 1
ATOM 2902 C CA . GLY A 1 365 ? -18.641 25.484 16.188 1 43.5 365 GLY A CA 1
ATOM 2903 C C . GLY A 1 365 ? -18.344 26.797 15.484 1 43.5 365 GLY A C 1
ATOM 2904 O O . GLY A 1 365 ? -19.234 27.625 15.297 1 43.5 365 GLY A O 1
ATOM 2905 N N . ASP A 1 366 ? -17.062 26.922 15.164 1 42.94 366 ASP A N 1
ATOM 2906 C CA . ASP A 1 366 ? -16.797 28.25 14.625 1 42.94 366 ASP A CA 1
ATOM 2907 C C . ASP A 1 366 ? -17.125 28.312 13.133 1 42.94 366 ASP A C 1
ATOM 2909 O O . ASP A 1 366 ? -16.453 27.672 12.32 1 42.94 366 ASP A O 1
ATOM 2913 N N . VAL A 1 367 ? -18.141 28.875 12.75 1 44.97 367 VAL A N 1
ATOM 2914 C CA . VAL A 1 367 ? -18.766 29.062 11.445 1 44.97 367 VAL A CA 1
ATOM 2915 C C . VAL A 1 367 ? -17.797 29.781 10.508 1 44.97 367 VAL A C 1
ATOM 2917 O O . VAL A 1 367 ? -17.719 29.469 9.312 1 44.97 367 VAL A O 1
ATOM 2920 N N . LEU A 1 368 ? -17.016 30.672 10.969 1 38.94 368 LEU A N 1
ATOM 2921 C CA . LEU A 1 368 ? -16.281 31.594 10.125 1 38.94 368 LEU A CA 1
ATOM 2922 C C . LEU A 1 368 ? -15.086 30.906 9.477 1 38.94 368 LEU A C 1
ATOM 2924 O O . LEU A 1 368 ? -14.797 31.125 8.297 1 38.94 368 LEU A O 1
ATOM 2928 N N . ARG A 1 369 ? -14.336 30.281 10.125 1 41.09 369 ARG A N 1
ATOM 2929 C CA . ARG A 1 369 ? -13.148 29.625 9.586 1 41.09 369 ARG A CA 1
ATOM 2930 C C . ARG A 1 369 ? -13.516 28.656 8.469 1 41.09 369 ARG A C 1
ATOM 2932 O O . ARG A 1 369 ? -12.703 28.375 7.586 1 41.09 369 ARG A O 1
ATOM 2939 N N . ALA A 1 370 ? -14.703 28.172 8.438 1 48.31 370 ALA A N 1
ATOM 2940 C CA . ALA A 1 370 ? -15.258 27.203 7.504 1 48.31 370 ALA A CA 1
ATOM 2941 C C . ALA A 1 370 ? -15.547 27.828 6.152 1 48.31 370 ALA A C 1
ATOM 2943 O O . ALA A 1 370 ? -15.484 27.172 5.117 1 48.31 370 ALA A O 1
ATOM 2944 N N . LYS A 1 371 ? -15.812 29.094 6.078 1 47.69 371 LYS A N 1
ATOM 2945 C CA . LYS A 1 371 ? -16.406 29.672 4.871 1 47.69 371 LYS A CA 1
ATOM 2946 C C . LYS A 1 371 ? -15.391 29.719 3.73 1 47.69 371 LYS A C 1
ATOM 2948 O O . LYS A 1 371 ? -15.711 29.359 2.598 1 47.69 371 LYS A O 1
ATOM 2953 N N . ASN A 1 372 ? -14.234 30.281 3.871 1 46.59 372 ASN A N 1
ATOM 2954 C CA . ASN A 1 372 ? -13.375 30.562 2.73 1 46.59 372 ASN A CA 1
ATOM 2955 C C . ASN A 1 372 ? -12.766 29.281 2.156 1 46.59 372 ASN A C 1
ATOM 2957 O O . ASN A 1 372 ? -12.617 29.156 0.94 1 46.59 372 ASN A O 1
ATOM 2961 N N . LYS A 1 373 ? -12.203 28.438 3 1 53.09 373 LYS A N 1
ATOM 2962 C CA . LYS A 1 373 ? -11.594 27.203 2.51 1 53.09 373 LYS A CA 1
ATOM 2963 C C . LYS A 1 373 ? -12.633 26.328 1.809 1 53.09 373 LYS A C 1
ATOM 2965 O O . LYS A 1 373 ? -12.281 25.516 0.947 1 53.09 373 LYS A O 1
ATOM 2970 N N . THR A 1 374 ? -13.922 26.641 2.008 1 64.5 374 THR A N 1
ATOM 2971 C CA . THR A 1 374 ? -15.055 25.781 1.672 1 64.5 374 THR A CA 1
ATOM 2972 C C . THR A 1 374 ? -15.516 26.047 0.239 1 64.5 374 THR A C 1
ATOM 2974 O O . THR A 1 374 ? -16.312 25.266 -0.309 1 64.5 374 THR A O 1
ATOM 2977 N N . LYS A 1 375 ? -14.992 27.016 -0.386 1 73.44 375 LYS A N 1
ATOM 2978 C CA . LYS A 1 375 ? -15.562 27.281 -1.703 1 73.44 375 LYS A CA 1
ATOM 2979 C C . LYS A 1 375 ? -15.148 26.219 -2.711 1 73.44 375 LYS A C 1
ATOM 2981 O O . LYS A 1 375 ? -15.914 25.875 -3.613 1 73.44 375 LYS A O 1
ATOM 2986 N N . LYS A 1 376 ? -14.086 25.578 -2.463 1 86.69 376 LYS A N 1
ATOM 2987 C CA . LYS A 1 376 ? -13.578 24.625 -3.434 1 86.69 376 LYS A CA 1
ATOM 2988 C C . LYS A 1 376 ? -14.008 23.203 -3.072 1 86.69 376 LYS A C 1
ATOM 2990 O O . LYS A 1 376 ? -13.766 22.25 -3.828 1 86.69 376 LYS A O 1
ATOM 2995 N N . LEU A 1 377 ? -14.781 23.109 -1.986 1 91.06 377 LEU A N 1
ATOM 2996 C CA . LEU A 1 377 ? -15.164 21.781 -1.521 1 91.06 377 LEU A CA 1
ATOM 2997 C C . LEU A 1 377 ? -16.656 21.547 -1.714 1 91.06 377 LEU A C 1
ATOM 2999 O O . LEU A 1 377 ? -17.469 22.453 -1.519 1 91.06 377 LEU A O 1
ATOM 3003 N N . ASP A 1 378 ? -17.016 20.422 -2.211 1 90.56 378 ASP A N 1
ATOM 3004 C CA . ASP A 1 378 ? -18.391 19.953 -2.301 1 90.56 378 ASP A CA 1
ATOM 3005 C C . ASP A 1 378 ? -18.828 19.281 -1.002 1 90.56 378 ASP A C 1
ATOM 3007 O O . ASP A 1 378 ? -19.984 19.391 -0.597 1 90.56 378 ASP A O 1
ATOM 3011 N N . THR A 1 379 ? -17.969 18.5 -0.415 1 93.94 379 THR A N 1
ATOM 3012 C CA . THR A 1 379 ? -18.125 17.859 0.885 1 93.94 379 THR A CA 1
ATOM 3013 C C . THR A 1 379 ? -17.031 18.297 1.842 1 93.94 379 THR A C 1
ATOM 3015 O O . THR A 1 379 ? -15.844 18.234 1.504 1 93.94 379 THR A O 1
ATOM 3018 N N . THR A 1 380 ? -17.406 18.734 3.002 1 93.75 380 THR A N 1
ATOM 3019 C CA . THR A 1 380 ? -16.438 19.312 3.924 1 93.75 380 THR A CA 1
ATOM 3020 C C . THR A 1 380 ? -16.031 18.297 4.992 1 93.75 380 THR A C 1
ATOM 3022 O O . THR A 1 380 ? -15.156 18.578 5.812 1 93.75 380 THR A O 1
ATOM 3025 N N . GLY A 1 381 ? -16.656 17.188 5.023 1 95.62 381 GLY A N 1
ATOM 3026 C CA . GLY A 1 381 ? -16.328 16.141 5.984 1 95.62 381 GLY A CA 1
ATOM 3027 C C . GLY A 1 381 ? -17.391 15.062 6.062 1 95.62 381 GLY A C 1
ATOM 3028 O O . GLY A 1 381 ? -18.266 14.984 5.207 1 95.62 381 GLY A O 1
ATOM 3029 N N . VAL A 1 382 ? -17.188 14.203 7.035 1 97.5 382 VAL A N 1
ATOM 3030 C CA . VAL A 1 382 ? -18.141 13.125 7.289 1 97.5 382 VAL A CA 1
ATOM 3031 C C . VAL A 1 382 ? -18.531 13.125 8.766 1 97.5 382 VAL A C 1
ATOM 3033 O O . VAL A 1 382 ? -17.688 13.312 9.641 1 97.5 382 VAL A O 1
ATOM 3036 N N . PHE A 1 383 ? -19.797 13.078 8.984 1 97.38 383 PHE A N 1
ATOM 3037 C CA . PHE A 1 383 ? -20.344 12.883 10.328 1 97.38 383 PHE A CA 1
ATOM 3038 C C . PHE A 1 383 ? -20.797 11.438 10.516 1 97.38 383 PHE A C 1
ATOM 3040 O O . PHE A 1 383 ? -21.344 10.828 9.594 1 97.38 383 PHE A O 1
ATOM 3047 N N . GLY A 1 384 ? -20.453 10.844 11.664 1 97.19 384 GLY A N 1
ATOM 3048 C CA . GLY A 1 384 ? -20.797 9.438 11.805 1 97.19 384 GLY A CA 1
ATOM 3049 C C . GLY A 1 384 ? -21.047 9.016 13.242 1 97.19 384 GLY A C 1
ATOM 3050 O O . GLY A 1 384 ? -20.875 9.828 14.164 1 97.19 384 GLY A O 1
ATOM 3051 N N . ALA A 1 385 ? -21.547 7.82 13.375 1 98 385 ALA A N 1
ATOM 3052 C CA . ALA A 1 385 ? -21.844 7.211 14.672 1 98 385 ALA A CA 1
ATOM 3053 C C . ALA A 1 385 ? -21.359 5.766 14.719 1 98 385 ALA A C 1
ATOM 3055 O O . ALA A 1 385 ? -21.406 5.055 13.711 1 98 385 ALA A O 1
ATOM 3056 N N . SER A 1 386 ? -20.875 5.406 15.844 1 97.56 386 SER A N 1
ATOM 3057 C CA . SER A 1 386 ? -20.469 4.039 16.125 1 97.56 386 SER A CA 1
ATOM 3058 C C . SER A 1 386 ? -20.906 3.605 17.531 1 97.56 386 SER A C 1
ATOM 3060 O O . SER A 1 386 ? -21.031 4.438 18.422 1 97.56 386 SER A O 1
ATOM 3062 N N . CYS A 1 387 ? -21.219 2.375 17.688 1 96.38 387 CYS A N 1
ATOM 3063 C CA . CYS A 1 387 ? -21.531 1.884 19.016 1 96.38 387 CYS A CA 1
ATOM 3064 C C . CYS A 1 387 ? -20.281 1.807 19.875 1 96.38 387 CYS A C 1
ATOM 3066 O O . CYS A 1 387 ? -19.172 1.956 19.375 1 96.38 387 CYS A O 1
ATOM 3068 N N . ARG A 1 388 ? -20.391 1.545 21.141 1 95 388 ARG A N 1
ATOM 3069 C CA . ARG A 1 388 ? -19.266 1.56 22.078 1 95 388 ARG A CA 1
ATOM 3070 C C . ARG A 1 388 ? -18.266 0.457 21.766 1 95 388 ARG A C 1
ATOM 3072 O O . ARG A 1 388 ? -17.125 0.499 22.219 1 95 388 ARG A O 1
ATOM 3079 N N . HIS A 1 389 ? -18.75 -0.533 20.984 1 94.06 389 HIS A N 1
ATOM 3080 C CA . HIS A 1 389 ? -17.875 -1.647 20.641 1 94.06 389 HIS A CA 1
ATOM 3081 C C . HIS A 1 389 ? -17.125 -1.374 19.344 1 94.06 389 HIS A C 1
ATOM 3083 O O . HIS A 1 389 ? -16.344 -2.203 18.891 1 94.06 389 HIS A O 1
ATOM 3089 N N . GLY A 1 390 ? -17.391 -0.272 18.688 1 94.81 390 GLY A N 1
ATOM 3090 C CA . GLY A 1 390 ? -16.609 0.171 17.547 1 94.81 390 GLY A CA 1
ATOM 3091 C C . GLY A 1 390 ? -17.25 -0.161 16.203 1 94.81 390 GLY A C 1
ATOM 3092 O O . GLY A 1 390 ? -16.641 0.023 15.156 1 94.81 390 GLY A O 1
ATOM 3093 N N . PHE A 1 391 ? -18.5 -0.64 16.219 1 95.88 391 PHE A N 1
ATOM 3094 C CA . PHE A 1 391 ? -19.188 -0.967 14.969 1 95.88 391 PHE A CA 1
ATOM 3095 C C . PHE A 1 391 ? -19.844 0.27 14.375 1 95.88 391 PHE A C 1
ATOM 3097 O O . PHE A 1 391 ? -20.547 1.001 15.07 1 95.88 391 PHE A O 1
ATOM 3104 N N . PRO A 1 392 ? -19.594 0.51 13.078 1 96.62 392 PRO A N 1
ATOM 3105 C CA . PRO A 1 392 ? -20.234 1.657 12.422 1 96.62 392 PRO A CA 1
ATOM 3106 C C . PRO A 1 392 ? -21.75 1.526 12.359 1 96.62 392 PRO A C 1
ATOM 3108 O O . PRO A 1 392 ? -22.266 0.434 12.109 1 96.62 392 PRO A O 1
ATOM 3111 N N . LEU A 1 393 ? -22.469 2.645 12.508 1 96.06 393 LEU A N 1
ATOM 3112 C CA . LEU A 1 393 ? -23.922 2.596 12.539 1 96.06 393 LEU A CA 1
ATOM 3113 C C . LEU A 1 393 ? -24.516 3.469 11.445 1 96.06 393 LEU A C 1
ATOM 3115 O O . LEU A 1 393 ? -25.344 3.006 10.656 1 96.06 393 LEU A O 1
ATOM 3119 N N . SER A 1 394 ? -24.141 4.75 11.461 1 96.69 394 SER A N 1
ATOM 3120 C CA . SER A 1 394 ? -24.719 5.711 10.531 1 96.69 394 SER A CA 1
ATOM 3121 C C . SER A 1 394 ? -23.75 6.836 10.211 1 96.69 394 SER A C 1
ATOM 3123 O O . SER A 1 394 ? -23.047 7.328 11.094 1 96.69 394 SER A O 1
ATOM 3125 N N . PHE A 1 395 ? -23.797 7.199 8.906 1 97.88 395 PHE A N 1
ATOM 3126 C CA . PHE A 1 395 ? -22.891 8.234 8.461 1 97.88 395 PHE A CA 1
ATOM 3127 C C . PHE A 1 395 ? -23.578 9.188 7.48 1 97.88 395 PHE A C 1
ATOM 3129 O O . PHE A 1 395 ? -24.594 8.828 6.875 1 97.88 395 PHE A O 1
ATOM 3136 N N . LEU A 1 396 ? -23.062 10.398 7.359 1 97.69 396 LEU A N 1
ATOM 3137 C CA . LEU A 1 396 ? -23.562 11.375 6.395 1 97.69 396 LEU A CA 1
ATOM 3138 C C . LEU A 1 396 ? -22.453 12.336 5.98 1 97.69 396 LEU A C 1
ATOM 3140 O O . LEU A 1 396 ? -21.469 12.508 6.699 1 97.69 396 LEU A O 1
ATOM 3144 N N . ASN A 1 397 ? -22.578 12.891 4.816 1 96 397 ASN A N 1
ATOM 3145 C CA . ASN A 1 397 ? -21.641 13.875 4.297 1 96 397 ASN A CA 1
ATOM 3146 C C . ASN A 1 397 ? -22 15.289 4.754 1 96 397 ASN A C 1
ATOM 3148 O O . ASN A 1 397 ? -23.172 15.656 4.777 1 96 397 ASN A O 1
ATOM 3152 N N . LEU A 1 398 ? -21 16.016 5.105 1 94.69 398 LEU A N 1
ATOM 3153 C CA . LEU A 1 398 ? -21.188 17.391 5.562 1 94.69 398 LEU A CA 1
ATOM 3154 C C . LEU A 1 398 ? -21.031 18.375 4.402 1 94.69 398 LEU A C 1
ATOM 3156 O O . LEU A 1 398 ? -20.156 18.188 3.547 1 94.69 398 LEU A O 1
ATOM 3160 N N . ARG A 1 399 ? -21.844 19.328 4.359 1 88.56 399 ARG A N 1
ATOM 3161 C CA . ARG A 1 399 ? -21.688 20.422 3.414 1 88.56 399 ARG A CA 1
ATOM 3162 C C . ARG A 1 399 ? -21.25 21.703 4.121 1 88.56 399 ARG A C 1
ATOM 3164 O O . ARG A 1 399 ? -20.719 22.609 3.49 1 88.56 399 ARG A O 1
ATOM 3171 N N . HIS A 1 400 ? -21.594 21.625 5.367 1 79.38 400 HIS A N 1
ATOM 3172 C CA . HIS A 1 400 ? -21.281 22.781 6.203 1 79.38 400 HIS A CA 1
ATOM 3173 C C . HIS A 1 400 ? -20.391 22.375 7.379 1 79.38 400 HIS A C 1
ATOM 3175 O O . HIS A 1 400 ? -20.031 21.203 7.516 1 79.38 400 HIS A O 1
ATOM 3181 N N . GLY A 1 401 ? -19.875 23.328 8.047 1 76.25 401 GLY A N 1
ATOM 3182 C CA . GLY A 1 401 ? -19.172 23.016 9.281 1 76.25 401 GLY A CA 1
ATOM 3183 C C . GLY A 1 401 ? -20.016 22.234 10.266 1 76.25 401 GLY A C 1
ATOM 3184 O O . GLY A 1 401 ? -21.062 21.703 9.906 1 76.25 401 GLY A O 1
ATOM 3185 N N . GLU A 1 402 ? -19.609 22.141 11.469 1 73.31 402 GLU A N 1
ATOM 3186 C CA . GLU A 1 402 ? -20.297 21.297 12.461 1 73.31 402 GLU A CA 1
ATOM 3187 C C . GLU A 1 402 ? -21.594 21.953 12.93 1 73.31 402 GLU A C 1
ATOM 3189 O O . GLU A 1 402 ? -21.562 22.938 13.68 1 73.31 402 GLU A O 1
ATOM 3194 N N . ARG A 1 403 ? -22.719 21.562 12.422 1 84.5 403 ARG A N 1
ATOM 3195 C CA . ARG A 1 403 ? -24.062 21.969 12.82 1 84.5 403 ARG A CA 1
ATOM 3196 C C . ARG A 1 403 ? -24.703 20.906 13.711 1 84.5 403 ARG A C 1
ATOM 3198 O O . ARG A 1 403 ? -24.516 19.719 13.5 1 84.5 403 ARG A O 1
ATOM 3205 N N . LEU A 1 404 ? -25.5 21.375 14.664 1 91.06 404 LEU A N 1
ATOM 3206 C CA . LEU A 1 404 ? -26.188 20.469 15.562 1 91.06 404 LEU A CA 1
ATOM 3207 C C . LEU A 1 404 ? -27.203 19.609 14.797 1 91.06 404 LEU A C 1
ATOM 3209 O O . LEU A 1 404 ? -27.547 18.516 15.234 1 91.06 404 LEU A O 1
ATOM 3213 N N . ALA A 1 405 ? -27.625 20.109 13.664 1 92.94 405 ALA A N 1
ATOM 3214 C CA . ALA A 1 405 ? -28.609 19.422 12.828 1 92.94 405 ALA A CA 1
ATOM 3215 C C . ALA A 1 405 ? -28.109 18.047 12.414 1 92.94 405 ALA A C 1
ATOM 3217 O O . ALA A 1 405 ? -28.891 17.094 12.297 1 92.94 405 ALA A O 1
ATOM 3218 N N . TYR A 1 406 ? -26.844 17.922 12.188 1 94.88 406 TYR A N 1
ATOM 3219 C CA . TYR A 1 406 ? -26.266 16.656 11.766 1 94.88 406 TYR A CA 1
ATOM 3220 C C . TYR A 1 406 ? -26.375 15.617 12.875 1 94.88 406 TYR A C 1
ATOM 3222 O O . TYR A 1 406 ? -26.688 14.453 12.609 1 94.88 406 TYR A O 1
ATOM 3230 N N . ALA A 1 407 ? -26.062 16.062 14.094 1 95.31 407 ALA A N 1
ATOM 3231 C CA . ALA A 1 407 ? -26.203 15.164 15.234 1 95.31 407 ALA A CA 1
ATOM 3232 C C . ALA A 1 407 ? -27.656 14.742 15.43 1 95.31 407 ALA A C 1
ATOM 3234 O O . ALA A 1 407 ? -27.938 13.555 15.641 1 95.31 407 ALA A O 1
ATOM 3235 N N . ALA A 1 408 ? -28.547 15.727 15.367 1 95.25 408 ALA A N 1
ATOM 3236 C CA . ALA A 1 408 ? -29.969 15.438 15.523 1 95.25 408 ALA A CA 1
ATOM 3237 C C . ALA A 1 408 ? -30.453 14.445 14.461 1 95.25 408 ALA A C 1
ATOM 3239 O O . ALA A 1 408 ? -31.172 13.5 14.773 1 95.25 408 ALA A O 1
ATOM 3240 N N . PHE A 1 409 ? -30.047 14.68 13.258 1 95.94 409 PHE A N 1
ATOM 3241 C CA . PHE A 1 409 ? -30.422 13.805 12.156 1 95.94 409 PHE A CA 1
ATOM 3242 C C . PHE A 1 409 ? -29.906 12.391 12.383 1 95.94 409 PHE A C 1
ATOM 3244 O O . PHE A 1 409 ? -30.641 11.414 12.188 1 95.94 409 PHE A O 1
ATOM 3251 N N . THR A 1 410 ? -28.672 12.281 12.742 1 96.94 410 THR A N 1
ATOM 3252 C CA . THR A 1 410 ? -28.031 10.984 12.953 1 96.94 410 THR A CA 1
ATOM 3253 C C . THR A 1 410 ? -28.734 10.227 14.086 1 96.94 410 THR A C 1
ATOM 3255 O O . THR A 1 410 ? -28.938 9.016 13.984 1 96.94 410 THR A O 1
ATOM 3258 N N . ILE A 1 411 ? -29.047 10.914 15.156 1 96.5 411 ILE A N 1
ATOM 3259 C CA . ILE A 1 411 ? -29.75 10.305 16.266 1 96.5 411 ILE A CA 1
ATOM 3260 C C . ILE A 1 411 ? -31.109 9.766 15.797 1 96.5 411 ILE A C 1
ATOM 3262 O O . ILE A 1 411 ? -31.484 8.641 16.141 1 96.5 411 ILE A O 1
ATOM 3266 N N . ASP A 1 412 ? -31.766 10.531 14.969 1 95.38 412 ASP A N 1
ATOM 3267 C CA . ASP A 1 412 ? -33.031 10.086 14.414 1 95.38 412 ASP A CA 1
ATOM 3268 C C . ASP A 1 412 ? -32.875 8.812 13.602 1 95.38 412 ASP A C 1
ATOM 3270 O O . ASP A 1 412 ? -33.688 7.891 13.695 1 95.38 412 ASP A O 1
ATOM 3274 N N . CYS A 1 413 ? -31.844 8.797 12.781 1 95 413 CYS A N 1
ATOM 3275 C CA . CYS A 1 413 ? -31.562 7.617 11.969 1 95 413 CYS A CA 1
ATOM 3276 C C . CYS A 1 413 ? -31.375 6.387 12.844 1 95 413 CYS A C 1
ATOM 3278 O O . CYS A 1 413 ? -31.875 5.305 12.523 1 95 413 CYS A O 1
ATOM 3280 N N . ILE A 1 414 ? -30.656 6.539 13.953 1 94.31 414 ILE A N 1
ATOM 3281 C CA . ILE A 1 414 ? -30.344 5.426 14.852 1 94.31 414 ILE A CA 1
ATOM 3282 C C . ILE A 1 414 ? -31.609 4.977 15.57 1 94.31 414 ILE A C 1
ATOM 3284 O O . ILE A 1 414 ? -31.875 3.777 15.688 1 94.31 414 ILE A O 1
ATOM 3288 N N . LEU A 1 415 ? -32.406 5.891 16.016 1 92.94 415 LEU A N 1
ATOM 3289 C CA . LEU A 1 415 ? -33.656 5.59 16.734 1 92.94 415 LEU A CA 1
ATOM 3290 C C . LEU A 1 415 ? -34.625 4.867 15.828 1 92.94 415 LEU A C 1
ATOM 3292 O O . LEU A 1 415 ? -35.375 4 16.281 1 92.94 415 LEU A O 1
ATOM 3296 N N . GLU A 1 416 ? -34.625 5.227 14.594 1 91.06 416 GLU A N 1
ATOM 3297 C CA . GLU A 1 416 ? -35.531 4.602 13.625 1 91.06 416 GLU A CA 1
ATOM 3298 C C . GLU A 1 416 ? -35.188 3.133 13.414 1 91.06 416 GLU A C 1
ATOM 3300 O O . GLU A 1 416 ? -36.062 2.305 13.172 1 91.06 416 GLU A O 1
ATOM 3305 N N . LYS A 1 417 ? -33.938 2.863 13.477 1 88.25 417 LYS A N 1
ATOM 3306 C CA . LYS A 1 417 ? -33.469 1.506 13.211 1 88.25 417 LYS A CA 1
ATOM 3307 C C . LYS A 1 417 ? -33.531 0.655 14.477 1 88.25 417 LYS A C 1
ATOM 3309 O O . LYS A 1 417 ? -33.625 -0.572 14.406 1 88.25 417 LYS A O 1
ATOM 3314 N N . ALA A 1 418 ? -33.469 1.293 15.625 1 88.88 418 ALA A N 1
ATOM 3315 C CA . ALA A 1 418 ? -33.438 0.582 16.906 1 88.88 418 ALA A CA 1
ATOM 3316 C C . ALA A 1 418 ? -34.844 0.229 17.359 1 88.88 418 ALA A C 1
ATOM 3318 O O . ALA A 1 418 ? -35.812 0.925 17.031 1 88.88 418 ALA A O 1
ATOM 3319 N N . GLN A 1 419 ? -34.938 -0.817 18.141 1 89.38 419 GLN A N 1
ATOM 3320 C CA . GLN A 1 419 ? -36.188 -1.166 18.766 1 89.38 419 GLN A CA 1
ATOM 3321 C C . GLN A 1 419 ? -36.594 -0.154 19.844 1 89.38 419 GLN A C 1
ATOM 3323 O O . GLN A 1 419 ? -35.719 0.38 20.531 1 89.38 419 GLN A O 1
ATOM 3328 N N . PRO A 1 420 ? -37.844 -0.021 20.016 1 88.44 420 PRO A N 1
ATOM 3329 C CA . PRO A 1 420 ? -38.281 0.974 20.984 1 88.44 420 PRO A CA 1
ATOM 3330 C C . PRO A 1 420 ? -37.844 0.647 22.406 1 88.44 420 PRO A C 1
ATOM 3332 O O . PRO A 1 420 ? -37.688 1.552 23.234 1 88.44 420 PRO A O 1
ATOM 3335 N N . SER A 1 421 ? -37.625 -0.557 22.656 1 91 421 SER A N 1
ATOM 3336 C CA . SER A 1 421 ? -37.25 -0.985 24 1 91 421 SER A CA 1
ATOM 3337 C C . SER A 1 421 ? -35.781 -0.746 24.266 1 91 421 SER A C 1
ATOM 3339 O O . SER A 1 421 ? -35.344 -0.813 25.422 1 91 421 SER A O 1
ATOM 3341 N N . VAL A 1 422 ? -35.094 -0.342 23.266 1 92.19 422 VAL A N 1
ATOM 3342 C CA . VAL A 1 422 ? -33.656 -0.066 23.406 1 92.19 422 VAL A CA 1
ATOM 3343 C C . VAL A 1 422 ? -33.469 1.38 23.859 1 92.19 422 VAL A C 1
ATOM 3345 O O . VAL A 1 422 ? -34 2.307 23.234 1 92.19 422 VAL A O 1
ATOM 3348 N N . LYS A 1 423 ? -32.781 1.517 24.953 1 93.19 423 LYS A N 1
ATOM 3349 C CA . LYS A 1 423 ? -32.469 2.846 25.469 1 93.19 423 LYS A CA 1
ATOM 3350 C C . LYS A 1 423 ? -31.156 3.365 24.859 1 93.19 423 LYS A C 1
ATOM 3352 O O . LYS A 1 423 ? -30.094 2.762 25.031 1 93.19 423 LYS A O 1
ATOM 3357 N N . LEU A 1 424 ? -31.266 4.492 24.25 1 94.56 424 LEU A N 1
ATOM 3358 C CA . LEU A 1 424 ? -30.109 5.059 23.562 1 94.56 424 LEU A CA 1
ATOM 3359 C C . LEU A 1 424 ? -29.359 6.027 24.453 1 94.56 424 LEU A C 1
ATOM 3361 O O . LEU A 1 424 ? -29.953 6.914 25.062 1 94.56 424 LEU A O 1
ATOM 3365 N N . HIS A 1 425 ? -28.078 5.797 24.625 1 95.88 425 HIS A N 1
ATOM 3366 C CA . HIS A 1 425 ? -27.141 6.691 25.281 1 95.88 425 HIS A CA 1
ATOM 3367 C C . HIS A 1 425 ? -26.172 7.305 24.281 1 95.88 425 HIS A C 1
ATOM 3369 O O . HIS A 1 425 ? -25.484 6.582 23.547 1 95.88 425 HIS A O 1
ATOM 3375 N N . VAL A 1 426 ? -26.078 8.625 24.281 1 96.81 426 VAL A N 1
ATOM 3376 C CA . VAL A 1 426 ? -25.312 9.305 23.234 1 96.81 426 VAL A CA 1
ATOM 3377 C C . VAL A 1 426 ? -24.078 9.961 23.844 1 96.81 426 VAL A C 1
ATOM 3379 O O . VAL A 1 426 ? -24.188 10.688 24.844 1 96.81 426 VAL A O 1
ATOM 3382 N N . ILE A 1 427 ? -22.969 9.648 23.312 1 97.25 427 ILE A N 1
ATOM 3383 C CA . ILE A 1 427 ? -21.719 10.289 23.688 1 97.25 427 ILE A CA 1
ATOM 3384 C C . ILE A 1 427 ? -21.266 11.211 22.562 1 97.25 427 ILE A C 1
ATOM 3386 O O . ILE A 1 427 ? -21.078 10.766 21.422 1 97.25 427 ILE A O 1
ATOM 3390 N N . TYR A 1 428 ? -21.094 12.492 22.891 1 95.75 428 TYR A N 1
ATOM 3391 C CA . TYR A 1 428 ? -20.812 13.516 21.875 1 95.75 428 TYR A CA 1
ATOM 3392 C C . TYR A 1 428 ? -19.984 14.648 22.469 1 95.75 428 TYR A C 1
ATOM 3394 O O . TYR A 1 428 ? -20.188 15.047 23.625 1 95.75 428 TYR A O 1
ATOM 3402 N N . ASP A 1 429 ? -19.016 15.125 21.703 1 92 429 ASP A N 1
ATOM 3403 C CA . ASP A 1 429 ? -18.047 16.094 22.219 1 92 429 ASP A CA 1
ATOM 3404 C C . ASP A 1 429 ? -18.75 17.391 22.656 1 92 429 ASP A C 1
ATOM 3406 O O . ASP A 1 429 ? -18.234 18.125 23.484 1 92 429 ASP A O 1
ATOM 3410 N N . ILE A 1 430 ? -19.906 17.703 22.125 1 90.5 430 ILE A N 1
ATOM 3411 C CA . ILE A 1 430 ? -20.656 18.891 22.531 1 90.5 430 ILE A CA 1
ATOM 3412 C C . ILE A 1 430 ? -22.062 18.484 22.984 1 90.5 430 ILE A C 1
ATOM 3414 O O . ILE A 1 430 ? -23.047 19.141 22.641 1 90.5 430 ILE A O 1
ATOM 3418 N N . ALA A 1 431 ? -22.109 17.422 23.672 1 92.31 431 ALA A N 1
ATOM 3419 C CA . ALA A 1 431 ? -23.375 16.891 24.203 1 92.31 431 ALA A CA 1
ATOM 3420 C C . ALA A 1 431 ? -24.109 17.938 25.031 1 92.31 431 ALA A C 1
ATOM 3422 O O . ALA A 1 431 ? -25.344 18 25 1 92.31 431 ALA A O 1
ATOM 3423 N N . CYS A 1 432 ? -23.344 18.781 25.797 1 90.5 432 CYS A N 1
ATOM 3424 C CA . CYS A 1 432 ? -23.953 19.812 26.625 1 90.5 432 CYS A CA 1
ATOM 3425 C C . CYS A 1 432 ? -24.719 20.812 25.781 1 90.5 432 CYS A C 1
ATOM 3427 O O . CYS A 1 432 ? -25.859 21.156 26.094 1 90.5 432 CYS A O 1
ATOM 3429 N N . THR A 1 433 ? -24.109 21.203 24.688 1 89.38 433 THR A N 1
ATOM 3430 C CA . THR A 1 433 ? -24.75 22.156 23.766 1 89.38 433 THR A CA 1
ATOM 3431 C C . THR A 1 433 ? -25.953 21.516 23.094 1 89.38 433 THR A C 1
ATOM 3433 O O . THR A 1 433 ? -26.984 22.172 22.906 1 89.38 433 THR A O 1
ATOM 3436 N N . LEU A 1 434 ? -25.828 20.297 22.734 1 92 434 LEU A N 1
ATOM 3437 C CA . LEU A 1 434 ? -26.906 19.578 22.062 1 92 434 LEU A CA 1
ATOM 3438 C C . LEU A 1 434 ? -28.109 19.406 23 1 92 434 LEU A C 1
ATOM 3440 O O . LEU A 1 434 ? -29.25 19.562 22.578 1 92 434 LEU A O 1
ATOM 3444 N N . THR A 1 435 ? -27.859 19.094 24.219 1 91.5 435 THR A N 1
ATOM 3445 C CA . THR A 1 435 ? -28.906 18.953 25.219 1 91.5 435 THR A CA 1
ATOM 3446 C C . THR A 1 435 ? -29.656 20.266 25.438 1 91.5 435 THR A C 1
ATOM 3448 O O . THR A 1 435 ? -30.891 20.281 25.5 1 91.5 435 THR A O 1
ATOM 3451 N N . ALA A 1 436 ? -28.875 21.312 25.578 1 89.69 436 ALA A N 1
ATOM 3452 C CA . ALA A 1 436 ? -29.469 22.641 25.734 1 89.69 436 ALA A CA 1
ATOM 3453 C C . ALA A 1 436 ? -30.359 22.984 24.547 1 89.69 436 ALA A C 1
ATOM 3455 O O . ALA A 1 436 ? -31.438 23.578 24.719 1 89.69 436 ALA A O 1
ATOM 3456 N N . HIS A 1 437 ? -29.891 22.578 23.438 1 90.62 437 HIS A N 1
ATOM 3457 C CA . HIS A 1 437 ? -30.656 22.828 22.219 1 90.62 437 HIS A CA 1
ATOM 3458 C C . HIS A 1 437 ? -31.969 22.062 22.219 1 90.62 437 HIS A C 1
ATOM 3460 O O . HIS A 1 437 ? -33 22.609 21.875 1 90.62 437 HIS A O 1
ATOM 3466 N N . PHE A 1 438 ? -31.938 20.828 22.562 1 92.88 438 PHE A N 1
ATOM 3467 C CA . PHE A 1 438 ? -33.125 20.016 22.625 1 92.88 438 PHE A CA 1
ATOM 3468 C C . PHE A 1 438 ? -34.125 20.562 23.656 1 92.88 438 PHE A C 1
ATOM 3470 O O . PHE A 1 438 ? -35.344 20.5 23.453 1 92.88 438 PHE A O 1
ATOM 3477 N N . LYS A 1 439 ? -33.594 21.016 24.719 1 90.38 439 LYS A N 1
ATOM 3478 C CA . LYS A 1 439 ? -34.438 21.594 25.766 1 90.38 439 LYS A CA 1
ATOM 3479 C C . LYS A 1 439 ? -35.156 22.844 25.25 1 90.38 439 LYS A C 1
ATOM 3481 O O . LYS A 1 439 ? -36.375 22.984 25.469 1 90.38 439 LYS A O 1
ATOM 3486 N N . LYS A 1 440 ? -34.438 23.609 24.641 1 88.5 440 LYS A N 1
ATOM 3487 C CA . LYS A 1 440 ? -35.031 24.844 24.094 1 88.5 440 LYS A CA 1
ATOM 3488 C C . LYS A 1 440 ? -36.125 24.531 23.078 1 88.5 440 LYS A C 1
ATOM 3490 O O . LYS A 1 440 ? -37.125 25.219 23.031 1 88.5 440 LYS A O 1
ATOM 3495 N N . LYS A 1 441 ? -35.969 23.484 22.344 1 88.62 441 LYS A N 1
ATOM 3496 C CA . LYS A 1 441 ? -36.906 23.125 21.297 1 88.62 441 LYS A CA 1
ATOM 3497 C C . LYS A 1 441 ? -38 22.203 21.828 1 88.62 441 LYS A C 1
ATOM 3499 O O . LYS A 1 441 ? -38.906 21.828 21.094 1 88.62 441 LYS A O 1
ATOM 3504 N N . LYS A 1 442 ? -37.875 21.812 23.047 1 88.12 442 LYS A N 1
ATOM 3505 C CA . LYS A 1 442 ? -38.781 20.859 23.656 1 88.12 442 LYS A CA 1
ATOM 3506 C C . LYS A 1 442 ? -38.875 19.578 22.812 1 88.12 442 LYS A C 1
ATOM 3508 O O . LYS A 1 442 ? -39.969 19.094 22.531 1 88.12 442 LYS A O 1
ATOM 3513 N N . ASP A 1 443 ? -37.719 19.234 22.312 1 88.69 443 ASP A N 1
ATOM 3514 C CA . ASP A 1 443 ? -37.594 18.031 21.5 1 88.69 443 ASP A CA 1
ATOM 3515 C C . ASP A 1 443 ? -37.594 16.781 22.375 1 88.69 443 ASP A C 1
ATOM 3517 O O . ASP A 1 443 ? -37.062 16.766 23.484 1 88.69 443 ASP A O 1
ATOM 3521 N N . LYS A 1 444 ? -38.25 15.695 21.953 1 84.75 444 LYS A N 1
ATOM 3522 C CA . LYS A 1 444 ? -38.375 14.438 22.688 1 84.75 444 LYS A CA 1
ATOM 3523 C C . LYS A 1 444 ? -37 13.812 22.938 1 84.75 444 LYS A C 1
ATOM 3525 O O . LYS A 1 444 ? -36.844 13 23.859 1 84.75 444 LYS A O 1
ATOM 3530 N N . LYS A 1 445 ? -36.094 14.219 22.25 1 85.81 445 LYS A N 1
ATOM 3531 C CA . LYS A 1 445 ? -34.719 13.688 22.375 1 85.81 445 LYS A CA 1
ATOM 3532 C C . LYS A 1 445 ? -34.062 14.195 23.656 1 85.81 445 LYS A C 1
ATOM 3534 O O . LYS A 1 445 ? -33 13.711 24.031 1 85.81 445 LYS A O 1
ATOM 3539 N N . LEU A 1 446 ? -34.719 15.062 24.281 1 83.88 446 LEU A N 1
ATOM 3540 C CA . LEU A 1 446 ? -34.25 15.555 25.578 1 83.88 446 LEU A CA 1
ATOM 3541 C C . LEU A 1 446 ? -34.188 14.422 26.594 1 83.88 446 LEU A C 1
ATOM 3543 O O . LEU A 1 446 ? -33.438 14.508 27.578 1 83.88 446 LEU A O 1
ATOM 3547 N N . GLU A 1 447 ? -34.906 13.414 26.344 1 85.12 447 GLU A N 1
ATOM 3548 C CA . GLU A 1 447 ? -34.969 12.297 27.281 1 85.12 447 GLU A CA 1
ATOM 3549 C C . GLU A 1 447 ? -33.781 11.359 27.109 1 85.12 447 GLU A C 1
ATOM 3551 O O . GLU A 1 447 ? -33.531 10.508 27.953 1 85.12 447 GLU A O 1
ATOM 3556 N N . LEU A 1 448 ? -33.094 11.633 26.094 1 91.25 448 LEU A N 1
ATOM 3557 C CA . LEU A 1 448 ? -31.922 10.781 25.844 1 91.25 448 LEU A CA 1
ATOM 3558 C C . LEU A 1 448 ? -30.797 11.086 26.844 1 91.25 448 LEU A C 1
ATOM 3560 O O . LEU A 1 448 ? -30.609 12.234 27.234 1 91.25 448 LEU A O 1
ATOM 3564 N N . ASP A 1 449 ? -30.156 10.086 27.234 1 92.12 449 ASP A N 1
ATOM 3565 C CA . ASP A 1 449 ? -28.969 10.227 28.078 1 92.12 449 ASP A CA 1
ATOM 3566 C C . ASP A 1 449 ? -27.75 10.594 27.25 1 92.12 449 ASP A C 1
ATOM 3568 O O . ASP A 1 449 ? -27.422 9.914 26.281 1 92.12 449 ASP A O 1
ATOM 3572 N N . MET A 1 450 ? -27.125 11.703 27.656 1 94.25 450 MET A N 1
ATOM 3573 C CA . MET A 1 450 ? -26 12.195 26.859 1 94.25 450 MET A CA 1
ATOM 3574 C C . MET A 1 450 ? -24.766 12.359 27.734 1 94.25 450 MET A C 1
ATOM 3576 O O . MET A 1 450 ? -24.859 12.688 28.922 1 94.25 450 MET A O 1
ATOM 3580 N N . ALA A 1 451 ? -23.609 12.109 27.125 1 95.56 451 ALA A N 1
ATOM 3581 C CA . ALA A 1 451 ? -22.344 12.211 27.844 1 95.56 451 ALA A CA 1
ATOM 3582 C C . ALA A 1 451 ? -21.234 12.727 26.922 1 95.56 451 ALA A C 1
ATOM 3584 O O . ALA A 1 451 ? -21.422 12.828 25.719 1 95.56 451 ALA A O 1
ATOM 3585 N N . LEU A 1 452 ? -20.141 13.117 27.578 1 94.44 452 LEU A N 1
ATOM 3586 C CA . LEU A 1 452 ? -18.938 13.555 26.875 1 94.44 452 LEU A CA 1
ATOM 3587 C C . LEU A 1 452 ? -17.891 12.445 26.844 1 94.44 452 LEU A C 1
ATOM 3589 O O . LEU A 1 452 ? -17.734 11.703 27.828 1 94.44 452 LEU A O 1
ATOM 3593 N N . PRO A 1 453 ? -17.141 12.359 25.75 1 93.94 453 PRO A N 1
ATOM 3594 C CA . PRO A 1 453 ? -15.984 11.461 25.797 1 93.94 453 PRO A CA 1
ATOM 3595 C C . PRO A 1 453 ? -14.961 11.867 26.844 1 93.94 453 PRO A C 1
ATOM 3597 O O . PRO A 1 453 ? -14.742 13.062 27.078 1 93.94 453 PRO A O 1
ATOM 3600 N N . VAL A 1 454 ? -14.227 10.984 27.344 1 90.12 454 VAL A N 1
ATOM 3601 C CA . VAL A 1 454 ? -13.398 11.172 28.531 1 90.12 454 VAL A CA 1
ATOM 3602 C C . VAL A 1 454 ? -12.297 12.188 28.25 1 90.12 454 VAL A C 1
ATOM 3604 O O . VAL A 1 454 ? -12.008 13.055 29.078 1 90.12 454 VAL A O 1
ATOM 3607 N N . PHE A 1 455 ? -11.648 12.133 27.125 1 87.19 455 PHE A N 1
ATOM 3608 C CA . PHE A 1 455 ? -10.523 13.016 26.844 1 87.19 455 PHE A CA 1
ATOM 3609 C C . PHE A 1 455 ? -11 14.406 26.453 1 87.19 455 PHE A C 1
ATOM 3611 O O . PHE A 1 455 ? -10.328 15.398 26.719 1 87.19 455 PHE A O 1
ATOM 3618 N N . HIS A 1 456 ? -12.156 14.484 25.875 1 86.06 456 HIS A N 1
ATOM 3619 C CA . HIS A 1 456 ? -12.703 15.766 25.422 1 86.06 456 HIS A CA 1
ATOM 3620 C C . HIS A 1 456 ? -13.344 16.531 26.578 1 86.06 456 HIS A C 1
ATOM 3622 O O . HIS A 1 456 ? -13.484 17.75 26.5 1 86.06 456 HIS A O 1
ATOM 3628 N N . ALA A 1 457 ? -13.68 15.875 27.609 1 86.12 457 ALA A N 1
ATOM 3629 C CA . ALA A 1 457 ? -14.367 16.469 28.75 1 86.12 457 ALA A CA 1
ATOM 3630 C C . ALA A 1 457 ? -13.492 17.531 29.422 1 86.12 457 ALA A C 1
ATOM 3632 O O . ALA A 1 457 ? -14 18.531 29.922 1 86.12 457 ALA A O 1
ATOM 3633 N N . TYR A 1 458 ? -12.242 17.312 29.359 1 82.5 458 TYR A N 1
ATOM 3634 C CA . TYR A 1 458 ? -11.328 18.203 30.047 1 82.5 458 TYR A CA 1
ATOM 3635 C C . TYR A 1 458 ? -11.344 19.594 29.422 1 82.5 458 TYR A C 1
ATOM 3637 O O . TYR A 1 458 ? -10.938 20.578 30.047 1 82.5 458 TYR A O 1
ATOM 3645 N N . GLY A 1 459 ? -11.836 19.688 28.188 1 82.5 459 GLY A N 1
ATOM 3646 C CA . GLY A 1 459 ? -11.945 20.984 27.516 1 82.5 459 GLY A CA 1
ATOM 3647 C C . GLY A 1 459 ? -13.203 21.734 27.875 1 82.5 459 GLY A C 1
ATOM 3648 O O . GLY A 1 459 ? -13.375 22.891 27.484 1 82.5 459 GLY A O 1
ATOM 3649 N N . HIS A 1 460 ? -14.062 21.156 28.734 1 88.44 460 HIS A N 1
ATOM 3650 C CA . HIS A 1 460 ? -15.328 21.75 29.156 1 88.44 460 HIS A CA 1
ATOM 3651 C C . HIS A 1 460 ? -15.219 22.375 30.547 1 88.44 460 HIS A C 1
ATOM 3653 O O . HIS A 1 460 ? -14.234 22.141 31.25 1 88.44 460 HIS A O 1
ATOM 3659 N N . LYS A 1 461 ? -16.172 23.234 30.859 1 88.06 461 LYS A N 1
ATOM 3660 C CA . LYS A 1 461 ? -16.266 23.766 32.219 1 88.06 461 LYS A CA 1
ATOM 3661 C C . LYS A 1 461 ? -16.484 22.656 33.219 1 88.06 461 LYS A C 1
ATOM 3663 O O . LYS A 1 461 ? -17.031 21.609 32.906 1 88.06 461 LYS A O 1
ATOM 3668 N N . MET A 1 462 ? -16.109 22.922 34.406 1 87 462 MET A N 1
ATOM 3669 C CA . MET A 1 462 ? -16.156 21.906 35.469 1 87 462 MET A CA 1
ATOM 3670 C C . MET A 1 462 ? -17.578 21.406 35.656 1 87 462 MET A C 1
ATOM 3672 O O . MET A 1 462 ? -17.797 20.203 35.844 1 87 462 MET A O 1
ATOM 3676 N N . ALA A 1 463 ? -18.516 22.25 35.719 1 86.69 463 ALA A N 1
ATOM 3677 C CA . ALA A 1 463 ? -19.906 21.844 35.906 1 86.69 463 ALA A CA 1
ATOM 3678 C C . ALA A 1 463 ? -20.344 20.875 34.812 1 86.69 463 ALA A C 1
ATOM 3680 O O . ALA A 1 463 ? -21.031 19.891 35.094 1 86.69 463 ALA A O 1
ATOM 3681 N N . CYS A 1 464 ? -19.906 21.141 33.625 1 89 464 CYS A N 1
ATOM 3682 C CA . CYS A 1 464 ? -20.219 20.281 32.469 1 89 464 CYS A CA 1
ATOM 3683 C C . CYS A 1 464 ? -19.5 18.938 32.594 1 89 464 CYS A C 1
ATOM 3685 O O . CYS A 1 464 ? -20.062 17.906 32.219 1 89 464 CYS A O 1
ATOM 3687 N N . GLN A 1 465 ? -18.219 19 33.031 1 89.38 465 GLN A N 1
ATOM 3688 C CA . GLN A 1 465 ? -17.438 17.781 33.219 1 89.38 465 GLN A CA 1
ATOM 3689 C C . GLN A 1 465 ? -18.141 16.828 34.188 1 89.38 465 GLN A C 1
ATOM 3691 O O . GLN A 1 465 ? -18.125 15.609 33.969 1 89.38 465 GLN A O 1
ATOM 3696 N N . VAL A 1 466 ? -18.734 17.375 35.156 1 88.5 466 VAL A N 1
ATOM 3697 C CA . VAL A 1 466 ? -19.375 16.562 36.156 1 88.5 466 VAL A CA 1
ATOM 3698 C C . VAL A 1 466 ? -20.734 16.047 35.656 1 88.5 466 VAL A C 1
ATOM 3700 O O . VAL A 1 466 ? -21.031 14.859 35.75 1 88.5 466 VAL A O 1
ATOM 3703 N N . ALA A 1 467 ? -21.469 16.859 35.062 1 90.12 467 ALA A N 1
ATOM 3704 C CA . ALA A 1 467 ? -22.844 16.531 34.656 1 90.12 467 ALA A CA 1
ATOM 3705 C C . ALA A 1 467 ? -22.844 15.523 33.5 1 90.12 467 ALA A C 1
ATOM 3707 O O . ALA A 1 467 ? -23.75 14.688 33.406 1 90.12 467 ALA A O 1
ATOM 3708 N N . TYR A 1 468 ? -21.812 15.57 32.656 1 92.75 468 TYR A N 1
ATOM 3709 C CA . TYR A 1 468 ? -21.844 14.773 31.438 1 92.75 468 TYR A CA 1
ATOM 3710 C C . TYR A 1 468 ? -20.719 13.758 31.422 1 92.75 468 TYR A C 1
ATOM 3712 O O . TYR A 1 468 ? -20.375 13.219 30.359 1 92.75 468 TYR A O 1
ATOM 3720 N N . SER A 1 469 ? -20.109 13.453 32.531 1 90.81 469 SER A N 1
ATOM 3721 C CA . SER A 1 469 ? -18.984 12.516 32.594 1 90.81 469 SER A CA 1
ATOM 3722 C C . SER A 1 469 ? -19.469 11.078 32.438 1 90.81 469 SER A C 1
ATOM 3724 O O . SER A 1 469 ? -20.438 10.672 33.094 1 90.81 469 SER A O 1
ATOM 3726 N N . THR A 1 470 ? -18.766 10.344 31.625 1 90.88 470 THR A N 1
ATOM 3727 C CA . THR A 1 470 ? -19.078 8.93 31.453 1 90.88 470 THR A CA 1
ATOM 3728 C C . THR A 1 470 ? -18.734 8.148 32.719 1 90.88 470 THR A C 1
ATOM 3730 O O . THR A 1 470 ? -19.266 7.059 32.938 1 90.88 470 THR A O 1
ATOM 3733 N N . ARG A 1 471 ? -17.906 8.695 33.562 1 85.88 471 ARG A N 1
ATOM 3734 C CA . ARG A 1 471 ? -17.453 8 34.75 1 85.88 471 ARG A CA 1
ATOM 3735 C C . ARG A 1 471 ? -18.469 8.156 35.906 1 85.88 471 ARG A C 1
ATOM 3737 O O . ARG A 1 471 ? -18.5 7.34 36.812 1 85.88 471 ARG A O 1
ATOM 3744 N N . TRP A 1 472 ? -19.266 9.172 35.781 1 85.75 472 TRP A N 1
ATOM 3745 C CA . TRP A 1 472 ? -20.172 9.445 36.875 1 85.75 472 TRP A CA 1
ATOM 3746 C C . TRP A 1 472 ? -21.594 9.016 36.531 1 85.75 472 TRP A C 1
ATOM 3748 O O . TRP A 1 472 ? -22.438 8.844 37.406 1 85.75 472 TRP A O 1
ATOM 3758 N N . ARG A 1 473 ? -21.797 8.766 35.312 1 88.12 473 ARG A N 1
ATOM 3759 C CA . ARG A 1 473 ? -23.141 8.422 34.875 1 88.12 473 ARG A CA 1
ATOM 3760 C C . ARG A 1 473 ? -23.391 6.926 35 1 88.12 473 ARG A C 1
ATOM 3762 O O . ARG A 1 473 ? -22.5 6.113 34.75 1 88.12 473 ARG A O 1
ATOM 3769 N N . CYS A 1 474 ? -24.547 6.684 35.312 1 85.88 474 CYS A N 1
ATOM 3770 C CA . CYS A 1 474 ? -24.938 5.293 35.531 1 85.88 474 CYS A CA 1
ATOM 3771 C C . CYS A 1 474 ? -25.016 4.543 34.219 1 85.88 474 CYS A C 1
ATOM 3773 O O . CYS A 1 474 ? -25.516 5.07 33.219 1 85.88 474 CYS A O 1
ATOM 3775 N N . GLY A 1 475 ? -24.438 3.361 34.188 1 86.88 475 GLY A N 1
ATOM 3776 C CA . GLY A 1 475 ? -24.594 2.48 33.062 1 86.88 475 GLY A CA 1
ATOM 3777 C C . GLY A 1 475 ? -23.422 2.555 32.094 1 86.88 475 GLY A C 1
ATOM 3778 O O . GLY A 1 475 ? -23.234 1.645 31.281 1 86.88 475 GLY A O 1
ATOM 3779 N N . TYR A 1 476 ? -22.656 3.564 32.219 1 92.31 476 TYR A N 1
ATOM 3780 C CA . TYR A 1 476 ? -21.594 3.77 31.25 1 92.31 476 TYR A CA 1
ATOM 3781 C C . TYR A 1 476 ? -20.391 2.889 31.562 1 92.31 476 TYR A C 1
ATOM 3783 O O . TYR A 1 476 ? -19.609 2.549 30.672 1 92.31 476 TYR A O 1
ATOM 3791 N N . GLY A 1 477 ? -20.219 2.588 32.844 1 87.19 477 GLY A N 1
ATOM 3792 C CA . GLY A 1 477 ? -19.062 1.786 33.219 1 87.19 477 GLY A CA 1
ATOM 3793 C C . GLY A 1 477 ? -17.734 2.424 32.844 1 87.19 477 GLY A C 1
ATOM 3794 O O . GLY A 1 477 ? -17.5 3.6 33.125 1 87.19 477 GLY A O 1
ATOM 3795 N N . LEU A 1 478 ? -16.891 1.647 32.188 1 87.56 478 LEU A N 1
ATOM 3796 C CA . LEU A 1 478 ? -15.555 2.129 31.828 1 87.56 478 LEU A CA 1
ATOM 3797 C C . LEU A 1 478 ? -15.539 2.598 30.375 1 87.56 478 LEU A C 1
ATOM 3799 O O . LEU A 1 478 ? -14.469 2.721 29.766 1 87.56 478 LEU A O 1
ATOM 3803 N N . THR A 1 479 ? -16.734 2.871 29.859 1 90.81 479 THR A N 1
ATOM 3804 C CA . THR A 1 479 ? -16.812 3.387 28.5 1 90.81 479 THR A CA 1
ATOM 3805 C C . THR A 1 479 ? -16.094 4.727 28.375 1 90.81 479 THR A C 1
ATOM 3807 O O . THR A 1 479 ? -16.359 5.652 29.141 1 90.81 479 THR A O 1
ATOM 3810 N N . ASP A 1 480 ? -15.18 4.848 27.453 1 90.31 480 ASP A N 1
ATOM 3811 C CA . ASP A 1 480 ? -14.391 6.074 27.344 1 90.31 480 ASP A CA 1
ATOM 3812 C C . ASP A 1 480 ? -14.992 7.027 26.312 1 90.31 480 ASP A C 1
ATOM 3814 O O . ASP A 1 480 ? -14.711 8.227 26.328 1 90.31 480 ASP A O 1
ATOM 3818 N N . GLY A 1 481 ? -15.789 6.512 25.375 1 92.88 481 GLY A N 1
ATOM 3819 C CA . GLY A 1 481 ? -16.438 7.344 24.375 1 92.88 481 GLY A CA 1
ATOM 3820 C C . GLY A 1 481 ? -15.5 7.758 23.25 1 92.88 481 GLY A C 1
ATOM 3821 O O . GLY A 1 481 ? -15.812 8.664 22.484 1 92.88 481 GLY A O 1
ATOM 3822 N N . GLU A 1 482 ? -14.273 7.105 23.125 1 93.31 482 GLU A N 1
ATOM 3823 C CA . GLU A 1 482 ? -13.258 7.508 22.156 1 93.31 482 GLU A CA 1
ATOM 3824 C C . GLU A 1 482 ? -13.281 6.613 20.922 1 93.31 482 GLU A C 1
ATOM 3826 O O . GLU A 1 482 ? -12.328 6.59 20.156 1 93.31 482 GLU A O 1
ATOM 3831 N N . VAL A 1 483 ? -14.336 5.887 20.703 1 95.44 483 VAL A N 1
ATOM 3832 C CA . VAL A 1 483 ? -14.414 4.891 19.641 1 95.44 483 VAL A CA 1
ATOM 3833 C C . VAL A 1 483 ? -14.367 5.582 18.281 1 95.44 483 VAL A C 1
ATOM 3835 O O . VAL A 1 483 ? -13.797 5.047 17.328 1 95.44 483 VAL A O 1
ATOM 3838 N N . MET A 1 484 ? -14.914 6.789 18.219 1 96.88 484 MET A N 1
ATOM 3839 C CA . MET A 1 484 ? -14.914 7.484 16.938 1 96.88 484 MET A CA 1
ATOM 3840 C C . MET A 1 484 ? -13.5 7.871 16.516 1 96.88 484 MET A C 1
ATOM 3842 O O . MET A 1 484 ? -13.164 7.859 15.336 1 96.88 484 MET A O 1
ATOM 3846 N N . GLU A 1 485 ? -12.703 8.258 17.5 1 95.19 485 GLU A N 1
ATOM 3847 C CA . GLU A 1 485 ? -11.312 8.594 17.203 1 95.19 485 GLU A CA 1
ATOM 3848 C C . GLU A 1 485 ? -10.578 7.418 16.578 1 95.19 485 GLU A C 1
ATOM 3850 O O . GLU A 1 485 ? -9.789 7.594 15.641 1 95.19 485 GLU A O 1
ATOM 3855 N N . ARG A 1 486 ? -10.844 6.289 17.109 1 94.81 486 ARG A N 1
ATOM 3856 C CA . ARG A 1 486 ? -10.219 5.082 16.578 1 94.81 486 ARG A CA 1
ATOM 3857 C C . ARG A 1 486 ? -10.727 4.777 15.172 1 94.81 486 ARG A C 1
ATOM 3859 O O . ARG A 1 486 ? -9.938 4.43 14.289 1 94.81 486 ARG A O 1
ATOM 3866 N N . LEU A 1 487 ? -11.953 4.895 14.945 1 97.44 487 LEU A N 1
ATOM 3867 C CA . LEU A 1 487 ? -12.531 4.68 13.625 1 97.44 487 LEU A CA 1
ATOM 3868 C C . LEU A 1 487 ? -12.008 5.707 12.625 1 97.44 487 LEU A C 1
ATOM 3870 O O . LEU A 1 487 ? -11.672 5.363 11.492 1 97.44 487 LEU A O 1
ATOM 3874 N N . TRP A 1 488 ? -11.953 6.98 13.07 1 97.5 488 TRP A N 1
ATOM 3875 C CA . TRP A 1 488 ? -11.469 8.047 12.203 1 97.5 488 TRP A CA 1
ATOM 3876 C C . TRP A 1 488 ? -10 7.832 11.836 1 97.5 488 TRP A C 1
ATOM 3878 O O . TRP A 1 488 ? -9.578 8.148 10.727 1 97.5 488 TRP A O 1
ATOM 3888 N N . SER A 1 489 ? -9.234 7.324 12.812 1 94.94 489 SER A N 1
ATOM 3889 C CA . SER A 1 489 ? -7.84 7.027 12.508 1 94.94 489 SER A CA 1
ATOM 3890 C C . SER A 1 489 ? -7.719 6.102 11.305 1 94.94 489 SER A C 1
ATOM 3892 O O . SER A 1 489 ? -6.797 6.242 10.5 1 94.94 489 SER A O 1
ATOM 3894 N N . TYR A 1 490 ? -8.578 5.23 11.18 1 96.12 490 TYR A N 1
ATOM 3895 C CA . TYR A 1 490 ? -8.609 4.305 10.055 1 96.12 490 TYR A CA 1
ATOM 3896 C C . TYR A 1 490 ? -9.164 4.984 8.805 1 96.12 490 TYR A C 1
ATOM 3898 O O . TYR A 1 490 ? -8.555 4.93 7.738 1 96.12 490 TYR A O 1
ATOM 3906 N N . LEU A 1 491 ? -10.234 5.695 8.914 1 97.69 491 LEU A N 1
ATOM 3907 C CA . LEU A 1 491 ? -10.984 6.203 7.762 1 97.69 491 LEU A CA 1
ATOM 3908 C C . LEU A 1 491 ? -10.281 7.418 7.156 1 97.69 491 LEU A C 1
ATOM 3910 O O . LEU A 1 491 ? -10.359 7.645 5.945 1 97.69 491 LEU A O 1
ATOM 3914 N N . ARG A 1 492 ? -9.641 8.148 7.957 1 96 492 ARG A N 1
ATOM 3915 C CA . ARG A 1 492 ? -8.984 9.367 7.496 1 96 492 ARG A CA 1
ATOM 3916 C C . ARG A 1 492 ? -7.906 9.055 6.461 1 96 492 ARG A C 1
ATOM 3918 O O . ARG A 1 492 ? -7.578 9.891 5.621 1 96 492 ARG A O 1
ATOM 3925 N N . ARG A 1 493 ? -7.406 7.91 6.492 1 94.31 493 ARG A N 1
ATOM 3926 C CA . ARG A 1 493 ? -6.332 7.508 5.59 1 94.31 493 ARG A CA 1
ATOM 3927 C C . ARG A 1 493 ? -6.832 7.414 4.152 1 94.31 493 ARG A C 1
ATOM 3929 O O . ARG A 1 493 ? -6.035 7.395 3.213 1 94.31 493 ARG A O 1
ATOM 3936 N N . PHE A 1 494 ? -8.086 7.402 3.953 1 97.19 494 PHE A N 1
ATOM 3937 C CA . PHE A 1 494 ? -8.672 7.344 2.617 1 97.19 494 PHE A CA 1
ATOM 3938 C C . PHE A 1 494 ? -8.836 8.742 2.035 1 97.19 494 PHE A C 1
ATOM 3940 O O . PHE A 1 494 ? -9.211 8.891 0.872 1 97.19 494 PHE A O 1
ATOM 3947 N N . SER A 1 495 ? -8.516 9.766 2.785 1 96.06 495 SER A N 1
ATOM 3948 C CA . SER A 1 495 ? -8.781 11.148 2.393 1 96.06 495 SER A CA 1
ATOM 3949 C C . SER A 1 495 ? -8.125 11.477 1.058 1 96.06 495 SER A C 1
ATOM 3951 O O . SER A 1 495 ? -8.75 12.078 0.182 1 96.06 495 SER A O 1
ATOM 3953 N N . SER A 1 496 ? -6.895 11.031 0.902 1 92.06 496 SER A N 1
ATOM 3954 C CA . SER A 1 496 ? -6.156 11.367 -0.31 1 92.06 496 SER A CA 1
ATOM 3955 C C . SER A 1 496 ? -6.766 10.695 -1.535 1 92.06 496 SER A C 1
ATOM 3957 O O . SER A 1 496 ? -6.609 11.18 -2.658 1 92.06 496 SER A O 1
ATOM 3959 N N . ILE A 1 497 ? -7.473 9.656 -1.352 1 95.25 497 ILE A N 1
ATOM 3960 C CA . ILE A 1 497 ? -8.078 8.906 -2.445 1 95.25 497 ILE A CA 1
ATOM 3961 C C . ILE A 1 497 ? -9.484 9.422 -2.717 1 95.25 497 ILE A C 1
ATOM 3963 O O . ILE A 1 497 ? -9.836 9.719 -3.863 1 95.25 497 ILE A O 1
ATOM 3967 N N . THR A 1 498 ? -10.258 9.688 -1.709 1 96.62 498 THR A N 1
ATOM 3968 C CA . THR A 1 498 ? -11.688 9.977 -1.838 1 96.62 498 THR A CA 1
ATOM 3969 C C . THR A 1 498 ? -11.914 11.43 -2.219 1 96.62 498 THR A C 1
ATOM 3971 O O . THR A 1 498 ? -12.961 11.781 -2.779 1 96.62 498 THR A O 1
ATOM 3974 N N . LYS A 1 499 ? -10.969 12.289 -1.963 1 95.81 499 LYS A N 1
ATOM 3975 C CA . LYS A 1 499 ? -11.125 13.719 -2.246 1 95.81 499 LYS A CA 1
ATOM 3976 C C . LYS A 1 499 ? -11.281 13.969 -3.744 1 95.81 499 LYS A C 1
ATOM 3978 O O . LYS A 1 499 ? -11.859 14.969 -4.156 1 95.81 499 LYS A O 1
ATOM 3983 N N . GLU A 1 500 ? -10.781 12.984 -4.535 1 92.88 500 GLU A N 1
ATOM 3984 C CA . GLU A 1 500 ? -10.758 13.148 -5.988 1 92.88 500 GLU A CA 1
ATOM 3985 C C . GLU A 1 500 ? -11.797 12.25 -6.656 1 92.88 500 GLU A C 1
ATOM 3987 O O . GLU A 1 500 ? -11.82 12.133 -7.883 1 92.88 500 GLU A O 1
ATOM 3992 N N . MET A 1 501 ? -12.68 11.672 -5.922 1 94.94 501 MET A N 1
ATOM 3993 C CA . MET A 1 501 ? -13.648 10.719 -6.461 1 94.94 501 MET A CA 1
ATOM 3994 C C . MET A 1 501 ? -15 11.391 -6.68 1 94.94 501 MET A C 1
ATOM 3996 O O . MET A 1 501 ? -15.297 12.414 -6.059 1 94.94 501 MET A O 1
ATOM 4000 N N . THR A 1 502 ? -15.773 10.82 -7.582 1 94.19 502 THR A N 1
ATOM 4001 C CA . THR A 1 502 ? -17.172 11.219 -7.684 1 94.19 502 THR A CA 1
ATOM 4002 C C . THR A 1 502 ? -17.922 10.906 -6.387 1 94.19 502 THR A C 1
ATOM 4004 O O . THR A 1 502 ? -17.469 10.078 -5.59 1 94.19 502 THR A O 1
ATOM 4007 N N . PRO A 1 503 ? -19.062 11.57 -6.176 1 94.5 503 PRO A N 1
ATOM 4008 C CA . PRO A 1 503 ? -19.797 11.328 -4.938 1 94.5 503 PRO A CA 1
ATOM 4009 C C . PRO A 1 503 ? -20.172 9.859 -4.75 1 94.5 503 PRO A C 1
ATOM 4011 O O . PRO A 1 503 ? -20 9.305 -3.66 1 94.5 503 PRO A O 1
ATOM 4014 N N . ALA A 1 504 ? -20.641 9.219 -5.777 1 94.38 504 ALA A N 1
ATOM 4015 C CA . ALA A 1 504 ? -21.078 7.828 -5.684 1 94.38 504 ALA A CA 1
ATOM 4016 C C . ALA A 1 504 ? -19.891 6.902 -5.395 1 94.38 504 ALA A C 1
ATOM 4018 O O . ALA A 1 504 ? -19.984 6.027 -4.531 1 94.38 504 ALA A O 1
ATOM 4019 N N . HIS A 1 505 ? -18.812 7.082 -6.078 1 95.31 505 HIS A N 1
ATOM 4020 C CA . HIS A 1 505 ? -17.625 6.254 -5.883 1 95.31 505 HIS A CA 1
ATOM 4021 C C . HIS A 1 505 ? -17.047 6.441 -4.48 1 95.31 505 HIS A C 1
ATOM 4023 O O . HIS A 1 505 ? -16.594 5.477 -3.859 1 95.31 505 HIS A O 1
ATOM 4029 N N . ARG A 1 506 ? -17.031 7.711 -4.078 1 96.81 506 ARG A N 1
ATOM 4030 C CA . ARG A 1 506 ? -16.562 8.039 -2.742 1 96.81 506 ARG A CA 1
ATOM 4031 C C . ARG A 1 506 ? -17.391 7.332 -1.673 1 96.81 506 ARG A C 1
ATOM 4033 O O . ARG A 1 506 ? -16.828 6.723 -0.754 1 96.81 506 ARG A O 1
ATOM 4040 N N . GLU A 1 507 ? -18.672 7.367 -1.809 1 96.94 507 GLU A N 1
ATOM 4041 C CA . GLU A 1 507 ? -19.562 6.734 -0.842 1 96.94 507 GLU A CA 1
ATOM 4042 C C . GLU A 1 507 ? -19.391 5.219 -0.841 1 96.94 507 GLU A C 1
ATOM 4044 O O . GLU A 1 507 ? -19.391 4.59 0.219 1 96.94 507 GLU A O 1
ATOM 4049 N N . ASP A 1 508 ? -19.234 4.684 -1.994 1 97.31 508 ASP A N 1
ATOM 4050 C CA . ASP A 1 508 ? -19.047 3.242 -2.1 1 97.31 508 ASP A CA 1
ATOM 4051 C C . ASP A 1 508 ? -17.75 2.812 -1.418 1 97.31 508 ASP A C 1
ATOM 4053 O O . ASP A 1 508 ? -17.719 1.827 -0.678 1 97.31 508 ASP A O 1
ATOM 4057 N N . LEU A 1 509 ? -16.703 3.549 -1.662 1 97.94 509 LEU A N 1
ATOM 4058 C CA . LEU A 1 509 ? -15.414 3.184 -1.074 1 97.94 509 LEU A CA 1
ATOM 4059 C C . LEU A 1 509 ? -15.453 3.324 0.444 1 97.94 509 LEU A C 1
ATOM 4061 O O . LEU A 1 509 ? -14.977 2.445 1.166 1 97.94 509 LEU A O 1
ATOM 4065 N N . LEU A 1 510 ? -15.992 4.398 0.898 1 98.06 510 LEU A N 1
ATOM 4066 C CA . LEU A 1 510 ? -16.078 4.602 2.34 1 98.06 510 LEU A CA 1
ATOM 4067 C C . LEU A 1 510 ? -16.953 3.541 2.988 1 98.06 510 LEU A C 1
ATOM 4069 O O . LEU A 1 510 ? -16.672 3.074 4.094 1 98.06 510 LEU A O 1
ATOM 4073 N N . THR A 1 511 ? -18 3.209 2.277 1 97.19 511 THR A N 1
ATOM 4074 C CA . THR A 1 511 ? -18.844 2.129 2.775 1 97.19 511 THR A CA 1
ATOM 4075 C C . THR A 1 511 ? -18.078 0.814 2.82 1 97.19 511 THR A C 1
ATOM 4077 O O . THR A 1 511 ? -18.141 0.084 3.812 1 97.19 511 THR A O 1
ATOM 4080 N N . ASP A 1 512 ? -17.328 0.512 1.785 1 97.12 512 ASP A N 1
ATOM 4081 C CA . ASP A 1 512 ? -16.484 -0.677 1.782 1 97.12 512 ASP A CA 1
ATOM 4082 C C . ASP A 1 512 ? -15.516 -0.668 2.967 1 97.12 512 ASP A C 1
ATOM 4084 O O . ASP A 1 512 ? -15.297 -1.7 3.604 1 97.12 512 ASP A O 1
ATOM 4088 N N . ALA A 1 513 ? -14.953 0.47 3.18 1 97.81 513 ALA A N 1
ATOM 4089 C CA . ALA A 1 513 ? -14 0.621 4.273 1 97.81 513 ALA A CA 1
ATOM 4090 C C . ALA A 1 513 ? -14.664 0.37 5.621 1 97.81 513 ALA A C 1
ATOM 4092 O O . ALA A 1 513 ? -14.109 -0.323 6.477 1 97.81 513 ALA A O 1
ATOM 4093 N N . LEU A 1 514 ? -15.828 0.89 5.789 1 97.25 514 LEU A N 1
ATOM 4094 C CA . LEU A 1 514 ? -16.562 0.726 7.039 1 97.25 514 LEU A CA 1
ATOM 4095 C C . LEU A 1 514 ? -16.969 -0.728 7.238 1 97.25 514 LEU A C 1
ATOM 4097 O O . LEU A 1 514 ? -16.906 -1.248 8.352 1 97.25 514 LEU A O 1
ATOM 4101 N N . LEU A 1 515 ? -17.375 -1.323 6.156 1 95 515 LEU A N 1
ATOM 4102 C CA . LEU A 1 515 ? -17.719 -2.74 6.219 1 95 515 LEU A CA 1
ATOM 4103 C C . LEU A 1 515 ? -16.5 -3.578 6.582 1 95 515 LEU A C 1
ATOM 4105 O O . LEU A 1 515 ? -16.594 -4.492 7.406 1 95 515 LEU A O 1
ATOM 4109 N N . HIS A 1 516 ? -15.445 -3.268 5.988 1 95.38 516 HIS A N 1
ATOM 4110 C CA . HIS A 1 516 ? -14.203 -3.963 6.301 1 95.38 516 HIS A CA 1
ATOM 4111 C C . HIS A 1 516 ? -13.812 -3.771 7.762 1 95.38 516 HIS A C 1
ATOM 4113 O O . HIS A 1 516 ? -13.43 -4.73 8.438 1 95.38 516 HIS A O 1
ATOM 4119 N N . TYR A 1 517 ? -13.914 -2.541 8.211 1 95.81 517 TYR A N 1
ATOM 4120 C CA . TYR A 1 517 ? -13.625 -2.219 9.609 1 95.81 517 TYR A CA 1
ATOM 4121 C C . TYR A 1 517 ? -14.516 -3.025 10.547 1 95.81 517 TYR A C 1
ATOM 4123 O O . TYR A 1 517 ? -14.039 -3.561 11.555 1 95.81 517 TYR A O 1
ATOM 4131 N N . SER A 1 518 ? -15.75 -3.146 10.195 1 94.12 518 SER A N 1
ATOM 4132 C CA . SER A 1 518 ? -16.719 -3.906 10.984 1 94.12 518 SER A CA 1
ATOM 4133 C C . SER A 1 518 ? -16.344 -5.383 11.047 1 94.12 518 SER A C 1
ATOM 4135 O O . SER A 1 518 ? -16.438 -6.012 12.102 1 94.12 518 SER A O 1
ATOM 4137 N N . ARG A 1 519 ? -15.922 -5.871 9.969 1 90.75 519 ARG A N 1
ATOM 4138 C CA . ARG A 1 519 ? -15.523 -7.277 9.922 1 90.75 519 ARG A CA 1
ATOM 4139 C C . ARG A 1 519 ? -14.305 -7.531 10.797 1 90.75 519 ARG A C 1
ATOM 4141 O O . ARG A 1 519 ? -14.211 -8.57 11.461 1 90.75 519 ARG A O 1
ATOM 4148 N N . ARG A 1 520 ? -13.414 -6.617 10.758 1 89.75 520 ARG A N 1
ATOM 4149 C CA . ARG A 1 520 ? -12.242 -6.723 11.617 1 89.75 520 ARG A CA 1
ATOM 4150 C C . ARG A 1 520 ? -12.633 -6.699 13.086 1 89.75 520 ARG A C 1
ATOM 4152 O O . ARG A 1 520 ? -12.117 -7.48 13.883 1 89.75 520 ARG A O 1
ATOM 4159 N N . LYS A 1 521 ? -13.531 -5.84 13.406 1 91.44 521 LYS A N 1
ATOM 4160 C CA . LYS A 1 521 ? -14.008 -5.73 14.781 1 91.44 521 LYS A CA 1
ATOM 4161 C C . LYS A 1 521 ? -14.734 -7.004 15.211 1 91.44 521 LYS A C 1
ATOM 4163 O O . LYS A 1 521 ? -14.586 -7.449 16.359 1 91.44 521 LYS A O 1
ATOM 4168 N N . ARG A 1 522 ? -15.43 -7.492 14.336 1 90.62 522 ARG A N 1
ATOM 4169 C CA . ARG A 1 522 ? -16.172 -8.719 14.633 1 90.62 522 ARG A CA 1
ATOM 4170 C C . ARG A 1 522 ? -15.211 -9.875 14.914 1 90.62 522 ARG A C 1
ATOM 4172 O O . ARG A 1 522 ? -15.43 -10.656 15.836 1 90.62 522 ARG A O 1
ATOM 4179 N N . ALA A 1 523 ? -14.234 -9.938 14.141 1 85.12 523 ALA A N 1
ATOM 4180 C CA . ALA A 1 523 ? -13.25 -11.008 14.297 1 85.12 523 ALA A CA 1
ATOM 4181 C C . ALA A 1 523 ? -12.523 -10.891 15.633 1 85.12 523 ALA A C 1
ATOM 4183 O O . ALA A 1 523 ? -12.133 -11.898 16.219 1 85.12 523 ALA A O 1
ATOM 4184 N N . ASP A 1 524 ? -12.43 -9.688 16.156 1 86.19 524 ASP A N 1
ATOM 4185 C CA . ASP A 1 524 ? -11.609 -9.438 17.344 1 86.19 524 ASP A CA 1
ATOM 4186 C C . ASP A 1 524 ? -12.477 -9.227 18.578 1 86.19 524 ASP A C 1
ATOM 4188 O O . ASP A 1 524 ? -11.961 -9.047 19.688 1 86.19 524 ASP A O 1
ATOM 4192 N N . ILE A 1 525 ? -13.727 -9.25 18.438 1 89 525 ILE A N 1
ATOM 4193 C CA . ILE A 1 525 ? -14.625 -8.797 19.5 1 89 525 ILE A CA 1
ATOM 4194 C C . ILE A 1 525 ? -14.492 -9.719 20.703 1 89 525 ILE A C 1
ATOM 4196 O O . ILE A 1 525 ? -14.547 -9.258 21.859 1 89 525 ILE A O 1
ATOM 4200 N N . GLY A 1 526 ? -14.266 -11.023 20.469 1 87.38 526 GLY A N 1
ATOM 4201 C CA . GLY A 1 526 ? -14.086 -11.938 21.578 1 87.38 526 GLY A CA 1
ATOM 4202 C C . GLY A 1 526 ? -12.867 -11.609 22.422 1 87.38 526 GLY A C 1
ATOM 4203 O O . GLY A 1 526 ? -12.977 -11.469 23.656 1 87.38 526 GLY A O 1
ATOM 4204 N N . SER A 1 527 ? -11.812 -11.422 21.812 1 85.81 527 SER A N 1
ATOM 4205 C CA . SER A 1 527 ? -10.586 -11.086 22.516 1 85.81 527 SER A CA 1
ATOM 4206 C C . SER A 1 527 ? -10.68 -9.719 23.172 1 85.81 527 SER A C 1
ATOM 4208 O O . SER A 1 527 ? -10.18 -9.516 24.281 1 85.81 527 SER A O 1
ATOM 4210 N N . SER A 1 528 ? -11.367 -8.836 22.562 1 87.31 528 SER A N 1
ATOM 4211 C CA . SER A 1 528 ? -11.516 -7.484 23.078 1 87.31 528 SER A CA 1
ATOM 4212 C C . SER A 1 528 ? -12.359 -7.473 24.344 1 87.31 528 SER A C 1
ATOM 4214 O O . SER A 1 528 ? -12.055 -6.742 25.297 1 87.31 528 SER A O 1
ATOM 4216 N N . LEU A 1 529 ? -13.312 -8.273 24.375 1 89.31 529 LEU A N 1
ATOM 4217 C CA . LEU A 1 529 ? -14.188 -8.328 25.547 1 89.31 529 LEU A CA 1
ATOM 4218 C C . LEU A 1 529 ? -13.469 -8.938 26.734 1 89.31 529 LEU A C 1
ATOM 4220 O O . LEU A 1 529 ? -13.664 -8.508 27.875 1 89.31 529 LEU A O 1
ATOM 4224 N N . VAL A 1 530 ? -12.617 -9.859 26.406 1 89.75 530 VAL A N 1
ATOM 4225 C CA . VAL A 1 530 ? -11.836 -10.469 27.484 1 89.75 530 VAL A CA 1
ATOM 4226 C C . VAL A 1 530 ? -10.875 -9.438 28.078 1 89.75 530 VAL A C 1
ATOM 4228 O O . VAL A 1 530 ? -10.75 -9.336 29.297 1 89.75 530 VAL A O 1
ATOM 4231 N N . LEU A 1 531 ? -10.297 -8.703 27.25 1 88.5 531 LEU A N 1
ATOM 4232 C CA . LEU A 1 531 ? -9.367 -7.672 27.703 1 88.5 531 LEU A CA 1
ATOM 4233 C C . LEU A 1 531 ? -10.094 -6.605 28.516 1 88.5 531 LEU A C 1
ATOM 4235 O O . LEU A 1 531 ? -9.57 -6.121 29.516 1 88.5 531 LEU A O 1
ATOM 4239 N N . LEU A 1 532 ? -11.289 -6.273 28.156 1 87.38 532 LEU A N 1
ATOM 4240 C CA . LEU A 1 532 ? -12.086 -5.281 28.859 1 87.38 532 LEU A CA 1
ATOM 4241 C C . LEU A 1 532 ? -12.5 -5.801 30.234 1 87.38 532 LEU A C 1
ATOM 4243 O O . LEU A 1 532 ? -12.523 -5.047 31.219 1 87.38 532 LEU A O 1
ATOM 4247 N N . MET A 1 533 ? -12.789 -7.023 30.281 1 90.5 533 MET A N 1
ATOM 4248 C CA . MET A 1 533 ? -13.148 -7.637 31.547 1 90.5 533 MET A CA 1
ATOM 4249 C C . MET A 1 533 ? -11.969 -7.641 32.5 1 90.5 533 MET A C 1
ATOM 4251 O O . MET A 1 533 ? -12.125 -7.312 33.688 1 90.5 533 MET A O 1
ATOM 4255 N N . ASP A 1 534 ? -10.867 -7.992 31.953 1 90.88 534 ASP A N 1
ATOM 4256 C CA . ASP A 1 534 ? -9.664 -7.992 32.781 1 90.88 534 ASP A CA 1
ATOM 4257 C C . ASP A 1 534 ? -9.367 -6.598 33.312 1 90.88 534 ASP A C 1
ATOM 4259 O O . ASP A 1 534 ? -8.977 -6.445 34.469 1 90.88 534 ASP A O 1
ATOM 4263 N N . ARG A 1 535 ? -9.555 -5.703 32.531 1 89.56 535 ARG A N 1
ATOM 4264 C CA . ARG A 1 535 ? -9.336 -4.32 32.938 1 89.56 535 ARG A CA 1
ATOM 4265 C C . ARG A 1 535 ? -10.344 -3.906 34 1 89.56 535 ARG A C 1
ATOM 4267 O O . ARG A 1 535 ? -9.984 -3.209 34.969 1 89.56 535 ARG A O 1
ATOM 4274 N N . ALA A 1 536 ? -11.562 -4.293 33.844 1 89.62 536 ALA A N 1
ATOM 4275 C CA . ALA A 1 536 ? -12.617 -3.957 34.812 1 89.62 536 ALA A CA 1
ATOM 4276 C C . ALA A 1 536 ? -12.312 -4.551 36.188 1 89.62 536 ALA A C 1
ATOM 4278 O O . ALA A 1 536 ? -12.516 -3.896 37.219 1 89.62 536 ALA A O 1
ATOM 4279 N N . VAL A 1 537 ? -11.797 -5.699 36.062 1 91.94 537 VAL A N 1
ATOM 4280 C CA . VAL A 1 537 ? -11.461 -6.375 37.312 1 91.94 537 VAL A CA 1
ATOM 4281 C C . VAL A 1 537 ? -10.305 -5.645 38 1 91.94 537 VAL A C 1
ATOM 4283 O O . VAL A 1 537 ? -10.344 -5.406 39.219 1 91.94 537 VAL A O 1
ATOM 4286 N N . ARG A 1 538 ? -9.367 -5.301 37.25 1 91.69 538 ARG A N 1
ATOM 4287 C CA . ARG A 1 538 ? -8.211 -4.598 37.812 1 91.69 538 ARG A CA 1
ATOM 4288 C C . ARG A 1 538 ? -8.617 -3.246 38.375 1 91.69 538 ARG A C 1
ATOM 4290 O O . ARG A 1 538 ? -8.156 -2.861 39.469 1 91.69 538 ARG A O 1
ATOM 4297 N N . VAL A 1 539 ? -9.453 -2.514 37.688 1 90.06 539 VAL A N 1
ATOM 4298 C CA . VAL A 1 539 ? -9.898 -1.196 38.125 1 90.06 539 VAL A CA 1
ATOM 4299 C C . VAL A 1 539 ? -10.711 -1.326 39.406 1 90.06 539 VAL A C 1
ATOM 4301 O O . VAL A 1 539 ? -10.594 -0.489 40.312 1 90.06 539 VAL A O 1
ATOM 4304 N N . LYS A 1 540 ? -11.469 -2.365 39.5 1 90 540 LYS A N 1
ATOM 4305 C CA . LYS A 1 540 ? -12.25 -2.617 40.719 1 90 540 LYS A CA 1
ATOM 4306 C C . LYS A 1 540 ? -11.328 -2.859 41.906 1 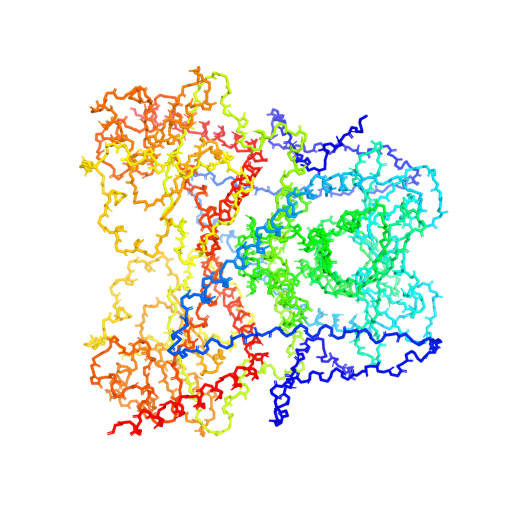90 540 LYS A C 1
ATOM 4308 O O . LYS A 1 540 ? -11.547 -2.299 42.969 1 90 540 LYS A O 1
ATOM 4313 N N . GLU A 1 541 ? -10.367 -3.609 41.594 1 90.5 541 GLU A N 1
ATOM 4314 C CA . GLU A 1 541 ? -9.422 -3.936 42.656 1 90.5 541 GLU A CA 1
ATOM 4315 C C . GLU A 1 541 ? -8.648 -2.699 43.094 1 90.5 541 GLU A C 1
ATOM 4317 O O . GLU A 1 541 ? -8.516 -2.441 44.281 1 90.5 541 GLU A O 1
ATOM 4322 N N . ASP A 1 542 ? -8.18 -2.014 42.156 1 89.44 542 ASP A N 1
ATOM 4323 C CA . ASP A 1 542 ? -7.41 -0.81 42.438 1 89.44 542 ASP A CA 1
ATOM 4324 C C . ASP A 1 542 ? -8.266 0.229 43.156 1 89.44 542 ASP A C 1
ATOM 4326 O O . ASP A 1 542 ? -7.793 0.899 44.094 1 89.44 542 ASP A O 1
ATOM 4330 N N . SER A 1 543 ? -9.508 0.376 42.812 1 87.25 543 SER A N 1
ATOM 4331 C CA . SER A 1 543 ? -10.414 1.344 43.406 1 87.25 543 SER A CA 1
ATOM 4332 C C . SER A 1 543 ? -10.773 0.951 44.844 1 87.25 543 SER A C 1
ATOM 4334 O O . SER A 1 543 ? -10.883 1.811 45.719 1 87.25 543 SER A O 1
ATOM 4336 N N . SER A 1 544 ? -10.938 -0.313 45 1 90.44 544 SER A N 1
ATOM 4337 C CA . SER A 1 544 ? -11.234 -0.805 46.344 1 90.44 544 SER A CA 1
ATOM 4338 C C . SER A 1 544 ? -10.07 -0.538 47.281 1 90.44 544 SER A C 1
ATOM 4340 O O . SER A 1 544 ? -10.281 -0.122 48.438 1 90.44 544 SER A O 1
ATOM 4342 N N . LYS A 1 545 ? -8.961 -0.739 46.75 1 90.06 545 LYS A N 1
ATOM 4343 C CA . LYS A 1 545 ? -7.766 -0.479 47.562 1 90.06 545 LYS A CA 1
ATOM 4344 C C . LYS A 1 545 ? -7.648 1.004 47.875 1 90.06 545 LYS A C 1
ATOM 4346 O O . LYS A 1 545 ? -7.316 1.36 49.031 1 90.06 545 LYS A O 1
ATOM 4351 N N . ALA A 1 546 ? -7.883 1.816 46.969 1 88.94 546 ALA A N 1
ATOM 4352 C CA . ALA A 1 546 ? -7.805 3.26 47.188 1 88.94 546 ALA A CA 1
ATOM 4353 C C . ALA A 1 546 ? -8.844 3.729 48.188 1 88.94 546 ALA A C 1
ATOM 4355 O O . ALA A 1 546 ? -8.562 4.605 49 1 88.94 546 ALA A O 1
ATOM 4356 N N . LEU A 1 547 ? -9.984 3.176 48.188 1 89.38 547 LEU A N 1
ATOM 4357 C CA . LEU A 1 547 ? -11.055 3.516 49.094 1 89.38 547 LEU A CA 1
ATOM 4358 C C . LEU A 1 547 ? -10.711 3.082 50.531 1 89.38 547 LEU A C 1
ATOM 4360 O O . LEU A 1 547 ? -11 3.799 51.5 1 89.38 547 LEU A O 1
ATOM 4364 N N . GLU A 1 548 ? -10.086 1.982 50.531 1 89.31 548 GLU A N 1
ATOM 4365 C CA . GLU A 1 548 ? -9.672 1.481 51.844 1 89.31 548 GLU A CA 1
ATOM 4366 C C . GLU A 1 548 ? -8.586 2.369 52.438 1 89.31 548 GLU A C 1
ATOM 4368 O O . GLU A 1 548 ? -8.57 2.58 53.656 1 89.31 548 GLU A O 1
ATOM 4373 N N . GLU A 1 549 ? -7.848 2.924 51.625 1 88.19 549 GLU A N 1
ATOM 4374 C CA . GLU A 1 549 ? -6.754 3.773 52.094 1 88.19 549 GLU A CA 1
ATOM 4375 C C . GLU A 1 549 ? -7.273 5.125 52.562 1 88.19 549 GLU A C 1
ATOM 4377 O O . GLU A 1 549 ? -6.625 5.789 53.375 1 88.19 549 GLU A O 1
ATOM 4382 N N . ILE A 1 550 ? -8.367 5.617 52.188 1 81.56 550 ILE A N 1
ATOM 4383 C CA . ILE A 1 550 ? -8.969 6.867 52.625 1 81.56 550 ILE A CA 1
ATOM 4384 C C . ILE A 1 550 ? -9.789 6.625 53.875 1 81.56 550 ILE A C 1
ATOM 4386 O O . ILE A 1 550 ? -9.797 7.453 54.812 1 81.56 550 ILE A O 1
ATOM 4390 N N . MET B 1 1 ? 37.094 -16.828 -14.312 1 20.75 1 MET B N 1
ATOM 4391 C CA . MET B 1 1 ? 36.312 -15.852 -13.531 1 20.75 1 MET B CA 1
ATOM 4392 C C . MET B 1 1 ? 34.906 -15.672 -14.109 1 20.75 1 MET B C 1
ATOM 4394 O O . MET B 1 1 ? 34.75 -15.406 -15.305 1 20.75 1 MET B O 1
ATOM 4398 N N . PRO B 1 2 ? 33.969 -16.391 -13.617 1 21.45 2 PRO B N 1
ATOM 4399 C CA . PRO B 1 2 ? 32.688 -16.438 -14.32 1 21.45 2 PRO B CA 1
ATOM 4400 C C . PRO B 1 2 ? 32.062 -15.062 -14.562 1 21.45 2 PRO B C 1
ATOM 4402 O O . PRO B 1 2 ? 32.25 -14.156 -13.742 1 21.45 2 PRO B O 1
ATOM 4405 N N . LYS B 1 3 ? 31.922 -14.586 -15.852 1 24.88 3 LYS B N 1
ATOM 4406 C CA . LYS B 1 3 ? 31.344 -13.344 -16.359 1 24.88 3 LYS B CA 1
ATOM 4407 C C . LYS B 1 3 ? 29.953 -13.109 -15.797 1 24.88 3 LYS B C 1
ATOM 4409 O O . LYS B 1 3 ? 29.078 -13.984 -15.883 1 24.88 3 LYS B O 1
ATOM 4414 N N . TYR B 1 4 ? 29.875 -12.43 -14.688 1 29.39 4 TYR B N 1
ATOM 4415 C CA . TYR B 1 4 ? 28.688 -11.969 -13.977 1 29.39 4 TYR B CA 1
ATOM 4416 C C . TYR B 1 4 ? 27.719 -11.297 -14.93 1 29.39 4 TYR B C 1
ATOM 4418 O O . TYR B 1 4 ? 28.094 -10.406 -15.688 1 29.39 4 TYR B O 1
ATOM 4426 N N . ARG B 1 5 ? 26.766 -12.047 -15.406 1 30 5 ARG B N 1
ATOM 4427 C CA . ARG B 1 5 ? 25.797 -11.555 -16.391 1 30 5 ARG B CA 1
ATOM 4428 C C . ARG B 1 5 ? 24.984 -10.398 -15.82 1 30 5 ARG B C 1
ATOM 4430 O O . ARG B 1 5 ? 24.344 -10.539 -14.781 1 30 5 ARG B O 1
ATOM 4437 N N . PRO B 1 6 ? 25.344 -9.156 -16.141 1 30.09 6 PRO B N 1
ATOM 4438 C CA . PRO B 1 6 ? 24.797 -7.859 -15.703 1 30.09 6 PRO B CA 1
ATOM 4439 C C . PRO B 1 6 ? 23.297 -7.734 -15.953 1 30.09 6 PRO B C 1
ATOM 4441 O O . PRO B 1 6 ? 22.719 -6.68 -15.688 1 30.09 6 PRO B O 1
ATOM 4444 N N . ASN B 1 7 ? 22.672 -8.68 -16.656 1 28.95 7 ASN B N 1
ATOM 4445 C CA . ASN B 1 7 ? 21.453 -8.25 -17.312 1 28.95 7 ASN B CA 1
ATOM 4446 C C . ASN B 1 7 ? 20.25 -8.297 -16.359 1 28.95 7 ASN B C 1
ATOM 4448 O O . ASN B 1 7 ? 19.109 -8.18 -16.797 1 28.95 7 ASN B O 1
ATOM 4452 N N . VAL B 1 8 ? 20.438 -8.75 -15.242 1 29.38 8 VAL B N 1
ATOM 4453 C CA . VAL B 1 8 ? 19.172 -9.086 -14.617 1 29.38 8 VAL B CA 1
ATOM 4454 C C . VAL B 1 8 ? 18.328 -7.824 -14.438 1 29.38 8 VAL B C 1
ATOM 4456 O O . VAL B 1 8 ? 17.094 -7.875 -14.5 1 29.38 8 VAL B O 1
ATOM 4459 N N . PHE B 1 9 ? 18.922 -6.777 -13.906 1 28.41 9 PHE B N 1
ATOM 4460 C CA . PHE B 1 9 ? 18.078 -5.645 -13.531 1 28.41 9 PHE B CA 1
ATOM 4461 C C . PHE B 1 9 ? 18.094 -4.574 -14.617 1 28.41 9 PHE B C 1
ATOM 4463 O O . PHE B 1 9 ? 18.266 -3.389 -14.32 1 28.41 9 PHE B O 1
ATOM 4470 N N . LYS B 1 10 ? 18.406 -4.93 -15.938 1 30.56 10 LYS B N 1
ATOM 4471 C CA . LYS B 1 10 ? 18.547 -3.842 -16.906 1 30.56 10 LYS B CA 1
ATOM 4472 C C . LYS B 1 10 ? 17.188 -3.193 -17.203 1 30.56 10 LYS B C 1
ATOM 4474 O O . LYS B 1 10 ? 16.219 -3.885 -17.484 1 30.56 10 LYS B O 1
ATOM 4479 N N . HIS B 1 11 ? 17.125 -1.976 -16.797 1 29 11 HIS B N 1
ATOM 4480 C CA . HIS B 1 11 ? 16.062 -1.092 -17.234 1 29 11 HIS B CA 1
ATOM 4481 C C . HIS B 1 11 ? 16.141 -0.823 -18.734 1 29 11 HIS B C 1
ATOM 4483 O O . HIS B 1 11 ? 17.219 -0.524 -19.25 1 29 11 HIS B O 1
ATOM 4489 N N . LYS B 1 12 ? 15.422 -1.48 -19.562 1 29.09 12 LYS B N 1
ATOM 4490 C CA . LYS B 1 12 ? 15.391 -1.175 -20.984 1 29.09 12 LYS B CA 1
ATOM 4491 C C . LYS B 1 12 ? 15.133 0.31 -21.219 1 29.09 12 LYS B C 1
ATOM 4493 O O . LYS B 1 12 ? 14.164 0.867 -20.703 1 29.09 12 LYS B O 1
ATOM 4498 N N . VAL B 1 13 ? 16.297 0.995 -21.406 1 26.27 13 VAL B N 1
ATOM 4499 C CA . VAL B 1 13 ? 16.172 2.377 -21.859 1 26.27 13 VAL B CA 1
ATOM 4500 C C . VAL B 1 13 ? 15.641 2.406 -23.297 1 26.27 13 VAL B C 1
ATOM 4502 O O . VAL B 1 13 ? 16.234 1.825 -24.203 1 26.27 13 VAL B O 1
ATOM 4505 N N . THR B 1 14 ? 14.461 2.498 -23.484 1 28.33 14 THR B N 1
ATOM 4506 C CA . THR B 1 14 ? 13.938 2.723 -24.828 1 28.33 14 THR B CA 1
ATOM 4507 C C . THR B 1 14 ? 14.414 4.066 -25.375 1 28.33 14 THR B C 1
ATOM 4509 O O . THR B 1 14 ? 14.156 5.113 -24.766 1 28.33 14 THR B O 1
ATOM 4512 N N . VAL B 1 15 ? 15.461 3.951 -26.125 1 27.27 15 VAL B N 1
ATOM 4513 C CA . VAL B 1 15 ? 15.945 5.121 -26.844 1 27.27 15 VAL B CA 1
ATOM 4514 C C . VAL B 1 15 ? 14.93 5.512 -27.922 1 27.27 15 VAL B C 1
ATOM 4516 O O . VAL B 1 15 ? 14.594 4.703 -28.781 1 27.27 15 VAL B O 1
ATOM 4519 N N . LEU B 1 16 ? 14.117 6.43 -27.672 1 28.31 16 LEU B N 1
ATOM 4520 C CA . LEU B 1 16 ? 13.188 6.969 -28.656 1 28.31 16 LEU B CA 1
ATOM 4521 C C . LEU B 1 16 ? 13.914 7.883 -29.641 1 28.31 16 LEU B C 1
ATOM 4523 O O . LEU B 1 16 ? 14.648 8.781 -29.234 1 28.31 16 LEU B O 1
ATOM 4527 N N . SER B 1 17 ? 14.375 7.289 -30.75 1 26.62 17 SER B N 1
ATOM 4528 C CA . SER B 1 17 ? 14.922 8.141 -31.812 1 26.62 17 SER B CA 1
ATOM 4529 C C . SER B 1 17 ? 13.836 8.969 -32.469 1 26.62 17 SER B C 1
ATOM 4531 O O . SER B 1 17 ? 12.727 8.484 -32.688 1 26.62 17 SER B O 1
ATOM 4533 N N . ARG B 1 18 ? 13.953 10.25 -32.438 1 26.03 18 ARG B N 1
ATOM 4534 C CA . ARG B 1 18 ? 13.086 11.234 -33.062 1 26.03 18 ARG B CA 1
ATOM 4535 C C . ARG B 1 18 ? 13.133 11.086 -34.594 1 26.03 18 ARG B C 1
ATOM 4537 O O . ARG B 1 18 ? 14.188 11.227 -35.219 1 26.03 18 ARG B O 1
ATOM 4544 N N . SER B 1 19 ? 12.398 10.156 -35.281 1 28.97 19 SER B N 1
ATOM 4545 C CA . SER B 1 19 ? 12.391 10.438 -36.719 1 28.97 19 SER B CA 1
ATOM 4546 C C . SER B 1 19 ? 11.719 11.781 -37 1 28.97 19 SER B C 1
ATOM 4548 O O . SER B 1 19 ? 10.898 12.25 -36.219 1 28.97 19 SER B O 1
ATOM 4550 N N . SER B 1 20 ? 12.094 12.578 -38.031 1 27.2 20 SER B N 1
ATOM 4551 C CA . SER B 1 20 ? 11.758 13.906 -38.531 1 27.2 20 SER B CA 1
ATOM 4552 C C . SER B 1 20 ? 10.25 14.141 -38.5 1 27.2 20 SER B C 1
ATOM 4554 O O . SER B 1 20 ? 9.789 15.234 -38.188 1 27.2 20 SER B O 1
ATOM 4556 N N . LYS B 1 21 ? 9.453 13.539 -39.594 1 24.75 21 LYS B N 1
ATOM 4557 C CA . LYS B 1 21 ? 8.125 14.07 -39.875 1 24.75 21 LYS B CA 1
ATOM 4558 C C . LYS B 1 21 ? 7.18 13.891 -38.719 1 24.75 21 LYS B C 1
ATOM 4560 O O . LYS B 1 21 ? 7.555 13.32 -37.688 1 24.75 21 LYS B O 1
ATOM 4565 N N . GLY B 1 22 ? 5.848 13.508 -39 1 25.52 22 GLY B N 1
ATOM 4566 C CA . GLY B 1 22 ? 4.707 13.352 -38.125 1 25.52 22 GLY B CA 1
ATOM 4567 C C . GLY B 1 22 ? 4.969 12.391 -36.969 1 25.52 22 GLY B C 1
ATOM 4568 O O . GLY B 1 22 ? 5.828 11.508 -37.062 1 25.52 22 GLY B O 1
ATOM 4569 N N . GLY B 1 23 ? 4.859 12.883 -35.719 1 26.05 23 GLY B N 1
ATOM 4570 C CA . GLY B 1 23 ? 5.277 12.5 -34.375 1 26.05 23 GLY B CA 1
ATOM 4571 C C . GLY B 1 23 ? 4.961 11.055 -34.031 1 26.05 23 GLY B C 1
ATOM 4572 O O . GLY B 1 23 ? 4.77 10.711 -32.875 1 26.05 23 GLY B O 1
ATOM 4573 N N . ARG B 1 24 ? 4.703 10.211 -35.125 1 24.48 24 ARG B N 1
ATOM 4574 C CA . ARG B 1 24 ? 4.297 8.844 -34.812 1 24.48 24 ARG B CA 1
ATOM 4575 C C . ARG B 1 24 ? 5.473 8.016 -34.312 1 24.48 24 ARG B C 1
ATOM 4577 O O . ARG B 1 24 ? 6.527 7.969 -34.938 1 24.48 24 ARG B O 1
ATOM 4584 N N . PHE B 1 25 ? 5.617 8.008 -33.125 1 23.91 25 PHE B N 1
ATOM 4585 C CA . PHE B 1 25 ? 6.656 7.18 -32.531 1 23.91 25 PHE B CA 1
ATOM 4586 C C . PHE B 1 25 ? 6.516 5.727 -32.969 1 23.91 25 PHE B C 1
ATOM 4588 O O . PHE B 1 25 ? 5.434 5.145 -32.844 1 23.91 25 PHE B O 1
ATOM 4595 N N . LYS B 1 26 ? 6.969 5.355 -34.188 1 23.86 26 LYS B N 1
ATOM 4596 C CA . LYS B 1 26 ? 6.941 3.963 -34.625 1 23.86 26 LYS B CA 1
ATOM 4597 C C . LYS B 1 26 ? 7.805 3.086 -33.719 1 23.86 26 LYS B C 1
ATOM 4599 O O . LYS B 1 26 ? 8.992 3.363 -33.531 1 23.86 26 LYS B O 1
ATOM 4604 N N . ARG B 1 27 ? 7.23 2.529 -32.812 1 25.22 27 ARG B N 1
ATOM 4605 C CA . ARG B 1 27 ? 7.883 1.468 -32.062 1 25.22 27 ARG B CA 1
ATOM 4606 C C . ARG B 1 27 ? 8.312 0.326 -32.969 1 25.22 27 ARG B C 1
ATOM 4608 O O . ARG B 1 27 ? 7.496 -0.238 -33.688 1 25.22 27 ARG B O 1
ATOM 4615 N N . LYS B 1 28 ? 9.383 0.429 -33.688 1 25.95 28 LYS B N 1
ATOM 4616 C CA . LYS B 1 28 ? 9.836 -0.741 -34.438 1 25.95 28 LYS B CA 1
ATOM 4617 C C . LYS B 1 28 ? 10.062 -1.934 -33.5 1 25.95 28 LYS B C 1
ATOM 4619 O O . LYS B 1 28 ? 10.969 -1.913 -32.656 1 25.95 28 LYS B O 1
ATOM 4624 N N . ASP B 1 29 ? 9.023 -2.541 -33.188 1 25.06 29 ASP B N 1
ATOM 4625 C CA . ASP B 1 29 ? 9.172 -3.875 -32.594 1 25.06 29 ASP B CA 1
ATOM 4626 C C . ASP B 1 29 ? 9.977 -4.785 -33.531 1 25.06 29 ASP B C 1
ATOM 4628 O O . ASP B 1 29 ? 9.672 -4.895 -34.719 1 25.06 29 ASP B O 1
ATOM 4632 N N . VAL B 1 30 ? 11.258 -4.703 -33.5 1 25.34 30 VAL B N 1
ATOM 4633 C CA . VAL B 1 30 ? 12.047 -5.66 -34.281 1 25.34 30 VAL B CA 1
ATOM 4634 C C . VAL B 1 30 ? 11.414 -7.043 -34.188 1 25.34 30 VAL B C 1
ATOM 4636 O O . VAL B 1 30 ? 11.164 -7.547 -33.094 1 25.34 30 VAL B O 1
ATOM 4639 N N . PRO B 1 31 ? 10.773 -7.457 -35.25 1 26.66 31 PRO B N 1
ATOM 4640 C CA . PRO B 1 31 ? 10.148 -8.781 -35.312 1 26.66 31 PRO B CA 1
ATOM 4641 C C . PRO B 1 31 ? 11.109 -9.906 -34.969 1 26.66 31 PRO B C 1
ATOM 4643 O O . PRO B 1 31 ? 12.273 -9.898 -35.375 1 26.66 31 PRO B O 1
ATOM 4646 N N . LEU B 1 32 ? 11.023 -10.398 -33.844 1 22.64 32 LEU B N 1
ATOM 4647 C CA . LEU B 1 32 ? 11.656 -11.703 -33.656 1 22.64 32 LEU B CA 1
ATOM 4648 C C . LEU B 1 32 ? 11.25 -12.648 -34.781 1 22.64 32 LEU B C 1
ATOM 4650 O O . LEU B 1 32 ? 10.133 -13.172 -34.812 1 22.64 32 LEU B O 1
ATOM 4654 N N . LYS B 1 33 ? 11.398 -12.227 -36.094 1 23.72 33 LYS B N 1
ATOM 4655 C CA . LYS B 1 33 ? 11.055 -13 -37.281 1 23.72 33 LYS B CA 1
ATOM 4656 C C . LYS B 1 33 ? 11.273 -14.492 -37.031 1 23.72 33 LYS B C 1
ATOM 4658 O O . LYS B 1 33 ? 10.391 -15.312 -37.344 1 23.72 33 LYS B O 1
ATOM 4663 N N . ASP B 1 34 ? 12.523 -14.969 -37.25 1 24.88 34 ASP B N 1
ATOM 4664 C CA . ASP B 1 34 ? 12.766 -16.188 -38.031 1 24.88 34 ASP B CA 1
ATOM 4665 C C . ASP B 1 34 ? 12.414 -17.438 -37.188 1 24.88 34 ASP B C 1
ATOM 4667 O O . ASP B 1 34 ? 12.75 -18.547 -37.594 1 24.88 34 ASP B O 1
ATOM 4671 N N . LEU B 1 35 ? 12.234 -17.266 -35.781 1 22.23 35 LEU B N 1
ATOM 4672 C CA . LEU B 1 35 ? 12.547 -18.609 -35.312 1 22.23 35 LEU B CA 1
ATOM 4673 C C . LEU B 1 35 ? 11.508 -19.609 -35.812 1 22.23 35 LEU B C 1
ATOM 4675 O O . LEU B 1 35 ? 11.844 -20.75 -36.094 1 22.23 35 LEU B O 1
ATOM 4679 N N . PHE B 1 36 ? 10.125 -19.562 -35.344 1 25.55 36 PHE B N 1
ATOM 4680 C CA . PHE B 1 36 ? 9.422 -20.812 -35.531 1 25.55 36 PHE B CA 1
ATOM 4681 C C . PHE B 1 36 ? 8.719 -20.812 -36.906 1 25.55 36 PHE B C 1
ATOM 4683 O O . PHE B 1 36 ? 7.777 -20.062 -37.125 1 25.55 36 PHE B O 1
ATOM 4690 N N . SER B 1 37 ? 9.414 -20.938 -38.062 1 24.02 37 SER B N 1
ATOM 4691 C CA . SER B 1 37 ? 9.023 -21.016 -39.469 1 24.02 37 SER B CA 1
ATOM 4692 C C . SER B 1 37 ? 7.793 -21.891 -39.656 1 24.02 37 SER B C 1
ATOM 4694 O O . SER B 1 37 ? 7.066 -21.766 -40.656 1 24.02 37 SER B O 1
ATOM 4696 N N . SER B 1 38 ? 7.672 -23.125 -39.125 1 24.61 38 SER B N 1
ATOM 4697 C CA . SER B 1 38 ? 7.18 -24.109 -40.062 1 24.61 38 SER B CA 1
ATOM 4698 C C . SER B 1 38 ? 5.668 -23.984 -40.25 1 24.61 38 SER B C 1
ATOM 4700 O O . SER B 1 38 ? 5.066 -24.766 -41 1 24.61 38 SER B O 1
ATOM 4702 N N . GLY B 1 39 ? 4.832 -23.391 -39.344 1 24.78 39 GLY B N 1
ATOM 4703 C CA . GLY B 1 39 ? 3.533 -24 -39.562 1 24.78 39 GLY B CA 1
ATOM 4704 C C . GLY B 1 39 ? 2.881 -23.516 -40.844 1 24.78 39 GLY B C 1
ATOM 4705 O O . GLY B 1 39 ? 3.332 -22.547 -41.469 1 24.78 39 GLY B O 1
ATOM 4706 N N . PRO B 1 40 ? 1.797 -24.188 -41.438 1 25.31 40 PRO B N 1
ATOM 4707 C CA . PRO B 1 40 ? 1.214 -24.078 -42.781 1 25.31 40 PRO B CA 1
ATOM 4708 C C . PRO B 1 40 ? 0.713 -22.672 -43.094 1 25.31 40 PRO B C 1
ATOM 4710 O O . PRO B 1 40 ? 0.521 -21.875 -42.188 1 25.31 40 PRO B O 1
ATOM 4713 N N . SER B 1 41 ? 0.609 -22.266 -44.375 1 26.55 41 SER B N 1
ATOM 4714 C CA . SER B 1 41 ? 0.39 -21.156 -45.312 1 26.55 41 SER B CA 1
ATOM 4715 C C . SER B 1 41 ? -0.967 -20.5 -45.062 1 26.55 41 SER B C 1
ATOM 4717 O O . SER B 1 41 ? -1.394 -19.641 -45.844 1 26.55 41 SER B O 1
ATOM 4719 N N . ASP B 1 42 ? -1.85 -20.875 -44.125 1 23.42 42 ASP B N 1
ATOM 4720 C CA . ASP B 1 42 ? -3.211 -20.453 -44.438 1 23.42 42 ASP B CA 1
ATOM 4721 C C . ASP B 1 42 ? -3.311 -18.938 -44.5 1 23.42 42 ASP B C 1
ATOM 4723 O O . ASP B 1 42 ? -2.537 -18.234 -43.875 1 23.42 42 ASP B O 1
ATOM 4727 N N . THR B 1 43 ? -4.043 -18.359 -45.531 1 26.22 43 THR B N 1
ATOM 4728 C CA . THR B 1 43 ? -4.352 -17.031 -46.062 1 26.22 43 THR B CA 1
ATOM 4729 C C . THR B 1 43 ? -4.836 -16.109 -44.938 1 26.22 43 THR B C 1
ATOM 4731 O O . THR B 1 43 ? -6.008 -15.734 -44.875 1 26.22 43 THR B O 1
ATOM 4734 N N . GLN B 1 44 ? -4.332 -16.25 -43.719 1 23.09 44 GLN B N 1
ATOM 4735 C CA . GLN B 1 44 ? -5.062 -15.648 -42.625 1 23.09 44 GLN B CA 1
ATOM 4736 C C . GLN B 1 44 ? -5.102 -14.133 -42.719 1 23.09 44 GLN B C 1
ATOM 4738 O O . GLN B 1 44 ? -4.102 -13.508 -43.094 1 23.09 44 GLN B O 1
ATOM 4743 N N . GLN B 1 45 ? -6.387 -13.539 -42.875 1 22.89 45 GLN B N 1
ATOM 4744 C CA . GLN B 1 45 ? -6.809 -12.148 -43 1 22.89 45 GLN B CA 1
ATOM 4745 C C . GLN B 1 45 ? -6.082 -11.273 -41.969 1 22.89 45 GLN B C 1
ATOM 4747 O O . GLN B 1 45 ? -5.82 -11.703 -40.844 1 22.89 45 GLN B O 1
ATOM 4752 N N . LYS B 1 46 ? -5.492 -10.219 -42.469 1 28.44 46 LYS B N 1
ATOM 4753 C CA . LYS B 1 46 ? -4.668 -9.203 -41.844 1 28.44 46 LYS B CA 1
ATOM 4754 C C . LYS B 1 46 ? -5.359 -8.633 -40.594 1 28.44 46 LYS B C 1
ATOM 4756 O O . LYS B 1 46 ? -6.504 -8.18 -40.656 1 28.44 46 LYS B O 1
ATOM 4761 N N . PRO B 1 47 ? -5 -9.086 -39.406 1 24.34 47 PRO B N 1
ATOM 4762 C CA . PRO B 1 47 ? -5.691 -8.5 -38.25 1 24.34 47 PRO B CA 1
ATOM 4763 C C . PRO B 1 47 ? -5.742 -6.977 -38.312 1 24.34 47 PRO B C 1
ATOM 4765 O O . PRO B 1 47 ? -4.773 -6.34 -38.719 1 24.34 47 PRO B O 1
ATOM 4768 N N . GLN B 1 48 ? -6.98 -6.363 -38.531 1 23.7 48 GLN B N 1
ATOM 4769 C CA . GLN B 1 48 ? -7.191 -4.918 -38.562 1 23.7 48 GLN B CA 1
ATOM 4770 C C . GLN B 1 48 ? -6.473 -4.238 -37.406 1 23.7 48 GLN B C 1
ATOM 4772 O O . GLN B 1 48 ? -6.586 -4.672 -36.25 1 23.7 48 GLN B O 1
ATOM 4777 N N . GLU B 1 49 ? -5.395 -3.625 -37.688 1 25.94 49 GLU B N 1
ATOM 4778 C CA . GLU B 1 49 ? -4.562 -2.773 -36.844 1 25.94 49 GLU B CA 1
ATOM 4779 C C . GLU B 1 49 ? -5.414 -1.794 -36.031 1 25.94 49 GLU B C 1
ATOM 4781 O O . GLU B 1 49 ? -6.098 -0.942 -36.594 1 25.94 49 GLU B O 1
ATOM 4786 N N . ILE B 1 50 ? -6.145 -2.268 -35.062 1 24.19 50 ILE B N 1
ATOM 4787 C CA . ILE B 1 50 ? -6.887 -1.29 -34.281 1 24.19 50 ILE B CA 1
ATOM 4788 C C . ILE B 1 50 ? -5.949 -0.174 -33.844 1 24.19 50 ILE B C 1
ATOM 4790 O O . ILE B 1 50 ? -5.012 -0.417 -33.062 1 24.19 50 ILE B O 1
ATOM 4794 N N . GLN B 1 51 ? -5.652 0.747 -34.688 1 23.28 51 GLN B N 1
ATOM 4795 C CA . GLN B 1 51 ? -4.973 2.006 -34.406 1 23.28 51 GLN B CA 1
ATOM 4796 C C . GLN B 1 51 ? -5.672 2.766 -33.281 1 23.28 51 GLN B C 1
ATOM 4798 O O . GLN B 1 51 ? -6.781 3.273 -33.469 1 23.28 51 GLN B O 1
ATOM 4803 N N . HIS B 1 52 ? -5.781 2.223 -32.156 1 23.08 52 HIS B N 1
ATOM 4804 C CA . HIS B 1 52 ? -6.387 3.107 -31.172 1 23.08 52 HIS B CA 1
ATOM 4805 C C . HIS B 1 52 ? -5.582 4.395 -31.016 1 23.08 52 HIS B C 1
ATOM 4807 O O . HIS B 1 52 ? -4.383 4.352 -30.719 1 23.08 52 HIS B O 1
ATOM 4813 N N . GLU B 1 53 ? -5.797 5.324 -31.891 1 23.34 53 GLU B N 1
ATOM 4814 C CA . GLU B 1 53 ? -5.355 6.711 -31.766 1 23.34 53 GLU B CA 1
ATOM 4815 C C . GLU B 1 53 ? -5.645 7.27 -30.375 1 23.34 53 GLU B C 1
ATOM 4817 O O . GLU B 1 53 ? -6.805 7.426 -30 1 23.34 53 GLU B O 1
ATOM 4822 N N . ILE B 1 54 ? -4.938 6.812 -29.516 1 24.06 54 ILE B N 1
ATOM 4823 C CA . ILE B 1 54 ? -5.113 7.5 -28.234 1 24.06 54 ILE B CA 1
ATOM 4824 C C . ILE B 1 54 ? -4.75 8.977 -28.391 1 24.06 54 ILE B C 1
ATOM 4826 O O . ILE B 1 54 ? -3.6 9.312 -28.688 1 24.06 54 ILE B O 1
ATOM 4830 N N . SER B 1 55 ? -5.551 9.805 -29.047 1 22.17 55 SER B N 1
ATOM 4831 C CA . SER B 1 55 ? -5.418 11.25 -29.125 1 22.17 55 SER B CA 1
ATOM 4832 C C . SER B 1 55 ? -5.191 11.867 -27.75 1 22.17 55 SER B C 1
ATOM 4834 O O . SER B 1 55 ? -6.062 11.797 -26.875 1 22.17 55 SER B O 1
ATOM 4836 N N . VAL B 1 56 ? -4.059 11.719 -27.312 1 23.23 56 VAL B N 1
ATOM 4837 C CA . VAL B 1 56 ? -3.721 12.508 -26.141 1 23.23 56 VAL B CA 1
ATOM 4838 C C . VAL B 1 56 ? -3.826 13.992 -26.453 1 23.23 56 VAL B C 1
ATOM 4840 O O . VAL B 1 56 ? -3.113 14.5 -27.328 1 23.23 56 VAL B O 1
ATOM 4843 N N . ALA B 1 57 ? -4.996 14.594 -26.484 1 24.88 57 ALA B N 1
ATOM 4844 C CA . ALA B 1 57 ? -5.184 16.031 -26.688 1 24.88 57 ALA B CA 1
ATOM 4845 C C . ALA B 1 57 ? -4.215 16.844 -25.844 1 24.88 57 ALA B C 1
ATOM 4847 O O . ALA B 1 57 ? -4.074 16.594 -24.641 1 24.88 57 ALA B O 1
ATOM 4848 N N . PRO B 1 58 ? -3.215 17.281 -26.438 1 23.34 58 PRO B N 1
ATOM 4849 C CA . PRO B 1 58 ? -2.336 18.266 -25.797 1 23.34 58 PRO B CA 1
ATOM 4850 C C . PRO B 1 58 ? -3.107 19.391 -25.125 1 23.34 58 PRO B C 1
ATOM 4852 O O . PRO B 1 58 ? -4.102 19.875 -25.656 1 23.34 58 PRO B O 1
ATOM 4855 N N . CYS B 1 59 ? -3.213 19.438 -23.828 1 24.62 59 CYS B N 1
ATOM 4856 C CA . CYS B 1 59 ? -3.844 20.531 -23.109 1 24.62 59 CYS B CA 1
ATOM 4857 C C . CYS B 1 59 ? -3.209 21.859 -23.484 1 24.62 59 CYS B C 1
ATOM 4859 O O . CYS B 1 59 ? -2.209 22.266 -22.875 1 24.62 59 CYS B O 1
ATOM 4861 N N . THR B 1 60 ? -2.916 22.109 -24.766 1 23.91 60 THR B N 1
ATOM 4862 C CA . THR B 1 60 ? -2.455 23.453 -25.047 1 23.91 60 THR B CA 1
ATOM 4863 C C . THR B 1 60 ? -3.422 24.5 -24.484 1 23.91 60 THR B C 1
ATOM 4865 O O . THR B 1 60 ? -4.633 24.266 -24.453 1 23.91 60 THR B O 1
ATOM 4868 N N . SER B 1 61 ? -2.945 25.438 -23.703 1 25.36 61 SER B N 1
ATOM 4869 C CA . SER B 1 61 ? -3.492 26.641 -23.078 1 25.36 61 SER B CA 1
ATOM 4870 C C . SER B 1 61 ? -4.195 27.531 -24.109 1 25.36 61 SER B C 1
ATOM 4872 O O . SER B 1 61 ? -4.406 28.719 -23.891 1 25.36 61 SER B O 1
ATOM 4874 N N . SER B 1 62 ? -4.277 27.188 -25.438 1 26.75 62 SER B N 1
ATOM 4875 C CA . SER B 1 62 ? -4.824 28.281 -26.25 1 26.75 62 SER B CA 1
ATOM 4876 C C . SER B 1 62 ? -6.137 28.781 -25.656 1 26.75 62 SER B C 1
ATOM 4878 O O . SER B 1 62 ? -6.812 28.062 -24.922 1 26.75 62 SER B O 1
ATOM 4880 N N . THR B 1 63 ? -6.402 30.156 -25.875 1 30.31 63 THR B N 1
ATOM 4881 C CA . THR B 1 63 ? -7.609 30.953 -25.703 1 30.31 63 THR B CA 1
ATOM 4882 C C . THR B 1 63 ? -8.844 30.188 -26.188 1 30.31 63 THR B C 1
ATOM 4884 O O . THR B 1 63 ? -9.062 30.062 -27.391 1 30.31 63 THR B O 1
ATOM 4887 N N . PHE B 1 64 ? -9.031 29.031 -25.797 1 31.25 64 PHE B N 1
ATOM 4888 C CA . PHE B 1 64 ? -10.117 28.172 -26.25 1 31.25 64 PHE B CA 1
ATOM 4889 C C . PHE B 1 64 ? -11.461 28.891 -26.125 1 31.25 64 PHE B C 1
ATOM 4891 O O . PHE B 1 64 ? -11.961 29.109 -25.031 1 31.25 64 PHE B O 1
ATOM 4898 N N . SER B 1 65 ? -11.594 29.828 -26.906 1 32.41 65 SER B N 1
ATOM 4899 C CA . SER B 1 65 ? -13.016 30.031 -27.156 1 32.41 65 SER B CA 1
ATOM 4900 C C . SER B 1 65 ? -13.727 28.703 -27.391 1 32.41 65 SER B C 1
ATOM 4902 O O . SER B 1 65 ? -13.797 28.219 -28.531 1 32.41 65 SER B O 1
ATOM 4904 N N . VAL B 1 66 ? -13.297 27.688 -26.734 1 38.78 66 VAL B N 1
ATOM 4905 C CA . VAL B 1 66 ? -13.992 26.406 -26.875 1 38.78 66 VAL B CA 1
ATOM 4906 C C . VAL B 1 66 ? -15.5 26.625 -26.797 1 38.78 66 VAL B C 1
ATOM 4908 O O . VAL B 1 66 ? -15.992 27.234 -25.844 1 38.78 66 VAL B O 1
ATOM 4911 N N . ASN B 1 67 ? -16.031 26.625 -27.812 1 41.25 67 ASN B N 1
ATOM 4912 C CA . ASN B 1 67 ? -17.484 26.75 -27.938 1 41.25 67 ASN B CA 1
ATOM 4913 C C . ASN B 1 67 ? -18.203 25.922 -26.891 1 41.25 67 ASN B C 1
ATOM 4915 O O . ASN B 1 67 ? -18 24.703 -26.781 1 41.25 67 ASN B O 1
ATOM 4919 N N . VAL B 1 68 ? -18.609 26.453 -25.734 1 50.56 68 VAL B N 1
ATOM 4920 C CA . VAL B 1 68 ? -19.453 25.969 -24.656 1 50.56 68 VAL B CA 1
ATOM 4921 C C . VAL B 1 68 ? -20.359 24.844 -25.172 1 50.56 68 VAL B C 1
ATOM 4923 O O . VAL B 1 68 ? -20.609 23.875 -24.469 1 50.56 68 VAL B O 1
ATOM 4926 N N . GLU B 1 69 ? -20.672 24.953 -26.453 1 51.59 69 GLU B N 1
ATOM 4927 C CA . GLU B 1 69 ? -21.562 23.953 -27 1 51.59 69 GLU B CA 1
ATOM 4928 C C . GLU B 1 69 ? -20.844 22.625 -27.25 1 51.59 69 GLU B C 1
ATOM 4930 O O . GLU B 1 69 ? -21.406 21.562 -27.016 1 51.59 69 GLU B O 1
ATOM 4935 N N . GLU B 1 70 ? -19.594 22.688 -27.703 1 54.5 70 GLU B N 1
ATOM 4936 C CA . GLU B 1 70 ? -18.859 21.469 -27.984 1 54.5 70 GLU B CA 1
ATOM 4937 C C . GLU B 1 70 ? -18.422 20.766 -26.688 1 54.5 70 GLU B C 1
ATOM 4939 O O . GLU B 1 70 ? -18.453 19.547 -26.609 1 54.5 70 GLU B O 1
ATOM 4944 N N . GLU B 1 71 ? -17.984 21.531 -25.734 1 58.75 71 GLU B N 1
ATOM 4945 C CA . GLU B 1 71 ? -17.656 20.938 -24.453 1 58.75 71 GLU B CA 1
ATOM 4946 C C . GLU B 1 71 ? -18.875 20.281 -23.812 1 58.75 71 GLU B C 1
ATOM 4948 O O . GLU B 1 71 ? -18.781 19.219 -23.203 1 58.75 71 GLU B O 1
ATOM 4953 N N . ALA B 1 72 ? -19.984 20.984 -24.031 1 62 72 ALA B N 1
ATOM 4954 C CA . ALA B 1 72 ? -21.234 20.422 -23.5 1 62 72 ALA B CA 1
ATOM 4955 C C . ALA B 1 72 ? -21.609 19.141 -24.219 1 62 72 ALA B C 1
ATOM 4957 O O . ALA B 1 72 ? -22.078 18.188 -23.578 1 62 72 ALA B O 1
ATOM 4958 N N . VAL B 1 73 ? -21.359 19.141 -25.5 1 66.75 73 VAL B N 1
ATOM 4959 C CA . VAL B 1 73 ? -21.656 17.953 -26.281 1 66.75 73 VAL B CA 1
ATOM 4960 C C . VAL B 1 73 ? -20.719 16.812 -25.875 1 66.75 73 VAL B C 1
ATOM 4962 O O . VAL B 1 73 ? -21.141 15.664 -25.734 1 66.75 73 VAL B O 1
ATOM 4965 N N . ASN B 1 74 ? -19.484 17.125 -25.609 1 69.88 74 ASN B N 1
ATOM 4966 C CA . ASN B 1 74 ? -18.5 16.125 -25.219 1 69.88 74 ASN B CA 1
ATOM 4967 C C . ASN B 1 74 ? -18.781 15.594 -23.812 1 69.88 74 ASN B C 1
ATOM 4969 O O . ASN B 1 74 ? -18.641 14.391 -23.547 1 69.88 74 ASN B O 1
ATOM 4973 N N . THR B 1 75 ? -19.172 16.453 -23.016 1 70.38 75 THR B N 1
ATOM 4974 C CA . THR B 1 75 ? -19.516 16.047 -21.656 1 70.38 75 THR B CA 1
ATOM 4975 C C . THR B 1 75 ? -20.75 15.164 -21.656 1 70.38 75 THR B C 1
ATOM 4977 O O . THR B 1 75 ? -20.828 14.203 -20.891 1 70.38 75 THR B O 1
ATOM 4980 N N . ARG B 1 76 ? -21.688 15.484 -22.531 1 73 76 ARG B N 1
ATOM 4981 C CA . ARG B 1 76 ? -22.906 14.688 -22.641 1 73 76 ARG B CA 1
ATOM 4982 C C . ARG B 1 76 ? -22.594 13.305 -23.219 1 73 76 ARG B C 1
ATOM 4984 O O . ARG B 1 76 ? -23.156 12.305 -22.766 1 73 76 ARG B O 1
ATOM 4991 N N . LYS B 1 77 ? -21.688 13.312 -24.141 1 81 77 LYS B N 1
ATOM 4992 C CA . LYS B 1 77 ? -21.297 12.023 -24.719 1 81 77 LYS B CA 1
ATOM 4993 C C . LYS B 1 77 ? -20.562 11.156 -23.703 1 81 77 LYS B C 1
ATOM 4995 O O . LYS B 1 77 ? -20.797 9.953 -23.625 1 81 77 LYS B O 1
ATOM 5000 N N . TYR B 1 78 ? -19.719 11.773 -23 1 81.75 78 TYR B N 1
ATOM 5001 C CA . TYR B 1 78 ? -18.984 11.062 -21.969 1 81.75 78 TYR B CA 1
ATOM 5002 C C . TYR B 1 78 ? -19.938 10.523 -20.891 1 81.75 78 TYR B C 1
ATOM 5004 O O . TYR B 1 78 ? -19.812 9.375 -20.469 1 81.75 78 TYR B O 1
ATOM 5012 N N . ALA B 1 79 ? -20.859 11.344 -20.594 1 84 79 ALA B N 1
ATOM 5013 C CA . ALA B 1 79 ? -21.844 10.945 -19.594 1 84 79 ALA B CA 1
ATOM 5014 C C . ALA B 1 79 ? -22.688 9.773 -20.094 1 84 79 ALA B C 1
ATOM 5016 O O . ALA B 1 79 ? -22.938 8.828 -19.344 1 84 79 ALA B O 1
ATOM 5017 N N . ALA B 1 80 ? -23.078 9.844 -21.266 1 87.62 80 ALA B N 1
ATOM 5018 C CA . ALA B 1 80 ? -23.906 8.781 -21.844 1 87.62 80 ALA B CA 1
ATOM 5019 C C . ALA B 1 80 ? -23.141 7.465 -21.906 1 87.62 80 ALA B C 1
ATOM 5021 O O . ALA B 1 80 ? -23.688 6.398 -21.625 1 87.62 80 ALA B O 1
ATOM 5022 N N . LYS B 1 81 ? -21.922 7.578 -22.281 1 86 81 LYS B N 1
ATOM 5023 C CA . LYS B 1 81 ? -21.078 6.383 -22.344 1 86 81 LYS B CA 1
ATOM 5024 C C . LYS B 1 81 ? -20.906 5.762 -20.953 1 86 81 LYS B C 1
ATOM 5026 O O . LYS B 1 81 ? -20.953 4.539 -20.812 1 86 81 LYS B O 1
ATOM 5031 N N . LYS B 1 82 ? -20.719 6.59 -20.047 1 86.62 82 LYS B N 1
ATOM 5032 C CA . LYS B 1 82 ? -20.531 6.113 -18.672 1 86.62 82 LYS B CA 1
ATOM 5033 C C . LYS B 1 82 ? -21.797 5.453 -18.141 1 86.62 82 LYS B C 1
ATOM 5035 O O . LYS B 1 82 ? -21.734 4.41 -17.484 1 86.62 82 LYS B O 1
ATOM 5040 N N . ILE B 1 83 ? -22.875 6.062 -18.453 1 89.94 83 ILE B N 1
ATOM 5041 C CA . ILE B 1 83 ? -24.156 5.52 -18.016 1 89.94 83 ILE B CA 1
ATOM 5042 C C . ILE B 1 83 ? -24.406 4.172 -18.688 1 89.94 83 ILE B C 1
ATOM 5044 O O . ILE B 1 83 ? -24.859 3.225 -18.047 1 89.94 83 ILE B O 1
ATOM 5048 N N . LYS B 1 84 ? -24.078 4.121 -19.875 1 89.62 84 LYS B N 1
ATOM 5049 C CA . LYS B 1 84 ? -24.234 2.869 -20.609 1 89.62 84 LYS B CA 1
ATOM 5050 C C . LYS B 1 84 ? -23.359 1.771 -20.031 1 89.62 84 LYS B C 1
ATOM 5052 O O . LYS B 1 84 ? -23.797 0.63 -19.875 1 89.62 84 LYS B O 1
ATOM 5057 N N . GLN B 1 85 ? -22.203 2.135 -19.75 1 89.06 85 GLN B N 1
ATOM 5058 C CA . GLN B 1 85 ? -21.266 1.176 -19.172 1 89.06 85 GLN B CA 1
ATOM 5059 C C . GLN B 1 85 ? -21.75 0.692 -17.797 1 89.06 85 GLN B C 1
ATOM 5061 O O . GLN B 1 85 ? -21.703 -0.503 -17.5 1 89.06 85 GLN B O 1
ATOM 5066 N N . CYS B 1 86 ? -22.188 1.559 -17.031 1 90.81 86 CYS B N 1
ATOM 5067 C CA . CYS B 1 86 ? -22.688 1.218 -15.703 1 90.81 86 CYS B CA 1
ATOM 5068 C C . CYS B 1 86 ? -23.906 0.307 -15.797 1 90.81 86 CYS B C 1
ATOM 5070 O O . CYS B 1 86 ? -24.016 -0.672 -15.055 1 90.81 86 CYS B O 1
ATOM 5072 N N . ASN B 1 87 ? -24.719 0.644 -16.703 1 91.81 87 ASN B N 1
ATOM 5073 C CA . ASN B 1 87 ? -25.922 -0.165 -16.891 1 91.81 87 ASN B CA 1
ATOM 5074 C C . ASN B 1 87 ? -25.578 -1.567 -17.391 1 91.81 87 ASN B C 1
ATOM 5076 O O . ASN B 1 87 ? -26.25 -2.539 -17.016 1 91.81 87 ASN B O 1
ATOM 5080 N N . ALA B 1 88 ? -24.594 -1.597 -18.188 1 94 88 ALA B N 1
ATOM 5081 C CA . ALA B 1 88 ? -24.156 -2.9 -18.672 1 94 88 ALA B CA 1
ATOM 5082 C C . ALA B 1 88 ? -23.672 -3.781 -17.516 1 94 88 ALA B C 1
ATOM 5084 O O . ALA B 1 88 ? -23.984 -4.973 -17.469 1 94 88 ALA B O 1
ATOM 5085 N N . TRP B 1 89 ? -22.984 -3.225 -16.641 1 95.12 89 TRP B N 1
ATOM 5086 C CA . TRP B 1 89 ? -22.516 -3.961 -15.461 1 95.12 89 TRP B CA 1
ATOM 5087 C C . TRP B 1 89 ? -23.703 -4.418 -14.609 1 95.12 89 TRP B C 1
ATOM 5089 O O . TRP B 1 89 ? -23.734 -5.566 -14.164 1 95.12 89 TRP B O 1
ATOM 5099 N N . VAL B 1 90 ? -24.625 -3.506 -14.391 1 94.5 90 VAL B N 1
ATOM 5100 C CA . VAL B 1 90 ? -25.797 -3.811 -13.562 1 94.5 90 VAL B CA 1
ATOM 5101 C C . VAL B 1 90 ? -26.531 -5.016 -14.133 1 94.5 90 VAL B C 1
ATOM 5103 O O . VAL B 1 90 ? -26.953 -5.91 -13.391 1 94.5 90 VAL B O 1
ATOM 5106 N N . GLY B 1 91 ? -26.656 -5.035 -15.414 1 94.19 91 GLY B N 1
ATOM 5107 C CA . GLY B 1 91 ? -27.359 -6.113 -16.078 1 94.19 91 GLY B CA 1
ATOM 5108 C C . GLY B 1 91 ? -26.641 -7.445 -16 1 94.19 91 GLY B C 1
ATOM 5109 O O . GLY B 1 91 ? -27.266 -8.5 -16.172 1 94.19 91 GLY B O 1
ATOM 5110 N N . LYS B 1 92 ? -25.359 -7.473 -15.727 1 96.12 92 LYS B N 1
ATOM 5111 C CA . LYS B 1 92 ? -24.562 -8.695 -15.766 1 96.12 92 LYS B CA 1
ATOM 5112 C C . LYS B 1 92 ? -24.234 -9.188 -14.352 1 96.12 92 LYS B C 1
ATOM 5114 O O . LYS B 1 92 ? -23.656 -10.258 -14.188 1 96.12 92 LYS B O 1
ATOM 5119 N N . ARG B 1 93 ? -24.625 -8.477 -13.305 1 94.81 93 ARG B N 1
ATOM 5120 C CA . ARG B 1 93 ? -24.219 -8.773 -11.93 1 94.81 93 ARG B CA 1
ATOM 5121 C C . ARG B 1 93 ? -24.672 -10.164 -11.516 1 94.81 93 ARG B C 1
ATOM 5123 O O . ARG B 1 93 ? -23.859 -10.969 -11.039 1 94.81 93 ARG B O 1
ATOM 5130 N N . LEU B 1 94 ? -25.891 -10.422 -11.727 1 94.5 94 LEU B N 1
ATOM 5131 C CA . LEU B 1 94 ? -26.422 -11.711 -11.32 1 94.5 94 LEU B CA 1
ATOM 5132 C C . LEU B 1 94 ? -25.781 -12.844 -12.117 1 94.5 94 LEU B C 1
ATOM 5134 O O . LEU B 1 94 ? -25.5 -13.914 -11.578 1 94.5 94 LEU B O 1
ATOM 5138 N N . LEU B 1 95 ? -25.547 -12.57 -13.352 1 95.75 95 LEU B N 1
ATOM 5139 C CA . LEU B 1 95 ? -24.891 -13.547 -14.227 1 95.75 95 LEU B CA 1
ATOM 5140 C C . LEU B 1 95 ? -23.5 -13.883 -13.719 1 95.75 95 LEU B C 1
ATOM 5142 O O . LEU B 1 95 ? -23.125 -15.062 -13.656 1 95.75 95 LEU B O 1
ATOM 5146 N N . LEU B 1 96 ? -22.797 -12.898 -13.367 1 96.56 96 LEU B N 1
ATOM 5147 C CA . LEU B 1 96 ? -21.422 -13.078 -12.914 1 96.56 96 LEU B CA 1
ATOM 5148 C C . LEU B 1 96 ? -21.375 -13.789 -11.562 1 96.56 96 LEU B C 1
ATOM 5150 O O . LEU B 1 96 ? -20.531 -14.648 -11.328 1 96.56 96 LEU B O 1
ATOM 5154 N N . GLU B 1 97 ? -22.297 -13.453 -10.703 1 94.38 97 GLU B N 1
ATOM 5155 C CA . GLU B 1 97 ? -22.391 -14.125 -9.406 1 94.38 97 GLU B CA 1
ATOM 5156 C C . GLU B 1 97 ? -22.703 -15.609 -9.578 1 94.38 97 GLU B C 1
ATOM 5158 O O . GLU B 1 97 ? -22.062 -16.453 -8.945 1 94.38 97 GLU B O 1
ATOM 5163 N N . ASN B 1 98 ? -23.594 -15.883 -10.43 1 93.62 98 ASN B N 1
ATOM 5164 C CA . ASN B 1 98 ? -23.953 -17.266 -10.688 1 93.62 98 ASN B CA 1
ATOM 5165 C C . ASN B 1 98 ? -22.781 -18.062 -11.273 1 93.62 98 ASN B C 1
ATOM 5167 O O . ASN B 1 98 ? -22.531 -19.188 -10.867 1 93.62 98 ASN B O 1
ATOM 5171 N N . ALA B 1 99 ? -22.141 -17.422 -12.211 1 94.44 99 ALA B N 1
ATOM 5172 C CA . ALA B 1 99 ? -20.984 -18.078 -12.82 1 94.44 99 ALA B CA 1
ATOM 5173 C C . ALA B 1 99 ? -19.922 -18.406 -11.773 1 94.44 99 ALA B C 1
ATOM 5175 O O . ALA B 1 99 ? -19.344 -19.484 -11.789 1 94.44 99 ALA B O 1
ATOM 5176 N N . PHE B 1 100 ? -19.688 -17.5 -10.906 1 93.88 100 PHE B N 1
ATOM 5177 C CA . PHE B 1 100 ? -18.688 -17.672 -9.859 1 93.88 100 PHE B CA 1
ATOM 5178 C C . PHE B 1 100 ? -19.062 -18.828 -8.938 1 93.88 100 PHE B C 1
ATOM 5180 O O . PHE B 1 100 ? -18.25 -19.703 -8.672 1 93.88 100 PHE B O 1
ATOM 5187 N N . PHE B 1 101 ? -20.281 -18.891 -8.492 1 90.25 101 PHE B N 1
ATOM 5188 C CA . PHE B 1 101 ? -20.719 -19.891 -7.531 1 90.25 101 PHE B CA 1
ATOM 5189 C C . PHE B 1 101 ? -20.781 -21.266 -8.18 1 90.25 101 PHE B C 1
ATOM 5191 O O . PHE B 1 101 ? -20.391 -22.266 -7.566 1 90.25 101 PHE B O 1
ATOM 5198 N N . GLU B 1 102 ? -21.156 -21.281 -9.398 1 88.25 102 GLU B N 1
ATOM 5199 C CA . GLU B 1 102 ? -21.281 -22.547 -10.109 1 88.25 102 GLU B CA 1
ATOM 5200 C C . GLU B 1 102 ? -19.906 -23.156 -10.375 1 88.25 102 GLU B C 1
ATOM 5202 O O . GLU B 1 102 ? -19.781 -24.375 -10.453 1 88.25 102 GLU B O 1
ATOM 5207 N N . SER B 1 103 ? -18.906 -22.312 -10.453 1 88.44 103 SER B N 1
ATOM 5208 C CA . SER B 1 103 ? -17.578 -22.797 -10.82 1 88.44 103 SER B CA 1
ATOM 5209 C C . SER B 1 103 ? -16.688 -22.984 -9.594 1 88.44 103 SER B C 1
ATOM 5211 O O . SER B 1 103 ? -15.539 -23.406 -9.703 1 88.44 103 SER B O 1
ATOM 5213 N N . SER B 1 104 ? -17.125 -22.766 -8.438 1 84.06 104 SER B N 1
ATOM 5214 C CA . SER B 1 104 ? -16.328 -22.766 -7.227 1 84.06 104 SER B CA 1
ATOM 5215 C C . SER B 1 104 ? -15.961 -24.188 -6.805 1 84.06 104 SER B C 1
ATOM 5217 O O . SER B 1 104 ? -14.93 -24.406 -6.16 1 84.06 104 SER B O 1
ATOM 5219 N N . ALA B 1 105 ? -16.719 -25.188 -7.07 1 82.12 105 ALA B N 1
ATOM 5220 C CA . ALA B 1 105 ? -16.422 -26.594 -6.785 1 82.12 105 ALA B CA 1
ATOM 5221 C C . ALA B 1 105 ? -16.766 -27.484 -7.984 1 82.12 105 ALA B C 1
ATOM 5223 O O . ALA B 1 105 ? -17.812 -28.141 -8.008 1 82.12 105 ALA B O 1
ATOM 5224 N N . PRO B 1 106 ? -15.773 -27.516 -8.82 1 82.25 106 PRO B N 1
ATOM 5225 C CA . PRO B 1 106 ? -16.062 -28.25 -10.055 1 82.25 106 PRO B CA 1
ATOM 5226 C C . PRO B 1 106 ? -16.125 -29.766 -9.844 1 82.25 106 PRO B C 1
ATOM 5228 O O . PRO B 1 106 ? -15.359 -30.312 -9.047 1 82.25 106 PRO B O 1
ATOM 5231 N N . HIS B 1 107 ? -17.031 -30.297 -10.516 1 83.56 107 HIS B N 1
ATOM 5232 C CA . HIS B 1 107 ? -17.109 -31.75 -10.57 1 83.56 107 HIS B CA 1
ATOM 5233 C C . HIS B 1 107 ? -16.516 -32.281 -11.875 1 83.56 107 HIS B C 1
ATOM 5235 O O . HIS B 1 107 ? -17.25 -32.531 -12.844 1 83.56 107 HIS B O 1
ATOM 5241 N N . LEU B 1 108 ? -15.227 -32.469 -11.828 1 89.44 108 LEU B N 1
ATOM 5242 C CA . LEU B 1 108 ? -14.477 -32.875 -13.008 1 89.44 108 LEU B CA 1
ATOM 5243 C C . LEU B 1 108 ? -13.617 -34.094 -12.703 1 89.44 108 LEU B C 1
ATOM 5245 O O . LEU B 1 108 ? -13.227 -34.312 -11.555 1 89.44 108 LEU B O 1
ATOM 5249 N N . PRO B 1 109 ? -13.383 -34.906 -13.727 1 92.44 109 PRO B N 1
ATOM 5250 C CA . PRO B 1 109 ? -12.422 -35.969 -13.531 1 92.44 109 PRO B CA 1
ATOM 5251 C C . PRO B 1 109 ? -10.992 -35.5 -13.367 1 92.44 109 PRO B C 1
ATOM 5253 O O . PRO B 1 109 ? -10.703 -34.312 -13.633 1 92.44 109 PRO B O 1
ATOM 5256 N N . CYS B 1 110 ? -10.227 -36.375 -12.844 1 94.56 110 CYS B N 1
ATOM 5257 C CA . CYS B 1 110 ? -8.812 -36.062 -12.703 1 94.56 110 CYS B CA 1
ATOM 5258 C C . CYS B 1 110 ? -8.211 -35.656 -14.047 1 94.56 110 CYS B C 1
ATOM 5260 O O . CYS B 1 110 ? -8.305 -36.375 -15.023 1 94.56 110 CYS B O 1
ATOM 5262 N N . CYS B 1 111 ? -7.586 -34.562 -14.094 1 91.75 111 CYS B N 1
ATOM 5263 C CA . CYS B 1 111 ? -7.082 -34.062 -15.367 1 91.75 111 CYS B CA 1
ATOM 5264 C C . CYS B 1 111 ? -5.797 -34.75 -15.766 1 91.75 111 CYS B C 1
ATOM 5266 O O . CYS B 1 111 ? -5.367 -34.688 -16.922 1 91.75 111 CYS B O 1
ATOM 5268 N N . SER B 1 112 ? -5.207 -35.469 -14.844 1 91.56 112 SER B N 1
ATOM 5269 C CA . SER B 1 112 ? -3.959 -36.188 -15.125 1 91.56 112 SER B CA 1
ATOM 5270 C C . SER B 1 112 ? -4.215 -37.625 -15.57 1 91.56 112 SER B C 1
ATOM 5272 O O . SER B 1 112 ? -3.686 -38.062 -16.594 1 91.56 112 SER B O 1
ATOM 5274 N N . CYS B 1 113 ? -5.082 -38.344 -14.828 1 93.81 113 CYS B N 1
ATOM 5275 C CA . CYS B 1 113 ? -5.254 -39.781 -15.133 1 93.81 113 CYS B CA 1
ATOM 5276 C C . CYS B 1 113 ? -6.652 -40.062 -15.664 1 93.81 113 CYS B C 1
ATOM 5278 O O . CYS B 1 113 ? -6.938 -41.156 -16.125 1 93.81 113 CYS B O 1
ATOM 5280 N N . GLY B 1 114 ? -7.559 -39.156 -15.508 1 92.56 114 GLY B N 1
ATOM 5281 C CA . GLY B 1 114 ? -8.875 -39.281 -16.094 1 92.56 114 GLY B CA 1
ATOM 5282 C C . GLY B 1 114 ? -9.875 -39.969 -15.188 1 92.56 114 GLY B C 1
ATOM 5283 O O . GLY B 1 114 ? -11.062 -40.062 -15.516 1 92.56 114 GLY B O 1
ATOM 5284 N N . THR B 1 115 ? -9.461 -40.375 -14.023 1 92.69 115 THR B N 1
ATOM 5285 C CA . THR B 1 115 ? -10.352 -41.125 -13.133 1 92.69 115 THR B CA 1
ATOM 5286 C C . THR B 1 115 ? -11.445 -40.219 -12.578 1 92.69 115 THR B C 1
ATOM 5288 O O . THR B 1 115 ? -11.211 -39.031 -12.328 1 92.69 115 THR B O 1
ATOM 5291 N N . ASP B 1 116 ? -12.562 -40.75 -12.461 1 88.75 116 ASP B N 1
ATOM 5292 C CA . ASP B 1 116 ? -13.688 -40.031 -11.875 1 88.75 116 ASP B CA 1
ATOM 5293 C C . ASP B 1 116 ? -14.008 -40.562 -10.484 1 88.75 116 ASP B C 1
ATOM 5295 O O . ASP B 1 116 ? -14.953 -40.094 -9.836 1 88.75 116 ASP B O 1
ATOM 5299 N N . GLU B 1 117 ? -13.211 -41.438 -10.055 1 84.44 117 GLU B N 1
ATOM 5300 C CA . GLU B 1 117 ? -13.484 -42.062 -8.773 1 84.44 117 GLU B CA 1
ATOM 5301 C C . GLU B 1 117 ? -12.617 -41.469 -7.664 1 84.44 117 GLU B C 1
ATOM 5303 O O . GLU B 1 117 ? -11.508 -41 -7.926 1 84.44 117 GLU B O 1
ATOM 5308 N N . GLY B 1 118 ? -13.273 -41.375 -6.547 1 85.56 118 GLY B N 1
ATOM 5309 C CA . GLY B 1 118 ? -12.508 -41 -5.371 1 85.56 118 GLY B CA 1
ATOM 5310 C C . GLY B 1 118 ? -12.562 -39.531 -5.082 1 85.56 118 GLY B C 1
ATOM 5311 O O . GLY B 1 118 ? -13.305 -38.781 -5.727 1 85.56 118 GLY B O 1
ATOM 5312 N N . ASP B 1 119 ? -11.766 -39.125 -4.09 1 88.81 119 ASP B N 1
ATOM 5313 C CA . ASP B 1 119 ? -11.688 -37.719 -3.668 1 88.81 119 ASP B CA 1
ATOM 5314 C C . ASP B 1 119 ? -10.93 -36.875 -4.688 1 88.81 119 ASP B C 1
ATOM 5316 O O . ASP B 1 119 ? -9.969 -37.344 -5.293 1 88.81 119 ASP B O 1
ATOM 5320 N N . ARG B 1 120 ? -11.461 -35.688 -4.859 1 92.38 120 ARG B N 1
ATOM 5321 C CA . ARG B 1 120 ? -10.875 -34.781 -5.828 1 92.38 120 ARG B CA 1
ATOM 5322 C C . ARG B 1 120 ? -10.211 -33.594 -5.133 1 92.38 120 ARG B C 1
ATOM 5324 O O . ARG B 1 120 ? -10.68 -33.156 -4.082 1 92.38 120 ARG B O 1
ATOM 5331 N N . VAL B 1 121 ? -9.078 -33.219 -5.73 1 95.25 121 VAL B N 1
ATOM 5332 C CA . VAL B 1 121 ? -8.312 -32.094 -5.203 1 95.25 121 VAL B CA 1
ATOM 5333 C C . VAL B 1 121 ? -8.281 -30.953 -6.234 1 95.25 121 VAL B C 1
ATOM 5335 O O . VAL B 1 121 ? -7.887 -31.172 -7.383 1 95.25 121 VAL B O 1
ATOM 5338 N N . LEU B 1 122 ? -8.766 -29.844 -5.836 1 94.75 122 LEU B N 1
ATOM 5339 C CA . LEU B 1 122 ? -8.727 -28.641 -6.668 1 94.75 122 LEU B CA 1
ATOM 5340 C C . LEU B 1 122 ? -7.512 -27.781 -6.34 1 94.75 122 LEU B C 1
ATOM 5342 O O . LEU B 1 122 ? -7.262 -27.469 -5.172 1 94.75 122 LEU B O 1
ATOM 5346 N N . CYS B 1 123 ? -6.691 -27.422 -7.305 1 95.56 123 CYS B N 1
ATOM 5347 C CA . CYS B 1 123 ? -5.594 -26.5 -7.09 1 95.56 123 CYS B CA 1
ATOM 5348 C C . CYS B 1 123 ? -5.766 -25.234 -7.938 1 95.56 123 CYS B C 1
ATOM 5350 O O . CYS B 1 123 ? -5.406 -25.234 -9.117 1 95.56 123 CYS B O 1
ATOM 5352 N N . LEU B 1 124 ? -6.145 -24.203 -7.336 1 93.31 124 LEU B N 1
ATOM 5353 C CA . LEU B 1 124 ? -6.395 -22.938 -8.039 1 93.31 124 LEU B CA 1
ATOM 5354 C C . LEU B 1 124 ? -5.082 -22.281 -8.438 1 93.31 124 LEU B C 1
ATOM 5356 O O . LEU B 1 124 ? -5.059 -21.422 -9.336 1 93.31 124 LEU B O 1
ATOM 5360 N N . ASP B 1 125 ? -3.98 -22.688 -7.781 1 95.25 125 ASP B N 1
ATOM 5361 C CA . ASP B 1 125 ? -2.668 -22.172 -8.156 1 95.25 125 ASP B CA 1
ATOM 5362 C C . ASP B 1 125 ? -2.203 -22.766 -9.484 1 95.25 125 ASP B C 1
ATOM 5364 O O . ASP B 1 125 ? -1.453 -22.125 -10.227 1 95.25 125 ASP B O 1
ATOM 5368 N N . CYS B 1 126 ? -2.686 -23.953 -9.727 1 95.25 126 CYS B N 1
ATOM 5369 C CA . CYS B 1 126 ? -2.369 -24.594 -11 1 95.25 126 CYS B CA 1
ATOM 5370 C C . CYS B 1 126 ? -3.229 -24.016 -12.117 1 95.25 126 CYS B C 1
ATOM 5372 O O . CYS B 1 126 ? -2.82 -24.016 -13.281 1 95.25 126 CYS B O 1
ATOM 5374 N N . GLY B 1 127 ? -4.48 -23.641 -11.688 1 92.06 127 GLY B N 1
ATOM 5375 C CA . GLY B 1 127 ? -5.43 -23.094 -12.641 1 92.06 127 GLY B CA 1
ATOM 5376 C C . GLY B 1 127 ? -6.875 -23.266 -12.219 1 92.06 127 GLY B C 1
ATOM 5377 O O . GLY B 1 127 ? -7.164 -23.969 -11.25 1 92.06 127 GLY B O 1
ATOM 5378 N N . PRO B 1 128 ? -7.91 -22.516 -12.672 1 86.94 128 PRO B N 1
ATOM 5379 C CA . PRO B 1 128 ? -9.297 -22.469 -12.219 1 86.94 128 PRO B CA 1
ATOM 5380 C C . PRO B 1 128 ? -9.992 -23.828 -12.281 1 86.94 128 PRO B C 1
ATOM 5382 O O . PRO B 1 128 ? -10.812 -24.141 -11.414 1 86.94 128 PRO B O 1
ATOM 5385 N N . GLN B 1 129 ? -9.75 -24.688 -13.062 1 88.06 129 GLN B N 1
ATOM 5386 C CA . GLN B 1 129 ? -10.43 -25.969 -13.258 1 88.06 129 GLN B CA 1
ATOM 5387 C C . GLN B 1 129 ? -9.422 -27.125 -13.281 1 88.06 129 GLN B C 1
ATOM 5389 O O . GLN B 1 129 ? -9.578 -28.062 -14.055 1 88.06 129 GLN B O 1
ATOM 5394 N N . VAL B 1 130 ? -8.5 -26.984 -12.461 1 93.25 130 VAL B N 1
ATOM 5395 C CA . VAL B 1 130 ? -7.52 -28.062 -12.375 1 93.25 130 VAL B CA 1
ATOM 5396 C C . VAL B 1 130 ? -7.848 -28.953 -11.188 1 93.25 130 VAL B C 1
ATOM 5398 O O . VAL B 1 130 ? -7.594 -28.594 -10.039 1 93.25 130 VAL B O 1
ATOM 5401 N N . VAL B 1 131 ? -8.438 -30.094 -11.523 1 94.25 131 VAL B N 1
ATOM 5402 C CA . VAL B 1 131 ? -8.844 -31.078 -10.523 1 94.25 131 VAL B CA 1
ATOM 5403 C C . VAL B 1 131 ? -8.07 -32.375 -10.734 1 94.25 131 VAL B C 1
ATOM 5405 O O . VAL B 1 131 ? -7.941 -32.844 -11.867 1 94.25 131 VAL B O 1
ATOM 5408 N N . ARG B 1 132 ? -7.504 -32.875 -9.695 1 94.88 132 ARG B N 1
ATOM 5409 C CA . ARG B 1 132 ? -6.762 -34.125 -9.734 1 94.88 132 ARG B CA 1
ATOM 5410 C C . ARG B 1 132 ? -7.191 -35.031 -8.602 1 94.88 132 ARG B C 1
ATOM 5412 O O . ARG B 1 132 ? -7.758 -34.594 -7.605 1 94.88 132 ARG B O 1
ATOM 5419 N N . CYS B 1 133 ? -6.957 -36.344 -8.852 1 95.25 133 CYS B N 1
ATOM 5420 C CA . CYS B 1 133 ? -7.09 -37.281 -7.73 1 95.25 133 CYS B CA 1
ATOM 5421 C C . CYS B 1 133 ? -5.949 -37.094 -6.738 1 95.25 133 CYS B C 1
ATOM 5423 O O . CYS B 1 133 ? -4.98 -36.375 -7.02 1 95.25 133 CYS B O 1
ATOM 5425 N N . ILE B 1 134 ? -6.027 -37.656 -5.59 1 94.62 134 ILE B N 1
ATOM 5426 C CA . ILE B 1 134 ? -5.062 -37.469 -4.512 1 94.62 134 ILE B CA 1
ATOM 5427 C C . ILE B 1 134 ? -3.678 -37.938 -4.98 1 94.62 134 ILE B C 1
ATOM 5429 O O . ILE B 1 134 ? -2.695 -37.188 -4.809 1 94.62 134 ILE B O 1
ATOM 5433 N N . ASP B 1 135 ? -3.611 -39.031 -5.656 1 94.69 135 ASP B N 1
ATOM 5434 C CA . ASP B 1 135 ? -2.332 -39.594 -6.094 1 94.69 135 ASP B CA 1
ATOM 5435 C C . ASP B 1 135 ? -1.677 -38.688 -7.141 1 94.69 135 ASP B C 1
ATOM 5437 O O . ASP B 1 135 ? -0.478 -38.406 -7.066 1 94.69 135 ASP B O 1
ATOM 5441 N N . CYS B 1 136 ? -2.467 -38.25 -8.07 1 94.75 136 CYS B N 1
ATOM 5442 C CA . CYS B 1 136 ? -1.95 -37.375 -9.125 1 94.75 136 CYS B CA 1
ATOM 5443 C C . CYS B 1 136 ? -1.526 -36.031 -8.555 1 94.75 136 CYS B C 1
ATOM 5445 O O . CYS B 1 136 ? -0.569 -35.406 -9.039 1 94.75 136 CYS B O 1
ATOM 5447 N N . THR B 1 137 ? -2.273 -35.562 -7.559 1 95.38 137 THR B N 1
ATOM 5448 C CA . THR B 1 137 ? -1.918 -34.312 -6.914 1 95.38 137 THR B CA 1
ATOM 5449 C C . THR B 1 137 ? -0.542 -34.406 -6.258 1 95.38 137 THR B C 1
ATOM 5451 O O . THR B 1 137 ? 0.298 -33.5 -6.434 1 95.38 137 THR B O 1
ATOM 5454 N N . MET B 1 138 ? -0.323 -35.469 -5.586 1 94.69 138 MET B N 1
ATOM 5455 C CA . MET B 1 138 ? 0.952 -35.688 -4.902 1 94.69 138 MET B CA 1
ATOM 5456 C C . MET B 1 138 ? 2.096 -35.781 -5.902 1 94.69 138 MET B C 1
ATOM 5458 O O . MET B 1 138 ? 3.146 -35.156 -5.723 1 94.69 138 MET B O 1
ATOM 5462 N N . SER B 1 139 ? 1.846 -36.469 -6.91 1 92.44 139 SER B N 1
ATOM 5463 C CA . SER B 1 139 ? 2.875 -36.656 -7.926 1 92.44 139 SER B CA 1
ATOM 5464 C C . SER B 1 139 ? 3.188 -35.375 -8.672 1 92.44 139 SER B C 1
ATOM 5466 O O . SER B 1 139 ? 4.355 -35.062 -8.914 1 92.44 139 SER B O 1
ATOM 5468 N N . TYR B 1 140 ? 2.141 -34.656 -8.984 1 92.12 140 TYR B N 1
ATOM 5469 C CA . TYR B 1 140 ? 2.287 -33.438 -9.758 1 92.12 140 TYR B CA 1
ATOM 5470 C C . TYR B 1 140 ? 3.078 -32.406 -8.984 1 92.12 140 TYR B C 1
ATOM 5472 O O . TYR B 1 140 ? 3.867 -31.656 -9.57 1 92.12 140 TYR B O 1
ATOM 5480 N N . HIS B 1 141 ? 2.977 -32.344 -7.695 1 93.5 141 HIS B N 1
ATOM 5481 C CA . HIS B 1 141 ? 3.576 -31.266 -6.887 1 93.5 141 HIS B CA 1
ATOM 5482 C C . HIS B 1 141 ? 4.863 -31.75 -6.227 1 93.5 141 HIS B C 1
ATOM 5484 O O . HIS B 1 141 ? 5.457 -31.031 -5.422 1 93.5 141 HIS B O 1
ATOM 5490 N N . GLU B 1 142 ? 5.258 -32.875 -6.578 1 88 142 GLU B N 1
ATOM 5491 C CA . GLU B 1 142 ? 6.477 -33.438 -5.992 1 88 142 GLU B CA 1
ATOM 5492 C C . GLU B 1 142 ? 7.719 -32.75 -6.559 1 88 142 GLU B C 1
ATOM 5494 O O . GLU B 1 142 ? 8.641 -32.406 -5.816 1 88 142 GLU B O 1
ATOM 5499 N N . ASP B 1 143 ? 7.684 -32.5 -7.84 1 80.69 143 ASP B N 1
ATOM 5500 C CA . ASP B 1 143 ? 8.906 -32 -8.469 1 80.69 143 ASP B CA 1
ATOM 5501 C C . ASP B 1 143 ? 8.781 -30.516 -8.797 1 80.69 143 ASP B C 1
ATOM 5503 O O . ASP B 1 143 ? 9.789 -29.844 -9.031 1 80.69 143 ASP B O 1
ATOM 5507 N N . SER B 1 144 ? 7.613 -30.078 -8.867 1 89.5 144 SER B N 1
ATOM 5508 C CA . SER B 1 144 ? 7.379 -28.672 -9.188 1 89.5 144 SER B CA 1
ATOM 5509 C C . SER B 1 144 ? 6.137 -28.156 -8.477 1 89.5 144 SER B C 1
ATOM 5511 O O . SER B 1 144 ? 5.375 -28.922 -7.887 1 89.5 144 SER B O 1
ATOM 5513 N N . ASN B 1 145 ? 6.039 -26.875 -8.391 1 94.25 145 ASN B N 1
ATOM 5514 C CA . ASN B 1 145 ? 4.871 -26.234 -7.797 1 94.25 145 ASN B CA 1
ATOM 5515 C C . ASN B 1 145 ? 4.711 -26.609 -6.328 1 94.25 145 ASN B C 1
ATOM 5517 O O . ASN B 1 145 ? 3.602 -26.891 -5.871 1 94.25 145 ASN B O 1
ATOM 5521 N N . HIS B 1 146 ? 5.844 -26.531 -5.645 1 92.94 146 HIS B N 1
ATOM 5522 C CA . HIS B 1 146 ? 5.926 -27.031 -4.277 1 92.94 146 HIS B CA 1
ATOM 5523 C C . HIS B 1 146 ? 5.082 -26.188 -3.328 1 92.94 146 HIS B C 1
ATOM 5525 O O . HIS B 1 146 ? 4.582 -26.688 -2.318 1 92.94 146 HIS B O 1
ATOM 5531 N N . LEU B 1 147 ? 4.91 -24.938 -3.699 1 95.75 147 LEU B N 1
ATOM 5532 C CA . LEU B 1 147 ? 4.312 -24.031 -2.723 1 95.75 147 LEU B CA 1
ATOM 5533 C C . LEU B 1 147 ? 2.873 -23.703 -3.1 1 95.75 147 LEU B C 1
ATOM 5535 O O . LEU B 1 147 ? 2.342 -22.672 -2.688 1 95.75 147 LEU B O 1
ATOM 5539 N N . HIS B 1 148 ? 2.256 -24.547 -3.969 1 96.56 148 HIS B N 1
ATOM 5540 C CA . HIS B 1 148 ? 0.825 -24.438 -4.223 1 96.56 148 HIS B CA 1
ATOM 5541 C C . HIS B 1 148 ? 0.013 -24.906 -3.021 1 96.56 148 HIS B C 1
ATOM 5543 O O . HIS B 1 148 ? 0.527 -25.641 -2.17 1 96.56 148 HIS B O 1
ATOM 5549 N N . LYS B 1 149 ? -1.191 -24.422 -2.869 1 95.31 149 LYS B N 1
ATOM 5550 C CA . LYS B 1 149 ? -2.1 -24.844 -1.804 1 95.31 149 LYS B CA 1
ATOM 5551 C C . LYS B 1 149 ? -3.377 -25.453 -2.377 1 95.31 149 LYS B C 1
ATOM 5553 O O . LYS B 1 149 ? -4.402 -24.781 -2.471 1 95.31 149 LYS B O 1
ATOM 5558 N N . PRO B 1 150 ? -3.285 -26.734 -2.705 1 95.69 150 PRO B N 1
ATOM 5559 C CA . PRO B 1 150 ? -4.496 -27.391 -3.205 1 95.69 150 PRO B CA 1
ATOM 5560 C C . PRO B 1 150 ? -5.559 -27.578 -2.125 1 95.69 150 PRO B C 1
ATOM 5562 O O . PRO B 1 150 ? -5.27 -27.406 -0.936 1 95.69 150 PRO B O 1
ATOM 5565 N N . GLN B 1 151 ? -6.793 -27.766 -2.564 1 94.69 151 GLN B N 1
ATOM 5566 C CA . GLN B 1 151 ? -7.934 -27.938 -1.673 1 94.69 151 GLN B CA 1
ATOM 5567 C C . GLN B 1 151 ? -8.68 -29.234 -1.982 1 94.69 151 GLN B C 1
ATOM 5569 O O . GLN B 1 151 ? -8.891 -29.578 -3.148 1 94.69 151 GLN B O 1
ATOM 5574 N N . LEU B 1 152 ? -8.992 -29.938 -0.94 1 93.88 152 LEU B N 1
ATOM 5575 C CA . LEU B 1 152 ? -9.773 -31.172 -1.056 1 93.88 152 LEU B CA 1
ATOM 5576 C C . LEU B 1 152 ? -11.258 -30.859 -1.174 1 93.88 152 LEU B C 1
ATOM 5578 O O . LEU B 1 152 ? -11.789 -30.031 -0.417 1 93.88 152 LEU B O 1
ATOM 5582 N N . ILE B 1 153 ? -11.844 -31.422 -2.201 1 88.38 153 ILE B N 1
ATOM 5583 C CA . ILE B 1 153 ? -13.289 -31.25 -2.375 1 88.38 153 ILE B CA 1
ATOM 5584 C C . ILE B 1 153 ? -14.023 -32.375 -1.626 1 88.38 153 ILE B C 1
ATOM 5586 O O . ILE B 1 153 ? -13.977 -33.531 -2.031 1 88.38 153 ILE B O 1
ATOM 5590 N N . LEU B 1 154 ? -14.602 -32.062 -0.505 1 83.69 154 LEU B N 1
ATOM 5591 C CA . LEU B 1 154 ? -15.383 -33 0.268 1 83.69 154 LEU B CA 1
ATOM 5592 C C . LEU B 1 154 ? -16.844 -32.594 0.344 1 83.69 154 LEU B C 1
ATOM 5594 O O . LEU B 1 154 ? -17.188 -31.625 1.034 1 83.69 154 LEU B O 1
ATOM 5598 N N . ASP B 1 155 ? -17.719 -33.344 -0.221 1 76.81 155 ASP B N 1
ATOM 5599 C CA . ASP B 1 155 ? -19.156 -33.094 -0.188 1 76.81 155 ASP B CA 1
ATOM 5600 C C . ASP B 1 155 ? -19.469 -31.641 -0.539 1 76.81 155 ASP B C 1
ATOM 5602 O O . ASP B 1 155 ? -20.234 -30.984 0.172 1 76.81 155 ASP B O 1
ATOM 5606 N N . GLY B 1 156 ? -18.719 -31.203 -1.458 1 73.25 156 GLY B N 1
ATOM 5607 C CA . GLY B 1 156 ? -19.016 -29.875 -1.95 1 73.25 156 GLY B CA 1
ATOM 5608 C C . GLY B 1 156 ? -18.328 -28.781 -1.161 1 73.25 156 GLY B C 1
ATOM 5609 O O . GLY B 1 156 ? -18.438 -27.594 -1.488 1 73.25 156 GLY B O 1
ATOM 5610 N N . ILE B 1 157 ? -17.562 -29.109 -0.144 1 80.88 157 ILE B N 1
ATOM 5611 C CA . ILE B 1 157 ? -16.844 -28.141 0.675 1 80.88 157 ILE B CA 1
ATOM 5612 C C . ILE B 1 157 ? -15.352 -28.234 0.411 1 80.88 157 ILE B C 1
ATOM 5614 O O . ILE B 1 157 ? -14.812 -29.344 0.259 1 80.88 157 ILE B O 1
ATOM 5618 N N . LEU B 1 158 ? -14.812 -27.078 0.36 1 87.25 158 LEU B N 1
ATOM 5619 C CA . LEU B 1 158 ? -13.375 -27.047 0.116 1 87.25 158 LEU B CA 1
ATOM 5620 C C . LEU B 1 158 ? -12.602 -27 1.43 1 87.25 158 LEU B C 1
ATOM 5622 O O . LEU B 1 158 ? -12.914 -26.203 2.316 1 87.25 158 LEU B O 1
ATOM 5626 N N . GLN B 1 159 ? -11.68 -27.938 1.543 1 89.19 159 GLN B N 1
ATOM 5627 C CA . GLN B 1 159 ? -10.789 -27.984 2.699 1 89.19 159 GLN B CA 1
ATOM 5628 C C . GLN B 1 159 ? -9.328 -27.984 2.266 1 89.19 159 GLN B C 1
ATOM 5630 O O . GLN B 1 159 ? -8.992 -28.5 1.194 1 89.19 159 GLN B O 1
ATOM 5635 N N . PRO B 1 160 ? -8.539 -27.438 3.115 1 90.62 160 PRO B N 1
ATOM 5636 C CA . PRO B 1 160 ? -7.121 -27.453 2.75 1 90.62 160 PRO B CA 1
ATOM 5637 C C . PRO B 1 160 ? -6.566 -28.859 2.592 1 90.62 160 PRO B C 1
ATOM 5639 O O . PRO B 1 160 ? -6.918 -29.75 3.367 1 90.62 160 PRO B O 1
ATOM 5642 N N . PHE B 1 161 ? -5.836 -29.062 1.543 1 93.06 161 PHE B N 1
ATOM 5643 C CA . PHE B 1 161 ? -5.129 -30.312 1.319 1 93.06 161 PHE B CA 1
ATOM 5644 C C . PHE B 1 161 ? -3.738 -30.281 1.94 1 93.06 161 PHE B C 1
ATOM 5646 O O . PHE B 1 161 ? -2.969 -29.344 1.688 1 93.06 161 PHE B O 1
ATOM 5653 N N . PRO B 1 162 ? -3.406 -31.141 2.793 1 88.19 162 PRO B N 1
ATOM 5654 C CA . PRO B 1 162 ? -2.131 -31.094 3.51 1 88.19 162 PRO B CA 1
ATOM 5655 C C . PRO B 1 162 ? -0.944 -31.5 2.639 1 88.19 162 PRO B C 1
ATOM 5657 O O . PRO B 1 162 ? -0.451 -32.625 2.744 1 88.19 162 PRO B O 1
ATOM 5660 N N . LEU B 1 163 ? -0.462 -30.641 1.862 1 90.31 163 LEU B N 1
ATOM 5661 C CA . LEU B 1 163 ? 0.773 -30.844 1.113 1 90.31 163 LEU B CA 1
ATOM 5662 C C . LEU B 1 163 ? 1.985 -30.438 1.947 1 90.31 163 LEU B C 1
ATOM 5664 O O . LEU B 1 163 ? 1.984 -29.391 2.584 1 90.31 163 LEU B O 1
ATOM 5668 N N . LYS B 1 164 ? 2.955 -31.312 2.123 1 90.94 164 LYS B N 1
ATOM 5669 C CA . LYS B 1 164 ? 4.227 -30.984 2.76 1 90.94 164 LYS B CA 1
ATOM 5670 C C . LYS B 1 164 ? 5.375 -31.047 1.757 1 90.94 164 LYS B C 1
ATOM 5672 O O . LYS B 1 164 ? 5.977 -32.125 1.562 1 90.94 164 LYS B O 1
ATOM 5677 N N . PRO B 1 165 ? 5.676 -29.906 1.228 1 92.31 165 PRO B N 1
ATOM 5678 C CA . PRO B 1 165 ? 6.676 -29.875 0.157 1 92.31 165 PRO B CA 1
ATOM 5679 C C . PRO B 1 165 ? 8.062 -30.312 0.627 1 92.31 165 PRO B C 1
ATOM 5681 O O . PRO B 1 165 ? 8.438 -30.062 1.772 1 92.31 165 PRO B O 1
ATOM 5684 N N . TYR B 1 166 ? 8.68 -31 -0.291 1 92.19 166 TYR B N 1
ATOM 5685 C CA . TYR B 1 166 ? 10.07 -31.391 -0.122 1 92.19 166 TYR B CA 1
ATOM 5686 C C . TYR B 1 166 ? 10.992 -30.5 -0.939 1 92.19 166 TYR B C 1
ATOM 5688 O O . TYR B 1 166 ? 11.141 -30.688 -2.148 1 92.19 166 TYR B O 1
ATOM 5696 N N . LEU B 1 167 ? 11.688 -29.562 -0.227 1 94.25 167 LEU B N 1
ATOM 5697 C CA . LEU B 1 167 ? 12.578 -28.625 -0.892 1 94.25 167 LEU B CA 1
ATOM 5698 C C . LEU B 1 167 ? 14.008 -29.141 -0.919 1 94.25 167 LEU B C 1
ATOM 5700 O O . LEU B 1 167 ? 14.625 -29.344 0.132 1 94.25 167 LEU B O 1
ATOM 5704 N N . ARG B 1 168 ? 14.469 -29.391 -2.105 1 91.06 168 ARG B N 1
ATOM 5705 C CA . ARG B 1 168 ? 15.82 -29.906 -2.264 1 91.06 168 ARG B CA 1
ATOM 5706 C C . ARG B 1 168 ? 16.484 -29.328 -3.506 1 91.06 168 ARG B C 1
ATOM 5708 O O . ARG B 1 168 ? 15.82 -29.016 -4.496 1 91.06 168 ARG B O 1
ATOM 5715 N N . ARG B 1 169 ? 17.766 -29.188 -3.398 1 90.06 169 ARG B N 1
ATOM 5716 C CA . ARG B 1 169 ? 18.547 -28.797 -4.559 1 90.06 169 ARG B CA 1
ATOM 5717 C C . ARG B 1 169 ? 18.75 -29.969 -5.512 1 90.06 169 ARG B C 1
ATOM 5719 O O . ARG B 1 169 ? 19.25 -31.016 -5.113 1 90.06 169 ARG B O 1
ATOM 5726 N N . VAL B 1 170 ? 18.359 -29.703 -6.668 1 86.12 170 VAL B N 1
ATOM 5727 C CA . VAL B 1 170 ? 18.469 -30.781 -7.656 1 86.12 170 VAL B CA 1
ATOM 5728 C C . VAL B 1 170 ? 19.875 -30.812 -8.242 1 86.12 170 VAL B C 1
ATOM 5730 O O . VAL B 1 170 ? 20.344 -31.859 -8.703 1 86.12 170 VAL B O 1
ATOM 5733 N N . ASP B 1 171 ? 20.547 -29.703 -8.219 1 85.69 171 ASP B N 1
ATOM 5734 C CA . ASP B 1 171 ? 21.875 -29.562 -8.836 1 85.69 171 ASP B CA 1
ATOM 5735 C C . ASP B 1 171 ? 22.969 -30 -7.875 1 85.69 171 ASP B C 1
ATOM 5737 O O . ASP B 1 171 ? 24.156 -29.844 -8.172 1 85.69 171 ASP B O 1
ATOM 5741 N N . HIS B 1 172 ? 22.578 -30.469 -6.734 1 87.62 172 HIS B N 1
ATOM 5742 C CA . HIS B 1 172 ? 23.578 -30.812 -5.727 1 87.62 172 HIS B CA 1
ATOM 5743 C C . HIS B 1 172 ? 23.266 -32.156 -5.082 1 87.62 172 HIS B C 1
ATOM 5745 O O . HIS B 1 172 ? 22.188 -32.344 -4.496 1 87.62 172 HIS B O 1
ATOM 5751 N N . ASP B 1 173 ? 24.219 -33.062 -5.301 1 84.62 173 ASP B N 1
ATOM 5752 C CA . ASP B 1 173 ? 24.109 -34.375 -4.652 1 84.62 173 ASP B CA 1
ATOM 5753 C C . ASP B 1 173 ? 25.297 -34.625 -3.732 1 84.62 173 ASP B C 1
ATOM 5755 O O . ASP B 1 173 ? 26.453 -34.469 -4.133 1 84.62 173 ASP B O 1
ATOM 5759 N N . CYS B 1 174 ? 24.938 -34.719 -2.521 1 87.31 174 CYS B N 1
ATOM 5760 C CA . CYS B 1 174 ? 26 -34.938 -1.543 1 87.31 174 CYS B CA 1
ATOM 5761 C C . CYS B 1 174 ? 25.594 -36 -0.52 1 87.31 174 CYS B C 1
ATOM 5763 O O . CYS B 1 174 ? 24.391 -36.188 -0.269 1 87.31 174 CYS B O 1
ATOM 5765 N N . ASP B 1 175 ? 26.562 -36.688 0.1 1 89.81 175 ASP B N 1
ATOM 5766 C CA . ASP B 1 175 ? 26.328 -37.781 1.026 1 89.81 175 ASP B CA 1
ATOM 5767 C C . ASP B 1 175 ? 25.922 -37.281 2.406 1 89.81 175 ASP B C 1
ATOM 5769 O O . ASP B 1 175 ? 25.359 -38 3.213 1 89.81 175 ASP B O 1
ATOM 5773 N N . SER B 1 176 ? 26.094 -36.094 2.646 1 91.62 176 SER B N 1
ATOM 5774 C CA . SER B 1 176 ? 25.844 -35.531 3.977 1 91.62 176 SER B CA 1
ATOM 5775 C C . SER B 1 176 ? 24.453 -34.906 4.066 1 91.62 176 SER B C 1
ATOM 5777 O O . SER B 1 176 ? 24.188 -34.094 4.945 1 91.62 176 SER B O 1
ATOM 5779 N N . ARG B 1 177 ? 23.625 -35.344 3.311 1 90.81 177 ARG B N 1
ATOM 5780 C CA . ARG B 1 177 ? 22.297 -34.75 3.27 1 90.81 177 ARG B CA 1
ATOM 5781 C C . ARG B 1 177 ? 21.531 -35.031 4.551 1 90.81 177 ARG B C 1
ATOM 5783 O O . ARG B 1 177 ? 21.625 -36.156 5.102 1 90.81 177 ARG B O 1
ATOM 5790 N N . SER B 1 178 ? 20.859 -34 5.016 1 92 178 SER B N 1
ATOM 5791 C CA . SER B 1 178 ? 19.969 -34.094 6.172 1 92 178 SER B CA 1
ATOM 5792 C C . SER B 1 178 ? 18.672 -33.312 5.949 1 92 178 SER B C 1
ATOM 5794 O O . SER B 1 178 ? 18.625 -32.406 5.121 1 92 178 SER B O 1
ATOM 5796 N N . ARG B 1 179 ? 17.703 -33.812 6.664 1 92.62 179 ARG B N 1
ATOM 5797 C CA . ARG B 1 179 ? 16.391 -33.156 6.508 1 92.62 179 ARG B CA 1
ATOM 5798 C C . ARG B 1 179 ? 16 -32.406 7.766 1 92.62 179 ARG B C 1
ATOM 5800 O O . ARG B 1 179 ? 16.25 -32.844 8.883 1 92.62 179 ARG B O 1
ATOM 5807 N N . LYS B 1 180 ? 15.43 -31.25 7.516 1 93.81 180 LYS B N 1
ATOM 5808 C CA . LYS B 1 180 ? 14.875 -30.484 8.625 1 93.81 180 LYS B CA 1
ATOM 5809 C C . LYS B 1 180 ? 13.562 -29.828 8.234 1 93.81 180 L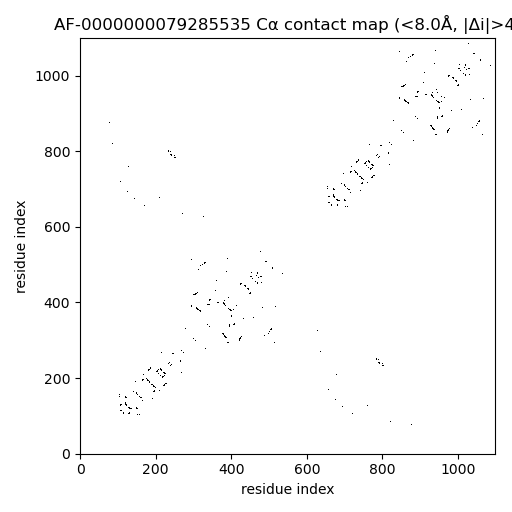YS B C 1
ATOM 5811 O O . LYS B 1 180 ? 13.266 -29.672 7.043 1 93.81 180 LYS B O 1
ATOM 5816 N N . THR B 1 181 ? 12.805 -29.484 9.242 1 95.69 181 THR B N 1
ATOM 5817 C CA . THR B 1 181 ? 11.547 -28.781 9 1 95.69 181 THR B CA 1
ATOM 5818 C C . THR B 1 181 ? 11.773 -27.281 8.922 1 95.69 181 THR B C 1
ATOM 5820 O O . THR B 1 181 ? 12.562 -26.734 9.695 1 95.69 181 THR B O 1
ATOM 5823 N N . ILE B 1 182 ? 11.109 -26.641 7.984 1 97.31 182 ILE B N 1
ATOM 5824 C CA . ILE B 1 182 ? 11.195 -25.188 7.844 1 97.31 182 ILE B CA 1
ATOM 5825 C C . ILE B 1 182 ? 9.828 -24.625 7.453 1 97.31 182 ILE B C 1
ATOM 5827 O O . ILE B 1 182 ? 9.039 -25.312 6.789 1 97.31 182 ILE B O 1
ATOM 5831 N N . GLN B 1 183 ? 9.523 -23.469 7.93 1 98 183 GLN B N 1
ATOM 5832 C CA . GLN B 1 183 ? 8.32 -22.75 7.523 1 98 183 GLN B CA 1
ATOM 5833 C C . GLN B 1 183 ? 8.625 -21.75 6.418 1 98 183 GLN B C 1
ATOM 5835 O O . GLN B 1 183 ? 9.594 -21 6.508 1 98 183 GLN B O 1
ATOM 5840 N N . VAL B 1 184 ? 7.809 -21.781 5.363 1 98.38 184 VAL B N 1
ATOM 5841 C CA . VAL B 1 184 ? 8.078 -20.938 4.211 1 98.38 184 VAL B CA 1
ATOM 5842 C C . VAL B 1 184 ? 6.84 -20.094 3.891 1 98.38 184 VAL B C 1
ATOM 5844 O O . VAL B 1 184 ? 5.734 -20.625 3.779 1 98.38 184 VAL B O 1
ATOM 5847 N N . PHE B 1 185 ? 7 -18.781 3.828 1 98.56 185 PHE B N 1
ATOM 5848 C CA . PHE B 1 185 ? 5.965 -17.938 3.248 1 98.56 185 PHE B CA 1
ATOM 5849 C C . PHE B 1 185 ? 6.113 -17.859 1.732 1 98.56 185 PHE B C 1
ATOM 5851 O O . PHE B 1 185 ? 7.164 -17.469 1.227 1 98.56 185 PHE B O 1
ATOM 5858 N N . ASP B 1 186 ? 5.074 -18.25 1.044 1 97.62 186 ASP B N 1
ATOM 5859 C CA . ASP B 1 186 ? 5.152 -18.312 -0.412 1 97.62 186 ASP B CA 1
ATOM 5860 C C . ASP B 1 186 ? 5.016 -16.922 -1.028 1 97.62 186 ASP B C 1
ATOM 5862 O O . ASP B 1 186 ? 5.09 -15.914 -0.322 1 97.62 186 ASP B O 1
ATOM 5866 N N . GLU B 1 187 ? 4.887 -16.844 -2.334 1 96.62 187 GLU B N 1
ATOM 5867 C CA . GLU B 1 187 ? 4.902 -15.586 -3.064 1 96.62 187 GLU B CA 1
ATOM 5868 C C . GLU B 1 187 ? 3.672 -14.742 -2.736 1 96.62 187 GLU B C 1
ATOM 5870 O O . GLU B 1 187 ? 3.668 -13.523 -2.957 1 96.62 187 GLU B O 1
ATOM 5875 N N . LYS B 1 188 ? 2.604 -15.367 -2.199 1 96.69 188 LYS B N 1
ATOM 5876 C CA . LYS B 1 188 ? 1.367 -14.664 -1.87 1 96.69 188 LYS 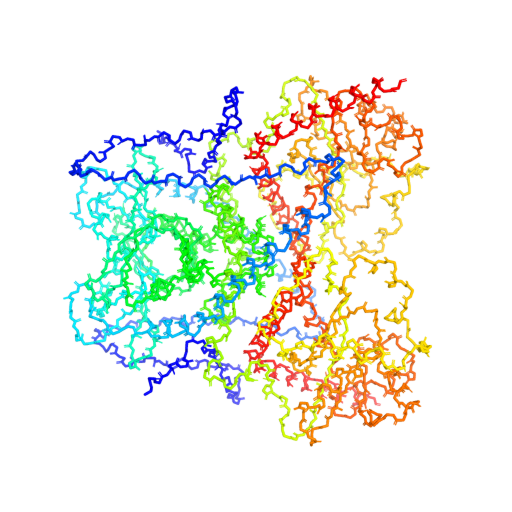B CA 1
ATOM 5877 C C . LYS B 1 188 ? 1.296 -14.344 -0.38 1 96.69 188 LYS B C 1
ATOM 5879 O O . LYS B 1 188 ? 0.324 -13.75 0.087 1 96.69 188 LYS B O 1
ATOM 5884 N N . GLY B 1 189 ? 2.316 -14.742 0.376 1 97.56 189 GLY B N 1
ATOM 5885 C CA . GLY B 1 189 ? 2.348 -14.492 1.808 1 97.56 189 GLY B CA 1
ATOM 5886 C C . GLY B 1 189 ? 1.695 -15.586 2.623 1 97.56 189 GLY B C 1
ATOM 5887 O O . GLY B 1 189 ? 1.37 -15.391 3.797 1 97.56 189 GLY B O 1
ATOM 5888 N N . ARG B 1 190 ? 1.415 -16.844 2.043 1 96.69 190 ARG B N 1
ATOM 5889 C CA . ARG B 1 190 ? 0.814 -17.969 2.748 1 96.69 190 ARG B CA 1
ATOM 5890 C C . ARG B 1 190 ? 1.884 -18.859 3.379 1 96.69 190 ARG B C 1
ATOM 5892 O O . ARG B 1 190 ? 2.945 -19.078 2.789 1 96.69 190 ARG B O 1
ATOM 5899 N N . LEU B 1 191 ? 1.586 -19.375 4.492 1 97.31 191 LEU B N 1
ATOM 5900 C CA . LEU B 1 191 ? 2.549 -20.156 5.258 1 97.31 191 LEU B CA 1
ATOM 5901 C C . LEU B 1 191 ? 2.492 -21.625 4.855 1 97.31 191 LEU B C 1
ATOM 5903 O O . LEU B 1 191 ? 1.406 -22.188 4.719 1 97.31 191 LEU B O 1
ATOM 5907 N N . HIS B 1 192 ? 3.682 -22.234 4.613 1 97.12 192 HIS B N 1
ATOM 5908 C CA . HIS B 1 192 ? 3.848 -23.656 4.332 1 97.12 192 HIS B CA 1
ATOM 5909 C C . HIS B 1 192 ? 4.797 -24.312 5.328 1 97.12 192 HIS B C 1
ATOM 5911 O O . HIS B 1 192 ? 5.82 -23.719 5.691 1 97.12 192 HIS B O 1
ATOM 5917 N N . ASN B 1 193 ? 4.449 -25.453 5.816 1 96.12 193 ASN B N 1
ATOM 5918 C CA . ASN B 1 193 ? 5.383 -26.297 6.539 1 96.12 193 ASN B CA 1
ATOM 5919 C C . ASN B 1 193 ? 6.105 -27.266 5.602 1 96.12 193 ASN B C 1
ATOM 5921 O O . ASN B 1 193 ? 5.484 -28.156 5.023 1 96.12 193 ASN B O 1
ATOM 5925 N N . CYS B 1 194 ? 7.426 -27.109 5.465 1 96.69 194 CYS B N 1
ATOM 5926 C CA . CYS B 1 194 ? 8.172 -27.844 4.445 1 96.69 194 CYS B CA 1
ATOM 5927 C C . CYS B 1 194 ? 9.289 -28.672 5.074 1 96.69 194 CYS B C 1
ATOM 5929 O O . CYS B 1 194 ? 9.688 -28.422 6.211 1 96.69 194 CYS B O 1
ATOM 5931 N N . TRP B 1 195 ? 9.648 -29.672 4.301 1 95.31 195 TRP B N 1
ATOM 5932 C CA . TRP B 1 195 ? 10.93 -30.344 4.531 1 95.31 195 TRP B CA 1
ATOM 5933 C C . TRP B 1 195 ? 12.031 -29.688 3.707 1 95.31 195 TRP B C 1
ATOM 5935 O O . TRP B 1 195 ? 11.859 -29.438 2.51 1 95.31 195 TRP B O 1
ATOM 5945 N N . LEU B 1 196 ? 13.117 -29.344 4.352 1 95.62 196 LEU B N 1
ATOM 5946 C CA . LEU B 1 196 ? 14.281 -28.797 3.662 1 95.62 196 LEU B CA 1
ATOM 5947 C C . LEU B 1 196 ? 15.461 -29.75 3.73 1 95.62 196 LEU B C 1
ATOM 5949 O O . LEU B 1 196 ? 15.805 -30.25 4.809 1 95.62 196 LEU B O 1
ATOM 5953 N N . VAL B 1 197 ? 15.984 -30.031 2.584 1 93.56 197 VAL B N 1
ATOM 5954 C CA . VAL B 1 197 ? 17.172 -30.875 2.529 1 93.56 197 VAL B CA 1
ATOM 5955 C C . VAL B 1 197 ? 18.422 -30 2.557 1 93.56 197 VAL B C 1
ATOM 5957 O O . VAL B 1 197 ? 18.594 -29.109 1.709 1 93.56 197 VAL B O 1
ATOM 5960 N N . THR B 1 198 ? 19.203 -30.203 3.523 1 91.31 198 THR B N 1
ATOM 5961 C CA . THR B 1 198 ? 20.453 -29.469 3.682 1 91.31 198 THR B CA 1
ATOM 5962 C C . THR B 1 198 ? 21.656 -30.422 3.682 1 91.31 198 THR B C 1
ATOM 5964 O O . THR B 1 198 ? 21.469 -31.641 3.662 1 91.31 198 THR B O 1
ATOM 5967 N N . CYS B 1 199 ? 22.797 -29.844 3.506 1 92.06 199 CYS B N 1
ATOM 5968 C CA . CYS B 1 199 ? 24.016 -30.625 3.59 1 92.06 199 CYS B CA 1
ATOM 5969 C C . CYS B 1 199 ? 25.109 -29.875 4.34 1 92.06 199 CYS B C 1
ATOM 5971 O O . CYS B 1 199 ? 24.984 -28.656 4.562 1 92.06 199 CYS B O 1
ATOM 5973 N N . SER B 1 200 ? 26.203 -30.531 4.727 1 90.81 200 SER B N 1
ATOM 5974 C CA . SER B 1 200 ? 27.281 -29.938 5.508 1 90.81 200 SER B CA 1
ATOM 5975 C C . SER B 1 200 ? 28.203 -29.094 4.625 1 90.81 200 SER B C 1
ATOM 5977 O O . SER B 1 200 ? 28.984 -28.297 5.129 1 90.81 200 SER B O 1
ATOM 5979 N N . CYS B 1 201 ? 28.109 -29.219 3.338 1 90.38 201 CYS B N 1
ATOM 5980 C CA . CYS B 1 201 ? 29.047 -28.562 2.428 1 90.38 201 CYS B CA 1
ATOM 5981 C C . CYS B 1 201 ? 28.672 -27.094 2.234 1 90.38 201 CYS B C 1
ATOM 5983 O O . CYS B 1 201 ? 29.484 -26.297 1.776 1 90.38 201 CYS B O 1
ATOM 5985 N N . GLU B 1 202 ? 27.438 -26.797 2.559 1 92.06 202 GLU B N 1
ATOM 5986 C CA . GLU B 1 202 ? 26.984 -25.438 2.361 1 92.06 202 GLU B CA 1
ATOM 5987 C C . GLU B 1 202 ? 26.094 -24.969 3.518 1 92.06 202 GLU B C 1
ATOM 5989 O O . GLU B 1 202 ? 25.328 -25.766 4.074 1 92.06 202 GLU B O 1
ATOM 5994 N N . GLU B 1 203 ? 26.188 -23.75 3.764 1 94.06 203 GLU B N 1
ATOM 5995 C CA . GLU B 1 203 ? 25.328 -23.188 4.809 1 94.06 203 GLU B CA 1
ATOM 5996 C C . GLU B 1 203 ? 23.875 -23.172 4.379 1 94.06 203 GLU B C 1
ATOM 5998 O O . GLU B 1 203 ? 23.562 -22.938 3.207 1 94.06 203 GLU B O 1
ATOM 6003 N N . GLU B 1 204 ? 23.016 -23.297 5.301 1 94.88 204 GLU B N 1
ATOM 6004 C CA . GLU B 1 204 ? 21.578 -23.406 5.039 1 94.88 204 GLU B CA 1
ATOM 6005 C C . GLU B 1 204 ? 21.047 -22.156 4.348 1 94.88 204 GLU B C 1
ATOM 6007 O O . GLU B 1 204 ? 20.203 -22.25 3.455 1 94.88 204 GLU B O 1
ATOM 6012 N N . CYS B 1 205 ? 21.562 -21.031 4.785 1 96.75 205 CYS B N 1
ATOM 6013 C CA . CYS B 1 205 ? 21.062 -19.781 4.215 1 96.75 205 CYS B CA 1
ATOM 6014 C C . CYS B 1 205 ? 21.391 -19.688 2.73 1 96.75 205 CYS B C 1
ATOM 6016 O O . CYS B 1 205 ? 20.594 -19.203 1.935 1 96.75 205 CYS B O 1
ATOM 6018 N N . ALA B 1 206 ? 22.531 -20.156 2.365 1 96.25 206 ALA B N 1
ATOM 6019 C CA . ALA B 1 206 ? 22.906 -20.156 0.957 1 96.25 206 ALA B CA 1
ATOM 6020 C C . ALA B 1 206 ? 22.031 -21.109 0.151 1 96.25 206 ALA B C 1
ATOM 6022 O O . ALA B 1 206 ? 21.625 -20.797 -0.97 1 96.25 206 ALA B O 1
ATOM 6023 N N . SER B 1 207 ? 21.75 -22.281 0.734 1 95.25 207 SER B N 1
ATOM 6024 C CA . SER B 1 207 ? 20.891 -23.25 0.075 1 95.25 207 SER B CA 1
ATOM 6025 C C . SER B 1 207 ? 19.5 -22.672 -0.167 1 95.25 207 SER B C 1
ATOM 6027 O O . SER B 1 207 ? 18.906 -22.891 -1.222 1 95.25 207 SER B O 1
ATOM 6029 N N . LEU B 1 208 ? 19.031 -21.953 0.798 1 97.19 208 LEU B N 1
ATOM 6030 C CA . LEU B 1 208 ? 17.719 -21.344 0.671 1 97.19 208 LEU B CA 1
ATOM 6031 C C . LEU B 1 208 ? 17.703 -20.328 -0.467 1 97.19 208 LEU B C 1
ATOM 6033 O O . LEU B 1 208 ? 16.766 -20.312 -1.273 1 97.19 208 LEU B O 1
ATOM 6037 N N . VAL B 1 209 ? 18.719 -19.516 -0.555 1 97.19 209 VAL B N 1
ATOM 6038 C CA . VAL B 1 209 ? 18.797 -18.516 -1.611 1 97.19 209 VAL B CA 1
ATOM 6039 C C . VAL B 1 209 ? 18.828 -19.203 -2.975 1 97.19 209 VAL B C 1
ATOM 6041 O O . VAL B 1 209 ? 18.172 -18.75 -3.92 1 97.19 209 VAL B O 1
ATOM 6044 N N . ARG B 1 210 ? 19.531 -20.344 -3.064 1 95.12 210 ARG B N 1
ATOM 6045 C CA . ARG B 1 210 ? 19.609 -21.094 -4.312 1 95.12 210 ARG B CA 1
ATOM 6046 C C . ARG B 1 210 ? 18.234 -21.656 -4.691 1 95.12 210 ARG B C 1
ATOM 6048 O O . ARG B 1 210 ? 17.953 -21.875 -5.871 1 95.12 210 ARG B O 1
ATOM 6055 N N . LEU B 1 211 ? 17.422 -21.844 -3.689 1 95.5 211 LEU B N 1
ATOM 6056 C CA . LEU B 1 211 ? 16.078 -22.344 -3.906 1 95.5 211 LEU B CA 1
ATOM 6057 C C . LEU B 1 211 ? 15.086 -21.188 -4.074 1 95.5 211 LEU B C 1
ATOM 6059 O O . LEU B 1 211 ? 13.875 -21.391 -3.99 1 95.5 211 LEU B O 1
ATOM 6063 N N . ASN B 1 212 ? 15.594 -19.969 -4.219 1 96.31 212 ASN B N 1
ATOM 6064 C CA . ASN B 1 212 ? 14.805 -18.75 -4.434 1 96.31 212 ASN B CA 1
ATOM 6065 C C . ASN B 1 212 ? 14.008 -18.375 -3.188 1 96.31 212 ASN B C 1
ATOM 6067 O O . ASN B 1 212 ? 12.867 -17.922 -3.289 1 96.31 212 ASN B O 1
ATOM 6071 N N . LEU B 1 213 ? 14.609 -18.688 -2.047 1 98 213 LEU B N 1
ATOM 6072 C CA . LEU B 1 213 ? 14.039 -18.359 -0.745 1 98 213 LEU B CA 1
ATOM 6073 C C . LEU B 1 213 ? 14.992 -17.484 0.062 1 98 213 LEU B C 1
ATOM 6075 O O . LEU B 1 213 ? 16.203 -17.703 0.039 1 98 213 LEU B O 1
ATOM 6079 N N . TRP B 1 214 ? 14.484 -16.5 0.711 1 98.62 214 TRP B N 1
ATOM 6080 C CA . TRP B 1 214 ? 15.281 -15.641 1.592 1 98.62 214 TRP B CA 1
ATOM 6081 C C . TRP B 1 214 ? 15.18 -16.109 3.039 1 98.62 214 TRP B C 1
ATOM 6083 O O . TRP B 1 214 ? 14.078 -16.25 3.58 1 98.62 214 TRP B O 1
ATOM 6093 N N . PRO B 1 215 ? 16.297 -16.391 3.629 1 98.38 215 PRO B N 1
ATOM 6094 C CA . PRO B 1 215 ? 16.266 -16.859 5.016 1 98.38 215 PRO B CA 1
ATOM 6095 C C . PRO B 1 215 ? 15.852 -15.75 5.996 1 98.38 215 PRO B C 1
ATOM 6097 O O . PRO B 1 215 ? 16.297 -14.609 5.859 1 98.38 215 PRO B O 1
ATOM 6100 N N . ALA B 1 216 ? 15.07 -16.047 7.004 1 98.06 216 ALA B N 1
ATOM 6101 C CA . ALA B 1 216 ? 14.656 -15.07 8.008 1 98.06 216 ALA B CA 1
ATOM 6102 C C . ALA B 1 216 ? 15.805 -14.734 8.953 1 98.06 216 ALA B C 1
ATOM 6104 O O . ALA B 1 216 ? 15.805 -13.672 9.586 1 98.06 216 ALA B O 1
ATOM 6105 N N . SER B 1 217 ? 16.734 -15.695 9.062 1 96.25 217 SER B N 1
ATOM 6106 C CA . SER B 1 217 ? 17.938 -15.508 9.875 1 96.25 217 SER B CA 1
ATOM 6107 C C . SER B 1 217 ? 19.172 -16.062 9.172 1 96.25 217 SER B C 1
ATOM 6109 O O . SER B 1 217 ? 19.062 -16.953 8.328 1 96.25 217 SER B O 1
ATOM 6111 N N . PRO B 1 218 ? 20.297 -15.539 9.445 1 94.19 218 PRO B N 1
ATOM 6112 C CA . PRO B 1 218 ? 21.5 -15.898 8.688 1 94.19 218 PRO B CA 1
ATOM 6113 C C . PRO B 1 218 ? 22.078 -17.25 9.102 1 94.19 218 PRO B C 1
ATOM 6115 O O . PRO B 1 218 ? 22.641 -17.969 8.273 1 94.19 218 PRO B O 1
ATOM 6118 N N . ASP B 1 219 ? 21.969 -17.719 10.266 1 91.19 219 ASP B N 1
ATOM 6119 C CA . ASP B 1 219 ? 22.703 -18.906 10.734 1 91.19 219 ASP B CA 1
ATOM 6120 C C . ASP B 1 219 ? 21.812 -20.156 10.672 1 91.19 219 ASP B C 1
ATOM 6122 O O . ASP B 1 219 ? 22.172 -21.125 10.008 1 91.19 219 ASP B O 1
ATOM 6126 N N . GLN B 1 220 ? 20.75 -20.172 11.359 1 91 220 GLN B N 1
ATOM 6127 C CA . GLN B 1 220 ? 19.844 -21.312 11.375 1 91 220 GLN B CA 1
ATOM 6128 C C . GLN B 1 220 ? 18.406 -20.875 11.156 1 91 220 GLN B C 1
ATOM 6130 O O . GLN B 1 220 ? 17.578 -20.938 12.07 1 91 220 GLN B O 1
ATOM 6135 N N . PRO B 1 221 ? 18.219 -20.672 9.922 1 95.75 221 PRO B N 1
ATOM 6136 C CA . PRO B 1 221 ? 16.859 -20.172 9.656 1 95.75 221 PRO B CA 1
ATOM 6137 C C . PRO B 1 221 ? 15.789 -21.219 9.883 1 95.75 221 PRO B C 1
ATOM 6139 O O . PRO B 1 221 ? 15.938 -22.375 9.461 1 95.75 221 PRO B O 1
ATOM 6142 N N . ARG B 1 222 ? 14.703 -20.891 10.539 1 97 222 ARG B N 1
ATOM 6143 C CA . ARG B 1 222 ? 13.531 -21.734 10.727 1 97 222 ARG B CA 1
ATOM 6144 C C . ARG B 1 222 ? 12.375 -21.266 9.844 1 97 222 ARG B C 1
ATOM 6146 O O . ARG B 1 222 ? 11.398 -22 9.656 1 97 222 ARG B O 1
ATOM 6153 N N . VAL B 1 223 ? 12.516 -20.109 9.391 1 98.31 223 VAL B N 1
ATOM 6154 C CA . VAL B 1 223 ? 11.523 -19.5 8.508 1 98.31 223 VAL B CA 1
ATOM 6155 C C . VAL B 1 223 ? 12.219 -18.938 7.262 1 98.31 223 VAL B C 1
ATOM 6157 O O . VAL B 1 223 ? 13.359 -18.484 7.332 1 98.31 223 VAL B O 1
ATOM 6160 N N . ALA B 1 224 ? 11.57 -19.047 6.145 1 98.62 224 ALA B N 1
ATOM 6161 C CA . ALA B 1 224 ? 12.078 -18.484 4.902 1 98.62 224 ALA B CA 1
ATOM 6162 C C . ALA B 1 224 ? 10.969 -17.797 4.117 1 98.62 224 ALA B C 1
ATOM 6164 O O . ALA B 1 224 ? 9.781 -18.047 4.355 1 98.62 224 ALA B O 1
ATOM 6165 N N . PHE B 1 225 ? 11.375 -16.859 3.268 1 98.75 225 PHE B N 1
ATOM 6166 C CA . PHE B 1 225 ? 10.438 -16.109 2.443 1 98.75 225 PHE B CA 1
ATOM 6167 C C . PHE B 1 225 ? 10.727 -16.312 0.962 1 98.75 225 PHE B C 1
ATOM 6169 O O . PHE B 1 225 ? 11.891 -16.266 0.543 1 98.75 225 PHE B O 1
ATOM 6176 N N . HIS B 1 226 ? 9.695 -16.609 0.252 1 98.31 226 HIS B N 1
ATOM 6177 C CA . HIS B 1 226 ? 9.875 -16.609 -1.195 1 98.31 226 HIS B CA 1
ATOM 6178 C C . HIS B 1 226 ? 10.414 -15.281 -1.689 1 98.31 226 HIS B C 1
ATOM 6180 O O . HIS B 1 226 ? 9.953 -14.219 -1.251 1 98.31 226 HIS B O 1
ATOM 6186 N N . MET B 1 227 ? 11.305 -15.273 -2.65 1 97.19 227 MET B N 1
ATOM 6187 C CA . MET B 1 227 ? 11.945 -14.055 -3.123 1 97.19 227 MET B CA 1
ATOM 6188 C C . MET B 1 227 ? 10.93 -13.102 -3.752 1 97.19 227 MET B C 1
ATOM 6190 O O . MET B 1 227 ? 11.062 -11.883 -3.639 1 97.19 227 MET B O 1
ATOM 6194 N N . ASP B 1 228 ? 9.922 -13.594 -4.344 1 97.06 228 ASP B N 1
ATOM 6195 C CA . ASP B 1 228 ? 8.883 -12.766 -4.953 1 97.06 228 ASP B CA 1
ATOM 6196 C C . ASP B 1 228 ? 8.102 -11.992 -3.893 1 97.06 228 ASP B C 1
ATOM 6198 O O . ASP B 1 228 ? 7.664 -10.867 -4.133 1 97.06 228 ASP B O 1
ATOM 6202 N N . LEU B 1 229 ? 7.844 -12.641 -2.793 1 98.25 229 LEU B N 1
ATOM 6203 C CA . LEU B 1 229 ? 7.18 -11.945 -1.694 1 98.25 229 LEU B CA 1
ATOM 6204 C C . LEU B 1 229 ? 8.031 -10.789 -1.189 1 98.25 229 LEU B C 1
ATOM 6206 O O . LEU B 1 229 ? 7.527 -9.688 -0.974 1 98.25 229 LEU B O 1
ATOM 6210 N N . MET B 1 230 ? 9.336 -11.055 -1.047 1 98.44 230 MET B N 1
ATOM 6211 C CA . MET B 1 230 ? 10.258 -10.023 -0.595 1 98.44 230 MET B CA 1
ATOM 6212 C C . MET B 1 230 ? 10.289 -8.852 -1.572 1 98.44 230 MET B C 1
ATOM 6214 O O . MET B 1 230 ? 10.289 -7.691 -1.158 1 98.44 230 MET B O 1
ATOM 6218 N N . ASN B 1 231 ? 10.266 -9.211 -2.807 1 97.75 231 ASN B N 1
ATOM 6219 C CA . ASN B 1 231 ? 10.234 -8.188 -3.846 1 97.75 231 ASN B CA 1
ATOM 6220 C C . ASN B 1 231 ? 8.945 -7.375 -3.797 1 97.75 231 ASN B C 1
ATOM 6222 O O . ASN B 1 231 ? 8.969 -6.156 -3.967 1 97.75 231 ASN B O 1
ATOM 6226 N N . LEU B 1 232 ? 7.879 -8.039 -3.6 1 98.06 232 LEU B N 1
ATOM 6227 C CA . LEU B 1 232 ? 6.598 -7.352 -3.473 1 98.06 232 LEU B CA 1
ATOM 6228 C C . LEU B 1 232 ? 6.625 -6.363 -2.312 1 98.06 232 LEU B C 1
ATOM 6230 O O . LEU B 1 232 ? 6.27 -5.195 -2.477 1 98.06 232 LEU B O 1
ATOM 6234 N N . LEU B 1 233 ? 7.066 -6.848 -1.169 1 98.56 233 LEU B N 1
ATOM 6235 C CA . LEU B 1 233 ? 7.113 -6.008 0.022 1 98.56 233 LEU B CA 1
ATOM 6236 C C . LEU B 1 233 ? 8.023 -4.805 -0.197 1 98.56 233 LEU B C 1
ATOM 6238 O O . LEU B 1 233 ? 7.715 -3.697 0.256 1 98.56 233 LEU B O 1
ATOM 6242 N N . HIS B 1 234 ? 9.086 -5.047 -0.905 1 98.31 234 HIS B N 1
ATOM 6243 C CA . HIS B 1 234 ? 10.047 -3.994 -1.213 1 98.31 234 HIS B CA 1
ATOM 6244 C C . HIS B 1 234 ? 9.391 -2.861 -1.995 1 98.31 234 HIS B C 1
ATOM 6246 O O . HIS B 1 234 ? 9.547 -1.689 -1.643 1 98.31 234 HIS B O 1
ATOM 6252 N N . PHE B 1 235 ? 8.625 -3.17 -2.924 1 97.88 235 PHE B N 1
ATOM 6253 C CA . PHE B 1 235 ? 8.078 -2.127 -3.783 1 97.88 235 PHE B CA 1
ATOM 6254 C C . PHE B 1 235 ? 6.793 -1.557 -3.189 1 97.88 235 PHE B C 1
ATOM 6256 O O . PHE B 1 235 ? 6.453 -0.399 -3.438 1 97.88 235 PHE B O 1
ATOM 6263 N N . LEU B 1 236 ? 6.09 -2.369 -2.385 1 98 236 LEU B N 1
ATOM 6264 C CA . LEU B 1 236 ? 4.988 -1.779 -1.633 1 98 236 LEU B CA 1
ATOM 6265 C C . LEU B 1 236 ? 5.496 -0.695 -0.687 1 98 236 LEU B C 1
ATOM 6267 O O . LEU B 1 236 ? 4.809 0.301 -0.452 1 98 236 LEU B O 1
ATOM 6271 N N . LEU B 1 237 ? 6.684 -0.917 -0.249 1 97.81 237 LEU B N 1
ATOM 6272 C CA . LEU B 1 237 ? 7.305 0.05 0.647 1 97.81 237 LEU B CA 1
ATOM 6273 C C . LEU B 1 237 ? 7.781 1.277 -0.123 1 97.81 237 LEU B C 1
ATOM 6275 O O . LEU B 1 237 ? 7.383 2.402 0.187 1 97.81 237 LEU B O 1
ATOM 6279 N N . LEU B 1 238 ? 8.547 1.103 -1.197 1 97.62 238 LEU B N 1
ATOM 6280 C CA . LEU B 1 238 ? 9.25 2.201 -1.854 1 97.62 238 LEU B CA 1
ATOM 6281 C C . LEU B 1 238 ? 8.312 2.965 -2.781 1 97.62 238 LEU B C 1
ATOM 6283 O O . LEU B 1 238 ? 8.43 4.184 -2.928 1 97.62 238 LEU B O 1
ATOM 6287 N N . GLU B 1 239 ? 7.434 2.24 -3.408 1 96.06 239 GLU B N 1
ATOM 6288 C CA . GLU B 1 239 ? 6.531 2.877 -4.359 1 96.06 239 GLU B CA 1
ATOM 6289 C C . GLU B 1 239 ? 5.168 3.154 -3.73 1 96.06 239 GLU B C 1
ATOM 6291 O O . GLU B 1 239 ? 4.562 4.199 -3.984 1 96.06 239 GLU B O 1
ATOM 6296 N N . GLY B 1 240 ? 4.75 2.262 -2.92 1 94.81 240 GLY B N 1
ATOM 6297 C CA . GLY B 1 240 ? 3.43 2.389 -2.322 1 94.81 240 GLY B CA 1
ATOM 6298 C C . GLY B 1 240 ? 3.449 3.084 -0.974 1 94.81 240 GLY B C 1
ATOM 6299 O O . GLY B 1 240 ? 2.4 3.467 -0.451 1 94.81 240 GLY B O 1
ATOM 6300 N N . HIS B 1 241 ? 4.617 3.264 -0.346 1 96.06 241 HIS B N 1
ATOM 6301 C CA . HIS B 1 241 ? 4.801 3.9 0.952 1 96.06 241 HIS B CA 1
ATOM 6302 C C . HIS B 1 241 ? 4.035 3.162 2.043 1 96.06 241 HIS B C 1
ATOM 6304 O O . HIS B 1 241 ? 3.441 3.789 2.926 1 96.06 241 HIS B O 1
ATOM 6310 N N . MET B 1 242 ? 4.004 1.873 1.87 1 95.94 242 MET B N 1
ATOM 6311 C CA . MET B 1 242 ? 3.324 1.031 2.852 1 95.94 242 MET B CA 1
ATOM 6312 C C . MET B 1 242 ? 4.312 0.485 3.877 1 95.94 242 MET B C 1
ATOM 6314 O O . MET B 1 242 ? 5.398 0.031 3.518 1 95.94 242 MET B O 1
ATOM 6318 N N . SER B 1 243 ? 3.918 0.595 5.113 1 95.31 243 SER B N 1
ATOM 6319 C CA . SER B 1 243 ? 4.746 0.002 6.16 1 95.31 243 SER B CA 1
ATOM 6320 C C . SER B 1 243 ? 4.73 -1.521 6.078 1 95.31 243 SER B C 1
ATOM 6322 O O . SER B 1 243 ? 3.816 -2.109 5.5 1 95.31 243 SER B O 1
ATOM 6324 N N . LEU B 1 244 ? 5.723 -2.107 6.633 1 96.5 244 LEU B N 1
ATOM 6325 C CA . LEU B 1 244 ? 5.777 -3.564 6.672 1 96.5 244 LEU B CA 1
ATOM 6326 C C . LEU B 1 244 ? 4.586 -4.133 7.434 1 96.5 244 LEU B C 1
ATOM 6328 O O . LEU B 1 244 ? 4.023 -5.16 7.043 1 96.5 244 LEU B O 1
ATOM 6332 N N . LYS B 1 245 ? 4.25 -3.518 8.492 1 95.56 245 LYS B N 1
ATOM 6333 C CA . LYS B 1 245 ? 3.092 -3.953 9.266 1 95.56 245 LYS B CA 1
ATOM 6334 C C . LYS B 1 245 ? 1.819 -3.91 8.422 1 95.56 245 LYS B C 1
ATOM 6336 O O . LYS B 1 245 ? 1.047 -4.871 8.406 1 95.56 245 LYS B O 1
ATOM 6341 N N . GLY B 1 246 ? 1.616 -2.764 7.762 1 95.38 246 GLY B N 1
ATOM 6342 C CA . GLY B 1 246 ? 0.457 -2.641 6.895 1 95.38 246 GLY B CA 1
ATOM 6343 C C . GLY B 1 246 ? 0.433 -3.672 5.781 1 95.38 246 GLY B C 1
ATOM 6344 O O . GLY B 1 246 ? -0.623 -4.219 5.457 1 95.38 246 GLY B O 1
ATOM 6345 N N . ALA B 1 247 ? 1.571 -3.943 5.238 1 97.88 247 ALA B N 1
ATOM 6346 C CA . ALA B 1 247 ? 1.671 -4.934 4.172 1 97.88 247 ALA B CA 1
ATOM 6347 C C . ALA B 1 247 ? 1.327 -6.332 4.684 1 97.88 247 ALA B C 1
ATOM 6349 O O . ALA B 1 247 ? 0.595 -7.078 4.027 1 97.88 247 ALA B O 1
ATOM 6350 N N . CYS B 1 248 ? 1.859 -6.66 5.828 1 98 248 CYS B N 1
ATOM 6351 C CA . CYS B 1 248 ? 1.594 -7.973 6.406 1 98 248 CYS B CA 1
ATOM 6352 C C . CYS B 1 248 ? 0.115 -8.133 6.734 1 98 248 CYS B C 1
ATOM 6354 O O . CYS B 1 248 ? -0.47 -9.188 6.48 1 98 248 CYS B O 1
ATOM 6356 N N . GLN B 1 249 ? -0.489 -7.109 7.25 1 96.38 249 GLN B N 1
ATOM 6357 C CA . GLN B 1 249 ? -1.915 -7.148 7.551 1 96.38 249 GLN B CA 1
ATOM 6358 C C . GLN B 1 249 ? -2.744 -7.301 6.277 1 96.38 249 GLN B C 1
ATOM 6360 O O . GLN B 1 249 ? -3.715 -8.062 6.25 1 96.38 249 GLN B O 1
ATOM 6365 N N . SER B 1 250 ? -2.379 -6.582 5.266 1 97.5 250 SER B N 1
ATOM 6366 C CA . SER B 1 250 ? -3.08 -6.68 3.988 1 97.5 250 SER B CA 1
ATOM 6367 C C . SER B 1 250 ? -3.002 -8.094 3.42 1 97.5 250 SER B C 1
ATOM 6369 O O . SER B 1 250 ? -4.004 -8.633 2.939 1 97.5 250 SER B O 1
ATOM 6371 N N . LEU B 1 251 ? -1.822 -8.656 3.537 1 97.94 251 LEU B N 1
ATOM 6372 C CA . LEU B 1 251 ? -1.644 -10.016 3.059 1 97.94 251 LEU B CA 1
ATOM 6373 C C . LEU B 1 251 ? -2.434 -11 3.916 1 97.94 251 LEU B C 1
ATOM 6375 O O . LEU B 1 251 ? -2.965 -11.992 3.404 1 97.94 251 LEU B O 1
ATOM 6379 N N . GLY B 1 252 ? -2.418 -10.742 5.227 1 96.88 252 GLY B N 1
ATOM 6380 C CA . GLY B 1 252 ? -3.221 -11.562 6.113 1 96.88 252 GLY B CA 1
ATOM 6381 C C . GLY B 1 252 ? -4.695 -11.57 5.754 1 96.88 252 GLY B C 1
ATOM 6382 O O . GLY B 1 252 ? -5.316 -12.633 5.68 1 96.88 252 GLY B O 1
ATOM 6383 N N . CYS B 1 253 ? -5.238 -10.422 5.422 1 94.75 253 CYS B N 1
ATOM 6384 C CA . CYS B 1 253 ? -6.641 -10.297 5.043 1 94.75 253 CYS B CA 1
ATOM 6385 C C . CYS B 1 253 ? -6.895 -10.938 3.684 1 94.75 253 CYS B C 1
ATOM 6387 O O . CYS B 1 253 ? -7.875 -11.672 3.512 1 94.75 253 CYS B O 1
ATOM 6389 N N . ARG B 1 254 ? -6.023 -10.719 2.834 1 95.12 254 ARG B N 1
ATOM 6390 C CA . ARG B 1 254 ? -6.156 -11.25 1.48 1 95.12 254 ARG B CA 1
ATOM 6391 C C . ARG B 1 254 ? -6.266 -12.766 1.495 1 95.12 254 ARG B C 1
ATOM 6393 O O . ARG B 1 254 ? -7.055 -13.344 0.745 1 95.12 254 ARG B O 1
ATOM 6400 N N . ASN B 1 255 ? -5.449 -13.352 2.365 1 95.38 255 ASN B N 1
ATOM 6401 C CA . ASN B 1 255 ? -5.328 -14.805 2.355 1 95.38 255 ASN B CA 1
ATOM 6402 C C . ASN B 1 255 ? -6.141 -15.445 3.479 1 95.38 255 ASN B C 1
ATOM 6404 O O . ASN B 1 255 ? -6.156 -16.672 3.621 1 95.38 255 ASN B O 1
ATOM 6408 N N . GLY B 1 256 ? -6.758 -14.625 4.293 1 91.75 256 GLY B N 1
ATOM 6409 C CA . GLY B 1 256 ? -7.484 -15.164 5.43 1 91.75 256 GLY B CA 1
ATOM 6410 C C . GLY B 1 256 ? -6.586 -15.852 6.445 1 91.75 256 GLY B C 1
ATOM 6411 O O . GLY B 1 256 ? -6.918 -16.922 6.953 1 91.75 256 GLY B O 1
ATOM 6412 N N . LEU B 1 257 ? -5.43 -15.273 6.711 1 93.75 257 LEU B N 1
ATOM 6413 C CA . LEU B 1 257 ? -4.488 -15.852 7.664 1 93.75 257 LEU B CA 1
ATOM 6414 C C . LEU B 1 257 ? -4.945 -15.609 9.094 1 93.75 257 LEU B C 1
ATOM 6416 O O . LEU B 1 257 ? -5.445 -14.523 9.422 1 93.75 257 LEU B O 1
ATOM 6420 N N . PRO B 1 258 ? -4.719 -16.641 9.883 1 90.5 258 PRO B N 1
ATOM 6421 C CA . PRO B 1 258 ? -4.922 -16.359 11.305 1 90.5 258 PRO B CA 1
ATOM 6422 C C . PRO B 1 258 ? -3.939 -15.328 11.852 1 90.5 258 PRO B C 1
ATOM 6424 O O . PRO B 1 258 ? -2.863 -15.125 11.281 1 90.5 258 PRO B O 1
ATOM 6427 N N . LEU B 1 259 ? -4.277 -14.781 12.875 1 88.5 259 LEU B N 1
ATOM 6428 C CA . LEU B 1 259 ? -3.512 -13.695 13.469 1 88.5 259 LEU B CA 1
ATOM 6429 C C . LEU B 1 259 ? -2.092 -14.141 13.797 1 88.5 259 LEU B C 1
ATOM 6431 O O . LEU B 1 259 ? -1.136 -13.391 13.594 1 88.5 259 LEU B O 1
ATOM 6435 N N . HIS B 1 260 ? -1.977 -15.328 14.305 1 91.5 260 HIS B N 1
ATOM 6436 C CA . HIS B 1 260 ? -0.656 -15.797 14.703 1 91.5 260 HIS B CA 1
ATOM 6437 C C . HIS B 1 260 ? 0.277 -15.906 13.5 1 91.5 260 HIS B C 1
ATOM 6439 O O . HIS B 1 260 ? 1.482 -15.68 13.625 1 91.5 260 HIS B O 1
ATOM 6445 N N . GLU B 1 261 ? -0.28 -16.25 12.344 1 95.62 261 GLU B N 1
ATOM 6446 C CA . GLU B 1 261 ? 0.538 -16.344 11.141 1 95.62 261 GLU B CA 1
ATOM 6447 C C . GLU B 1 261 ? 0.94 -14.953 10.641 1 95.62 261 GLU B C 1
ATOM 6449 O O . GLU B 1 261 ? 2.064 -14.758 10.18 1 95.62 261 GLU B O 1
ATOM 6454 N N . VAL B 1 262 ? 0.021 -14.047 10.75 1 96.31 262 VAL B N 1
ATOM 6455 C CA . VAL B 1 262 ? 0.331 -12.672 10.375 1 96.31 262 VAL B CA 1
ATOM 6456 C C . VAL B 1 262 ? 1.441 -12.133 11.273 1 96.31 262 VAL B C 1
ATOM 6458 O O . VAL B 1 262 ? 2.371 -11.477 10.797 1 96.31 262 VAL B O 1
ATOM 6461 N N . ASN B 1 263 ? 1.336 -12.414 12.523 1 95.31 263 ASN B N 1
ATOM 6462 C CA . ASN B 1 263 ? 2.352 -11.977 13.477 1 95.31 263 ASN B CA 1
ATOM 6463 C C . ASN B 1 263 ? 3.703 -12.625 13.188 1 95.31 263 ASN B C 1
ATOM 6465 O O . ASN B 1 263 ? 4.742 -11.961 13.281 1 95.31 263 ASN B O 1
ATOM 6469 N N . LEU B 1 264 ? 3.633 -13.891 12.875 1 96.56 264 LEU B N 1
ATOM 6470 C CA . LEU B 1 264 ? 4.855 -14.609 12.531 1 96.56 264 LEU B CA 1
ATOM 6471 C C . LEU B 1 264 ? 5.523 -13.977 11.312 1 96.56 264 LEU B C 1
ATOM 6473 O O . LEU B 1 264 ? 6.746 -13.805 11.289 1 96.56 264 LEU B O 1
ATOM 6477 N N . LEU B 1 265 ? 4.73 -13.68 10.344 1 98 265 LEU B N 1
ATOM 6478 C CA . LEU B 1 265 ? 5.211 -13.008 9.141 1 98 265 LEU B CA 1
ATOM 6479 C C . LEU B 1 265 ? 5.891 -11.688 9.484 1 98 265 LEU B C 1
ATOM 6481 O O . LEU B 1 265 ? 7.047 -11.469 9.117 1 98 265 LEU B O 1
ATOM 6485 N N . TYR B 1 266 ? 5.277 -10.875 10.258 1 97.94 266 TYR B N 1
ATOM 6486 C CA . TYR B 1 266 ? 5.75 -9.539 10.594 1 97.94 266 TYR B CA 1
ATOM 6487 C C . TYR B 1 266 ? 6.996 -9.609 11.469 1 97.94 266 TYR B C 1
ATOM 6489 O O . TYR B 1 266 ? 7.992 -8.93 11.195 1 97.94 266 TYR B O 1
ATOM 6497 N N . LEU B 1 267 ? 7 -10.453 12.43 1 96.88 267 LEU B N 1
ATOM 6498 C CA . LEU B 1 267 ? 8.086 -10.531 13.406 1 96.88 267 LEU B CA 1
ATOM 6499 C C . LEU B 1 267 ? 9.375 -11.008 12.75 1 96.88 267 LEU B C 1
ATOM 6501 O O . LEU B 1 267 ? 10.461 -10.508 13.062 1 96.88 267 LEU B O 1
ATOM 6505 N N . ASN B 1 268 ? 9.242 -11.914 11.867 1 97.06 268 ASN B N 1
ATOM 6506 C CA . ASN B 1 268 ? 10.422 -12.414 11.18 1 97.06 268 ASN B CA 1
ATOM 6507 C C . ASN B 1 268 ? 10.992 -11.383 10.211 1 97.06 268 ASN B C 1
ATOM 6509 O O . ASN B 1 268 ? 12.203 -11.297 10.031 1 97.06 268 ASN B O 1
ATOM 6513 N N . LEU B 1 269 ? 10.141 -10.594 9.656 1 97.56 269 LEU B N 1
ATOM 6514 C CA . LEU B 1 269 ? 10.586 -9.594 8.688 1 97.56 269 LEU B CA 1
ATOM 6515 C C . LEU B 1 269 ? 11.289 -8.445 9.391 1 97.56 269 LEU B C 1
ATOM 6517 O O . LEU B 1 269 ? 12.305 -7.938 8.898 1 97.56 269 LEU B O 1
ATOM 6521 N N . VAL B 1 270 ? 10.852 -8.023 10.562 1 93.62 270 VAL B N 1
ATOM 6522 C CA . VAL B 1 270 ? 11.344 -6.809 11.211 1 93.62 270 VAL B CA 1
ATOM 6523 C C . VAL B 1 270 ? 12.594 -7.133 12.023 1 93.62 270 VAL B C 1
ATOM 6525 O O . VAL B 1 270 ? 13.234 -6.23 12.578 1 93.62 270 VAL B O 1
ATOM 6528 N N . SER B 1 271 ? 13.023 -8.398 12.055 1 89.88 271 SER B N 1
ATOM 6529 C CA . SER B 1 271 ? 14.219 -8.82 12.773 1 89.88 271 SER B CA 1
ATOM 6530 C C . SER B 1 271 ? 15.461 -8.711 11.891 1 89.88 271 SER B C 1
ATOM 6532 O O . SER B 1 271 ? 16.219 -9.672 11.75 1 89.88 271 SER B O 1
ATOM 6534 N N . GLU B 1 272 ? 15.664 -7.648 11.242 1 93.25 272 GLU B N 1
ATOM 6535 C CA . GLU B 1 272 ? 16.797 -7.336 10.367 1 93.25 272 GLU B CA 1
ATOM 6536 C C . GLU B 1 272 ? 16.672 -8.07 9.031 1 93.25 272 GLU B C 1
ATOM 6538 O O . GLU B 1 272 ? 17.406 -7.77 8.086 1 93.25 272 GLU B O 1
ATOM 6543 N N . CYS B 1 273 ? 15.727 -8.961 8.961 1 96.75 273 CYS B N 1
ATOM 6544 C CA . CYS B 1 273 ? 15.57 -9.812 7.785 1 96.75 273 CYS B CA 1
ATOM 6545 C C . CYS B 1 273 ? 15.258 -8.984 6.547 1 96.75 273 CYS B C 1
ATOM 6547 O O . CYS B 1 273 ? 15.961 -9.062 5.543 1 96.75 273 CYS B O 1
ATOM 6549 N N . PHE B 1 274 ? 14.266 -8.141 6.676 1 97.88 274 PHE B N 1
ATOM 6550 C CA . PHE B 1 274 ? 13.82 -7.363 5.527 1 97.88 274 PHE B CA 1
ATOM 6551 C C . PHE B 1 274 ? 14.852 -6.289 5.176 1 97.88 274 PHE B C 1
ATOM 6553 O O . PHE B 1 274 ? 15.07 -5.996 4 1 97.88 274 PHE B O 1
ATOM 6560 N N . GLU B 1 275 ? 15.492 -5.66 6.102 1 96.56 275 GLU B N 1
ATOM 6561 C CA . GLU B 1 275 ? 16.531 -4.672 5.867 1 96.56 275 GLU B CA 1
ATOM 6562 C C . GLU B 1 275 ? 17.703 -5.281 5.105 1 96.56 275 GLU B C 1
ATOM 6564 O O . GLU B 1 275 ? 18.25 -4.66 4.188 1 96.56 275 GLU B O 1
ATOM 6569 N N . GLU B 1 276 ? 18.016 -6.457 5.52 1 97.5 276 GLU B N 1
ATOM 6570 C CA . GLU B 1 276 ? 19.109 -7.145 4.855 1 97.5 276 GLU B CA 1
ATOM 6571 C C . GLU B 1 276 ? 18.75 -7.516 3.42 1 97.5 276 GLU B C 1
ATOM 6573 O O . GLU B 1 276 ? 19.594 -7.484 2.527 1 97.5 276 GLU B O 1
ATOM 6578 N N . TYR B 1 277 ? 17.547 -7.859 3.238 1 98 277 TYR B N 1
ATOM 6579 C CA . TYR B 1 277 ? 17.109 -8.172 1.883 1 98 277 TYR B CA 1
ATOM 6580 C C . TYR B 1 277 ? 17.203 -6.945 0.984 1 98 277 TYR B C 1
ATOM 6582 O O . TYR B 1 277 ? 17.641 -7.035 -0.159 1 98 277 TYR B O 1
ATOM 6590 N N . ARG B 1 278 ? 16.688 -5.812 1.455 1 97.25 278 ARG B N 1
ATOM 6591 C CA . ARG B 1 278 ? 16.75 -4.578 0.682 1 97.25 278 ARG B CA 1
ATOM 6592 C C . ARG B 1 278 ? 18.188 -4.227 0.321 1 97.25 278 ARG B C 1
ATOM 6594 O O . ARG B 1 278 ? 18.469 -3.824 -0.81 1 97.25 278 ARG B O 1
ATOM 6601 N N . TYR B 1 279 ? 19.062 -4.387 1.297 1 96.5 279 TYR B N 1
ATOM 6602 C CA . TYR B 1 279 ? 20.469 -4.098 1.053 1 96.5 279 TYR B CA 1
ATOM 6603 C C . TYR B 1 279 ? 21.062 -5.098 0.07 1 96.5 279 TYR B C 1
ATOM 6605 O O . TYR B 1 279 ? 21.859 -4.727 -0.792 1 96.5 279 TYR B O 1
ATOM 6613 N N . PHE B 1 280 ? 20.672 -6.359 0.251 1 96.19 280 PHE B N 1
ATOM 6614 C CA . PHE B 1 280 ? 21.062 -7.406 -0.684 1 96.19 280 PHE B CA 1
ATOM 6615 C C . PHE B 1 280 ? 20.656 -7.043 -2.107 1 96.19 280 PHE B C 1
ATOM 6617 O O . PHE B 1 280 ? 21.469 -7.152 -3.035 1 96.19 280 PHE B O 1
ATOM 6624 N N . ARG B 1 281 ? 19.469 -6.613 -2.248 1 93.88 281 ARG B N 1
ATOM 6625 C CA . ARG B 1 281 ? 18.969 -6.207 -3.555 1 93.88 281 ARG B CA 1
ATOM 6626 C C . ARG B 1 281 ? 19.781 -5.059 -4.129 1 93.88 281 ARG B C 1
ATOM 6628 O O . ARG B 1 281 ? 20.094 -5.047 -5.32 1 93.88 281 ARG B O 1
ATOM 6635 N N . TYR B 1 282 ? 20.078 -4.078 -3.318 1 92.44 282 TYR B N 1
ATOM 6636 C CA . TYR B 1 282 ? 20.906 -2.941 -3.727 1 92.44 282 TYR B CA 1
ATOM 6637 C C . TYR B 1 282 ? 22.266 -3.402 -4.199 1 92.44 282 TYR B C 1
ATOM 6639 O O . TYR B 1 282 ? 22.75 -2.98 -5.258 1 92.44 282 TYR B O 1
ATOM 6647 N N . ARG B 1 283 ? 22.828 -4.277 -3.457 1 91 283 ARG B N 1
ATOM 6648 C CA . ARG B 1 283 ? 24.172 -4.75 -3.777 1 91 283 ARG B CA 1
ATOM 6649 C C . ARG B 1 283 ? 24.172 -5.551 -5.074 1 91 283 ARG B C 1
ATOM 6651 O O . ARG B 1 283 ? 25.078 -5.406 -5.898 1 91 283 ARG B O 1
ATOM 6658 N N . CYS B 1 284 ? 23.156 -6.387 -5.207 1 88.94 284 CYS B N 1
ATOM 6659 C CA . CYS B 1 284 ? 23.062 -7.188 -6.422 1 88.94 284 CYS B CA 1
ATOM 6660 C C . CYS B 1 284 ? 22.875 -6.305 -7.648 1 88.94 284 CYS B C 1
ATOM 6662 O O . CYS B 1 284 ? 23.375 -6.613 -8.727 1 88.94 284 CYS B O 1
ATOM 6664 N N . HIS B 1 285 ? 22.203 -5.246 -7.496 1 83.06 285 HIS B N 1
ATOM 6665 C CA . HIS B 1 285 ? 21.953 -4.32 -8.602 1 83.06 285 HIS B CA 1
ATOM 6666 C C . HIS B 1 285 ? 23.203 -3.521 -8.938 1 83.06 285 HIS B C 1
ATOM 6668 O O . HIS B 1 285 ? 23.422 -3.16 -10.094 1 83.06 285 HIS B O 1
ATOM 6674 N N . ASN B 1 286 ? 24.047 -3.23 -8.016 1 75 286 ASN B N 1
ATOM 6675 C CA . ASN B 1 286 ? 25.188 -2.336 -8.227 1 75 286 ASN B CA 1
ATOM 6676 C C . ASN B 1 286 ? 26.5 -3.107 -8.336 1 75 286 ASN B C 1
ATOM 6678 O O . ASN B 1 286 ? 27.578 -2.52 -8.242 1 75 286 ASN B O 1
ATOM 6682 N N . LEU B 1 287 ? 26.484 -4.355 -8.336 1 63.25 287 LEU B N 1
ATOM 6683 C CA . LEU B 1 287 ? 27.703 -5.16 -8.43 1 63.25 287 LEU B CA 1
ATOM 6684 C C . LEU B 1 287 ? 28.562 -4.695 -9.594 1 63.25 287 LEU B C 1
ATOM 6686 O O . LEU B 1 287 ? 29.781 -4.559 -9.453 1 63.25 287 LEU B O 1
ATOM 6690 N N . ASN B 1 288 ? 28.031 -4.879 -10.852 1 52.53 288 ASN B N 1
ATOM 6691 C CA . ASN B 1 288 ? 28.906 -4.535 -11.961 1 52.53 288 ASN B CA 1
ATOM 6692 C C . ASN B 1 288 ? 29.078 -3.025 -12.102 1 52.53 288 ASN B C 1
ATOM 6694 O O . ASN B 1 288 ? 29.922 -2.559 -12.867 1 52.53 288 ASN B O 1
ATOM 6698 N N . ALA B 1 289 ? 28 -2.385 -11.703 1 50.09 289 ALA B N 1
ATOM 6699 C CA . ALA B 1 289 ? 28.016 -0.958 -12.023 1 50.09 289 ALA B CA 1
ATOM 6700 C C . ALA B 1 289 ? 28.922 -0.188 -11.07 1 50.09 289 ALA B C 1
ATOM 6702 O O . ALA B 1 289 ? 29.062 -0.568 -9.906 1 50.09 289 ALA B O 1
ATOM 6703 N N . VAL B 1 290 ? 29.812 0.333 -11.562 1 45.16 290 VAL B N 1
ATOM 6704 C CA . VAL B 1 290 ? 30.438 1.368 -10.75 1 45.16 290 VAL B CA 1
ATOM 6705 C C . VAL B 1 290 ? 29.391 2.033 -9.852 1 45.16 290 VAL B C 1
ATOM 6707 O O . VAL B 1 290 ? 28.359 2.514 -10.336 1 45.16 290 VAL B O 1
ATOM 6710 N N . LEU B 1 291 ? 29.219 1.559 -8.602 1 50.91 291 LEU B N 1
ATOM 6711 C CA . LEU B 1 291 ? 28.344 1.981 -7.52 1 50.91 291 LEU B CA 1
ATOM 6712 C C . LEU B 1 291 ? 27.656 3.305 -7.855 1 50.91 291 LEU B C 1
ATOM 6714 O O . LEU B 1 291 ? 26.516 3.529 -7.473 1 50.91 291 LEU B O 1
ATOM 6718 N N . ASP B 1 292 ? 28.344 4.188 -8.609 1 56.5 292 ASP B N 1
ATOM 6719 C CA . ASP B 1 292 ? 28.031 5.609 -8.664 1 56.5 292 ASP B CA 1
ATOM 6720 C C . ASP B 1 292 ? 27.016 5.906 -9.773 1 56.5 292 ASP B C 1
ATOM 6722 O O . ASP B 1 292 ? 26.562 7.043 -9.922 1 56.5 292 ASP B O 1
ATOM 6726 N N . GLU B 1 293 ? 26.422 4.754 -10.383 1 61.59 293 GLU B N 1
ATOM 6727 C CA . GLU B 1 293 ? 25.672 5.133 -11.57 1 61.59 293 GLU B CA 1
ATOM 6728 C C . GLU B 1 293 ? 24.203 5.434 -11.227 1 61.59 293 GLU B C 1
ATOM 6730 O O . GLU B 1 293 ? 23.562 6.262 -11.875 1 61.59 293 GLU B O 1
ATOM 6735 N N . ASP B 1 294 ? 23.75 4.902 -10.133 1 64.62 294 ASP B N 1
ATOM 6736 C CA . ASP B 1 294 ? 22.328 5.086 -9.836 1 64.62 294 ASP B CA 1
ATOM 6737 C C . ASP B 1 294 ? 22.062 6.492 -9.305 1 64.62 294 ASP B C 1
ATOM 6739 O O . ASP B 1 294 ? 20.938 7 -9.414 1 64.62 294 ASP B O 1
ATOM 6743 N N . ILE B 1 295 ? 23.109 7.059 -8.875 1 77.25 295 ILE B N 1
ATOM 6744 C CA . ILE B 1 295 ? 22.844 8.328 -8.203 1 77.25 295 ILE B CA 1
ATOM 6745 C C . ILE B 1 295 ? 23.297 9.484 -9.086 1 77.25 295 ILE B C 1
ATOM 6747 O O . ILE B 1 295 ? 22.859 10.625 -8.891 1 77.25 295 ILE B O 1
ATOM 6751 N N . LYS B 1 296 ? 24 9.172 -10.133 1 86 296 LYS B N 1
ATOM 6752 C CA . LYS B 1 296 ? 24.5 10.266 -10.961 1 86 296 LYS B CA 1
ATOM 6753 C C . LYS B 1 296 ? 23.516 10.617 -12.062 1 86 296 LYS B C 1
ATOM 6755 O O . LYS B 1 296 ? 23.016 9.734 -12.773 1 86 296 LYS B O 1
ATOM 6760 N N . CYS B 1 297 ? 23.25 11.828 -12.102 1 92.5 297 CYS B N 1
ATOM 6761 C CA . CYS B 1 297 ? 22.391 12.328 -13.164 1 92.5 297 CYS B CA 1
ATOM 6762 C C . CYS B 1 297 ? 23.078 12.242 -14.516 1 92.5 297 CYS B C 1
ATOM 6764 O O . CYS B 1 297 ? 24.156 12.82 -14.711 1 92.5 297 CYS B O 1
ATOM 6766 N N . PRO B 1 298 ? 22.547 11.617 -15.461 1 90.06 298 PRO B N 1
ATOM 6767 C CA . PRO B 1 298 ? 23.188 11.508 -16.781 1 90.06 298 PRO B CA 1
ATOM 6768 C C . PRO B 1 298 ? 23.172 12.828 -17.547 1 90.06 298 PRO B C 1
ATOM 6770 O O . PRO B 1 298 ? 23.984 13.031 -18.453 1 90.06 298 PRO B O 1
ATOM 6773 N N . ALA B 1 299 ? 22.312 13.703 -17.219 1 91.69 299 ALA B N 1
ATOM 6774 C CA . ALA B 1 299 ? 22.125 14.938 -17.969 1 91.69 299 ALA B CA 1
ATOM 6775 C C . ALA B 1 299 ? 23.016 16.062 -17.422 1 91.69 299 ALA B C 1
ATOM 6777 O O . ALA B 1 299 ? 23.297 17.031 -18.109 1 91.69 299 ALA B O 1
ATOM 6778 N N . CYS B 1 300 ? 23.438 15.945 -16.203 1 93 300 CYS B N 1
ATOM 6779 C CA . CYS B 1 300 ? 24.266 16.984 -15.602 1 93 300 CYS B CA 1
ATOM 6780 C C . CYS B 1 300 ? 25.703 16.922 -16.094 1 93 300 CYS B C 1
ATOM 6782 O O . CYS B 1 300 ? 26.188 15.836 -16.453 1 93 300 CYS B O 1
ATOM 6784 N N . PRO B 1 301 ? 26.312 18.016 -16.094 1 91.19 301 PRO B N 1
ATOM 6785 C CA . PRO B 1 301 ? 27.719 18 -16.516 1 91.19 301 PRO B CA 1
ATOM 6786 C C . PRO B 1 301 ? 28.609 17.219 -15.562 1 91.19 301 PRO B C 1
ATOM 6788 O O . PRO B 1 301 ? 28.422 17.281 -14.344 1 91.19 301 PRO B O 1
ATOM 6791 N N . LYS B 1 302 ? 29.625 16.516 -16.25 1 85.12 302 LYS B N 1
ATOM 6792 C CA . LYS B 1 302 ? 30.531 15.711 -15.43 1 85.12 302 LYS B CA 1
ATOM 6793 C C . LYS B 1 302 ? 31.891 16.375 -15.305 1 85.12 302 LYS B C 1
ATOM 6795 O O . LYS B 1 302 ? 32.469 16.391 -14.219 1 85.12 302 LYS B O 1
ATOM 6800 N N . GLU B 1 303 ? 32.344 16.922 -16.328 1 87.19 303 GLU B N 1
ATOM 6801 C CA . GLU B 1 303 ? 33.719 17.453 -16.344 1 87.19 303 GLU B CA 1
ATOM 6802 C C . GLU B 1 303 ? 33.719 18.969 -16.359 1 87.19 303 GLU B C 1
ATOM 6804 O O . GLU B 1 303 ? 34.438 19.625 -15.617 1 87.19 303 GLU B O 1
ATOM 6809 N N . ASN B 1 304 ? 32.875 19.453 -17.25 1 90 304 ASN B N 1
ATOM 6810 C CA . ASN B 1 304 ? 32.812 20.906 -17.391 1 90 304 ASN B CA 1
ATOM 6811 C C . ASN B 1 304 ? 31.375 21.359 -17.703 1 90 304 ASN B C 1
ATOM 6813 O O . ASN B 1 304 ? 30.609 20.625 -18.312 1 90 304 ASN B O 1
ATOM 6817 N N . GLY B 1 305 ? 31.078 22.484 -17.047 1 91.75 305 GLY B N 1
ATOM 6818 C CA . GLY B 1 305 ? 29.75 23.016 -17.328 1 91.75 305 GLY B CA 1
ATOM 6819 C C . GLY B 1 305 ? 29.047 23.547 -16.094 1 91.75 305 GLY B C 1
ATOM 6820 O O . GLY B 1 305 ? 29.688 23.75 -15.055 1 91.75 305 GLY B O 1
ATOM 6821 N N . ASP B 1 306 ? 27.75 23.844 -16.266 1 93.56 306 ASP B N 1
ATOM 6822 C CA . ASP B 1 306 ? 26.953 24.453 -15.211 1 93.56 306 ASP B CA 1
ATOM 6823 C C . ASP B 1 306 ? 26.109 23.406 -14.484 1 93.56 306 ASP B C 1
ATOM 6825 O O . ASP B 1 306 ? 25.281 22.734 -15.102 1 93.56 306 ASP B O 1
ATOM 6829 N N . LEU B 1 307 ? 26.344 23.328 -13.266 1 94.94 307 LEU B N 1
ATOM 6830 C CA . LEU B 1 307 ? 25.547 22.438 -12.414 1 94.94 307 LEU B CA 1
ATOM 6831 C C . LEU B 1 307 ? 24.562 23.25 -11.57 1 94.94 307 LEU B C 1
ATOM 6833 O O . LEU B 1 307 ? 24.969 24.062 -10.75 1 94.94 307 LEU B O 1
ATOM 6837 N N . PHE B 1 308 ? 23.312 23.047 -11.797 1 96.56 308 PHE B N 1
ATOM 6838 C CA . PHE B 1 308 ? 22.266 23.734 -11.031 1 96.56 308 PHE B CA 1
ATOM 6839 C C . PHE B 1 308 ? 21.75 22.828 -9.922 1 96.56 308 PHE B C 1
ATOM 6841 O O . PHE B 1 308 ? 21.328 21.688 -10.18 1 96.56 308 PHE B O 1
ATOM 6848 N N . VAL B 1 309 ? 21.766 23.359 -8.719 1 97 309 VAL B N 1
ATOM 6849 C CA . VAL B 1 309 ? 21.375 22.562 -7.559 1 97 309 VAL B CA 1
ATOM 6850 C C . VAL B 1 309 ? 20.344 23.328 -6.727 1 97 309 VAL B C 1
ATOM 6852 O O . VAL B 1 309 ? 20.484 24.531 -6.523 1 97 309 VAL B O 1
ATOM 6855 N N . SER B 1 310 ? 19.359 22.625 -6.316 1 98.06 310 SER B N 1
ATOM 6856 C CA . SER B 1 310 ? 18.359 23.203 -5.422 1 98.06 310 SER B CA 1
ATOM 6857 C C . SER B 1 310 ? 18.5 22.641 -4.008 1 98.06 310 SER B C 1
ATOM 6859 O O . SER B 1 310 ? 18.75 21.453 -3.83 1 98.06 310 SER B O 1
ATOM 6861 N N . LEU B 1 311 ? 18.375 23.531 -3.018 1 97.38 311 LEU B N 1
ATOM 6862 C CA . LEU B 1 311 ? 18.422 23.172 -1.607 1 97.38 311 LEU B CA 1
ATOM 6863 C C . LEU B 1 311 ? 17.078 23.438 -0.926 1 97.38 311 LEU B C 1
ATOM 6865 O O . LEU B 1 311 ? 16.359 24.359 -1.308 1 97.38 311 LEU B O 1
ATOM 6869 N N . ASP B 1 312 ? 16.797 22.609 -0.031 1 96.12 312 ASP B N 1
ATOM 6870 C CA . ASP B 1 312 ? 15.586 22.844 0.762 1 96.12 312 ASP B CA 1
ATOM 6871 C C . ASP B 1 312 ? 15.531 21.906 1.964 1 96.12 312 ASP B C 1
ATOM 6873 O O . ASP B 1 312 ? 16.219 20.875 1.988 1 96.12 312 ASP B O 1
ATOM 6877 N N . ALA B 1 313 ? 14.82 22.312 2.924 1 95.5 313 ALA B N 1
ATOM 6878 C CA . ALA B 1 313 ? 14.609 21.484 4.105 1 95.5 313 ALA B CA 1
ATOM 6879 C C . ALA B 1 313 ? 13.195 20.891 4.117 1 95.5 313 ALA B C 1
ATOM 6881 O O . ALA B 1 313 ? 12.258 21.531 3.627 1 95.5 313 ALA B O 1
ATOM 6882 N N . ASN B 1 314 ? 13.094 19.688 4.586 1 95.38 314 ASN B N 1
ATOM 6883 C CA . ASN B 1 314 ? 11.812 19.031 4.832 1 95.38 314 ASN B CA 1
ATOM 6884 C C . ASN B 1 314 ? 11.594 18.766 6.316 1 95.38 314 ASN B C 1
ATOM 6886 O O . ASN B 1 314 ? 12.07 17.766 6.848 1 95.38 314 ASN B O 1
ATOM 6890 N N . PHE B 1 315 ? 10.742 19.484 6.938 1 93.38 315 PHE B N 1
ATOM 6891 C CA . PHE B 1 315 ? 10.547 19.391 8.383 1 93.38 315 PHE B CA 1
ATOM 6892 C C . PHE B 1 315 ? 9.477 18.359 8.711 1 93.38 315 PHE B C 1
ATOM 6894 O O . PHE B 1 315 ? 9.18 18.125 9.883 1 93.38 315 PHE B O 1
ATOM 6901 N N . GLY B 1 316 ? 8.961 17.781 7.68 1 92.81 316 GLY B N 1
ATOM 6902 C CA . GLY B 1 316 ? 8.016 16.688 7.887 1 92.81 316 GLY B CA 1
ATOM 6903 C C . GLY B 1 316 ? 8.68 15.359 8.172 1 92.81 316 GLY B C 1
ATOM 6904 O O . GLY B 1 316 ? 8.062 14.453 8.727 1 92.81 316 GLY B O 1
ATOM 6905 N N . LEU B 1 317 ? 9.875 15.266 7.879 1 96.31 317 LEU B N 1
ATOM 6906 C CA . LEU B 1 317 ? 10.625 14.031 8.086 1 96.31 317 LEU B CA 1
ATOM 6907 C C . LEU B 1 317 ? 11.344 14.055 9.438 1 96.31 317 LEU B C 1
ATOM 6909 O O . LEU B 1 317 ? 12.57 14.133 9.492 1 96.31 317 LEU B O 1
ATOM 6913 N N . VAL B 1 318 ? 10.586 13.828 10.477 1 95.81 318 VAL B N 1
ATOM 6914 C CA . VAL B 1 318 ? 11.086 13.898 11.844 1 95.81 318 VAL B CA 1
ATOM 6915 C C . VAL B 1 318 ? 11.352 12.484 12.367 1 95.81 318 VAL B C 1
ATOM 6917 O O . VAL B 1 318 ? 10.961 11.5 11.734 1 95.81 318 VAL B O 1
ATOM 6920 N N . ARG B 1 319 ? 12.078 12.422 13.43 1 95.94 319 ARG B N 1
ATOM 6921 C CA . ARG B 1 319 ? 12.273 11.188 14.18 1 95.94 319 ARG B CA 1
ATOM 6922 C C . ARG B 1 319 ? 12.117 11.422 15.68 1 95.94 319 ARG B C 1
ATOM 6924 O O . ARG B 1 319 ? 12.68 12.375 16.219 1 95.94 319 ARG B O 1
ATOM 6931 N N . LYS B 1 320 ? 11.469 10.539 16.297 1 94.12 320 LYS B N 1
ATOM 6932 C CA . LYS B 1 320 ? 11.25 10.656 17.734 1 94.12 320 LYS B CA 1
ATOM 6933 C C . LYS B 1 320 ? 12.477 10.211 18.516 1 94.12 320 LYS B C 1
ATOM 6935 O O . LYS B 1 320 ? 13.148 9.25 18.125 1 94.12 320 LYS B O 1
ATOM 6940 N N . ARG B 1 321 ? 12.664 10.789 19.625 1 90.5 321 ARG B N 1
ATOM 6941 C CA . ARG B 1 321 ? 13.758 10.414 20.516 1 90.5 321 ARG B CA 1
ATOM 6942 C C . ARG B 1 321 ? 13.516 9.039 21.125 1 90.5 321 ARG B C 1
ATOM 6944 O O . ARG B 1 321 ? 14.461 8.289 21.375 1 90.5 321 ARG B O 1
ATOM 6951 N N . SER B 1 322 ? 12.359 8.695 21.25 1 90.12 322 SER B N 1
ATOM 6952 C CA . SER B 1 322 ? 11.961 7.449 21.891 1 90.12 322 SER B CA 1
ATOM 6953 C C . SER B 1 322 ? 12.117 6.262 20.953 1 90.12 322 SER B C 1
ATOM 6955 O O . SER B 1 322 ? 11.969 5.109 21.375 1 90.12 322 SER B O 1
ATOM 6957 N N . SER B 1 323 ? 12.461 6.496 19.688 1 89 323 SER B N 1
ATOM 6958 C CA . SER B 1 323 ? 12.461 5.441 18.672 1 89 323 SER B CA 1
ATOM 6959 C C . SER B 1 323 ? 13.758 4.641 18.719 1 89 323 SER B C 1
ATOM 6961 O O . SER B 1 323 ? 14.094 3.943 17.766 1 89 323 SER B O 1
ATOM 6963 N N . GLY B 1 324 ? 14.508 4.746 19.75 1 84.12 324 GLY B N 1
ATOM 6964 C CA . GLY B 1 324 ? 15.641 3.867 19.984 1 84.12 324 GLY B CA 1
ATOM 6965 C C . GLY B 1 324 ? 16.938 4.395 19.406 1 84.12 324 GLY B C 1
ATOM 6966 O O . GLY B 1 324 ? 16.984 5.508 18.875 1 84.12 324 GLY B O 1
ATOM 6967 N N . VAL B 1 325 ? 17.953 3.514 19.625 1 87.19 325 VAL B N 1
ATOM 6968 C CA . VAL B 1 325 ? 19.297 3.861 19.172 1 87.19 325 VAL B CA 1
ATOM 6969 C C . VAL B 1 325 ? 19.797 2.799 18.203 1 87.19 325 VAL B C 1
ATOM 6971 O O . VAL B 1 325 ? 19.266 1.688 18.141 1 87.19 325 VAL B O 1
ATOM 6974 N N . SER B 1 326 ? 20.734 3.213 17.406 1 89.31 326 SER B N 1
ATOM 6975 C CA . SER B 1 326 ? 21.328 2.262 16.469 1 89.31 326 SER B CA 1
ATOM 6976 C C . SER B 1 326 ? 22.469 1.49 17.109 1 89.31 326 SER B C 1
ATOM 6978 O O . SER B 1 326 ? 23.312 2.074 17.812 1 89.31 326 SER B O 1
ATOM 6980 N N . TYR B 1 327 ? 22.438 0.199 16.859 1 84.62 327 TYR B N 1
ATOM 6981 C CA . TYR B 1 327 ? 23.516 -0.642 17.359 1 84.62 327 TYR B CA 1
ATOM 6982 C C . TYR B 1 327 ? 24.562 -0.886 16.281 1 84.62 327 TYR B C 1
ATOM 6984 O O . TYR B 1 327 ? 25.688 -1.32 16.594 1 84.62 327 TYR B O 1
ATOM 6992 N N . THR B 1 328 ? 24.125 -0.654 15.125 1 86.69 328 THR B N 1
ATOM 6993 C CA . THR B 1 328 ? 25.031 -0.74 13.984 1 86.69 328 THR B CA 1
ATOM 6994 C C . THR B 1 328 ? 24.875 0.481 13.078 1 86.69 328 THR B C 1
ATOM 6996 O O . THR B 1 328 ? 23.891 1.202 13.164 1 86.69 328 THR B O 1
ATOM 6999 N N . ASP B 1 329 ? 25.891 0.635 12.297 1 90.19 329 ASP B N 1
ATOM 7000 C CA . ASP B 1 329 ? 25.828 1.734 11.336 1 90.19 329 ASP B CA 1
ATOM 7001 C C . ASP B 1 329 ? 24.844 1.435 10.219 1 90.19 329 ASP B C 1
ATOM 7003 O O . ASP B 1 329 ? 24.5 0.274 9.977 1 90.19 329 ASP B O 1
ATOM 7007 N N . ALA B 1 330 ? 24.422 2.527 9.664 1 94.44 330 ALA B N 1
ATOM 7008 C CA . ALA B 1 330 ? 23.578 2.359 8.477 1 94.44 330 ALA B CA 1
ATOM 7009 C C . ALA B 1 330 ? 24.312 1.564 7.398 1 94.44 330 ALA B C 1
ATOM 7011 O O . ALA B 1 330 ? 25.516 1.74 7.199 1 94.44 330 ALA B O 1
ATOM 7012 N N . LYS B 1 331 ? 23.641 0.782 6.73 1 94.12 331 LYS B N 1
ATOM 7013 C CA . LYS B 1 331 ? 24.219 -0.102 5.73 1 94.12 331 LYS B CA 1
ATOM 7014 C C . LYS B 1 331 ? 24.734 0.69 4.531 1 94.12 331 LYS B C 1
ATOM 7016 O O . LYS B 1 331 ? 25.781 0.354 3.961 1 94.12 331 LYS B O 1
ATOM 7021 N N . HIS B 1 332 ? 24.078 1.715 4.145 1 93.25 332 HIS B N 1
ATOM 7022 C CA . HIS B 1 332 ? 24.453 2.527 2.998 1 93.25 332 HIS B CA 1
ATOM 7023 C C . HIS B 1 332 ? 25.547 3.523 3.371 1 93.25 332 HIS B C 1
ATOM 7025 O O . HIS B 1 332 ? 26.094 4.219 2.506 1 93.25 332 HIS B O 1
ATOM 7031 N N . LYS B 1 333 ? 25.812 3.629 4.621 1 89.44 333 LYS B N 1
ATOM 7032 C CA . LYS B 1 333 ? 26.828 4.547 5.129 1 89.44 333 LYS B CA 1
ATOM 7033 C C . LYS B 1 333 ? 26.594 5.965 4.613 1 89.44 333 LYS B C 1
ATOM 7035 O O . LYS B 1 333 ? 25.469 6.477 4.672 1 89.44 333 LYS B O 1
ATOM 7040 N N . SER B 1 334 ? 27.578 6.621 4.055 1 89.5 334 SER B N 1
ATOM 7041 C CA . SER B 1 334 ? 27.484 8.031 3.678 1 89.5 334 SER B CA 1
ATOM 7042 C C . SER B 1 334 ? 27.234 8.18 2.18 1 89.5 334 SER B C 1
ATOM 7044 O O . SER B 1 334 ? 27.75 9.109 1.553 1 89.5 334 SER B O 1
ATOM 7046 N N . LEU B 1 335 ? 26.469 7.242 1.666 1 90.75 335 LEU B N 1
ATOM 7047 C CA . LEU B 1 335 ? 26.203 7.289 0.231 1 90.75 335 LEU B CA 1
ATOM 7048 C C . LEU B 1 335 ? 25.484 8.578 -0.15 1 90.75 335 LEU B C 1
ATOM 7050 O O . LEU B 1 335 ? 25.922 9.305 -1.042 1 90.75 335 LEU B O 1
ATOM 7054 N N . LEU B 1 336 ? 24.359 8.898 0.612 1 94.88 336 LEU B N 1
ATOM 7055 C CA . LEU B 1 336 ? 23.594 10.094 0.309 1 94.88 336 LEU B CA 1
ATOM 7056 C C . LEU B 1 336 ? 23.438 10.977 1.547 1 94.88 336 LEU B C 1
ATOM 7058 O O . LEU B 1 336 ? 23.297 12.195 1.434 1 94.88 336 LEU B O 1
ATOM 7062 N N . PHE B 1 337 ? 23.516 10.367 2.643 1 96.81 337 PHE B N 1
ATOM 7063 C CA . PHE B 1 337 ? 23.406 11.109 3.893 1 96.81 337 PHE B CA 1
ATOM 7064 C C . PHE B 1 337 ? 24.797 11.359 4.484 1 96.81 337 PHE B C 1
ATOM 7066 O O . PHE B 1 337 ? 25.578 10.422 4.66 1 96.81 337 PHE B O 1
ATOM 7073 N N . ALA B 1 338 ? 25.031 12.562 4.793 1 96.44 338 ALA B N 1
ATOM 7074 C CA . ALA B 1 338 ? 26.297 12.891 5.457 1 96.44 338 ALA B CA 1
ATOM 7075 C C . ALA B 1 338 ? 26.328 12.328 6.871 1 96.44 338 ALA B C 1
ATOM 7077 O O . ALA B 1 338 ? 25.297 12.266 7.551 1 96.44 338 ALA B O 1
ATOM 7078 N N . PRO B 1 339 ? 27.562 11.93 7.32 1 95 339 PRO B N 1
ATOM 7079 C CA . PRO B 1 339 ? 27.656 11.469 8.711 1 95 339 PRO B CA 1
ATOM 7080 C C . PRO B 1 339 ? 27.203 12.523 9.711 1 95 339 PRO B C 1
ATOM 7082 O O . PRO B 1 339 ? 27.641 13.672 9.656 1 95 339 PRO B O 1
ATOM 7085 N N . GLN B 1 340 ? 26.422 12.07 10.586 1 93.56 340 GLN B N 1
ATOM 7086 C CA . GLN B 1 340 ? 25.797 13.008 11.516 1 93.56 340 GLN B CA 1
ATOM 7087 C C . GLN B 1 340 ? 26.844 13.703 12.383 1 93.56 340 GLN B C 1
ATOM 7089 O O . GLN B 1 340 ? 26.688 14.883 12.727 1 93.56 340 GLN B O 1
ATOM 7094 N N . GLU B 1 341 ? 27.812 12.977 12.719 1 92.81 341 GLU B N 1
ATOM 7095 C CA . GLU B 1 341 ? 28.875 13.547 13.539 1 92.81 341 GLU B CA 1
ATOM 7096 C C . GLU B 1 341 ? 29.547 14.727 12.836 1 92.81 341 GLU B C 1
ATOM 7098 O O . GLU B 1 341 ? 29.844 15.742 13.461 1 92.81 341 GLU B O 1
ATOM 7103 N N . ASP B 1 342 ? 29.781 14.578 11.57 1 95.31 342 ASP B N 1
ATOM 7104 C CA . ASP B 1 342 ? 30.391 15.648 10.789 1 95.31 342 ASP B CA 1
ATOM 7105 C C . ASP B 1 342 ? 29.469 16.859 10.695 1 95.31 342 ASP B C 1
ATOM 7107 O O . ASP B 1 342 ? 29.922 18 10.805 1 95.31 342 ASP B O 1
ATOM 7111 N N . VAL B 1 343 ? 28.219 16.609 10.555 1 95.5 343 VAL B N 1
ATOM 7112 C CA . VAL B 1 343 ? 27.234 17.672 10.453 1 95.5 343 VAL B CA 1
ATOM 7113 C C . VAL B 1 343 ? 27.156 18.453 11.773 1 95.5 343 VAL B C 1
ATOM 7115 O O . VAL B 1 343 ? 27.203 19.672 11.781 1 95.5 343 VAL B O 1
ATOM 7118 N N . ASP B 1 344 ? 27.062 17.672 12.852 1 93.19 344 ASP B N 1
ATOM 7119 C CA . ASP B 1 344 ? 26.969 18.281 14.172 1 93.19 344 ASP B CA 1
ATOM 7120 C C . ASP B 1 344 ? 28.203 19.125 14.484 1 93.19 344 ASP B C 1
ATOM 7122 O O . ASP B 1 344 ? 28.094 20.234 15.016 1 93.19 344 ASP B O 1
ATOM 7126 N N . HIS B 1 345 ? 29.297 18.609 14.148 1 94.88 345 HIS B N 1
ATOM 7127 C CA . HIS B 1 345 ? 30.531 19.328 14.383 1 94.88 345 HIS B CA 1
ATOM 7128 C C . HIS B 1 345 ? 30.562 20.641 13.586 1 94.88 345 HIS B C 1
ATOM 7130 O O . HIS B 1 345 ? 30.891 21.688 14.141 1 94.88 345 HIS B O 1
ATOM 7136 N N . PHE B 1 346 ? 30.234 20.547 12.383 1 94.81 346 PHE B N 1
ATOM 7137 C CA . PHE B 1 346 ? 30.25 21.719 11.516 1 94.81 346 PHE B CA 1
ATOM 7138 C C . PHE B 1 346 ? 29.266 22.766 12.023 1 94.81 346 PHE B C 1
ATOM 7140 O O . PHE B 1 346 ? 29.609 23.953 12.117 1 94.81 346 PHE B O 1
ATOM 7147 N N . VAL B 1 347 ? 28.078 22.359 12.344 1 91.44 347 VAL B N 1
ATOM 7148 C CA . VAL B 1 347 ? 27 23.266 12.742 1 91.44 347 VAL B CA 1
ATOM 7149 C C . VAL B 1 347 ? 27.359 23.922 14.078 1 91.44 347 VAL B C 1
ATOM 7151 O O . VAL B 1 347 ? 27.047 25.094 14.305 1 91.44 347 VAL B O 1
ATOM 7154 N N . ASN B 1 348 ? 27.969 23.188 14.93 1 89.06 348 ASN B N 1
ATOM 7155 C CA . ASN B 1 348 ? 28.328 23.719 16.25 1 89.06 348 ASN B CA 1
ATOM 7156 C C . ASN B 1 348 ? 29.422 24.781 16.141 1 89.06 348 ASN B C 1
ATOM 7158 O O . ASN B 1 348 ? 29.453 25.719 16.938 1 89.06 348 ASN B O 1
ATOM 7162 N N . VAL B 1 349 ? 30.219 24.672 15.148 1 89.69 349 VAL B N 1
ATOM 7163 C CA . VAL B 1 349 ? 31.344 25.594 15.016 1 89.69 349 VAL B CA 1
ATOM 7164 C C . VAL B 1 349 ? 30.969 26.75 14.094 1 89.69 349 VAL B C 1
ATOM 7166 O O . VAL B 1 349 ? 31.516 27.844 14.211 1 89.69 349 VAL B O 1
ATOM 7169 N N . TYR B 1 350 ? 30.031 26.484 13.305 1 88 350 TYR B N 1
ATOM 7170 C CA . TYR B 1 350 ? 29.641 27.469 12.297 1 88 350 TYR B CA 1
ATOM 7171 C C . TYR B 1 350 ? 28.922 28.641 12.938 1 88 350 TYR B C 1
ATOM 7173 O O . TYR B 1 350 ? 27.938 28.469 13.656 1 88 350 TYR B O 1
ATOM 7181 N N . ASP B 1 351 ? 29.391 29.797 12.852 1 76.31 351 ASP B N 1
ATOM 7182 C CA . ASP B 1 351 ? 28.844 31 13.484 1 76.31 351 ASP B CA 1
ATOM 7183 C C . ASP B 1 351 ? 27.719 31.594 12.641 1 76.31 351 ASP B C 1
ATOM 7185 O O . ASP B 1 351 ? 27.984 32.375 11.727 1 76.31 351 ASP B O 1
ATOM 7189 N N . ASP B 1 352 ? 26.516 31.188 12.805 1 69.5 352 ASP B N 1
ATOM 7190 C CA . ASP B 1 352 ? 25.391 31.766 12.07 1 69.5 352 ASP B CA 1
ATOM 7191 C C . ASP B 1 352 ? 24.297 32.25 13.023 1 69.5 352 ASP B C 1
ATOM 7193 O O . ASP B 1 352 ? 23.125 32.344 12.641 1 69.5 352 ASP B O 1
ATOM 7197 N N . HIS B 1 353 ? 24.406 32.469 14.344 1 61.03 353 HIS B N 1
ATOM 7198 C CA . HIS B 1 353 ? 23.422 32.781 15.367 1 61.03 353 HIS B CA 1
ATOM 7199 C C . HIS B 1 353 ? 22.766 34.125 15.102 1 61.03 353 HIS B C 1
ATOM 7201 O O . HIS B 1 353 ? 21.625 34.375 15.516 1 61.03 353 HIS B O 1
ATOM 7207 N N . ASN B 1 354 ? 23.359 35.094 14.461 1 53.47 354 ASN B N 1
ATOM 7208 C CA . ASN B 1 354 ? 22.828 36.438 14.422 1 53.47 354 ASN B CA 1
ATOM 7209 C C . ASN B 1 354 ? 22.078 36.719 13.117 1 53.47 354 ASN B C 1
ATOM 7211 O O . ASN B 1 354 ? 22.391 37.688 12.422 1 53.47 354 ASN B O 1
ATOM 7215 N N . ILE B 1 355 ? 21.203 35.75 12.672 1 55.28 355 ILE B N 1
ATOM 7216 C CA . ILE B 1 355 ? 20.719 36.094 11.336 1 55.28 355 ILE B CA 1
ATOM 7217 C C . ILE B 1 355 ? 19.391 36.812 11.422 1 55.28 355 ILE B C 1
ATOM 7219 O O . ILE B 1 355 ? 18.438 36.312 12.031 1 55.28 355 ILE B O 1
ATOM 7223 N N . SER B 1 356 ? 19.328 38.125 11.258 1 51.12 356 SER B N 1
ATOM 7224 C CA . SER B 1 356 ? 18.141 38.969 11.109 1 51.12 356 SER B CA 1
ATOM 7225 C C . SER B 1 356 ? 17.469 38.75 9.758 1 51.12 356 SER B C 1
ATOM 7227 O O . SER B 1 356 ? 18.141 38.75 8.719 1 51.12 356 SER B O 1
ATOM 7229 N N . ASN B 1 357 ? 16.406 38 9.672 1 53.38 357 ASN B N 1
ATOM 7230 C CA . ASN B 1 357 ? 15.703 37.812 8.406 1 53.38 357 ASN B CA 1
ATOM 7231 C C . ASN B 1 357 ? 14.828 39 8.07 1 53.38 357 ASN B C 1
ATOM 7233 O O . ASN B 1 357 ? 13.773 39.219 8.68 1 53.38 357 ASN B O 1
ATOM 7237 N N . ASP B 1 358 ? 15.289 40.094 7.578 1 53.78 358 ASP B N 1
ATOM 7238 C CA . ASP B 1 358 ? 14.484 41.25 7.234 1 53.78 358 ASP B CA 1
ATOM 7239 C C . ASP B 1 358 ? 13.742 41.031 5.914 1 53.78 358 ASP B C 1
ATOM 7241 O O . ASP B 1 358 ? 12.945 41.875 5.5 1 53.78 358 ASP B O 1
ATOM 7245 N N . CYS B 1 359 ? 14.055 39.938 5.211 1 52 359 CYS B N 1
ATOM 7246 C CA . CYS B 1 359 ? 13.562 40.031 3.842 1 52 359 CYS B CA 1
ATOM 7247 C C . CYS B 1 359 ? 12.281 39.219 3.678 1 52 359 CYS B C 1
ATOM 7249 O O . CYS B 1 359 ? 11.523 39.438 2.725 1 52 359 CYS B O 1
ATOM 7251 N N . SER B 1 360 ? 12.125 38.031 4.297 1 57.09 360 SER B N 1
ATOM 7252 C CA . SER B 1 360 ? 11.039 37.156 3.846 1 57.09 360 SER B CA 1
ATOM 7253 C C . SER B 1 360 ? 10.172 36.719 5.016 1 57.09 360 SER B C 1
ATOM 7255 O O . SER B 1 360 ? 10.633 36.656 6.16 1 57.09 360 SER B O 1
ATOM 7257 N N . ASN B 1 361 ? 8.859 36.75 4.801 1 46.62 361 ASN B N 1
ATOM 7258 C CA . ASN B 1 361 ? 7.848 36.25 5.727 1 46.62 361 ASN B CA 1
ATOM 7259 C C . ASN B 1 361 ? 8 34.75 5.961 1 46.62 361 ASN B C 1
ATOM 7261 O O . ASN B 1 361 ? 7.113 34.125 6.523 1 46.62 361 ASN B O 1
ATOM 7265 N N . PHE B 1 362 ? 9.055 34.188 5.422 1 50.09 362 PHE B N 1
ATOM 7266 C CA . PHE B 1 362 ? 9.102 32.75 5.551 1 50.09 362 PHE B CA 1
ATOM 7267 C C . PHE B 1 362 ? 9.555 32.344 6.949 1 50.09 362 PHE B C 1
ATOM 7269 O O . PHE B 1 362 ? 10.461 32.969 7.52 1 50.09 362 PHE B O 1
ATOM 7276 N N . GLN B 1 363 ? 8.711 31.719 7.699 1 46.12 363 GLN B N 1
ATOM 7277 C CA . GLN B 1 363 ? 8.898 31.188 9.047 1 46.12 363 GLN B CA 1
ATOM 7278 C C . GLN B 1 363 ? 10.188 30.359 9.141 1 46.12 363 GLN B C 1
ATOM 7280 O O . GLN B 1 363 ? 10.594 29.969 10.227 1 46.12 363 GLN B O 1
ATOM 7285 N N . ALA B 1 364 ? 10.82 30 8.117 1 47.94 364 ALA B N 1
ATOM 7286 C CA . ALA B 1 364 ? 11.914 29.031 8.125 1 47.94 364 ALA B CA 1
ATOM 7287 C C . ALA B 1 364 ? 12.977 29.406 9.156 1 47.94 364 ALA B C 1
ATOM 7289 O O . ALA B 1 364 ? 13.656 28.531 9.703 1 47.94 364 ALA B O 1
ATOM 7290 N N . GLY B 1 365 ? 13.008 30.625 9.547 1 43.41 365 GLY B N 1
ATOM 7291 C CA . GLY B 1 365 ? 14.102 31.016 10.422 1 43.41 365 GLY B CA 1
ATOM 7292 C C . GLY B 1 365 ? 13.672 31.25 11.852 1 43.41 365 GLY B C 1
ATOM 7293 O O . GLY B 1 365 ? 14.453 31.734 12.672 1 43.41 365 GLY B O 1
ATOM 7294 N N . ASP B 1 366 ? 12.406 30.922 12.078 1 42.53 366 ASP B N 1
ATOM 7295 C CA . ASP B 1 366 ? 12.016 31.312 13.422 1 42.53 366 ASP B CA 1
ATOM 7296 C C . ASP B 1 366 ? 12.43 30.266 14.453 1 42.53 366 ASP B C 1
ATOM 7298 O O . ASP B 1 366 ? 11.898 29.156 14.453 1 42.53 366 ASP B O 1
ATOM 7302 N N . VAL B 1 367 ? 13.391 30.453 15.156 1 44.94 367 VAL B N 1
ATOM 7303 C CA . VAL B 1 367 ? 14.078 29.656 16.172 1 44.94 367 VAL B CA 1
ATOM 7304 C C . VAL B 1 367 ? 13.102 29.266 17.281 1 44.94 367 VAL B C 1
ATOM 7306 O O . VAL B 1 367 ? 13.148 28.156 17.797 1 44.94 367 VAL B O 1
ATOM 7309 N N . LEU B 1 368 ? 12.219 30.109 17.641 1 39.22 368 LEU B N 1
ATOM 7310 C CA . LEU B 1 368 ? 11.438 29.953 18.859 1 39.22 368 LEU B CA 1
ATOM 7311 C C . LEU B 1 368 ? 10.367 28.875 18.688 1 39.22 368 LEU B C 1
ATOM 7313 O O . LEU B 1 368 ? 10.141 28.062 19.594 1 39.22 368 LEU B O 1
ATOM 7317 N N . ARG B 1 369 ? 9.648 28.891 17.766 1 41.5 369 ARG B N 1
ATOM 7318 C CA . ARG B 1 369 ? 8.57 27.922 17.562 1 41.5 369 ARG B CA 1
ATOM 7319 C C . ARG B 1 369 ? 9.117 26.5 17.5 1 41.5 369 ARG B C 1
ATOM 7321 O O . ARG B 1 369 ? 8.406 25.547 17.828 1 41.5 369 ARG B O 1
ATOM 7328 N N . ALA B 1 370 ? 10.359 26.328 17.172 1 48.28 370 ALA B N 1
ATOM 7329 C CA . ALA B 1 370 ? 11.078 25.062 17.031 1 48.28 370 ALA B CA 1
ATOM 7330 C C . ALA B 1 370 ? 11.398 24.453 18.391 1 48.28 370 ALA B C 1
ATOM 7332 O O . ALA B 1 370 ? 11.469 23.234 18.516 1 48.28 370 ALA B O 1
ATOM 7333 N N . LYS B 1 371 ? 11.531 25.219 19.422 1 47.62 371 LYS B N 1
ATOM 7334 C CA . LYS B 1 371 ? 12.125 24.719 20.656 1 47.62 371 LYS B CA 1
ATOM 7335 C C . LYS B 1 371 ? 11.188 23.75 21.375 1 47.62 371 LYS B C 1
ATOM 7337 O O . LYS B 1 371 ? 11.617 22.688 21.828 1 47.62 371 LYS B O 1
ATOM 7342 N N . ASN B 1 372 ? 9.977 24.094 21.672 1 46.84 372 ASN B N 1
ATOM 7343 C CA . ASN B 1 372 ? 9.148 23.281 22.547 1 46.84 372 ASN B CA 1
ATOM 7344 C C . ASN B 1 372 ? 8.734 21.969 21.891 1 46.84 372 ASN B C 1
ATOM 7346 O O . ASN B 1 372 ? 8.703 20.922 22.547 1 46.84 372 ASN B O 1
ATOM 7350 N N . LYS B 1 373 ? 8.234 22.031 20.656 1 53.69 373 LYS B N 1
ATOM 7351 C CA . LYS B 1 373 ? 7.816 20.812 19.969 1 53.69 373 LYS B CA 1
ATOM 7352 C C . LYS B 1 373 ? 8.984 19.844 19.781 1 53.69 373 LYS B C 1
ATOM 7354 O O . LYS B 1 373 ? 8.797 18.641 19.688 1 53.69 373 LYS B O 1
ATOM 7359 N N . THR B 1 374 ? 10.219 20.375 19.953 1 64.44 374 THR B N 1
ATOM 7360 C CA . THR B 1 374 ? 11.469 19.719 19.578 1 64.44 374 THR B CA 1
ATOM 7361 C C . THR B 1 374 ? 11.992 18.859 20.719 1 64.44 374 THR B C 1
ATOM 7363 O O . THR B 1 374 ? 12.898 18.047 20.531 1 64.44 374 THR B O 1
ATOM 7366 N N . LYS B 1 375 ? 11.414 18.938 21.859 1 73.56 375 LYS B N 1
ATOM 7367 C CA . LYS B 1 375 ? 12.023 18.188 22.953 1 73.56 375 LYS B CA 1
ATOM 7368 C C . LYS B 1 375 ? 11.82 16.688 22.766 1 73.56 375 LYS B C 1
ATOM 7370 O O . LYS B 1 375 ? 12.688 15.891 23.125 1 73.56 375 LYS B O 1
ATOM 7375 N N . LYS B 1 376 ? 10.836 16.344 22.047 1 86.81 376 LYS B N 1
ATOM 7376 C CA . LYS B 1 376 ? 10.531 14.922 21.906 1 86.81 376 LYS B CA 1
ATOM 7377 C C . LYS B 1 376 ? 11.133 14.359 20.609 1 86.81 376 LYS B C 1
ATOM 7379 O O . LYS B 1 376 ? 11.086 13.148 20.375 1 86.81 376 LYS B O 1
ATOM 7384 N N . LEU B 1 377 ? 11.82 15.242 19.891 1 91.12 377 LEU B N 1
ATOM 7385 C CA . LEU B 1 377 ? 12.352 14.812 18.609 1 91.12 377 LEU B CA 1
ATOM 7386 C C . LEU B 1 377 ? 13.875 14.727 18.641 1 91.12 377 LEU B C 1
ATOM 7388 O O . LEU B 1 377 ? 14.531 15.57 19.266 1 91.12 377 LEU B O 1
ATOM 7392 N N . ASP B 1 378 ? 14.422 13.688 18.141 1 90.69 378 ASP B N 1
ATOM 7393 C CA . ASP B 1 378 ? 15.859 13.523 17.938 1 90.69 378 ASP B CA 1
ATOM 7394 C C . ASP B 1 378 ? 16.297 14.156 16.625 1 90.69 378 ASP B C 1
ATOM 7396 O O . ASP B 1 378 ? 17.391 14.711 16.531 1 90.69 378 ASP B O 1
ATOM 7400 N N . THR B 1 379 ? 15.555 13.977 15.586 1 94.06 379 THR B N 1
ATOM 7401 C CA . THR B 1 379 ? 15.711 14.586 14.266 1 94.06 379 THR B CA 1
ATOM 7402 C C . THR B 1 379 ? 14.492 15.438 13.922 1 94.06 379 THR B C 1
ATOM 7404 O O . THR B 1 379 ? 13.359 14.969 14.008 1 94.06 379 THR B O 1
ATOM 7407 N N . THR B 1 380 ? 14.719 16.641 13.531 1 93.88 380 THR B N 1
ATOM 7408 C CA . THR B 1 380 ? 13.617 17.578 13.312 1 93.88 380 THR B CA 1
ATOM 7409 C C . THR B 1 380 ? 13.289 17.688 11.828 1 93.88 380 THR B C 1
ATOM 7411 O O . THR B 1 380 ? 12.32 18.344 11.445 1 93.88 380 THR B O 1
ATOM 7414 N N . GLY B 1 381 ? 14.055 17.109 11.008 1 95.69 381 GLY B N 1
ATOM 7415 C CA . GLY B 1 381 ? 13.82 17.125 9.57 1 95.69 381 GLY B CA 1
ATOM 7416 C C . GLY B 1 381 ? 15.016 16.656 8.766 1 95.69 381 GLY B C 1
ATOM 7417 O O . GLY B 1 381 ? 15.961 16.078 9.32 1 95.69 381 GLY B O 1
ATOM 7418 N N . VAL B 1 382 ? 14.875 16.812 7.469 1 97.56 382 VAL B N 1
ATOM 7419 C CA . VAL B 1 382 ? 15.953 16.453 6.543 1 97.56 382 VAL B CA 1
ATOM 7420 C C . VAL B 1 382 ? 16.25 17.641 5.621 1 97.56 382 VAL B C 1
ATOM 7422 O O . VAL B 1 382 ? 15.328 18.312 5.141 1 97.56 382 VAL B O 1
ATOM 7425 N N . PHE B 1 383 ? 17.484 17.969 5.535 1 97.44 383 PHE B N 1
ATOM 7426 C CA . PHE B 1 383 ? 17.953 18.953 4.555 1 97.44 383 PHE B CA 1
ATOM 7427 C C . PHE B 1 383 ? 18.609 18.25 3.365 1 97.44 383 PHE B C 1
ATOM 7429 O O . PHE B 1 383 ? 19.281 17.234 3.527 1 97.44 383 PHE B O 1
ATOM 7436 N N . GLY B 1 384 ? 18.266 18.688 2.145 1 97.19 384 GLY B N 1
ATOM 7437 C CA . GLY B 1 384 ? 18.797 17.953 1.002 1 97.19 384 GLY B CA 1
ATOM 7438 C C . GLY B 1 384 ? 19 18.828 -0.222 1 97.19 384 GLY B C 1
ATOM 7439 O O . GLY B 1 384 ? 18.672 20.016 -0.21 1 97.19 384 GLY B O 1
ATOM 7440 N N . ALA B 1 385 ? 19.672 18.266 -1.181 1 98 385 ALA B N 1
ATOM 7441 C CA . ALA B 1 385 ? 19.969 18.906 -2.457 1 98 385 ALA B CA 1
ATOM 7442 C C . ALA B 1 385 ? 19.688 17.969 -3.625 1 98 385 ALA B C 1
ATOM 7444 O O . ALA B 1 385 ? 19.906 16.75 -3.52 1 98 385 ALA B O 1
ATOM 7445 N N . SER B 1 386 ? 19.188 18.531 -4.648 1 97.56 386 SER B N 1
ATOM 7446 C CA . SER B 1 386 ? 18.953 17.812 -5.906 1 97.56 386 SER B CA 1
ATOM 7447 C C . SER B 1 386 ? 19.359 18.672 -7.102 1 97.56 386 SER B C 1
ATOM 7449 O O . SER B 1 386 ? 19.312 19.906 -7.039 1 97.56 386 SER B O 1
ATOM 7451 N N . CYS B 1 387 ? 19.844 18.062 -8.117 1 96.38 387 CYS B N 1
ATOM 7452 C CA . CYS B 1 387 ? 20.125 18.812 -9.336 1 96.38 387 CYS B CA 1
ATOM 7453 C C . CYS B 1 387 ? 18.844 19.234 -10.031 1 96.38 387 CYS B C 1
ATOM 7455 O O . CYS B 1 387 ? 17.75 18.781 -9.656 1 96.38 387 CYS B O 1
ATOM 7457 N N . ARG B 1 388 ? 18.891 20.047 -11.039 1 95 388 ARG B N 1
ATOM 7458 C CA . ARG B 1 388 ? 17.719 20.609 -11.703 1 95 388 ARG B CA 1
ATOM 7459 C C . ARG B 1 388 ? 16.906 19.516 -12.398 1 95 388 ARG B C 1
ATOM 7461 O O . ARG B 1 388 ? 15.742 19.719 -12.734 1 95 388 ARG B O 1
ATOM 7468 N N . HIS B 1 389 ? 17.594 18.375 -12.633 1 94.12 389 HIS B N 1
ATOM 7469 C CA . HIS B 1 389 ? 16.906 17.281 -13.32 1 94.12 389 HIS B CA 1
ATOM 7470 C C . HIS B 1 389 ? 16.219 16.359 -12.32 1 94.12 389 HIS B C 1
ATOM 7472 O O . HIS B 1 389 ? 15.586 15.375 -12.719 1 94.12 389 HIS B O 1
ATOM 7478 N N . GLY B 1 390 ? 16.375 16.594 -11.047 1 94.88 390 GLY B N 1
ATOM 7479 C CA . GLY B 1 390 ? 15.617 15.883 -10.023 1 94.88 390 GLY B CA 1
ATOM 7480 C C . GLY B 1 390 ? 16.391 14.758 -9.375 1 94.88 390 GLY B C 1
ATOM 7481 O O . GLY B 1 390 ? 15.836 13.984 -8.586 1 94.88 390 GLY B O 1
ATOM 7482 N N . PHE B 1 391 ? 17.688 14.648 -9.664 1 95.94 391 PHE B N 1
ATOM 7483 C CA . PHE B 1 391 ? 18.484 13.586 -9.062 1 95.94 391 PHE B CA 1
ATOM 7484 C C . PHE B 1 391 ? 19 14.008 -7.691 1 95.94 391 PHE B C 1
ATOM 7486 O O . PHE B 1 391 ? 19.547 15.102 -7.535 1 95.94 391 PHE B O 1
ATOM 7493 N N . PRO B 1 392 ? 18.812 13.141 -6.691 1 96.69 392 PRO B N 1
ATOM 7494 C CA . PRO B 1 392 ? 19.328 13.453 -5.355 1 96.69 392 PRO B CA 1
ATOM 7495 C C . PRO B 1 392 ? 20.844 13.539 -5.312 1 96.69 392 PRO B C 1
ATOM 7497 O O . PRO B 1 392 ? 21.531 12.742 -5.953 1 96.69 392 PRO B O 1
ATOM 7500 N N . LEU B 1 393 ? 21.375 14.461 -4.516 1 96.06 393 LEU B N 1
ATOM 7501 C CA . LEU B 1 393 ? 22.828 14.664 -4.477 1 96.06 393 LEU B CA 1
ATOM 7502 C C . LEU B 1 393 ? 23.375 14.461 -3.066 1 96.06 393 LEU B C 1
ATOM 7504 O O . LEU B 1 393 ? 24.312 13.688 -2.859 1 96.06 393 LEU B O 1
ATOM 7508 N N . SER B 1 394 ? 22.797 15.242 -2.117 1 96.69 394 SER B N 1
ATOM 7509 C CA . SER B 1 394 ? 23.312 15.219 -0.747 1 96.69 394 SER B CA 1
ATOM 7510 C C . SER B 1 394 ? 22.203 15.539 0.252 1 96.69 394 SER B C 1
ATOM 7512 O O . SER B 1 394 ? 21.375 16.422 0.01 1 96.69 394 SER B O 1
ATOM 7514 N N . PHE B 1 395 ? 22.281 14.781 1.376 1 97.94 395 PHE B N 1
ATOM 7515 C CA . PHE B 1 395 ? 21.266 14.961 2.396 1 97.94 395 PHE B CA 1
ATOM 7516 C C . PHE B 1 395 ? 21.875 14.914 3.793 1 97.94 395 PHE B C 1
ATOM 7518 O O . PHE B 1 395 ? 22.969 14.367 3.98 1 97.94 395 PHE B O 1
ATOM 7525 N N . LEU B 1 396 ? 21.203 15.508 4.75 1 97.69 396 LEU B N 1
ATOM 7526 C CA . LEU B 1 396 ? 21.625 15.461 6.148 1 97.69 396 LEU B CA 1
ATOM 7527 C C . LEU B 1 396 ? 20.422 15.602 7.074 1 97.69 396 LEU B C 1
ATOM 7529 O O . LEU B 1 396 ? 19.375 16.109 6.672 1 97.69 396 LEU B O 1
ATOM 7533 N N . ASN B 1 397 ? 20.547 15.07 8.266 1 96 397 ASN B N 1
ATOM 7534 C CA . ASN B 1 397 ? 19.516 15.164 9.289 1 96 397 ASN B CA 1
ATOM 7535 C C . ASN B 1 397 ? 19.641 16.453 10.094 1 96 397 ASN B C 1
ATOM 7537 O O . ASN B 1 397 ? 20.734 16.875 10.453 1 96 397 ASN B O 1
ATOM 7541 N N . LEU B 1 398 ? 18.516 17.047 10.336 1 94.69 398 LEU B N 1
ATOM 7542 C CA . LEU B 1 398 ? 18.469 18.281 11.109 1 94.69 398 LEU B CA 1
ATOM 7543 C C . LEU B 1 398 ? 18.25 18 12.586 1 94.69 398 LEU B C 1
ATOM 7545 O O . LEU B 1 398 ? 17.5 17.094 12.945 1 94.69 398 LEU B O 1
ATOM 7549 N N . ARG B 1 399 ? 18.891 18.703 13.406 1 88.75 399 ARG B N 1
ATOM 7550 C CA . ARG B 1 399 ? 18.656 18.641 14.844 1 88.75 399 ARG B CA 1
ATOM 7551 C C . ARG B 1 399 ? 17.984 19.922 15.336 1 88.75 399 ARG B C 1
ATOM 7553 O O . ARG B 1 399 ? 17.391 19.938 16.422 1 88.75 399 ARG B O 1
ATOM 7560 N N . HIS B 1 400 ? 18.234 20.891 14.492 1 80 400 HIS B N 1
ATOM 7561 C CA . HIS B 1 400 ? 17.688 22.203 14.82 1 80 400 HIS B CA 1
ATOM 7562 C C . HIS B 1 400 ? 16.766 22.703 13.711 1 80 400 HIS B C 1
ATOM 7564 O O . HIS B 1 400 ? 16.5 21.984 12.75 1 80 400 HIS B O 1
ATOM 7570 N N . GLY B 1 401 ? 16.141 23.781 13.961 1 76.94 401 GLY B N 1
ATOM 7571 C CA . GLY B 1 401 ? 15.414 24.406 12.875 1 76.94 401 GLY B CA 1
ATOM 7572 C C . GLY B 1 401 ? 16.297 24.781 11.695 1 76.94 401 GLY B C 1
ATOM 7573 O O . GLY B 1 401 ? 17.438 24.312 11.594 1 76.94 401 GLY B O 1
ATOM 7574 N N . GLU B 1 402 ? 15.844 25.562 10.82 1 73.88 402 GLU B N 1
ATOM 7575 C CA . GLU B 1 402 ? 16.578 25.891 9.602 1 73.88 402 GLU B CA 1
ATOM 7576 C C . GLU B 1 402 ? 17.734 26.844 9.891 1 73.88 402 GLU B C 1
ATOM 7578 O O . GLU B 1 402 ? 17.516 28.031 10.148 1 73.88 402 GLU B O 1
ATOM 7583 N N . ARG B 1 403 ? 18.938 26.359 9.992 1 84.69 403 ARG B N 1
ATOM 7584 C CA . ARG B 1 403 ? 20.188 27.109 10.133 1 84.69 403 ARG B CA 1
ATOM 7585 C C . ARG B 1 403 ? 20.922 27.203 8.797 1 84.69 403 ARG B C 1
ATOM 7587 O O . ARG B 1 403 ? 20.922 26.266 8.008 1 84.69 403 ARG B O 1
ATOM 7594 N N . LEU B 1 404 ? 21.562 28.344 8.586 1 91.12 404 LEU B N 1
ATOM 7595 C CA . LEU B 1 404 ? 22.328 28.547 7.359 1 91.12 404 LEU B CA 1
ATOM 7596 C C . LEU B 1 404 ? 23.5 27.562 7.273 1 91.12 404 LEU B C 1
ATOM 7598 O O . LEU B 1 404 ? 23.969 27.25 6.176 1 91.12 404 LEU B O 1
ATOM 7602 N N . ALA B 1 405 ? 23.922 27.078 8.422 1 93.12 405 ALA B N 1
ATOM 7603 C CA . ALA B 1 405 ? 25.047 26.156 8.5 1 93.12 405 ALA B CA 1
ATOM 7604 C C . ALA B 1 405 ? 24.766 24.891 7.684 1 93.12 405 ALA B C 1
ATOM 7606 O O . ALA B 1 405 ? 25.688 24.312 7.09 1 93.12 405 ALA B O 1
ATOM 7607 N N . TYR B 1 406 ? 23.547 24.469 7.648 1 94.94 406 TYR B N 1
ATOM 7608 C CA . TYR B 1 406 ? 23.188 23.266 6.906 1 94.94 406 TYR B CA 1
ATOM 7609 C C . TYR B 1 406 ? 23.375 23.469 5.406 1 94.94 406 TYR B C 1
ATOM 7611 O O . TYR B 1 406 ? 23.875 22.578 4.711 1 94.94 406 TYR B O 1
ATOM 7619 N N . ALA B 1 407 ? 22.938 24.641 4.953 1 95.38 407 ALA B N 1
ATOM 7620 C CA . ALA B 1 407 ? 23.125 24.969 3.541 1 95.38 407 ALA B CA 1
ATOM 7621 C C . ALA B 1 407 ? 24.609 25.047 3.188 1 95.38 407 ALA B C 1
ATOM 7623 O O . ALA B 1 407 ? 25.031 24.5 2.17 1 95.38 407 ALA B O 1
ATOM 7624 N N . ALA B 1 408 ? 25.344 25.75 4.043 1 95.31 408 ALA B N 1
ATOM 7625 C CA . ALA B 1 408 ? 26.781 25.891 3.816 1 95.31 408 ALA B CA 1
ATOM 7626 C C . ALA B 1 408 ? 27.469 24.531 3.771 1 95.31 408 ALA B C 1
ATOM 7628 O O . ALA B 1 408 ? 28.297 24.266 2.895 1 95.31 408 ALA B O 1
ATOM 7629 N N . PHE B 1 409 ? 27.109 23.688 4.703 1 96 409 PHE B N 1
ATOM 7630 C CA . PHE B 1 409 ? 27.672 22.359 4.766 1 96 409 PHE B CA 1
ATOM 7631 C C . PHE B 1 409 ? 27.344 21.562 3.506 1 96 409 PHE B C 1
ATOM 7633 O O . PHE B 1 409 ? 28.219 20.891 2.941 1 96 409 PHE B O 1
ATOM 7640 N N . THR B 1 410 ? 26.125 21.594 3.109 1 96.94 410 THR B N 1
ATOM 7641 C CA . THR B 1 410 ? 25.656 20.859 1.94 1 96.94 410 THR B CA 1
ATOM 7642 C C . THR B 1 410 ? 26.375 21.328 0.681 1 96.94 410 THR B C 1
ATOM 7644 O O . THR B 1 410 ? 26.766 20.531 -0.166 1 96.94 410 THR B O 1
ATOM 7647 N N . ILE B 1 411 ? 26.531 22.625 0.532 1 96.5 411 ILE B N 1
ATOM 7648 C CA . ILE B 1 411 ? 27.234 23.203 -0.602 1 96.5 411 ILE B CA 1
ATOM 7649 C C . ILE B 1 411 ? 28.688 22.688 -0.618 1 96.5 411 ILE B C 1
ATOM 7651 O O . ILE B 1 411 ? 29.188 22.297 -1.668 1 96.5 411 ILE B O 1
ATOM 7655 N N . ASP B 1 412 ? 29.281 22.641 0.552 1 95.31 412 ASP B N 1
ATOM 7656 C CA . ASP B 1 412 ? 30.641 22.109 0.656 1 95.31 412 ASP B CA 1
ATOM 7657 C C . ASP B 1 412 ? 30.703 20.656 0.193 1 95.31 412 ASP B C 1
ATOM 7659 O O . ASP B 1 412 ? 31.641 20.281 -0.513 1 95.31 412 ASP B O 1
ATOM 7663 N N . CYS B 1 413 ? 29.75 19.875 0.645 1 95 413 CYS B N 1
ATOM 7664 C CA . CYS B 1 413 ? 29.703 18.484 0.248 1 95 413 CYS B CA 1
ATOM 7665 C C . CYS B 1 413 ? 29.625 18.344 -1.268 1 95 413 CYS B C 1
ATOM 7667 O O . CYS B 1 413 ? 30.297 17.484 -1.852 1 95 413 CYS B O 1
ATOM 7669 N N . ILE B 1 414 ? 28.828 19.188 -1.915 1 94.25 414 ILE B N 1
ATOM 7670 C CA . ILE B 1 414 ? 28.625 19.125 -3.357 1 94.25 414 ILE B CA 1
ATOM 7671 C C . ILE B 1 414 ? 29.891 19.578 -4.082 1 94.25 414 ILE B C 1
ATOM 7673 O O . ILE B 1 414 ? 30.312 18.953 -5.059 1 94.25 414 ILE B O 1
ATOM 7677 N N . LEU B 1 415 ? 30.5 20.609 -3.623 1 92.94 415 LEU B N 1
ATOM 7678 C CA . LEU B 1 415 ? 31.719 21.141 -4.23 1 92.94 415 LEU B CA 1
ATOM 7679 C C . LEU B 1 415 ? 32.875 20.141 -4.133 1 92.94 415 LEU B C 1
ATOM 7681 O O . LEU B 1 415 ? 33.688 20.062 -5.039 1 92.94 415 LEU B O 1
ATOM 7685 N N . GLU B 1 416 ? 32.875 19.422 -3.072 1 91.06 416 GLU B N 1
ATOM 7686 C CA . GLU B 1 416 ? 33.938 18.422 -2.871 1 91.06 416 GLU B CA 1
ATOM 7687 C C . GLU B 1 416 ? 33.812 17.281 -3.881 1 91.06 416 GLU B C 1
ATOM 7689 O O . GLU B 1 416 ? 34.812 16.703 -4.301 1 91.06 416 GLU B O 1
ATOM 7694 N N . LYS B 1 417 ? 32.625 17 -4.207 1 88.06 417 LYS B N 1
ATOM 7695 C CA . LYS B 1 417 ? 32.375 15.875 -5.109 1 88.06 417 LYS B CA 1
ATOM 7696 C C . LYS B 1 417 ? 32.469 16.312 -6.566 1 88.06 417 LYS B C 1
ATOM 7698 O O . LYS B 1 417 ? 32.75 15.492 -7.449 1 88.06 417 LYS B O 1
ATOM 7703 N N . ALA B 1 418 ? 32.25 17.562 -6.828 1 88.88 418 ALA B N 1
ATOM 7704 C CA . ALA B 1 418 ? 32.219 18.094 -8.195 1 88.88 418 ALA B CA 1
ATOM 7705 C C . ALA B 1 418 ? 33.656 18.422 -8.664 1 88.88 418 ALA B C 1
ATOM 7707 O O . ALA B 1 418 ? 34.5 18.75 -7.852 1 88.88 418 ALA B O 1
ATOM 7708 N N . GLN B 1 419 ? 33.812 18.375 -9.938 1 89.5 419 GLN B N 1
ATOM 7709 C CA . GLN B 1 419 ? 35.062 18.812 -10.523 1 89.5 419 GLN B CA 1
ATOM 7710 C C . GLN B 1 419 ? 35.219 20.328 -10.422 1 89.5 419 GLN B C 1
ATOM 7712 O O . GLN B 1 419 ? 34.25 21.062 -10.516 1 89.5 419 GLN B O 1
ATOM 7717 N N . PRO B 1 420 ? 36.438 20.734 -10.344 1 88.38 420 PRO B N 1
ATOM 7718 C CA . PRO B 1 420 ? 36.656 22.172 -10.18 1 88.38 420 PRO B CA 1
ATOM 7719 C C . PRO B 1 420 ? 36.188 22.984 -11.383 1 88.38 420 PRO B C 1
ATOM 7721 O O . PRO B 1 420 ? 35.844 24.156 -11.234 1 88.38 420 PRO B O 1
ATOM 7724 N N . SER B 1 421 ? 36.125 22.359 -12.461 1 90.94 421 SER B N 1
ATOM 7725 C CA . SER B 1 421 ? 35.719 23.062 -13.68 1 90.94 421 SER B CA 1
ATOM 7726 C C . SER B 1 421 ? 34.219 23.203 -13.781 1 90.94 421 SER B C 1
ATOM 7728 O O . SER B 1 421 ? 33.719 23.984 -14.594 1 90.94 421 SER B O 1
ATOM 7730 N N . VAL B 1 422 ? 33.531 22.594 -12.883 1 92.19 422 VAL B N 1
ATOM 7731 C CA . VAL B 1 422 ? 32.094 22.672 -12.867 1 92.19 422 VAL B CA 1
ATOM 7732 C C . VAL B 1 422 ? 31.656 23.891 -12.062 1 92.19 422 VAL B C 1
ATOM 7734 O O . VAL B 1 422 ? 32.094 24.078 -10.922 1 92.19 422 VAL B O 1
ATOM 7737 N N . LYS B 1 423 ? 30.875 24.719 -12.695 1 93.06 423 LYS B N 1
ATOM 7738 C CA . LYS B 1 423 ? 30.328 25.891 -12.031 1 93.06 423 LYS B CA 1
ATOM 7739 C C . LYS B 1 423 ? 29.016 25.578 -11.328 1 93.06 423 LYS B C 1
ATOM 7741 O O . LYS B 1 423 ? 28.047 25.172 -11.969 1 93.06 423 LYS B O 1
ATOM 7746 N N . LEU B 1 424 ? 29 25.844 -10.078 1 94.5 424 LEU B N 1
ATOM 7747 C CA . LEU B 1 424 ? 27.828 25.5 -9.266 1 94.5 424 LEU B CA 1
ATOM 7748 C C . LEU B 1 424 ? 26.891 26.688 -9.156 1 94.5 424 LEU B C 1
ATOM 7750 O O . LEU B 1 424 ? 27.312 27.797 -8.828 1 94.5 424 LEU B O 1
ATOM 7754 N N . HIS B 1 425 ? 25.656 26.484 -9.523 1 95.94 425 HIS B N 1
ATOM 7755 C CA . HIS B 1 425 ? 24.562 27.422 -9.32 1 95.94 425 HIS B CA 1
ATOM 7756 C C . HIS B 1 425 ? 23.578 26.891 -8.273 1 95.94 425 HIS B C 1
ATOM 7758 O O . HIS B 1 425 ? 23.062 25.781 -8.398 1 95.94 425 HIS B O 1
ATOM 7764 N N . VAL B 1 426 ? 23.297 27.719 -7.266 1 96.81 426 VAL B N 1
ATOM 7765 C CA . VAL B 1 426 ? 22.516 27.234 -6.133 1 96.81 426 VAL B CA 1
ATOM 7766 C C . VAL B 1 426 ? 21.156 27.938 -6.105 1 96.81 426 VAL B C 1
ATOM 7768 O O . VAL B 1 426 ? 21.094 29.172 -6.18 1 96.81 426 VAL B O 1
ATOM 7771 N N . ILE B 1 427 ? 20.156 27.188 -6.074 1 97.25 427 ILE B N 1
ATOM 7772 C CA . ILE B 1 427 ? 18.797 27.688 -5.906 1 97.25 427 ILE B CA 1
ATOM 7773 C C . ILE B 1 427 ? 18.297 27.344 -4.508 1 97.25 427 ILE B C 1
ATOM 7775 O O . ILE B 1 427 ? 18.25 26.172 -4.125 1 97.25 427 ILE B O 1
ATOM 7779 N N . TYR B 1 428 ? 17.922 28.375 -3.752 1 95.81 428 TYR B N 1
ATOM 7780 C CA . TYR B 1 428 ? 17.562 28.219 -2.348 1 95.81 428 TYR B CA 1
ATOM 7781 C C . TYR B 1 428 ? 16.547 29.266 -1.918 1 95.81 428 TYR B C 1
ATOM 7783 O O . TYR B 1 428 ? 16.625 30.422 -2.332 1 95.81 428 TYR B O 1
ATOM 7791 N N . ASP B 1 429 ? 15.586 28.844 -1.121 1 92 429 ASP B N 1
ATOM 7792 C CA . ASP B 1 429 ? 14.469 29.703 -0.77 1 92 429 ASP B CA 1
ATOM 7793 C C . ASP B 1 429 ? 14.945 30.953 -0.033 1 92 429 ASP B C 1
ATOM 7795 O O . ASP B 1 429 ? 14.281 32 -0.053 1 92 429 ASP B O 1
ATOM 7799 N N . ILE B 1 430 ? 16.078 30.922 0.641 1 90.69 430 ILE B N 1
ATOM 7800 C CA . ILE B 1 430 ? 16.609 32.094 1.321 1 90.69 430 ILE B CA 1
ATOM 7801 C C . ILE B 1 430 ? 18.031 32.375 0.817 1 90.69 430 ILE B C 1
ATOM 7803 O O . ILE B 1 430 ? 18.922 32.656 1.606 1 90.69 430 ILE B O 1
ATOM 7807 N N . ALA B 1 431 ? 18.188 32.25 -0.428 1 92.44 431 ALA B N 1
ATOM 7808 C CA . ALA B 1 431 ? 19.469 32.469 -1.081 1 92.44 431 ALA B CA 1
ATOM 7809 C C . ALA B 1 431 ? 19.984 33.875 -0.77 1 92.44 431 ALA B C 1
ATOM 7811 O O . ALA B 1 431 ? 21.203 34.094 -0.624 1 92.44 431 ALA B O 1
ATOM 7812 N N . CYS B 1 432 ? 19.062 34.875 -0.69 1 90.5 432 CYS B N 1
ATOM 7813 C CA . CYS B 1 432 ? 19.469 36.25 -0.396 1 90.5 432 CYS B CA 1
ATOM 7814 C C . CYS B 1 432 ? 20.141 36.344 0.971 1 90.5 432 CYS B C 1
ATOM 7816 O O . CYS B 1 432 ? 21.188 36.969 1.112 1 90.5 432 CYS B O 1
ATOM 7818 N N . THR B 1 433 ? 19.547 35.688 1.944 1 89.5 433 THR B N 1
ATOM 7819 C CA . THR B 1 433 ? 20.094 35.656 3.297 1 89.5 433 THR B CA 1
ATOM 7820 C C . THR B 1 433 ? 21.422 34.906 3.336 1 89.5 433 THR B C 1
ATOM 7822 O O . THR B 1 433 ? 22.359 35.344 4.027 1 89.5 433 THR B O 1
ATOM 7825 N N . LEU B 1 434 ? 21.5 33.844 2.613 1 92 434 LEU B N 1
ATOM 7826 C CA . LEU B 1 434 ? 22.719 33.062 2.566 1 92 434 LEU B CA 1
ATOM 7827 C C . LEU B 1 434 ? 23.859 33.812 1.916 1 92 434 LEU B C 1
ATOM 7829 O O . LEU B 1 434 ? 25 33.781 2.389 1 92 434 LEU B O 1
ATOM 7833 N N . THR B 1 435 ? 23.578 34.531 0.886 1 91.56 435 THR B N 1
ATOM 7834 C CA . THR B 1 435 ? 24.562 35.344 0.197 1 91.56 435 THR B CA 1
ATOM 7835 C C . THR B 1 435 ? 25.109 36.438 1.118 1 91.56 435 THR B C 1
ATOM 7837 O O . THR B 1 435 ? 26.312 36.688 1.177 1 91.56 435 THR B O 1
ATOM 7840 N N . ALA B 1 436 ? 24.188 37.094 1.769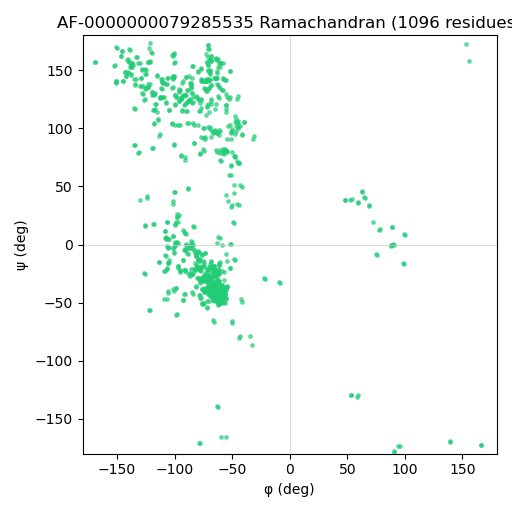 1 89.75 436 ALA B N 1
ATOM 7841 C CA . ALA B 1 436 ? 24.578 38.156 2.713 1 89.75 436 ALA B CA 1
ATOM 7842 C C . ALA B 1 436 ? 25.484 37.594 3.805 1 89.75 436 ALA B C 1
ATOM 7844 O O . ALA B 1 436 ? 26.438 38.25 4.223 1 89.75 436 ALA B O 1
ATOM 7845 N N . HIS B 1 437 ? 25.141 36.406 4.176 1 90.62 437 HIS B N 1
ATOM 7846 C CA . HIS B 1 437 ? 25.922 35.75 5.203 1 90.62 437 HIS B CA 1
ATOM 7847 C C . HIS B 1 437 ? 27.328 35.438 4.703 1 90.62 437 HIS B C 1
ATOM 7849 O O . HIS B 1 437 ? 28.312 35.688 5.414 1 90.62 437 HIS B O 1
ATOM 7855 N N . PHE B 1 438 ? 27.453 34.938 3.541 1 92.81 438 PHE B N 1
ATOM 7856 C CA . PHE B 1 438 ? 28.766 34.625 2.963 1 92.81 438 PHE B CA 1
ATOM 7857 C C . PHE B 1 438 ? 29.578 35.906 2.783 1 92.81 438 PHE B C 1
ATOM 7859 O O . PHE B 1 438 ? 30.797 35.875 2.953 1 92.81 438 PHE B O 1
ATOM 7866 N N . LYS B 1 439 ? 28.953 36.938 2.402 1 90.38 439 LYS B N 1
ATOM 7867 C CA . LYS B 1 439 ? 29.609 38.219 2.242 1 90.38 439 LYS B CA 1
ATOM 7868 C C . LYS B 1 439 ? 30.188 38.719 3.566 1 90.38 439 LYS B C 1
ATOM 7870 O O . LYS B 1 439 ? 31.344 39.156 3.623 1 90.38 439 LYS B O 1
ATOM 7875 N N . LYS B 1 440 ? 29.406 38.625 4.504 1 88.62 440 LYS B N 1
ATOM 7876 C CA . LYS B 1 440 ? 29.828 39.062 5.832 1 88.62 440 LYS B CA 1
ATOM 7877 C C . LYS B 1 440 ? 31.031 38.25 6.32 1 88.62 440 LYS B C 1
ATOM 7879 O O . LYS B 1 440 ? 31.938 38.812 6.945 1 88.62 440 LYS B O 1
ATOM 7884 N N . LYS B 1 441 ? 31.078 37.031 5.984 1 88.62 441 LYS B N 1
ATOM 7885 C CA . LYS B 1 441 ? 32.125 36.125 6.453 1 88.62 441 LYS B CA 1
ATOM 7886 C C . LYS B 1 441 ? 33.312 36.094 5.48 1 88.62 441 LYS B C 1
ATOM 7888 O O . LYS B 1 441 ? 34.312 35.438 5.73 1 88.62 441 LYS B O 1
ATOM 7893 N N . LYS B 1 442 ? 33.156 36.781 4.391 1 88.06 442 LYS B N 1
ATOM 7894 C CA . LYS B 1 442 ? 34.156 36.75 3.33 1 88.06 442 LYS B CA 1
ATOM 7895 C C . LYS B 1 442 ? 34.5 35.344 2.9 1 88.06 442 LYS B C 1
ATOM 7897 O O . LYS B 1 442 ? 35.656 34.969 2.797 1 88.06 442 LYS B O 1
ATOM 7902 N N . ASP B 1 443 ? 33.406 34.562 2.881 1 88.69 443 ASP B N 1
ATOM 7903 C CA . ASP B 1 443 ? 33.531 33.156 2.469 1 88.69 443 ASP B CA 1
ATOM 7904 C C . ASP B 1 443 ? 33.656 33.062 0.953 1 88.69 443 ASP B C 1
ATOM 7906 O O . ASP B 1 443 ? 33.031 33.812 0.204 1 88.69 443 ASP B O 1
ATOM 7910 N N . LYS B 1 444 ? 34.5 32.125 0.437 1 84.75 444 LYS B N 1
ATOM 7911 C CA . LYS B 1 444 ? 34.75 31.922 -0.985 1 84.75 444 LYS B CA 1
ATOM 7912 C C . LYS B 1 444 ? 33.469 31.531 -1.712 1 84.75 444 LYS B C 1
ATOM 7914 O O . LYS B 1 444 ? 33.344 31.688 -2.93 1 84.75 444 LYS B O 1
ATOM 7919 N N . LYS B 1 445 ? 32.531 31.125 -1.019 1 86.12 445 LYS B N 1
ATOM 7920 C CA . LYS B 1 445 ? 31.266 30.688 -1.589 1 86.12 445 LYS B CA 1
ATOM 7921 C C . LYS B 1 445 ? 30.453 31.875 -2.07 1 86.12 445 LYS B C 1
ATOM 7923 O O . LYS B 1 445 ? 29.438 31.703 -2.762 1 86.12 445 LYS B O 1
ATOM 7928 N N . LEU B 1 446 ? 30.922 33 -1.769 1 83.88 446 LEU B N 1
ATOM 7929 C CA . LEU B 1 446 ? 30.297 34.219 -2.256 1 83.88 446 LEU B CA 1
ATOM 7930 C C . LEU B 1 446 ? 30.344 34.281 -3.777 1 83.88 446 LEU B C 1
ATOM 7932 O O . LEU B 1 446 ? 29.531 35 -4.398 1 83.88 446 LEU B O 1
ATOM 7936 N N . GLU B 1 447 ? 31.219 33.562 -4.344 1 85.25 447 GLU B N 1
ATOM 7937 C CA . GLU B 1 447 ? 31.375 33.594 -5.793 1 85.25 447 GLU B CA 1
ATOM 7938 C C . GLU B 1 447 ? 30.344 32.688 -6.473 1 85.25 447 GLU B C 1
ATOM 7940 O O . GLU B 1 447 ? 30.156 32.781 -7.688 1 85.25 447 GLU B O 1
ATOM 7945 N N . LEU B 1 448 ? 29.688 32 -5.664 1 91.31 448 LEU B N 1
ATOM 7946 C CA . LEU B 1 448 ? 28.672 31.109 -6.23 1 91.31 448 LEU B CA 1
ATOM 7947 C C . LEU B 1 448 ? 27.453 31.891 -6.715 1 91.31 448 LEU B C 1
ATOM 7949 O O . LEU B 1 448 ? 27.078 32.875 -6.094 1 91.31 448 LEU B O 1
ATOM 7953 N N . ASP B 1 449 ? 26.953 31.469 -7.785 1 92.12 449 ASP B N 1
ATOM 7954 C CA . ASP B 1 449 ? 25.703 32.031 -8.297 1 92.12 449 ASP B CA 1
ATOM 7955 C C . ASP B 1 449 ? 24.5 31.469 -7.559 1 92.12 449 ASP B C 1
ATOM 7957 O O . ASP B 1 449 ? 24.344 30.25 -7.469 1 92.12 449 ASP B O 1
ATOM 7961 N N . MET B 1 450 ? 23.703 32.375 -7.004 1 94.19 450 MET B N 1
ATOM 7962 C CA . MET B 1 450 ? 22.562 31.922 -6.199 1 94.19 450 MET B CA 1
ATOM 7963 C C . MET B 1 450 ? 21.25 32.531 -6.723 1 94.19 450 MET B C 1
ATOM 7965 O O . MET B 1 450 ? 21.234 33.656 -7.223 1 94.19 450 MET B O 1
ATOM 7969 N N . ALA B 1 451 ? 20.188 31.734 -6.578 1 95.56 451 ALA B N 1
ATOM 7970 C CA . ALA B 1 451 ? 18.875 32.156 -7.047 1 95.56 451 ALA B CA 1
ATOM 7971 C C . ALA B 1 451 ? 17.766 31.641 -6.145 1 95.56 451 ALA B C 1
ATOM 7973 O O . ALA B 1 451 ? 18.016 30.797 -5.273 1 95.56 451 ALA B O 1
ATOM 7974 N N . LEU B 1 452 ? 16.594 32.219 -6.344 1 94.56 452 LEU B N 1
ATOM 7975 C CA . LEU B 1 452 ? 15.391 31.781 -5.641 1 94.56 452 LEU B CA 1
ATOM 7976 C C . LEU B 1 452 ? 14.516 30.922 -6.543 1 94.56 452 LEU B C 1
ATOM 7978 O O . LEU B 1 452 ? 14.414 31.172 -7.746 1 94.56 452 LEU B O 1
ATOM 7982 N N . PRO B 1 453 ? 13.867 29.922 -5.969 1 94 453 PRO B N 1
ATOM 7983 C CA . PRO B 1 453 ? 12.844 29.219 -6.758 1 94 453 PRO B CA 1
ATOM 7984 C C . PRO B 1 453 ? 11.711 30.141 -7.195 1 94 453 PRO B C 1
ATOM 7986 O O . PRO B 1 453 ? 11.305 31.031 -6.441 1 94 453 PRO B O 1
ATOM 7989 N N . VAL B 1 454 ? 11.086 29.859 -8.25 1 90.25 454 VAL B N 1
ATOM 7990 C CA . VAL B 1 454 ? 10.172 30.781 -8.922 1 90.25 454 VAL B CA 1
ATOM 7991 C C . VAL B 1 454 ? 8.961 31.047 -8.039 1 90.25 454 VAL B C 1
ATOM 7993 O O . VAL B 1 454 ? 8.5 32.188 -7.926 1 90.25 454 VAL B O 1
ATOM 7996 N N . PHE B 1 455 ? 8.398 30.062 -7.414 1 87.06 455 PHE B N 1
ATOM 7997 C CA . PHE B 1 455 ? 7.176 30.25 -6.645 1 87.06 455 PHE B CA 1
ATOM 7998 C C . PHE B 1 455 ? 7.48 30.891 -5.293 1 87.06 455 PHE B C 1
ATOM 8000 O O . PHE B 1 455 ? 6.676 31.656 -4.773 1 87.06 455 PHE B O 1
ATOM 8007 N N . HIS B 1 456 ? 8.625 30.625 -4.754 1 86.12 456 HIS B N 1
ATOM 8008 C CA . HIS B 1 456 ? 9.008 31.172 -3.449 1 86.12 456 HIS B CA 1
ATOM 8009 C C . HIS B 1 456 ? 9.453 32.625 -3.557 1 86.12 456 HIS B C 1
ATOM 8011 O O . HIS B 1 456 ? 9.406 33.375 -2.574 1 86.12 456 HIS B O 1
ATOM 8017 N N . ALA B 1 457 ? 9.82 33.031 -4.695 1 86.06 457 ALA B N 1
ATOM 8018 C CA . ALA B 1 457 ? 10.328 34.375 -4.922 1 86.06 457 ALA B CA 1
ATOM 8019 C C . ALA B 1 457 ? 9.266 35.438 -4.613 1 86.06 457 ALA B C 1
ATOM 8021 O O . ALA B 1 457 ? 9.578 36.531 -4.141 1 86.06 457 ALA B O 1
ATOM 8022 N N . TYR B 1 458 ? 8.062 35.062 -4.828 1 82.62 458 TYR B N 1
ATOM 8023 C CA . TYR B 1 458 ? 6.977 36 -4.652 1 82.62 458 TYR B CA 1
ATOM 8024 C C . TYR B 1 458 ? 6.84 36.406 -3.189 1 82.62 458 TYR B C 1
ATOM 8026 O O . TYR B 1 458 ? 6.254 37.438 -2.877 1 82.62 458 TYR B O 1
ATOM 8034 N N . GLY B 1 459 ? 7.398 35.625 -2.287 1 82.38 459 GLY B N 1
ATOM 8035 C CA . GLY B 1 459 ? 7.359 35.938 -0.868 1 82.38 459 GLY B CA 1
ATOM 8036 C C . GLY B 1 459 ? 8.477 36.875 -0.436 1 82.38 459 GLY B C 1
ATOM 8037 O O . GLY B 1 459 ? 8.5 37.312 0.71 1 82.38 459 GLY B O 1
ATOM 8038 N N . HIS B 1 460 ? 9.328 37.281 -1.376 1 88.31 460 HIS B N 1
ATOM 8039 C CA . HIS B 1 460 ? 10.469 38.156 -1.102 1 88.31 460 HIS B CA 1
ATOM 8040 C C . HIS B 1 460 ? 10.172 39.594 -1.536 1 88.31 460 HIS B C 1
ATOM 8042 O O . HIS B 1 460 ? 9.195 39.844 -2.236 1 88.31 460 HIS B O 1
ATOM 8048 N N . LYS B 1 461 ? 10.984 40.531 -1.016 1 87.94 461 LYS B N 1
ATOM 8049 C CA . LYS B 1 461 ? 10.898 41.906 -1.466 1 87.94 461 LYS B CA 1
ATOM 8050 C C . LYS B 1 461 ? 11.219 42.031 -2.953 1 87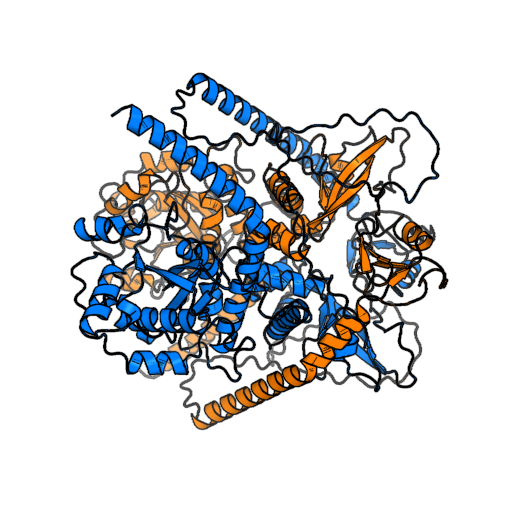.94 461 LYS B C 1
ATOM 8052 O O . LYS B 1 461 ? 11.93 41.188 -3.508 1 87.94 461 LYS B O 1
ATOM 8057 N N . MET B 1 462 ? 10.742 43.031 -3.543 1 86.94 462 MET B N 1
ATOM 8058 C CA . MET B 1 462 ? 10.867 43.219 -4.984 1 86.94 462 MET B CA 1
ATOM 8059 C C . MET B 1 462 ? 12.336 43.25 -5.406 1 86.94 462 MET B C 1
ATOM 8061 O O . MET B 1 462 ? 12.711 42.656 -6.422 1 86.94 462 MET B O 1
ATOM 8065 N N . ALA B 1 463 ? 13.117 43.969 -4.73 1 86.38 463 ALA B N 1
ATOM 8066 C CA . ALA B 1 463 ? 14.539 44.062 -5.055 1 86.38 463 ALA B CA 1
ATOM 8067 C C . ALA B 1 463 ? 15.188 42.688 -5.066 1 86.38 463 ALA B C 1
ATOM 8069 O O . ALA B 1 463 ? 16 42.375 -5.941 1 86.38 463 ALA B O 1
ATOM 8070 N N . CYS B 1 464 ? 14.812 41.875 -4.125 1 89 464 CYS B N 1
ATOM 8071 C CA . CYS B 1 464 ? 15.328 40.5 -4.02 1 89 464 CYS B CA 1
ATOM 8072 C C . CYS B 1 464 ? 14.812 39.656 -5.16 1 89 464 CYS B C 1
ATOM 8074 O O . CYS B 1 464 ? 15.539 38.781 -5.68 1 89 464 CYS B O 1
ATOM 8076 N N . GLN B 1 465 ? 13.508 39.812 -5.508 1 89.31 465 GLN B N 1
ATOM 8077 C CA . GLN B 1 465 ? 12.906 39.094 -6.609 1 89.31 465 GLN B CA 1
ATOM 8078 C C . GLN B 1 465 ? 13.672 39.312 -7.906 1 89.31 465 GLN B C 1
ATOM 8080 O O . GLN B 1 465 ? 13.875 38.375 -8.688 1 89.31 465 GLN B O 1
ATOM 8085 N N . VAL B 1 466 ? 14.102 40.5 -8.078 1 88.31 466 VAL B N 1
ATOM 8086 C CA . VAL B 1 466 ? 14.781 40.844 -9.32 1 88.31 466 VAL B CA 1
ATOM 8087 C C . VAL B 1 466 ? 16.219 40.312 -9.281 1 88.31 466 VAL B C 1
ATOM 8089 O O . VAL B 1 466 ? 16.688 39.719 -10.242 1 88.31 466 VAL B O 1
ATOM 8092 N N . ALA B 1 467 ? 16.875 40.469 -8.227 1 90.12 467 ALA B N 1
ATOM 8093 C CA . ALA B 1 467 ? 18.297 40.156 -8.109 1 90.12 467 ALA B CA 1
ATOM 8094 C C . ALA B 1 467 ? 18.531 38.656 -8.148 1 90.12 467 ALA B C 1
ATOM 8096 O O . ALA B 1 467 ? 19.547 38.188 -8.664 1 90.12 467 ALA B O 1
ATOM 8097 N N . TYR B 1 468 ? 17.547 37.875 -7.648 1 92.75 468 TYR B N 1
ATOM 8098 C CA . TYR B 1 468 ? 17.781 36.438 -7.461 1 92.75 468 TYR B CA 1
ATOM 8099 C C . TYR B 1 468 ? 16.812 35.625 -8.297 1 92.75 468 TYR B C 1
ATOM 8101 O O . TYR B 1 468 ? 16.609 34.438 -8.039 1 92.75 468 TYR B O 1
ATOM 8109 N N . SER B 1 469 ? 16.172 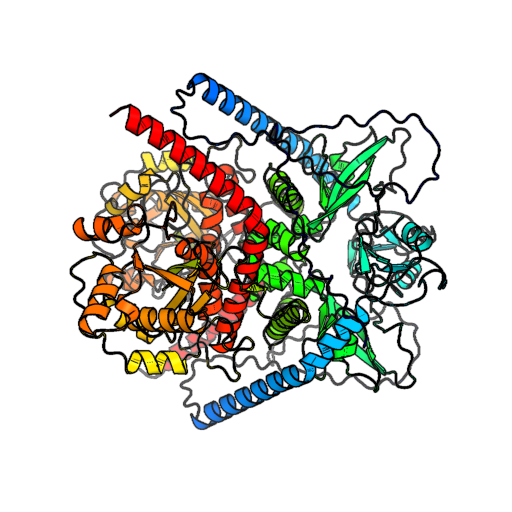36.188 -9.289 1 90.94 469 SER B N 1
ATOM 8110 C CA . SER B 1 469 ? 15.203 35.5 -10.117 1 90.94 469 SER B CA 1
ATOM 8111 C C . SER B 1 469 ? 15.891 34.531 -11.078 1 90.94 469 SER B C 1
ATOM 8113 O O . SER B 1 469 ? 16.859 34.906 -11.742 1 90.94 469 SER B O 1
ATOM 8115 N N . THR B 1 470 ? 15.359 33.344 -11.156 1 91.12 470 THR B N 1
ATOM 8116 C CA . THR B 1 470 ? 15.875 32.375 -12.109 1 91.12 470 THR B CA 1
ATOM 8117 C C . THR B 1 470 ? 15.555 32.781 -13.547 1 91.12 470 THR B C 1
ATOM 8119 O O . THR B 1 470 ? 16.203 32.344 -14.492 1 91.12 470 THR B O 1
ATOM 8122 N N . ARG B 1 471 ? 14.617 33.688 -13.719 1 85.94 471 ARG B N 1
ATOM 8123 C CA . ARG B 1 471 ? 14.18 34.094 -15.047 1 85.94 471 ARG B CA 1
ATOM 8124 C C . ARG B 1 471 ? 15.078 35.188 -15.594 1 85.94 471 ARG B C 1
ATOM 8126 O O . ARG B 1 471 ? 15.164 35.375 -16.812 1 85.94 471 ARG B O 1
ATOM 8133 N N . TRP B 1 472 ? 15.734 35.844 -14.703 1 85.81 472 TRP B N 1
ATOM 8134 C CA . TRP B 1 472 ? 16.531 37 -15.148 1 85.81 472 TRP B CA 1
ATOM 8135 C C . TRP B 1 472 ? 18.016 36.656 -15.156 1 85.81 472 TRP B C 1
ATOM 8137 O O . TRP B 1 472 ? 18.812 37.312 -15.828 1 85.81 472 TRP B O 1
ATOM 8147 N N . ARG B 1 473 ? 18.312 35.625 -14.523 1 88.38 473 ARG B N 1
ATOM 8148 C CA . ARG B 1 473 ? 19.719 35.25 -14.406 1 88.38 473 ARG B CA 1
ATOM 8149 C C . ARG B 1 473 ? 20.188 34.438 -15.617 1 88.38 473 ARG B C 1
ATOM 8151 O O . ARG B 1 473 ? 19.438 33.625 -16.125 1 88.38 473 ARG B O 1
ATOM 8158 N N . CYS B 1 474 ? 21.344 34.688 -15.945 1 86 474 CYS B N 1
ATOM 8159 C CA . CYS B 1 474 ? 21.906 34.062 -17.125 1 86 474 CYS B CA 1
ATOM 8160 C C . CYS B 1 474 ? 22.188 32.594 -16.859 1 86 474 CYS B C 1
ATOM 8162 O O . CYS B 1 474 ? 22.688 32.219 -15.789 1 86 474 CYS B O 1
ATOM 8164 N N . GLY B 1 475 ? 21.766 31.75 -17.781 1 86.94 475 GLY B N 1
ATOM 8165 C CA . GLY B 1 475 ? 22.125 30.344 -17.719 1 86.94 475 GLY B CA 1
ATOM 8166 C C . GLY B 1 475 ? 21.031 29.484 -17.125 1 86.94 475 GLY B C 1
ATOM 8167 O O . GLY B 1 475 ? 21.016 28.266 -17.312 1 86.94 475 GLY B O 1
ATOM 8168 N N . TYR B 1 476 ? 20.125 30.094 -16.484 1 92.5 476 TYR B N 1
ATOM 8169 C CA . TYR B 1 476 ? 19.094 29.328 -15.766 1 92.5 476 TYR B CA 1
ATOM 8170 C C . TYR B 1 476 ? 18.016 28.844 -16.719 1 92.5 476 TYR B C 1
ATOM 8172 O O . TYR B 1 476 ? 17.344 27.859 -16.453 1 92.5 476 TYR B O 1
ATOM 8180 N N . GLY B 1 477 ? 17.812 29.609 -17.797 1 87.38 477 GLY B N 1
ATOM 8181 C CA . GLY B 1 477 ? 16.766 29.219 -18.734 1 87.38 477 GLY B CA 1
ATOM 8182 C C . GLY B 1 477 ? 15.391 29.125 -18.078 1 87.38 477 GLY B C 1
ATOM 8183 O O . GLY B 1 477 ? 14.969 30.047 -17.375 1 87.38 477 GLY B O 1
ATOM 8184 N N . LEU B 1 478 ? 14.711 28.031 -18.312 1 87.56 478 LEU B N 1
ATOM 8185 C CA . LEU B 1 478 ? 13.359 27.859 -17.797 1 87.56 478 LEU B CA 1
ATOM 8186 C C . LEU B 1 478 ? 13.367 27.047 -16.5 1 87.56 478 LEU B C 1
ATOM 8188 O O . LEU B 1 478 ? 12.328 26.516 -16.094 1 87.56 478 LEU B O 1
ATOM 8192 N N . THR B 1 479 ? 14.531 27 -15.875 1 90.81 479 THR B N 1
ATOM 8193 C CA . THR B 1 479 ? 14.625 26.297 -14.602 1 90.81 479 THR B CA 1
ATOM 8194 C C . THR B 1 479 ? 13.727 26.953 -13.555 1 90.81 479 THR B C 1
ATOM 8196 O O . THR B 1 479 ? 13.812 28.156 -13.328 1 90.81 479 THR B O 1
ATOM 8199 N N . ASP B 1 480 ? 12.883 26.188 -12.914 1 90.38 480 ASP B N 1
ATOM 8200 C CA . ASP B 1 480 ? 11.938 26.781 -11.969 1 90.38 480 ASP B CA 1
ATOM 8201 C C . ASP B 1 480 ? 12.461 26.672 -10.539 1 90.38 480 ASP B C 1
ATOM 8203 O O . ASP B 1 480 ? 12 27.391 -9.648 1 90.38 480 ASP B O 1
ATOM 8207 N N . GLY B 1 481 ? 13.398 25.766 -10.281 1 93.06 481 GLY B N 1
ATOM 8208 C CA . GLY B 1 481 ? 13.984 25.625 -8.961 1 93.06 481 GLY B CA 1
ATOM 8209 C C . GLY B 1 481 ? 13.078 24.891 -7.984 1 93.06 481 GLY B C 1
ATOM 8210 O O . GLY B 1 481 ? 13.32 24.906 -6.773 1 93.06 481 GLY B O 1
ATOM 8211 N N . GLU B 1 482 ? 11.961 24.219 -8.477 1 93.44 482 GLU B N 1
ATOM 8212 C CA . GLU B 1 482 ? 10.969 23.594 -7.609 1 93.44 482 GLU B CA 1
ATOM 8213 C C . GLU B 1 482 ? 11.203 22.078 -7.492 1 93.44 482 GLU B C 1
ATOM 8215 O O . GLU B 1 482 ? 10.312 21.344 -7.074 1 93.44 482 GLU B O 1
ATOM 8220 N N . VAL B 1 483 ? 12.352 21.594 -7.84 1 95.56 483 VAL B N 1
ATOM 8221 C CA . VAL B 1 483 ? 12.648 20.172 -7.914 1 95.56 483 VAL B CA 1
ATOM 8222 C C . VAL B 1 483 ? 12.578 19.562 -6.52 1 95.56 483 VAL B C 1
ATOM 8224 O O . VAL B 1 483 ? 12.156 18.406 -6.359 1 95.56 483 VAL B O 1
ATOM 8227 N N . MET B 1 484 ? 12.953 20.344 -5.508 1 97 484 MET B N 1
ATOM 8228 C CA . MET B 1 484 ? 12.938 19.797 -4.152 1 97 484 MET B CA 1
ATOM 8229 C C . MET B 1 484 ? 11.516 19.531 -3.691 1 97 484 MET B C 1
ATOM 8231 O O . MET B 1 484 ? 11.266 18.562 -2.961 1 97 484 MET B O 1
ATOM 8235 N N . GLU B 1 485 ? 10.609 20.391 -4.074 1 95.31 485 GLU B N 1
ATOM 8236 C CA . GLU B 1 485 ? 9.211 20.188 -3.719 1 95.31 485 GLU B CA 1
ATOM 8237 C C . GLU B 1 485 ? 8.695 18.859 -4.266 1 95.31 485 GLU B C 1
ATOM 8239 O O . GLU B 1 485 ? 7.957 18.141 -3.582 1 95.31 485 GLU B O 1
ATOM 8244 N N . ARG B 1 486 ? 9.07 18.609 -5.461 1 94.88 486 ARG B N 1
ATOM 8245 C CA . ARG B 1 486 ? 8.664 17.344 -6.078 1 94.88 486 ARG B CA 1
ATOM 8246 C C . ARG B 1 486 ? 9.297 16.156 -5.371 1 94.88 486 ARG B C 1
ATOM 8248 O O . ARG B 1 486 ? 8.633 15.148 -5.121 1 94.88 486 ARG B O 1
ATOM 8255 N N . LEU B 1 487 ? 10.508 16.234 -5.059 1 97.5 487 LEU B N 1
ATOM 8256 C CA . LEU B 1 487 ? 11.195 15.164 -4.328 1 97.5 487 LEU B CA 1
ATOM 8257 C C . LEU B 1 487 ? 10.594 14.984 -2.939 1 97.5 487 LEU B C 1
ATOM 8259 O O . LEU B 1 487 ? 10.383 13.852 -2.496 1 97.5 487 LEU B O 1
ATOM 8263 N N . TRP B 1 488 ? 10.336 16.109 -2.266 1 97.56 488 TRP B N 1
ATOM 8264 C CA . TRP B 1 488 ? 9.766 16.047 -0.923 1 97.56 488 TRP B CA 1
ATOM 8265 C C . TRP B 1 488 ? 8.367 15.43 -0.953 1 97.56 488 TRP B C 1
ATOM 8267 O O . TRP B 1 488 ? 7.98 14.727 -0.022 1 97.56 488 TRP B O 1
ATOM 8277 N N . SER B 1 489 ? 7.625 15.75 -2.018 1 95 489 SER B N 1
ATOM 8278 C CA . SER B 1 489 ? 6.305 15.133 -2.145 1 95 489 SER B CA 1
ATOM 8279 C C . SER B 1 489 ? 6.398 13.609 -2.084 1 95 489 SER B C 1
ATOM 8281 O O . SER B 1 489 ? 5.523 12.953 -1.517 1 95 489 SER B O 1
ATOM 8283 N N . TYR B 1 490 ? 7.375 13.086 -2.596 1 96.19 490 TYR B N 1
ATOM 8284 C CA . TYR B 1 490 ? 7.617 11.648 -2.572 1 96.19 490 TYR B CA 1
ATOM 8285 C C . TYR B 1 490 ? 8.148 11.203 -1.216 1 96.19 490 TYR B C 1
ATOM 8287 O O . TYR B 1 490 ? 7.625 10.266 -0.612 1 96.19 490 TYR B O 1
ATOM 8295 N N . LEU B 1 491 ? 9.102 11.891 -0.671 1 97.75 491 LEU B N 1
ATOM 8296 C CA . LEU B 1 491 ? 9.836 11.438 0.505 1 97.75 491 LEU B CA 1
ATOM 8297 C C . LEU B 1 491 ? 9.016 11.641 1.772 1 97.75 491 LEU B C 1
ATOM 8299 O O . LEU B 1 491 ? 9.141 10.875 2.729 1 97.75 491 LEU B O 1
ATOM 8303 N N . ARG B 1 492 ? 8.227 12.625 1.773 1 96 492 ARG B N 1
ATOM 8304 C CA . ARG B 1 492 ? 7.434 12.945 2.957 1 96 492 ARG B CA 1
ATOM 8305 C C . ARG B 1 492 ? 6.484 11.805 3.303 1 96 492 ARG B C 1
ATOM 8307 O O . ARG B 1 492 ? 6.09 11.641 4.461 1 96 492 ARG B O 1
ATOM 8314 N N . ARG B 1 493 ? 6.152 11.039 2.385 1 94.38 493 ARG B N 1
ATOM 8315 C CA . ARG B 1 493 ? 5.211 9.945 2.586 1 94.38 493 ARG B CA 1
ATOM 8316 C C . ARG B 1 493 ? 5.812 8.867 3.479 1 94.38 493 ARG B C 1
ATOM 8318 O O . ARG B 1 493 ? 5.094 8.023 4.016 1 94.38 493 ARG B O 1
ATOM 8325 N N . PHE B 1 494 ? 7.082 8.883 3.676 1 97.25 494 PHE B N 1
ATOM 8326 C CA . PHE B 1 494 ? 7.758 7.914 4.531 1 97.25 494 PHE B CA 1
ATOM 8327 C C . PHE B 1 494 ? 7.754 8.375 5.984 1 97.25 494 PHE B C 1
ATOM 8329 O O . PHE B 1 494 ? 8.188 7.645 6.875 1 97.25 494 PHE B O 1
ATOM 8336 N N . SER B 1 495 ? 7.234 9.547 6.254 1 96 495 SER B N 1
ATOM 8337 C CA . SER B 1 495 ? 7.324 10.156 7.578 1 96 495 SER B CA 1
ATOM 8338 C C . SER B 1 495 ? 6.715 9.25 8.648 1 96 495 SER B C 1
ATOM 8340 O O . SER B 1 495 ? 7.305 9.055 9.711 1 96 495 SER B O 1
ATOM 8342 N N . SER B 1 496 ? 5.582 8.68 8.32 1 92.06 496 SER B N 1
ATOM 8343 C CA . SER B 1 496 ? 4.887 7.859 9.312 1 92.06 496 SER B CA 1
ATOM 8344 C C . SER B 1 496 ? 5.668 6.59 9.625 1 92.06 496 SER B C 1
ATOM 8346 O O . SER B 1 496 ? 5.512 6.008 10.703 1 92.06 496 SER B O 1
ATOM 8348 N N . ILE B 1 497 ? 6.504 6.176 8.75 1 95.19 497 ILE B N 1
ATOM 8349 C CA . ILE B 1 497 ? 7.285 4.957 8.922 1 95.19 497 ILE B CA 1
ATOM 8350 C C . ILE B 1 497 ? 8.617 5.281 9.594 1 95.19 497 ILE B C 1
ATOM 8352 O O . ILE B 1 497 ? 8.984 4.652 10.586 1 95.19 497 ILE B O 1
ATOM 8356 N N . THR B 1 498 ? 9.273 6.332 9.203 1 96.62 498 THR B N 1
ATOM 8357 C CA . THR B 1 498 ? 10.648 6.617 9.602 1 96.62 498 THR B CA 1
ATOM 8358 C C . THR B 1 498 ? 10.688 7.285 10.977 1 96.62 498 THR B C 1
ATOM 8360 O O . THR B 1 498 ? 11.703 7.23 11.672 1 96.62 498 THR B O 1
ATOM 8363 N N . LYS B 1 499 ? 9.609 7.887 11.398 1 95.81 499 LYS B N 1
ATOM 8364 C CA . LYS B 1 499 ? 9.586 8.594 12.68 1 95.81 499 LYS B CA 1
ATOM 8365 C C . LYS B 1 499 ? 9.789 7.629 13.844 1 95.81 499 LYS B C 1
ATOM 8367 O O . LYS B 1 499 ? 10.25 8.031 14.914 1 95.81 499 LYS B O 1
ATOM 8372 N N . GLU B 1 500 ? 9.492 6.328 13.562 1 92.94 500 GLU B N 1
ATOM 8373 C CA . GLU B 1 500 ? 9.547 5.324 14.617 1 92.94 500 GLU B CA 1
ATOM 8374 C C . GLU B 1 500 ? 10.742 4.398 14.438 1 92.94 500 GLU B C 1
ATOM 8376 O O . GLU B 1 500 ? 10.867 3.393 15.141 1 92.94 500 GLU B O 1
ATOM 8381 N N . MET B 1 501 ? 11.656 4.707 13.578 1 95.06 501 MET B N 1
ATOM 8382 C CA . MET B 1 501 ? 12.789 3.836 13.273 1 95.06 501 MET B CA 1
ATOM 8383 C C . MET B 1 501 ? 14.039 4.289 14.016 1 95.06 501 MET B C 1
ATOM 8385 O O . MET B 1 501 ? 14.148 5.453 14.406 1 95.06 501 MET B O 1
ATOM 8389 N N . THR B 1 502 ? 14.945 3.361 14.203 1 94.25 502 THR B N 1
ATOM 8390 C CA . THR B 1 502 ? 16.281 3.736 14.672 1 94.25 502 THR B CA 1
ATOM 8391 C C . THR B 1 502 ? 16.984 4.629 13.648 1 94.25 502 THR B C 1
ATOM 8393 O O . THR B 1 502 ? 16.609 4.645 12.469 1 94.25 502 THR B O 1
ATOM 8396 N N . PRO B 1 503 ? 17.984 5.379 14.094 1 94.5 503 PRO B N 1
ATOM 8397 C CA . PRO B 1 503 ? 18.672 6.273 13.156 1 94.5 503 PRO B CA 1
ATOM 8398 C C . PRO B 1 503 ? 19.234 5.535 11.945 1 94.5 503 PRO B C 1
ATOM 8400 O O . PRO B 1 503 ? 19.062 5.988 10.812 1 94.5 503 PRO B O 1
ATOM 8403 N N . ALA B 1 504 ? 19.859 4.406 12.148 1 94.44 504 ALA B N 1
ATOM 8404 C CA . ALA B 1 504 ? 20.484 3.656 11.062 1 94.44 504 ALA B CA 1
ATOM 8405 C C . ALA B 1 504 ? 19.438 3.125 10.094 1 94.44 504 ALA B C 1
ATOM 8407 O O . ALA B 1 504 ? 19.594 3.248 8.875 1 94.44 504 ALA B O 1
ATOM 8408 N N . HIS B 1 505 ? 18.375 2.568 10.602 1 95.44 505 HIS B N 1
ATOM 8409 C CA . HIS B 1 505 ? 17.312 2.027 9.758 1 95.44 505 HIS B CA 1
ATOM 8410 C C . HIS B 1 505 ? 16.625 3.133 8.961 1 95.44 505 HIS B C 1
ATOM 8412 O O . HIS B 1 505 ? 16.266 2.938 7.797 1 95.44 505 HIS B O 1
ATOM 8418 N N . ARG B 1 506 ? 16.391 4.242 9.672 1 96.81 506 ARG B N 1
ATOM 8419 C CA . ARG B 1 506 ? 15.781 5.398 9.031 1 96.81 506 ARG B CA 1
ATOM 8420 C C . ARG B 1 506 ? 16.625 5.887 7.859 1 96.81 506 ARG B C 1
ATOM 8422 O O . ARG B 1 506 ? 16.109 6.125 6.766 1 96.81 506 ARG B O 1
ATOM 8429 N N . GLU B 1 507 ? 17.906 5.992 8.055 1 96.94 507 GLU B N 1
ATOM 8430 C CA . GLU B 1 507 ? 18.812 6.457 7.016 1 96.94 507 GLU B CA 1
ATOM 8431 C C . GLU B 1 507 ? 18.859 5.477 5.848 1 96.94 507 GLU B C 1
ATOM 8433 O O . GLU B 1 507 ? 18.875 5.887 4.684 1 96.94 507 GLU B O 1
ATOM 8438 N N . ASP B 1 508 ? 18.859 4.234 6.176 1 97.31 508 ASP B N 1
ATOM 8439 C CA . ASP B 1 508 ? 18.891 3.213 5.129 1 97.31 508 ASP B CA 1
ATOM 8440 C C . ASP B 1 508 ? 17.625 3.275 4.273 1 97.31 508 ASP B C 1
ATOM 8442 O O . ASP B 1 508 ? 17.703 3.209 3.045 1 97.31 508 ASP B O 1
ATOM 8446 N N . LEU B 1 509 ? 16.516 3.402 4.926 1 97.88 509 LEU B N 1
ATOM 8447 C CA . LEU B 1 509 ? 15.258 3.436 4.18 1 97.88 509 LEU B CA 1
ATOM 8448 C C . LEU B 1 509 ? 15.172 4.688 3.312 1 97.88 509 LEU B C 1
ATOM 8450 O O . LEU B 1 509 ? 14.781 4.613 2.145 1 97.88 509 LEU B O 1
ATOM 8454 N N . LEU B 1 510 ? 15.523 5.797 3.867 1 98 510 LEU B N 1
ATOM 8455 C CA . LEU B 1 510 ? 15.477 7.035 3.096 1 98 510 LEU B CA 1
ATOM 8456 C C . LEU B 1 510 ? 16.453 6.984 1.929 1 98 510 LEU B C 1
ATOM 8458 O O . LEU B 1 510 ? 16.172 7.488 0.843 1 98 510 LEU B O 1
ATOM 8462 N N . THR B 1 511 ? 17.594 6.375 2.203 1 97.19 511 THR B N 1
ATOM 8463 C CA . THR B 1 511 ? 18.547 6.191 1.116 1 97.19 511 THR B CA 1
ATOM 8464 C C . THR B 1 511 ? 17.969 5.285 0.034 1 97.19 511 THR B C 1
ATOM 8466 O O . THR B 1 511 ? 18.062 5.59 -1.157 1 97.19 511 THR B O 1
ATOM 8469 N N . ASP B 1 512 ? 17.328 4.199 0.428 1 97.12 512 ASP B N 1
ATOM 8470 C CA . ASP B 1 512 ? 16.672 3.326 -0.533 1 97.12 512 ASP B CA 1
ATOM 8471 C C . ASP B 1 512 ? 15.633 4.098 -1.353 1 97.12 512 ASP B C 1
ATOM 8473 O O . ASP B 1 512 ? 15.523 3.9 -2.564 1 97.12 512 ASP B O 1
ATOM 8477 N N . ALA B 1 513 ? 14.906 4.898 -0.665 1 97.81 513 ALA B N 1
ATOM 8478 C CA . ALA B 1 513 ? 13.867 5.691 -1.317 1 97.81 513 ALA B CA 1
ATOM 8479 C C . ALA B 1 513 ? 14.469 6.656 -2.334 1 97.81 513 ALA B C 1
ATOM 8481 O O . ALA B 1 513 ? 13.961 6.789 -3.449 1 97.81 513 ALA B O 1
ATOM 8482 N N . LEU B 1 514 ? 15.531 7.281 -1.964 1 97.25 514 LEU B N 1
ATOM 8483 C CA . LEU B 1 514 ? 16.203 8.234 -2.846 1 97.25 514 LEU B CA 1
ATOM 8484 C C . LEU B 1 514 ? 16.797 7.527 -4.055 1 97.25 514 LEU B C 1
ATOM 8486 O O . LEU B 1 514 ? 16.75 8.047 -5.172 1 97.25 514 LEU B O 1
ATOM 8490 N N . LEU B 1 515 ? 17.359 6.379 -3.797 1 94.94 515 LEU B N 1
ATOM 8491 C CA . LEU B 1 515 ? 17.891 5.578 -4.895 1 94.94 515 LEU B CA 1
ATOM 8492 C C . LEU B 1 515 ? 16.781 5.152 -5.852 1 94.94 515 LEU B C 1
ATOM 8494 O O . LEU B 1 515 ? 16.953 5.219 -7.07 1 94.94 515 LEU B O 1
ATOM 8498 N N . HIS B 1 516 ? 15.734 4.754 -5.285 1 95.38 516 HIS B N 1
ATOM 8499 C CA . HIS B 1 516 ? 14.578 4.375 -6.102 1 95.38 516 HIS B CA 1
ATOM 8500 C C . HIS B 1 516 ? 14.07 5.555 -6.922 1 95.38 516 HIS B C 1
ATOM 8502 O O . HIS B 1 516 ? 13.781 5.41 -8.109 1 95.38 516 HIS B O 1
ATOM 8508 N N . TYR B 1 517 ? 13.969 6.691 -6.266 1 95.88 517 TYR B N 1
ATOM 8509 C CA . TYR B 1 517 ? 13.547 7.918 -6.938 1 95.88 517 TYR B CA 1
ATOM 8510 C C . TYR B 1 517 ? 14.477 8.25 -8.094 1 95.88 517 TYR B C 1
ATOM 8512 O O . TYR B 1 517 ? 14.016 8.617 -9.18 1 95.88 517 TYR B O 1
ATOM 8520 N N . SER B 1 518 ? 15.742 8.078 -7.883 1 94.12 518 SER B N 1
ATOM 8521 C CA . SER B 1 518 ? 16.75 8.336 -8.906 1 94.12 518 SER B CA 1
ATOM 8522 C C . SER B 1 518 ? 16.578 7.395 -10.094 1 94.12 518 SER B C 1
ATOM 8524 O O . SER B 1 518 ? 16.703 7.82 -11.25 1 94.12 518 SER B O 1
ATOM 8526 N N . ARG B 1 519 ? 16.312 6.211 -9.805 1 90.69 519 ARG B N 1
ATOM 8527 C CA . ARG B 1 519 ? 16.125 5.23 -10.867 1 90.69 519 ARG B CA 1
ATOM 8528 C C . ARG B 1 519 ? 14.891 5.566 -11.711 1 90.69 519 ARG B C 1
ATOM 8530 O O . ARG B 1 519 ? 14.906 5.402 -12.93 1 90.69 519 ARG B O 1
ATOM 8537 N N . ARG B 1 520 ? 13.883 5.984 -11.047 1 90 520 ARG B N 1
ATOM 8538 C CA . ARG B 1 520 ? 12.68 6.41 -11.758 1 90 520 ARG B CA 1
ATOM 8539 C C . ARG B 1 520 ? 12.969 7.605 -12.656 1 90 520 ARG B C 1
ATOM 8541 O O . ARG B 1 520 ? 12.516 7.648 -13.805 1 90 520 ARG B O 1
ATOM 8548 N N . LYS B 1 521 ? 13.711 8.523 -12.148 1 91.62 521 LYS B N 1
ATOM 8549 C CA . LYS B 1 521 ? 14.078 9.703 -12.922 1 91.62 521 LYS B CA 1
ATOM 8550 C C . LYS B 1 521 ? 14.945 9.336 -14.117 1 91.62 521 LYS B C 1
ATOM 8552 O O . LYS B 1 521 ? 14.789 9.906 -15.203 1 91.62 521 LYS B O 1
ATOM 8557 N N . ARG B 1 522 ? 15.75 8.453 -13.898 1 90.75 522 ARG B N 1
ATOM 8558 C CA . ARG B 1 522 ? 16.625 8.008 -14.969 1 90.75 522 ARG B CA 1
ATOM 8559 C C . ARG B 1 522 ? 15.836 7.352 -16.094 1 90.75 522 ARG B C 1
ATOM 8561 O O . ARG B 1 522 ? 16.094 7.598 -17.266 1 90.75 522 ARG B O 1
ATOM 8568 N N . ALA B 1 523 ? 14.938 6.582 -15.703 1 85.31 523 ALA B N 1
ATOM 8569 C CA . ALA B 1 523 ? 14.109 5.887 -16.688 1 85.31 523 ALA B CA 1
ATOM 8570 C C . ALA B 1 523 ? 13.273 6.871 -17.5 1 85.31 523 ALA B C 1
ATOM 8572 O O . ALA B 1 523 ? 12.992 6.633 -18.672 1 85.31 523 ALA B O 1
ATOM 8573 N N . ASP B 1 524 ? 12.984 8.008 -16.922 1 86.69 524 ASP B N 1
ATOM 8574 C CA . ASP B 1 524 ? 12.062 8.953 -17.547 1 86.69 524 ASP B CA 1
ATOM 8575 C C . ASP B 1 524 ? 12.812 10.148 -18.125 1 86.69 524 ASP B C 1
ATOM 8577 O O . ASP B 1 524 ? 12.195 11.039 -18.734 1 86.69 524 ASP B O 1
ATOM 8581 N N . ILE B 1 525 ? 14.055 10.211 -17.969 1 89.31 525 ILE B N 1
ATOM 8582 C CA . ILE B 1 525 ? 14.812 11.43 -18.25 1 89.31 525 ILE B CA 1
ATOM 8583 C C . ILE B 1 525 ? 14.711 11.758 -19.75 1 89.31 525 ILE B C 1
ATOM 8585 O O . ILE B 1 525 ? 14.625 12.93 -20.125 1 89.31 525 ILE B O 1
ATOM 8589 N N . GLY B 1 526 ? 14.688 10.719 -20.594 1 87.62 526 GLY B N 1
ATOM 8590 C CA . GLY B 1 526 ? 14.555 10.961 -22.031 1 87.62 526 GLY B CA 1
ATOM 8591 C C . GLY B 1 526 ? 13.258 11.648 -22.391 1 87.62 526 GLY B C 1
ATOM 8592 O O . GLY B 1 526 ? 13.258 12.688 -23.062 1 87.62 526 GLY B O 1
ATOM 8593 N N . SER B 1 527 ? 12.227 11.125 -21.938 1 86.19 527 SER B N 1
ATOM 8594 C CA . SER B 1 527 ? 10.914 11.695 -22.203 1 86.19 527 SER B CA 1
ATOM 8595 C C . SER B 1 527 ? 10.766 13.078 -21.578 1 86.19 527 SER B C 1
ATOM 8597 O O . SER B 1 527 ? 10.164 13.977 -22.172 1 86.19 527 SER B O 1
ATOM 8599 N N . SER B 1 528 ? 11.375 13.273 -20.484 1 87.38 528 SER B N 1
ATOM 8600 C CA . SER B 1 528 ? 11.289 14.547 -19.781 1 87.38 528 SER B CA 1
ATOM 8601 C C . SER B 1 528 ? 12.039 15.648 -20.531 1 87.38 528 SER B C 1
ATOM 8603 O O . SER B 1 528 ? 11.57 16.781 -20.594 1 87.38 528 SER B O 1
ATOM 8605 N N . LEU B 1 529 ? 13.094 15.297 -21.078 1 89.38 529 LEU B N 1
ATOM 8606 C CA . LEU B 1 529 ? 13.891 16.281 -21.812 1 89.38 529 LEU B CA 1
ATOM 8607 C C . LEU B 1 529 ? 13.188 16.703 -23.094 1 89.38 529 LEU B C 1
ATOM 8609 O O . LEU B 1 529 ? 13.25 17.875 -23.484 1 89.38 529 LEU B O 1
ATOM 8613 N N . VAL B 1 530 ? 12.492 15.742 -23.641 1 89.81 530 VAL B N 1
ATOM 8614 C CA . VAL B 1 530 ? 11.727 16.062 -24.844 1 89.81 530 VAL B CA 1
ATOM 8615 C C . VAL B 1 530 ? 10.594 17.031 -24.5 1 89.81 530 VAL B C 1
ATOM 8617 O O . VAL B 1 530 ? 10.375 18 -25.219 1 89.81 530 VAL B O 1
ATOM 8620 N N . LEU B 1 531 ? 9.977 16.781 -23.438 1 88.81 531 LEU B N 1
ATOM 8621 C CA . LEU B 1 531 ? 8.883 17.641 -23 1 88.81 531 LEU B CA 1
ATOM 8622 C C . LEU B 1 531 ? 9.398 19.031 -22.672 1 88.81 531 LEU B C 1
ATOM 8624 O O . LEU B 1 531 ? 8.75 20.031 -22.984 1 88.81 531 LEU B O 1
ATOM 8628 N N . LEU B 1 532 ? 10.555 19.141 -22.109 1 87.56 532 LEU B N 1
ATOM 8629 C CA . LEU B 1 532 ? 11.156 20.422 -21.766 1 87.56 532 LEU B CA 1
ATOM 8630 C C . LEU B 1 532 ? 11.547 21.203 -23.016 1 87.56 532 LEU B C 1
ATOM 8632 O O . LEU B 1 532 ? 11.398 22.422 -23.062 1 87.56 532 LEU B O 1
ATOM 8636 N N . MET B 1 533 ? 12 20.5 -23.953 1 90.5 533 MET B N 1
ATOM 8637 C CA . MET B 1 533 ? 12.367 21.141 -25.203 1 90.5 533 MET B CA 1
ATOM 8638 C C . MET B 1 533 ? 11.133 21.703 -25.906 1 90.5 533 MET B C 1
ATOM 8640 O O . MET B 1 533 ? 11.164 22.828 -26.406 1 90.5 533 MET B O 1
ATOM 8644 N N . ASP B 1 534 ? 10.141 20.906 -25.875 1 91.25 534 ASP B N 1
ATOM 8645 C CA . ASP B 1 534 ? 8.891 21.359 -26.484 1 91.25 534 ASP B CA 1
ATOM 8646 C C . ASP B 1 534 ? 8.367 22.609 -25.797 1 91.25 534 ASP B C 1
ATOM 8648 O O . ASP B 1 534 ? 7.891 23.531 -26.453 1 91.25 534 ASP B O 1
ATOM 8652 N N . ARG B 1 535 ? 8.453 22.609 -24.594 1 89.75 535 ARG B N 1
ATOM 8653 C CA . ARG B 1 535 ? 8.023 23.766 -23.828 1 89.75 535 ARG B CA 1
ATOM 8654 C C . ARG B 1 535 ? 8.883 24.984 -24.125 1 89.75 535 ARG B C 1
ATOM 8656 O O . ARG B 1 535 ? 8.367 26.094 -24.234 1 89.75 535 ARG B O 1
ATOM 8663 N N . ALA B 1 536 ? 10.148 24.797 -24.234 1 89.94 536 ALA B N 1
ATOM 8664 C CA . ALA B 1 536 ? 11.078 25.875 -24.531 1 89.94 536 ALA B CA 1
ATOM 8665 C C . ALA B 1 536 ? 10.766 26.516 -25.891 1 89.94 536 ALA B C 1
ATOM 8667 O O . ALA B 1 536 ? 10.805 27.734 -26.031 1 89.94 536 ALA B O 1
ATOM 8668 N N . VAL B 1 537 ? 10.43 25.641 -26.719 1 92 537 VAL B N 1
ATOM 8669 C CA . VAL B 1 537 ? 10.102 26.125 -28.062 1 92 537 VAL B CA 1
ATOM 8670 C C . VAL B 1 537 ? 8.82 26.938 -28.016 1 92 537 VAL B C 1
ATOM 8672 O O . VAL B 1 537 ? 8.742 28.016 -28.609 1 92 537 VAL B O 1
ATOM 8675 N N . ARG B 1 538 ? 7.895 26.438 -27.328 1 91.94 538 ARG B N 1
ATOM 8676 C CA . ARG B 1 538 ? 6.621 27.141 -27.219 1 91.94 538 ARG B CA 1
ATOM 8677 C C . ARG B 1 538 ? 6.793 28.484 -26.531 1 91.94 538 ARG B C 1
ATOM 8679 O O . ARG B 1 538 ? 6.215 29.484 -26.953 1 91.94 538 ARG B O 1
ATOM 8686 N N . VAL B 1 539 ? 7.57 28.531 -25.469 1 90.31 539 VAL B N 1
ATOM 8687 C CA . VAL B 1 539 ? 7.801 29.766 -24.719 1 90.31 539 VAL B CA 1
ATOM 8688 C C . VAL B 1 539 ? 8.531 30.766 -25.594 1 90.31 539 VAL B C 1
ATOM 8690 O O . VAL B 1 539 ? 8.242 31.969 -25.547 1 90.31 539 VAL B O 1
ATOM 8693 N N . LYS B 1 540 ? 9.43 30.297 -26.391 1 90.19 540 LYS B N 1
ATOM 8694 C CA . LYS B 1 540 ? 10.148 31.172 -27.328 1 90.19 540 LYS B CA 1
ATOM 8695 C C . LYS B 1 540 ? 9.195 31.797 -28.328 1 90.19 540 LYS B C 1
ATOM 8697 O O . LYS B 1 540 ? 9.258 33 -28.594 1 90.19 540 LYS B O 1
ATOM 8702 N N . GLU B 1 541 ? 8.359 30.938 -28.766 1 90.75 541 GLU B N 1
ATOM 8703 C CA . GLU B 1 541 ? 7.402 31.406 -29.766 1 90.75 541 GLU B CA 1
ATOM 8704 C C . GLU B 1 541 ? 6.434 32.438 -29.156 1 90.75 541 GLU B C 1
ATOM 8706 O O . GLU B 1 541 ? 6.191 33.469 -29.734 1 90.75 541 GLU B O 1
ATOM 8711 N N . ASP B 1 542 ? 5.945 32.062 -28.047 1 89.88 542 ASP B N 1
ATOM 8712 C CA . ASP B 1 542 ? 4.996 32.969 -27.359 1 89.88 542 ASP B CA 1
ATOM 8713 C C . ASP B 1 542 ? 5.648 34.281 -26.984 1 89.88 542 ASP B C 1
ATOM 8715 O O . ASP B 1 542 ? 5.031 35.344 -27.094 1 89.88 542 ASP B O 1
ATOM 8719 N N . SER B 1 543 ? 6.879 34.281 -26.562 1 87.25 543 SER B N 1
ATOM 8720 C CA . SER B 1 543 ? 7.602 35.469 -26.156 1 87.25 543 SER B CA 1
ATOM 8721 C C . SER B 1 543 ? 7.91 36.375 -27.344 1 87.25 543 SER B C 1
ATOM 8723 O O . SER B 1 543 ? 7.84 37.594 -27.25 1 87.25 543 SER B O 1
ATOM 8725 N N . SER B 1 544 ? 8.234 35.719 -28.406 1 90.62 544 SER B N 1
ATOM 8726 C CA . SER B 1 544 ? 8.5 36.469 -29.625 1 90.62 544 SER B CA 1
ATOM 8727 C C . SER B 1 544 ? 7.25 37.188 -30.109 1 90.62 544 SER B C 1
ATOM 8729 O O . SER B 1 544 ? 7.32 38.344 -30.5 1 90.62 544 SER B O 1
ATOM 8731 N N . LYS B 1 545 ? 6.211 36.5 -29.984 1 90.25 545 LYS B N 1
ATOM 8732 C CA . LYS B 1 545 ? 4.945 37.094 -30.375 1 90.25 545 LYS B CA 1
ATOM 8733 C C . LYS B 1 545 ? 4.598 38.281 -29.469 1 90.25 545 LYS B C 1
ATOM 8735 O O . LYS B 1 545 ? 4.145 39.344 -29.938 1 90.25 545 LYS B O 1
ATOM 8740 N N . ALA B 1 546 ? 4.781 38.125 -28.234 1 89.12 546 ALA B N 1
ATOM 8741 C CA . ALA B 1 546 ? 4.488 39.188 -27.266 1 89.12 546 ALA B CA 1
ATOM 8742 C C . ALA B 1 546 ? 5.379 40.406 -27.484 1 89.12 546 ALA B C 1
ATOM 8744 O O . ALA B 1 546 ? 4.93 41.531 -27.344 1 89.12 546 ALA B O 1
ATOM 8745 N N . LEU B 1 547 ? 6.59 40.219 -27.828 1 89.62 547 LEU B N 1
ATOM 8746 C CA . LEU B 1 547 ? 7.543 41.281 -28.094 1 89.62 547 LEU B CA 1
ATOM 8747 C C . LEU B 1 547 ? 7.16 42.062 -29.359 1 89.62 547 LEU B C 1
ATOM 8749 O O . LEU B 1 547 ? 7.281 43.281 -29.391 1 89.62 547 LEU B O 1
ATOM 8753 N N . GLU B 1 548 ? 6.695 41.281 -30.25 1 89.12 548 GLU B N 1
ATOM 8754 C CA . GLU B 1 548 ? 6.262 41.906 -31.5 1 89.12 548 GLU B CA 1
ATOM 8755 C C . GLU B 1 548 ? 5.035 42.781 -31.266 1 89.12 548 GLU B C 1
ATOM 8757 O O . GLU B 1 548 ? 4.898 43.844 -31.891 1 89.12 548 GLU B O 1
ATOM 8762 N N . GLU B 1 549 ? 4.273 42.438 -30.344 1 88.56 549 GLU B N 1
ATOM 8763 C CA . GLU B 1 549 ? 3.043 43.156 -30.062 1 88.56 549 GLU B CA 1
ATOM 8764 C C . GLU B 1 549 ? 3.336 44.438 -29.281 1 88.56 549 GLU B C 1
ATOM 8766 O O . GLU B 1 549 ? 2.545 45.375 -29.312 1 88.56 549 GLU B O 1
ATOM 8771 N N . ILE B 1 550 ? 4.383 44.625 -28.609 1 81.88 550 ILE B N 1
ATOM 8772 C CA . ILE B 1 550 ? 4.773 45.812 -27.875 1 81.88 550 ILE B CA 1
ATOM 8773 C C . ILE B 1 550 ? 5.516 46.75 -28.812 1 81.88 550 ILE B C 1
ATOM 8775 O O . ILE B 1 550 ? 5.344 47.969 -28.75 1 81.88 550 ILE B O 1
#

Secondary structure (DSSP, 8-state):
-----GGGG----------SSS-----------SSS--S----------------------------HHHHHHHHHHHHHHHHHHHHHHHHHHHHHHHHHHHHSS-----TTT---SS-EEE-TTT-TT-EEEHHHHHHHHHHS-TT---EEEETTEEEE-----EE--SS---TT-EEEEEEEE-TTS-EEEEEEEE-TTS-HHHHHHHTTEEESSSSS-SEEEEHHHHHHHHHHHHTT---HHHHHHHHHHHHT--HHHHHHHHHHIIIIIHHHHHHHHHHHHSSSS-GGGTTS-SSS-SSSEEEEEEEEEETT--EEGGG---SS--TTTTSSBPPHHHHHHHHHHS--------S---GGG-HHHHHHHGGGEEE-EEEEEEETTS-EEEEEEESSSS-HHHHHHHHHHHHHHS-TTEEEEEEETTHHHHHHHHHHHT-GGGGSEEEB-HHHHTTS-HHHHHHTBTTTSTT-TT--S-HHHHHHHHHGGGHHHHTTS-HHHHHHHHHHHHHHHHHHHHHHHHHHHHHHHHHHHHHHHHHHHHHHH-/-----GGGG----------SSS-----------SSS--S----------------------------HHHHHHHHHHHHHHHHHHHHHHHHHHHHHHHHHHHHSS-----TTT---SS-EEE-TTT-TT-EEEHHHHHHHHHHS-TT---EEEETTEEEE-----EE--SS---TT-EEEEEEEE-TTS-EEEEEEEE-TTS-HHHHHHHTTEEESSSSS-SEEEEHHHHHHHHHHHHTT---HHHHHHHHHHHHT--HHHHHHHHHHHHTTHHHHHHHHHHHHHSSSS-GGGTTS-SSS-SSSEEEEEEEEEETT--EEGGG---SS--TTTTSSBPPHHHHHHHHHHS--------S---GGG-HHHHHHHGGGEEE-EEEEEEETTS-EEEEEEESSS--HHHHHHHHHHHHHHS-TTEEEEEEETTHHHHHHHHHHHT-GGGGSEEEB-HHHHTTS-HHHHHHTBTTTSTT-TT--S-HHHHHHHHHGGGHHHHTTS-HHHHHHHHHHHHHHHHHHHHHHHHHHHHHHHHHHHHHHHHHHHHHHH-

Organism: Patiria miniata (NCBI:txid46514)

Nearest PDB structures (foldseek):
  1jrc-assembly1_B  TM=2.815E-01  e=1.136E+00  Lactococcus lactis
  1wsh-assembly2_B  TM=3.862E-01  e=9.492E+00  Escherichia coli
  1jrc-assembly1_B  TM=2.824E-01  e=1.493E+00  Lactococcus lactis
  3h08-assembly1_A  TM=4.982E-01  e=9.456E+00  Chlorobaculum tepidum

Radius of gyration: 32.44 Å; Cα contacts (8 Å, |Δi|>4): 1545; chains: 2; bounding box: 75×94×99 Å

InterPro domains:
  IPR040521 Kyakuja-Dileera-Zisupton transposase [PF18758] (306-513)
  IPR041457 CxC2-like cysteine cluster, KDZ transposase-associated [PF18803] (174-249)

pLDDT: mean 81.54, std 23.34, range [20.44, 98.75]

Foldseek 3Di:
DPDLPQPPPDDPQPDQDQDPDDRPSPPPPPPPPDDPPDDDDPPDDDPPPPPPPPCPPDPPPPPCPPPPVVVVVVVVVVVVVVVVVVVVCVVCVVVVVVVCLVQVQDQAAAPPPRDNDDKWKAFCVVHRPHIHHPVVVLVVCAVHPQPTWIWIQDPNDTHTDQRAYEDDDPVDDDPFKDKDWAWEQELLRDIHIYIYIDGPVDAPQVSQVVSQWHFLDDHDGRYIYRVNNLVVLLCCCQPVVDDLLRVLVVSCVVVVNDPVSSVVSSVSCVPCRSVVVLVVVLCSNCVVPPNCPLQDDPVADAAADEWEKEKDWDQLQFAFPVLDADPDAAPCHQVAEDDQVVLVVQVVVDPQPDQDPPWFPDCQPVQPVFPPVLPGTQFRTKIFMDTLLLGTHHMYTHSGGRTLSVVVVRVVVRCVVGHPNYAYEYEYLVQVSNLVVCVVVVNPCVPHHYAYAQVSLVRTDPVNSQVRPLVNDPPSQPRRSCSVVVVCVSLSSNNVVLNNHHPSSSVNSSVSSSSVSSNVSNSCVSVVVVVVVVVSVVVVVVVVVVVVVD/DPDLPLPPPDDPQPPQDQDPDDRPSPPPPPPPPDDPPDDDDPPDPDPPPPPPPPPPPDPPPPPCPVPPVVVVVVVVVVVVVVVVVVVVCVVCVVVVVVVCLVQVQDQAAAPPPRDNDDKWKAFCVVHSPHIHHPVVVLVVCAVHPVPTWIWIQDPNDTHTDQRAYEDDDPVDDDPFKDWDWAWEQELLRDIHIYIYIDGPVDAPQVSQVVSQWHFLDDHDGRYIYRVNNLVVLLCCCQPVVDDLLRVLVVSCVVVVNDPVSSVVSSVSCVPCRSVVVLVVVLCSNCVVPPNCPLQDDPPADAAAEEWEKEKDWDQLQFAFPPLDADPDAAPCHQVAEHDQVVLVVQVVPDPQVPQDPPWFPDCQPVQPVFPPVLPGTQFRTKIFMDTLLQGTHHMYTHSGGDTLSVVVVRVVSRCVVGHPNYAYEYEYLVQVSNLVVCVVVVNPCVPHHYAYAQVSLVRTDPVNSQRRPLVNDPPSQPRRSCSVVVVCVSLSSNNVVLNNHHPSSSVNSSVSSSSVSSNVSVSCVSVVVVVVVVVSVVVVVVVVVVVVVD